Protein AF-A0A495SNU9-F1 (afdb_monomer)

Structure (mmCIF, N/CA/C/O backbone):
data_AF-A0A495SNU9-F1
#
_entry.id   AF-A0A495SNU9-F1
#
loop_
_atom_site.group_PDB
_atom_site.id
_atom_site.type_symbol
_atom_site.label_atom_id
_atom_site.label_alt_id
_atom_site.label_comp_id
_atom_site.label_asym_id
_atom_site.label_entity_id
_atom_site.label_seq_id
_atom_site.pdbx_PDB_ins_code
_atom_site.Cartn_x
_atom_site.Cartn_y
_atom_site.Cartn_z
_atom_site.occupancy
_atom_site.B_iso_or_equiv
_atom_site.auth_seq_id
_atom_site.auth_comp_id
_atom_site.auth_asym_id
_atom_site.auth_atom_id
_atom_site.pdbx_PDB_model_num
ATOM 1 N N . MET A 1 1 ? -11.312 -60.967 14.274 1.00 41.59 1 MET A N 1
ATOM 2 C CA . MET A 1 1 ? -12.630 -60.444 13.847 1.00 41.59 1 MET A CA 1
ATOM 3 C C . MET A 1 1 ? -12.983 -59.332 14.821 1.00 41.59 1 MET A C 1
ATOM 5 O O . MET A 1 1 ? -12.943 -59.588 16.006 1.00 41.59 1 MET A O 1
ATOM 9 N N . ASN A 1 2 ? -13.205 -58.080 14.451 1.00 31.06 2 ASN A N 1
ATOM 10 C CA . ASN A 1 2 ? -13.815 -57.595 13.226 1.00 31.06 2 ASN A CA 1
ATOM 11 C C . ASN A 1 2 ? -13.327 -56.180 12.904 1.00 31.06 2 ASN A C 1
ATOM 13 O O . ASN A 1 2 ? -13.292 -55.321 13.778 1.00 31.06 2 ASN A O 1
ATOM 17 N N . GLN A 1 3 ? -12.967 -56.001 11.635 1.00 35.41 3 GLN A N 1
ATOM 18 C CA . GLN A 1 3 ? -13.272 -54.935 10.664 1.00 35.41 3 GLN A CA 1
ATOM 19 C C . GLN A 1 3 ? -14.080 -53.659 11.029 1.00 35.41 3 GLN A C 1
ATOM 21 O O . GLN A 1 3 ? -14.412 -52.920 10.111 1.00 35.41 3 GLN A O 1
ATOM 26 N N . ASN A 1 4 ? -14.338 -53.307 12.291 1.00 42.09 4 ASN A N 1
ATOM 27 C CA . ASN A 1 4 ? -15.171 -52.147 12.650 1.00 42.09 4 ASN A CA 1
ATOM 28 C C . ASN A 1 4 ? -14.422 -50.952 13.268 1.00 42.09 4 ASN A C 1
ATOM 30 O O . ASN A 1 4 ? -15.059 -49.955 13.575 1.00 42.09 4 ASN A O 1
ATOM 34 N N . ILE A 1 5 ? -13.088 -50.986 13.394 1.00 42.66 5 ILE A N 1
ATOM 35 C CA . ILE A 1 5 ? -12.297 -49.804 13.823 1.00 42.66 5 ILE A CA 1
ATOM 36 C C . ILE A 1 5 ? -11.603 -49.105 12.636 1.00 42.66 5 ILE A C 1
ATOM 38 O O . ILE A 1 5 ? -11.305 -47.917 12.692 1.00 42.66 5 ILE A O 1
ATOM 42 N N . ILE A 1 6 ? -11.439 -49.791 11.499 1.00 40.78 6 ILE A N 1
ATOM 43 C CA . ILE A 1 6 ? -10.808 -49.226 10.289 1.00 40.78 6 ILE A CA 1
ATOM 44 C C . ILE A 1 6 ? -11.813 -48.430 9.420 1.00 40.78 6 ILE A C 1
ATOM 46 O O . ILE A 1 6 ? -11.408 -47.658 8.553 1.00 40.78 6 ILE A O 1
ATOM 50 N N . LEU A 1 7 ? -13.125 -48.537 9.680 1.00 37.16 7 LEU A N 1
ATOM 51 C CA . LEU A 1 7 ? -14.161 -47.801 8.935 1.00 37.16 7 LEU A CA 1
ATOM 52 C C . LEU A 1 7 ? -14.564 -46.440 9.544 1.00 37.16 7 LEU A C 1
ATOM 54 O O . LEU A 1 7 ? -15.094 -45.606 8.816 1.00 37.16 7 LEU A O 1
ATOM 58 N N . GLU A 1 8 ? -14.263 -46.169 10.818 1.00 40.12 8 GLU A N 1
ATOM 59 C CA . GLU A 1 8 ? -14.539 -44.866 11.468 1.00 40.12 8 GLU A CA 1
ATOM 60 C C . GLU A 1 8 ? -13.368 -43.868 11.338 1.00 40.12 8 GLU A C 1
ATOM 62 O O . GLU A 1 8 ? -13.582 -42.660 11.274 1.00 40.12 8 GLU A O 1
ATOM 67 N N . LEU A 1 9 ? -12.127 -44.340 11.170 1.00 36.47 9 LEU A N 1
ATOM 68 C CA . LEU A 1 9 ? -10.955 -43.468 10.972 1.00 36.47 9 LEU A CA 1
ATOM 69 C C . LEU A 1 9 ? -10.823 -42.900 9.545 1.00 36.47 9 LEU A C 1
ATOM 71 O O . LEU A 1 9 ? -10.154 -41.889 9.345 1.00 36.47 9 LEU A O 1
ATOM 75 N N . ASN A 1 10 ? -11.511 -43.486 8.559 1.00 33.19 10 ASN A N 1
ATOM 76 C CA . ASN A 1 10 ? -11.476 -43.027 7.164 1.00 33.19 10 ASN A CA 1
ATOM 77 C C . ASN A 1 10 ? -12.462 -41.885 6.841 1.00 33.19 10 ASN A C 1
ATOM 79 O O . ASN A 1 10 ? -12.418 -41.348 5.737 1.00 33.19 10 ASN A O 1
ATOM 83 N N . LYS A 1 11 ? -13.320 -41.462 7.784 1.00 36.25 11 LYS A N 1
ATOM 84 C CA . LYS A 1 11 ? -14.212 -40.298 7.595 1.00 36.25 11 LYS A CA 1
ATOM 85 C C . LYS A 1 11 ? -13.632 -38.966 8.082 1.00 36.25 11 LYS A C 1
ATOM 87 O O . LYS A 1 11 ? -14.150 -37.923 7.700 1.00 36.25 11 LYS A O 1
ATOM 92 N N . TYR A 1 12 ? -12.531 -38.976 8.837 1.00 33.91 12 TYR A N 1
ATOM 93 C CA . TYR A 1 12 ? -11.892 -37.753 9.348 1.00 33.91 12 TYR A CA 1
ATOM 94 C C . TYR A 1 12 ? -10.644 -37.305 8.569 1.00 33.91 12 TYR A C 1
ATOM 96 O O . TYR A 1 12 ? -10.055 -36.279 8.898 1.00 33.91 12 TYR A O 1
ATOM 104 N N . LEU A 1 13 ? -10.260 -38.013 7.499 1.00 29.59 13 LEU A N 1
ATOM 105 C CA . LEU A 1 13 ? -9.023 -37.750 6.748 1.00 29.59 13 LEU A CA 1
ATOM 106 C C . LEU A 1 13 ? -9.244 -37.209 5.320 1.00 29.59 13 LEU A C 1
ATOM 108 O O . LEU A 1 13 ? -8.458 -37.501 4.420 1.00 29.59 13 LEU A O 1
ATOM 112 N N . HIS A 1 14 ? -10.312 -36.436 5.083 1.00 28.53 14 HIS A N 1
ATOM 113 C CA . HIS A 1 14 ? -10.604 -35.834 3.765 1.00 28.53 14 HIS A CA 1
ATOM 114 C C . HIS A 1 14 ? -10.949 -34.338 3.773 1.00 28.53 14 HIS A C 1
ATOM 116 O O . HIS A 1 14 ? -11.475 -33.817 2.795 1.00 28.53 14 HIS A O 1
ATOM 122 N N . ILE A 1 15 ? -10.595 -33.607 4.832 1.00 29.59 15 ILE A N 1
ATOM 123 C CA . ILE A 1 15 ? -10.630 -32.139 4.819 1.00 29.59 15 ILE A CA 1
ATOM 124 C C . ILE A 1 15 ? -9.390 -31.640 5.550 1.00 29.59 15 ILE A C 1
ATOM 126 O O . ILE A 1 15 ? -9.450 -31.393 6.742 1.00 29.59 15 ILE A O 1
ATOM 130 N N . LEU A 1 16 ? -8.254 -31.594 4.847 1.00 27.42 16 LEU A N 1
ATOM 131 C CA . LEU A 1 16 ? -7.096 -30.711 5.087 1.00 27.42 16 LEU A CA 1
ATOM 132 C C . LEU A 1 16 ? -5.999 -31.026 4.047 1.00 27.42 16 LEU A C 1
ATOM 134 O O . LEU A 1 16 ? -4.841 -31.267 4.371 1.00 27.42 16 LEU A O 1
ATOM 138 N N . SER A 1 17 ? -6.351 -31.030 2.756 1.00 28.02 17 SER A N 1
ATOM 139 C CA . SER A 1 17 ? -5.359 -30.977 1.676 1.00 28.02 17 SER A CA 1
ATOM 140 C C . SER A 1 17 ? -5.360 -29.578 1.067 1.00 28.02 17 SER A C 1
ATOM 142 O O . SER A 1 17 ? -6.271 -29.243 0.311 1.00 28.02 17 SER A O 1
ATOM 144 N N . LYS A 1 18 ? -4.358 -28.769 1.431 1.00 27.64 18 LYS A N 1
ATOM 145 C CA . LYS A 1 18 ? -3.654 -27.777 0.587 1.00 27.64 18 LYS A CA 1
ATOM 146 C C . LYS A 1 18 ? -2.731 -26.914 1.461 1.00 27.64 18 LYS A C 1
ATOM 148 O O . LYS A 1 18 ? -2.899 -25.707 1.579 1.00 27.64 18 LYS A O 1
ATOM 153 N N . LYS A 1 19 ? -1.720 -27.538 2.065 1.00 25.52 19 LYS A N 1
ATOM 154 C CA . LYS A 1 19 ? -0.440 -26.874 2.334 1.00 25.52 19 LYS A CA 1
ATOM 155 C C . LYS A 1 19 ? 0.660 -27.837 1.918 1.00 25.52 19 LYS A C 1
ATOM 157 O O . LYS A 1 19 ? 0.788 -28.929 2.460 1.00 25.52 19 LYS A O 1
ATOM 162 N N . THR A 1 20 ? 1.358 -27.448 0.865 1.00 25.69 20 THR A N 1
ATOM 163 C CA . THR A 1 20 ? 2.464 -28.154 0.231 1.00 25.69 20 THR A CA 1
ATOM 164 C C . THR A 1 20 ? 3.561 -28.414 1.264 1.00 25.69 20 THR A C 1
ATOM 166 O O . THR A 1 20 ? 4.261 -27.493 1.671 1.00 25.69 20 THR A O 1
ATOM 169 N N . ILE A 1 21 ? 3.697 -29.664 1.706 1.00 25.28 21 ILE A N 1
ATOM 170 C CA . ILE A 1 21 ? 4.867 -30.136 2.449 1.00 25.28 21 ILE A CA 1
ATOM 171 C C . ILE A 1 21 ? 5.958 -30.384 1.405 1.00 25.28 21 ILE A C 1
ATOM 173 O O . ILE A 1 21 ? 5.926 -31.382 0.688 1.00 25.28 21 ILE A O 1
ATOM 177 N N . PHE A 1 22 ? 6.907 -29.455 1.287 1.00 23.86 22 PHE A N 1
ATOM 178 C CA . PHE A 1 22 ? 8.193 -29.748 0.662 1.00 23.86 22 PHE A CA 1
ATOM 179 C C . PHE A 1 22 ? 9.009 -30.573 1.660 1.00 23.86 22 PHE A C 1
ATOM 181 O O . PHE A 1 22 ? 9.449 -30.075 2.693 1.00 23.86 22 PHE A O 1
ATOM 188 N N . ILE A 1 23 ? 9.167 -31.859 1.357 1.00 22.62 23 ILE A N 1
ATOM 189 C CA . ILE A 1 23 ? 10.094 -32.760 2.039 1.00 22.62 23 ILE A CA 1
ATOM 190 C C . ILE A 1 23 ? 11.511 -32.289 1.695 1.00 22.62 23 ILE A C 1
ATOM 192 O O . ILE A 1 23 ? 11.960 -32.463 0.564 1.00 22.62 23 ILE A O 1
ATOM 196 N N . PHE A 1 24 ? 12.214 -31.691 2.658 1.00 23.11 24 PHE A N 1
ATOM 197 C CA . PHE A 1 24 ? 13.664 -31.530 2.593 1.00 23.11 24 PHE A CA 1
ATOM 198 C C . PHE A 1 24 ? 14.298 -32.673 3.384 1.00 23.11 24 PHE A C 1
ATOM 200 O O . PHE A 1 24 ? 14.163 -32.768 4.603 1.00 23.11 24 PHE A O 1
ATOM 207 N N . VAL A 1 25 ? 14.971 -33.568 2.667 1.00 24.23 25 VAL A N 1
ATOM 208 C CA . VAL A 1 25 ? 15.879 -34.552 3.252 1.00 24.23 25 VAL A CA 1
ATOM 209 C C . VAL A 1 25 ? 17.124 -33.785 3.705 1.00 24.23 25 VAL A C 1
ATOM 211 O O . VAL A 1 25 ? 18.008 -33.513 2.898 1.00 24.23 25 VAL A O 1
ATOM 214 N N . CYS A 1 26 ? 17.185 -33.393 4.979 1.00 23.97 26 CYS A N 1
ATOM 215 C CA . CYS A 1 26 ? 18.416 -32.907 5.603 1.00 23.97 26 CYS A CA 1
ATOM 216 C C . CYS A 1 26 ? 19.082 -34.053 6.368 1.00 23.97 26 CYS A C 1
ATOM 218 O O . CYS A 1 26 ? 18.519 -34.629 7.297 1.00 23.97 26 CYS A O 1
ATOM 220 N N . ILE A 1 27 ? 20.290 -34.381 5.919 1.00 25.25 27 ILE A N 1
ATOM 221 C CA . ILE A 1 27 ? 21.231 -35.321 6.524 1.00 25.25 27 ILE A CA 1
ATOM 222 C C . ILE A 1 27 ? 21.571 -34.857 7.950 1.00 25.25 27 ILE A C 1
ATOM 224 O O . ILE A 1 27 ? 21.710 -33.660 8.193 1.00 25.25 27 ILE A O 1
ATOM 228 N N . LEU A 1 28 ? 21.705 -35.822 8.869 1.00 26.59 28 LEU A N 1
ATOM 229 C CA . LEU A 1 28 ? 22.160 -35.655 10.253 1.00 26.59 28 LEU A CA 1
ATOM 230 C C . LEU A 1 28 ? 23.287 -34.612 10.376 1.00 26.59 28 LEU A C 1
ATOM 232 O O . LEU A 1 28 ? 24.422 -34.875 9.986 1.00 26.59 28 LEU A O 1
ATOM 236 N N . SER A 1 29 ? 23.011 -33.487 11.029 1.00 25.95 29 SER A N 1
ATOM 237 C CA . SER A 1 29 ? 24.034 -32.650 11.657 1.00 25.95 29 SER A CA 1
ATOM 238 C C . SER A 1 29 ? 23.808 -32.695 13.163 1.00 25.95 29 SER A C 1
ATOM 240 O O . SER A 1 29 ? 23.033 -31.915 13.716 1.00 25.95 29 SER A O 1
ATOM 242 N N . GLY A 1 30 ? 24.439 -33.679 13.807 1.00 24.39 30 GLY A N 1
ATOM 243 C CA . GLY A 1 30 ? 24.534 -33.739 15.259 1.00 24.39 30 GLY A CA 1
ATOM 244 C C . GLY A 1 30 ? 25.236 -32.495 15.795 1.00 24.39 30 GLY A C 1
ATOM 245 O O . GLY A 1 30 ? 26.164 -31.974 15.177 1.00 24.39 30 GLY A O 1
ATOM 246 N N . SER A 1 31 ? 24.760 -32.018 16.938 1.00 27.69 31 SER A N 1
ATOM 247 C CA . SER A 1 31 ? 25.301 -30.902 17.701 1.00 27.69 31 SER A CA 1
ATOM 248 C C . SER A 1 31 ? 26.808 -31.072 17.903 1.00 27.69 31 SER A C 1
ATOM 250 O O . SER A 1 31 ? 27.245 -31.924 18.674 1.00 27.69 31 SER A O 1
ATOM 252 N N . ILE A 1 32 ? 27.619 -30.272 17.208 1.00 31.53 32 ILE A N 1
ATOM 253 C CA . ILE A 1 32 ? 29.055 -30.211 17.470 1.00 31.53 32 ILE A CA 1
ATOM 254 C C . ILE A 1 32 ? 29.258 -29.233 18.629 1.00 31.53 32 ILE A C 1
ATOM 256 O O . ILE A 1 32 ? 29.429 -28.034 18.429 1.00 31.53 32 ILE A O 1
ATOM 260 N N . THR A 1 33 ? 29.255 -29.739 19.858 1.00 30.06 33 THR A N 1
ATOM 261 C CA . THR A 1 33 ? 29.975 -29.083 20.954 1.00 30.06 33 THR A CA 1
ATOM 262 C C . THR A 1 33 ? 31.469 -29.220 20.668 1.00 30.06 33 THR A C 1
ATOM 264 O O . THR A 1 33 ? 32.056 -30.263 20.953 1.00 30.06 33 THR A O 1
ATOM 267 N N . ILE A 1 34 ? 32.090 -28.195 20.071 1.00 34.31 34 ILE A N 1
ATOM 268 C CA . ILE A 1 34 ? 33.554 -28.113 19.969 1.00 34.31 34 ILE A CA 1
ATOM 269 C C . ILE A 1 34 ? 34.071 -27.750 21.364 1.00 34.31 34 ILE A C 1
ATOM 271 O O . ILE A 1 34 ? 34.145 -26.585 21.747 1.00 34.31 34 ILE A O 1
ATOM 275 N N . SER A 1 35 ? 34.382 -28.766 22.164 1.00 31.72 35 SER A N 1
ATOM 276 C CA . SER A 1 35 ? 35.233 -28.606 23.340 1.00 31.72 35 SER A CA 1
ATOM 277 C C . SER A 1 35 ? 36.608 -28.120 22.877 1.00 31.72 35 SER A C 1
ATOM 279 O O . SER A 1 35 ? 37.193 -28.768 22.015 1.00 31.72 35 SER A O 1
ATOM 281 N N . GLY A 1 36 ? 37.077 -26.997 23.438 1.00 39.91 36 GLY A N 1
ATOM 282 C CA . GLY A 1 36 ? 38.336 -26.295 23.143 1.00 39.91 36 GLY A CA 1
ATOM 283 C C . GLY A 1 36 ? 39.374 -27.093 22.353 1.00 39.91 36 GLY A C 1
ATOM 284 O O . GLY A 1 36 ? 40.195 -27.803 22.920 1.00 39.91 36 GLY A O 1
ATOM 285 N N . GLN A 1 37 ? 39.365 -26.968 21.031 1.00 48.44 37 GLN A N 1
ATOM 286 C CA . GLN A 1 37 ? 40.482 -27.402 20.204 1.00 48.44 37 GLN A CA 1
ATOM 287 C C . GLN A 1 37 ? 41.159 -26.143 19.683 1.00 48.44 37 GLN A C 1
ATOM 289 O O . GLN A 1 37 ? 40.511 -25.324 19.048 1.00 48.44 37 GLN A O 1
ATOM 294 N N . LEU A 1 38 ? 42.456 -25.998 19.963 1.00 48.88 38 LEU A N 1
ATOM 295 C CA . LEU A 1 38 ? 43.290 -24.924 19.407 1.00 48.88 38 LEU A CA 1
ATOM 296 C C . LEU A 1 38 ? 43.565 -25.120 17.908 1.00 48.88 38 LEU A C 1
ATOM 298 O O . LEU A 1 38 ? 44.109 -24.224 17.279 1.00 48.88 38 LEU A O 1
ATOM 302 N N . SER A 1 39 ? 43.218 -26.291 17.360 1.00 53.06 39 SER A N 1
ATOM 303 C CA . SER A 1 39 ? 43.440 -26.706 15.972 1.00 53.06 39 SER A CA 1
ATOM 304 C C . SER A 1 39 ? 42.131 -26.721 15.189 1.00 53.06 39 SER A C 1
ATOM 306 O O . SER A 1 39 ? 41.077 -27.039 15.741 1.00 53.06 39 SER A O 1
ATOM 308 N N . ALA A 1 40 ? 42.197 -26.408 13.895 1.00 53.00 40 ALA A N 1
ATOM 309 C CA . ALA A 1 40 ? 41.003 -26.304 13.069 1.00 53.00 40 ALA A CA 1
ATOM 310 C C . ALA A 1 40 ? 40.248 -27.621 12.821 1.00 53.00 40 ALA A C 1
ATOM 312 O O . ALA A 1 40 ? 40.832 -28.690 12.647 1.00 53.00 40 ALA A O 1
ATOM 313 N N . SER A 1 41 ? 38.916 -27.501 12.803 1.00 59.03 41 SER A N 1
ATOM 314 C CA . SER A 1 41 ? 37.948 -28.573 12.554 1.00 59.03 41 SER A CA 1
ATOM 315 C C . SER A 1 41 ? 37.826 -28.891 11.059 1.00 59.03 41 SER A C 1
ATOM 317 O O . SER A 1 41 ? 38.078 -28.044 10.204 1.00 59.03 41 SER A O 1
ATOM 319 N N . THR A 1 42 ? 37.377 -30.103 10.719 1.00 64.19 42 THR A N 1
ATOM 320 C CA . THR A 1 42 ? 37.031 -30.488 9.337 1.00 64.19 42 THR A CA 1
ATOM 321 C C . THR A 1 42 ? 35.646 -30.000 8.896 1.00 64.19 42 THR A C 1
ATOM 323 O O . THR A 1 42 ? 35.220 -30.300 7.782 1.00 64.19 42 THR A O 1
ATOM 326 N N . ALA A 1 43 ? 34.909 -29.291 9.757 1.00 74.62 43 ALA A N 1
ATOM 327 C CA . ALA A 1 43 ? 33.578 -28.779 9.447 1.00 74.62 43 ALA A CA 1
ATOM 328 C C . ALA A 1 43 ? 33.624 -27.643 8.410 1.00 74.62 43 ALA A C 1
ATOM 330 O O . ALA A 1 43 ? 34.468 -26.750 8.479 1.00 74.62 43 ALA A O 1
ATOM 331 N N . THR A 1 44 ? 32.668 -27.642 7.478 1.00 83.31 44 THR A N 1
ATOM 332 C CA . THR A 1 44 ? 32.522 -26.600 6.449 1.00 83.31 44 THR A CA 1
ATOM 333 C C . THR A 1 44 ? 31.138 -25.956 6.486 1.00 83.31 44 THR A C 1
ATOM 335 O O . THR A 1 44 ? 30.151 -26.644 6.746 1.00 83.31 44 THR A O 1
ATOM 338 N N . ARG A 1 45 ? 31.046 -24.662 6.152 1.00 84.62 45 ARG A N 1
ATOM 339 C CA . ARG A 1 45 ? 29.789 -23.925 5.924 1.00 84.62 45 ARG A CA 1
ATOM 340 C C . ARG A 1 45 ? 29.677 -23.511 4.477 1.00 84.62 45 ARG A C 1
ATOM 342 O O . ARG A 1 45 ? 30.621 -22.934 3.949 1.00 84.62 45 ARG A O 1
ATOM 349 N N . GLN A 1 46 ? 28.510 -23.699 3.878 1.00 87.62 46 GLN A N 1
ATOM 350 C CA . GLN A 1 46 ? 28.206 -22.999 2.640 1.00 87.62 46 GLN A CA 1
ATOM 351 C C . GLN A 1 46 ? 27.820 -21.556 2.966 1.00 87.62 46 GLN A C 1
ATOM 353 O O . GLN A 1 46 ? 26.854 -21.335 3.692 1.00 87.62 46 GLN A O 1
ATOM 358 N N . ILE A 1 47 ? 28.548 -20.588 2.419 1.00 89.44 47 ILE A N 1
ATOM 359 C CA . ILE A 1 47 ? 28.178 -19.173 2.480 1.00 89.44 47 ILE A CA 1
ATOM 360 C C . ILE A 1 47 ? 27.594 -18.739 1.126 1.00 89.44 47 ILE A C 1
ATOM 362 O O . ILE A 1 47 ? 28.100 -19.156 0.077 1.00 89.44 47 ILE A O 1
ATOM 366 N N . PRO A 1 48 ? 26.521 -17.932 1.108 1.00 88.06 48 PRO A N 1
ATOM 367 C CA . PRO A 1 48 ? 25.896 -17.485 -0.131 1.00 88.06 48 PRO A CA 1
ATOM 368 C C . PRO A 1 48 ? 26.669 -16.344 -0.812 1.00 88.06 48 PRO A C 1
ATOM 370 O O . PRO A 1 48 ? 27.315 -15.528 -0.147 1.00 88.06 48 PRO A O 1
ATOM 373 N N . ALA A 1 49 ? 26.515 -16.221 -2.132 1.00 89.12 49 ALA A N 1
ATOM 374 C CA . ALA A 1 49 ? 26.948 -15.061 -2.907 1.00 89.12 49 ALA A CA 1
ATOM 375 C C . ALA A 1 49 ? 26.348 -13.761 -2.340 1.00 89.12 49 ALA A C 1
ATOM 377 O O . ALA A 1 49 ? 25.144 -13.673 -2.075 1.00 89.12 49 ALA A O 1
ATOM 378 N N . GLY A 1 50 ? 27.186 -12.742 -2.174 1.00 91.56 50 GLY A N 1
ATOM 379 C CA . GLY A 1 50 ? 26.902 -11.488 -1.479 1.00 91.56 50 GLY A CA 1
ATOM 380 C C . GLY A 1 50 ? 27.418 -11.447 -0.036 1.00 91.56 50 GLY A C 1
ATOM 381 O O . GLY A 1 50 ? 27.279 -10.418 0.617 1.00 91.56 50 GLY A O 1
ATOM 382 N N . SER A 1 51 ? 28.007 -12.537 0.469 1.00 94.12 51 SER A N 1
ATOM 383 C CA . SER A 1 51 ? 28.723 -12.537 1.753 1.00 94.12 51 SER A CA 1
ATOM 384 C C . SER A 1 51 ? 30.029 -11.748 1.641 1.00 94.12 51 SER A C 1
ATOM 386 O O . SER A 1 51 ? 30.690 -11.791 0.603 1.00 94.12 51 SER A O 1
ATOM 388 N N . VAL A 1 52 ? 30.412 -11.047 2.707 1.00 97.06 52 VAL A N 1
ATOM 389 C CA . VAL A 1 52 ? 31.646 -10.255 2.772 1.00 97.06 52 VAL A CA 1
ATOM 390 C C . VAL A 1 52 ? 32.716 -11.046 3.510 1.00 97.06 52 VAL A C 1
ATOM 392 O O . VAL A 1 52 ? 32.519 -11.476 4.643 1.00 97.06 52 VAL A O 1
ATOM 395 N N . ILE A 1 53 ? 33.861 -11.221 2.864 1.00 97.31 53 ILE A N 1
ATOM 396 C CA . ILE A 1 53 ? 35.048 -11.889 3.384 1.00 97.31 53 ILE A CA 1
ATOM 397 C C . ILE A 1 53 ? 36.093 -10.821 3.689 1.00 97.31 53 ILE A C 1
ATOM 399 O O . ILE A 1 53 ? 36.466 -10.034 2.819 1.00 97.31 53 ILE A O 1
ATOM 403 N N . ILE A 1 54 ? 36.582 -10.801 4.922 1.00 96.56 54 ILE A N 1
ATOM 404 C CA . ILE A 1 54 ? 37.680 -9.941 5.349 1.00 96.56 54 ILE A CA 1
ATOM 405 C C . ILE A 1 54 ? 38.994 -10.654 5.024 1.00 96.56 54 ILE A C 1
ATOM 407 O O . ILE A 1 54 ? 39.282 -11.740 5.539 1.00 96.56 54 ILE A O 1
ATOM 411 N N . ASN A 1 55 ? 39.790 -10.054 4.142 1.00 92.81 55 ASN A N 1
ATOM 412 C CA . ASN A 1 55 ? 41.041 -10.632 3.677 1.00 92.81 55 ASN A CA 1
ATOM 413 C C . ASN A 1 55 ? 42.173 -10.389 4.684 1.00 92.81 55 ASN A C 1
ATOM 415 O O . ASN A 1 55 ? 42.872 -9.381 4.627 1.00 92.81 55 ASN A O 1
ATOM 419 N N . MET A 1 56 ? 42.398 -11.377 5.547 1.00 95.56 56 MET A N 1
ATOM 420 C CA . MET A 1 56 ? 43.468 -11.371 6.551 1.00 95.56 56 MET A CA 1
ATOM 421 C C . MET A 1 56 ? 44.858 -11.731 5.986 1.00 95.56 56 MET A C 1
ATOM 423 O O . MET A 1 56 ? 45.843 -11.757 6.729 1.00 95.56 56 MET A O 1
ATOM 427 N N . GLY A 1 57 ? 44.944 -12.046 4.689 1.00 93.25 57 GLY A N 1
ATOM 428 C CA . GLY A 1 57 ? 46.125 -12.605 4.029 1.00 93.25 57 GLY A CA 1
ATOM 429 C C . GLY A 1 57 ? 46.911 -11.632 3.152 1.00 93.25 57 GLY A C 1
ATOM 430 O O . GLY A 1 57 ? 47.863 -12.053 2.496 1.00 93.25 57 GLY A O 1
ATOM 431 N N . ALA A 1 58 ? 46.502 -10.363 3.080 1.00 91.06 58 ALA A N 1
ATOM 432 C CA . ALA A 1 58 ? 47.110 -9.378 2.190 1.00 91.06 58 ALA A CA 1
ATOM 433 C C . ALA A 1 58 ? 48.573 -9.080 2.561 1.00 91.06 58 ALA A C 1
ATOM 435 O O . ALA A 1 58 ? 48.910 -8.917 3.729 1.00 91.06 58 ALA A O 1
ATOM 436 N N . THR A 1 59 ? 49.459 -8.992 1.571 1.00 88.56 59 THR A N 1
ATOM 437 C CA . THR A 1 59 ? 50.886 -8.703 1.785 1.00 88.56 59 THR A CA 1
ATOM 438 C C . THR A 1 59 ? 51.309 -7.452 1.009 1.00 88.56 59 THR A C 1
ATOM 440 O O . THR A 1 59 ? 50.925 -7.344 -0.158 1.00 88.56 59 THR A O 1
ATOM 443 N N . PRO A 1 60 ? 52.133 -6.554 1.585 1.00 90.94 60 PRO A N 1
ATOM 444 C CA . PRO A 1 60 ? 52.688 -6.607 2.944 1.00 90.94 60 PRO A CA 1
ATOM 445 C C . PRO A 1 60 ? 51.618 -6.404 4.032 1.00 90.94 60 PRO A C 1
ATOM 447 O O . PRO A 1 60 ? 50.591 -5.770 3.794 1.00 90.94 60 PRO A O 1
ATOM 450 N N . GLN A 1 61 ? 51.855 -6.969 5.219 1.00 92.06 61 GLN A N 1
ATOM 451 C CA . GLN A 1 61 ? 50.978 -6.763 6.376 1.00 92.06 61 GLN A CA 1
ATOM 452 C C . GLN A 1 61 ? 51.230 -5.380 6.972 1.00 92.06 61 GLN A C 1
ATOM 454 O O . GLN A 1 61 ? 52.386 -5.038 7.245 1.00 92.06 61 GLN A O 1
ATOM 459 N N . THR A 1 62 ? 50.155 -4.632 7.194 1.00 94.19 62 THR A N 1
ATOM 460 C CA . THR A 1 62 ? 50.143 -3.321 7.852 1.00 94.19 62 THR A CA 1
ATOM 461 C C . THR A 1 62 ? 49.168 -3.335 9.029 1.00 94.19 62 THR A C 1
ATOM 463 O O . THR A 1 62 ? 48.429 -4.303 9.224 1.00 94.19 62 THR A O 1
ATOM 466 N N . VAL A 1 63 ? 49.155 -2.267 9.828 1.00 92.44 63 VAL A N 1
ATOM 467 C CA . VAL A 1 63 ? 48.174 -2.105 10.914 1.00 92.44 63 VAL A CA 1
ATOM 468 C C . VAL A 1 63 ? 46.749 -2.126 10.347 1.00 92.44 63 VAL A C 1
ATOM 470 O O . VAL A 1 63 ? 45.878 -2.821 10.865 1.00 92.44 63 VAL A O 1
ATOM 473 N N . GLU A 1 64 ? 46.536 -1.454 9.218 1.00 93.69 64 GLU A N 1
ATOM 474 C CA . GLU A 1 64 ? 45.241 -1.315 8.556 1.00 93.69 64 GLU A CA 1
ATOM 475 C C . GLU A 1 64 ? 44.686 -2.654 8.073 1.00 93.69 64 GLU A C 1
ATOM 477 O O . GLU A 1 64 ? 43.564 -3.017 8.414 1.00 93.69 64 GLU A O 1
ATOM 482 N N . ASN A 1 65 ? 45.477 -3.429 7.326 1.00 92.19 65 ASN A N 1
ATOM 483 C CA . ASN A 1 65 ? 44.991 -4.685 6.751 1.00 92.19 65 ASN A CA 1
ATOM 484 C C . ASN A 1 65 ? 45.140 -5.900 7.685 1.00 92.19 65 ASN A C 1
ATOM 486 O O . ASN A 1 65 ? 44.503 -6.927 7.449 1.00 92.19 65 ASN A O 1
ATOM 490 N N . GLY A 1 66 ? 45.974 -5.793 8.725 1.00 92.38 66 GLY A N 1
ATOM 491 C CA . GLY A 1 66 ? 46.321 -6.894 9.621 1.00 92.38 66 GLY A CA 1
ATOM 492 C C . GLY A 1 66 ? 45.705 -6.801 11.017 1.00 92.38 66 GLY A C 1
ATOM 493 O O . GLY A 1 66 ? 45.431 -7.851 11.594 1.00 92.38 66 GLY A O 1
ATOM 494 N N . LEU A 1 67 ? 45.466 -5.595 11.558 1.00 95.00 67 LEU A N 1
ATOM 495 C CA . LEU A 1 67 ? 44.968 -5.378 12.931 1.00 95.00 67 LEU A CA 1
ATOM 496 C C . LEU A 1 67 ? 43.565 -4.754 12.988 1.00 95.00 67 LEU A C 1
ATOM 498 O O . LEU A 1 67 ? 42.713 -5.258 13.718 1.00 95.00 67 LEU A O 1
ATOM 502 N N . ASN A 1 68 ? 43.268 -3.730 12.181 1.00 95.56 68 ASN A N 1
ATOM 503 C CA . ASN A 1 68 ? 41.931 -3.107 12.158 1.00 95.56 68 ASN A CA 1
ATOM 504 C C . ASN A 1 68 ? 40.764 -4.068 11.843 1.00 95.56 68 ASN A C 1
ATOM 506 O O . ASN A 1 68 ? 39.661 -3.822 12.343 1.00 95.56 68 ASN A O 1
ATOM 510 N N . PRO A 1 69 ? 40.951 -5.187 11.105 1.00 96.50 69 PRO A N 1
ATOM 511 C CA . PRO A 1 69 ? 39.939 -6.231 11.000 1.00 96.50 69 PRO A CA 1
ATOM 512 C C . PRO A 1 69 ? 39.371 -6.719 12.337 1.00 96.50 69 PRO A C 1
ATOM 514 O O . PRO A 1 69 ? 38.174 -6.990 12.416 1.00 96.50 69 PRO A O 1
ATOM 517 N N . TYR A 1 70 ? 40.189 -6.816 13.390 1.00 96.81 70 TYR A N 1
ATOM 518 C CA . TYR A 1 70 ? 39.732 -7.295 14.696 1.00 96.81 70 TYR A CA 1
ATOM 519 C C . TYR A 1 70 ? 38.763 -6.298 15.346 1.00 96.81 70 TYR A C 1
ATOM 521 O O . TYR A 1 70 ? 37.765 -6.725 15.921 1.00 96.81 70 TYR A O 1
ATOM 529 N N . GLY A 1 71 ? 38.978 -4.987 15.196 1.00 95.88 71 GLY A N 1
ATOM 530 C CA . GLY A 1 71 ? 38.046 -3.951 15.658 1.00 95.88 71 GLY A CA 1
ATOM 531 C C . GLY A 1 71 ? 36.710 -3.981 14.929 1.00 95.88 71 GLY A C 1
ATOM 532 O O . GLY A 1 71 ? 35.664 -3.908 15.572 1.00 95.88 71 GLY A O 1
ATOM 533 N N . LEU A 1 72 ? 36.724 -4.180 13.605 1.00 96.00 72 LEU A N 1
ATOM 534 C CA . LEU A 1 72 ? 35.495 -4.361 12.827 1.00 96.00 72 LEU A CA 1
ATOM 535 C C . LEU A 1 72 ? 34.720 -5.601 13.300 1.00 96.00 72 LEU A C 1
ATOM 537 O O . LEU A 1 72 ? 33.511 -5.534 13.510 1.00 96.00 72 LEU A O 1
ATOM 541 N N . VAL A 1 73 ? 35.405 -6.729 13.502 1.00 96.50 73 VAL A N 1
ATOM 542 C CA . VAL A 1 73 ? 34.774 -7.957 14.009 1.00 96.50 73 VAL A CA 1
ATOM 543 C C . VAL A 1 73 ? 34.246 -7.763 15.430 1.00 96.50 73 VAL A C 1
ATOM 545 O O . VAL A 1 73 ? 33.136 -8.202 15.725 1.00 96.50 73 VAL A O 1
ATOM 548 N N . TYR A 1 74 ? 34.993 -7.076 16.295 1.00 95.75 74 TYR A N 1
ATOM 549 C CA . TYR A 1 74 ? 34.550 -6.752 17.648 1.00 95.75 74 TYR A CA 1
ATOM 550 C C . TYR A 1 74 ? 33.271 -5.906 17.633 1.00 95.75 74 TYR A C 1
ATOM 552 O O . TYR A 1 74 ? 32.306 -6.251 18.312 1.00 95.75 74 TYR A O 1
ATOM 560 N N . ASP A 1 75 ? 33.223 -4.847 16.821 1.00 94.19 75 ASP A N 1
ATOM 561 C CA . ASP A 1 75 ? 32.044 -3.986 16.679 1.00 94.19 75 ASP A CA 1
ATOM 562 C C . ASP A 1 75 ? 30.824 -4.762 16.156 1.00 94.19 75 ASP A C 1
ATOM 564 O O . ASP A 1 75 ? 29.736 -4.695 16.735 1.00 94.19 75 ASP A O 1
ATOM 568 N N . LEU A 1 76 ? 31.012 -5.578 15.114 1.00 94.38 76 LEU A N 1
ATOM 569 C CA . LEU A 1 76 ? 29.948 -6.411 14.552 1.00 94.38 76 LEU A CA 1
ATOM 570 C C . LEU A 1 76 ? 29.383 -7.397 15.583 1.00 94.38 76 LEU A C 1
ATOM 572 O O . LEU A 1 76 ? 28.166 -7.510 15.725 1.00 94.38 76 LEU A O 1
ATOM 576 N N . VAL A 1 77 ? 30.246 -8.085 16.327 1.00 93.62 77 VAL A N 1
ATOM 577 C CA . VAL A 1 77 ? 29.826 -9.110 17.291 1.00 93.62 77 VAL A CA 1
ATOM 578 C C . VAL A 1 77 ? 29.220 -8.485 18.550 1.00 93.62 77 VAL A C 1
ATOM 580 O O . VAL A 1 77 ? 28.147 -8.900 18.981 1.00 93.62 77 VAL A O 1
ATOM 583 N N . VAL A 1 78 ? 29.872 -7.482 19.142 1.00 91.75 78 VAL A N 1
ATOM 584 C CA . VAL A 1 78 ? 29.498 -6.945 20.463 1.00 91.75 78 VAL A CA 1
ATOM 585 C C . VAL A 1 78 ? 28.428 -5.863 20.366 1.00 91.75 78 VAL A C 1
ATOM 587 O O . VAL A 1 78 ? 27.462 -5.881 21.133 1.00 91.75 78 VAL A O 1
ATOM 590 N N . ASN A 1 79 ? 28.572 -4.929 19.424 1.00 90.38 79 ASN A N 1
ATOM 591 C CA . ASN A 1 79 ? 27.676 -3.778 19.321 1.00 90.38 79 ASN A CA 1
ATOM 592 C C . ASN A 1 79 ? 26.510 -4.057 18.366 1.00 90.38 79 ASN A C 1
ATOM 594 O O . ASN A 1 79 ? 25.373 -3.683 18.659 1.00 90.38 79 ASN A O 1
ATOM 598 N N . GLN A 1 80 ? 26.763 -4.757 17.254 1.00 91.50 80 GLN A N 1
ATOM 599 C CA . GLN A 1 80 ? 25.734 -5.052 16.248 1.00 91.50 80 GLN A CA 1
ATOM 600 C C . GLN A 1 80 ? 25.047 -6.417 16.444 1.00 91.50 80 GLN A C 1
ATOM 602 O O . GLN A 1 80 ? 23.978 -6.636 15.875 1.00 91.50 80 GLN A O 1
ATOM 607 N N . ASN A 1 81 ? 25.591 -7.299 17.295 1.00 91.56 81 ASN A N 1
ATOM 608 C CA . ASN A 1 81 ? 25.097 -8.664 17.556 1.00 91.56 81 ASN A CA 1
ATOM 609 C C . ASN A 1 81 ? 25.037 -9.540 16.290 1.00 91.56 81 ASN A C 1
ATOM 611 O O . ASN A 1 81 ? 24.105 -10.328 16.092 1.00 91.56 81 ASN A O 1
ATOM 615 N N . ILE A 1 82 ? 26.025 -9.366 15.411 1.00 92.00 82 ILE A N 1
ATOM 616 C CA . ILE A 1 82 ? 26.161 -10.083 14.146 1.00 92.00 82 ILE A CA 1
ATOM 617 C C . ILE A 1 82 ? 27.138 -11.246 14.326 1.00 92.00 82 ILE A C 1
ATOM 619 O O . ILE A 1 82 ? 28.286 -11.012 14.708 1.00 92.00 82 ILE A O 1
ATOM 623 N N . PRO A 1 83 ? 26.728 -12.490 14.026 1.00 90.25 83 PRO A N 1
ATOM 624 C CA . PRO A 1 83 ? 27.642 -13.619 14.059 1.00 90.25 83 PRO A CA 1
ATOM 625 C C . PRO A 1 83 ? 28.674 -13.501 12.931 1.00 90.25 83 PRO A C 1
ATOM 627 O O . PRO A 1 83 ? 28.326 -13.265 11.772 1.00 90.25 83 PRO A O 1
ATOM 630 N N . VAL A 1 84 ? 29.947 -13.712 13.263 1.00 93.56 84 VAL A N 1
ATOM 631 C CA . VAL A 1 84 ? 31.058 -13.696 12.300 1.00 93.56 84 VAL A CA 1
ATOM 632 C C . VAL A 1 84 ? 31.706 -15.073 12.246 1.00 93.56 84 VAL A C 1
ATOM 634 O O . VAL A 1 84 ? 32.072 -15.646 13.272 1.00 93.56 84 VAL A O 1
ATOM 637 N N . ILE A 1 85 ? 31.867 -15.627 11.047 1.00 92.75 85 ILE A N 1
ATOM 638 C CA . ILE A 1 85 ? 32.576 -16.897 10.858 1.00 92.75 85 ILE A CA 1
ATOM 639 C C . ILE A 1 85 ? 34.074 -16.610 10.862 1.00 92.75 85 ILE A C 1
ATOM 641 O O . ILE A 1 85 ? 34.546 -15.799 10.070 1.00 92.75 85 ILE A O 1
ATOM 645 N N . TRP A 1 86 ? 34.824 -17.311 11.704 1.00 94.56 86 TRP A N 1
ATOM 646 C CA . TRP A 1 86 ? 36.276 -17.382 11.633 1.00 94.56 86 TRP A CA 1
ATOM 647 C C . TRP A 1 86 ? 36.672 -18.681 10.927 1.00 94.56 86 TRP A C 1
ATOM 649 O O . TRP A 1 86 ? 36.339 -19.777 11.384 1.00 94.56 86 TRP A O 1
ATOM 659 N N . SER A 1 87 ? 37.334 -18.559 9.779 1.00 94.00 87 SER A N 1
ATOM 660 C CA . SER A 1 87 ? 37.673 -19.675 8.894 1.00 94.00 87 SER A CA 1
ATOM 661 C C . SER A 1 87 ? 39.170 -19.955 8.911 1.00 94.00 87 SER A C 1
ATOM 663 O O . SER A 1 87 ? 39.960 -19.099 8.515 1.00 94.00 87 SER A O 1
ATOM 665 N N . ILE A 1 88 ? 39.544 -21.178 9.290 1.00 94.25 88 ILE A N 1
ATOM 666 C CA . ILE A 1 88 ? 40.917 -21.689 9.234 1.00 94.25 88 ILE A CA 1
ATOM 667 C C . ILE A 1 88 ? 40.878 -23.074 8.588 1.00 94.25 88 ILE A C 1
ATOM 669 O O . ILE A 1 88 ? 40.112 -23.934 9.021 1.00 94.25 88 ILE A O 1
ATOM 673 N N . SER A 1 89 ? 41.697 -23.308 7.565 1.00 93.19 89 SER A N 1
ATOM 674 C CA . SER A 1 89 ? 41.818 -24.639 6.965 1.00 93.19 89 SER A CA 1
ATOM 675 C C . SER A 1 89 ? 42.551 -25.605 7.905 1.00 93.19 89 SER A C 1
ATOM 677 O O . SER A 1 89 ? 43.646 -25.281 8.376 1.00 93.19 89 SER A O 1
ATOM 679 N N . PRO A 1 90 ? 42.017 -26.818 8.141 1.00 88.75 90 PRO A N 1
ATOM 680 C CA . PRO A 1 90 ? 42.628 -27.798 9.038 1.00 88.75 90 PRO A CA 1
ATOM 681 C C . PRO A 1 90 ? 43.933 -28.395 8.508 1.00 88.75 90 PRO A C 1
ATOM 683 O O . PRO A 1 90 ? 44.688 -28.967 9.288 1.00 88.75 90 PRO A O 1
ATOM 686 N N . THR A 1 91 ? 44.222 -28.269 7.211 1.00 87.56 91 THR A N 1
ATOM 687 C CA . THR A 1 91 ? 45.355 -28.948 6.559 1.00 87.56 91 THR A CA 1
ATOM 688 C C . THR A 1 91 ? 46.326 -27.993 5.867 1.00 87.56 91 THR A C 1
ATOM 690 O O . THR A 1 91 ? 47.160 -28.438 5.077 1.00 87.56 91 THR A O 1
ATOM 693 N N . LYS A 1 92 ? 46.217 -26.679 6.091 1.00 90.62 92 LYS A N 1
ATOM 694 C CA . LYS A 1 92 ? 47.077 -25.713 5.396 1.00 90.62 92 LYS A CA 1
ATOM 695 C C . LYS A 1 92 ? 48.514 -25.709 5.942 1.00 90.62 92 LYS A C 1
ATOM 697 O O . LYS A 1 92 ? 48.698 -25.864 7.146 1.00 90.62 92 LYS A O 1
ATOM 702 N N . PRO A 1 93 ? 49.534 -25.468 5.097 1.00 93.25 93 PRO A N 1
ATOM 703 C CA . PRO A 1 93 ? 50.872 -25.102 5.564 1.00 93.25 93 PRO A CA 1
ATOM 704 C C . PRO A 1 93 ? 50.895 -23.659 6.107 1.00 93.25 93 PRO A C 1
ATOM 706 O O . PRO A 1 93 ? 49.920 -22.918 5.947 1.00 93.25 93 PRO A O 1
ATOM 709 N N . LYS A 1 94 ? 52.010 -23.227 6.721 1.00 92.62 94 LYS A N 1
ATOM 710 C CA . LYS A 1 94 ? 52.191 -21.823 7.146 1.00 92.62 94 LYS A CA 1
ATOM 711 C C . LYS A 1 94 ? 52.015 -20.889 5.951 1.00 92.62 94 LYS A C 1
ATOM 713 O O . LYS A 1 94 ? 52.506 -21.175 4.863 1.00 92.62 94 LYS A O 1
ATOM 718 N N . ASP A 1 95 ? 51.253 -19.816 6.158 1.00 93.38 95 ASP A N 1
ATOM 719 C CA . ASP A 1 95 ? 50.814 -18.867 5.125 1.00 93.38 95 ASP A CA 1
ATOM 720 C C . ASP A 1 95 ? 50.016 -19.498 3.975 1.00 93.38 95 ASP A C 1
ATOM 722 O O . ASP A 1 95 ? 49.766 -18.849 2.963 1.00 93.38 95 ASP A O 1
ATOM 726 N N . GLY A 1 96 ? 49.579 -20.753 4.116 1.00 94.31 96 GLY A N 1
ATOM 727 C CA . GLY A 1 96 ? 48.760 -21.483 3.157 1.00 94.31 96 GLY A CA 1
ATOM 728 C C . GLY A 1 96 ? 47.343 -20.925 3.002 1.00 94.31 96 GLY A C 1
ATOM 729 O O . GLY A 1 96 ? 46.901 -20.053 3.749 1.00 94.31 96 GLY A O 1
ATOM 730 N N . ILE A 1 97 ? 46.637 -21.438 1.995 1.00 95.81 97 ILE A N 1
ATOM 731 C CA . ILE A 1 97 ? 45.268 -21.036 1.654 1.00 95.81 97 ILE A CA 1
ATOM 732 C C . ILE A 1 97 ? 44.287 -21.650 2.657 1.00 95.81 97 ILE A C 1
ATOM 734 O O . ILE A 1 97 ? 44.332 -22.853 2.912 1.00 95.81 97 ILE A O 1
ATOM 738 N N . ASP A 1 98 ? 43.393 -20.822 3.193 1.00 94.56 98 ASP A N 1
ATOM 739 C CA . ASP A 1 98 ? 42.249 -21.251 3.997 1.00 94.56 98 ASP A CA 1
ATOM 740 C C . ASP A 1 98 ? 41.111 -21.754 3.105 1.00 94.56 98 ASP A C 1
ATOM 742 O O . ASP A 1 98 ? 40.592 -22.849 3.303 1.00 94.56 98 ASP A O 1
ATOM 746 N N . PHE A 1 99 ? 40.762 -20.976 2.083 1.00 95.38 99 PHE A N 1
ATOM 747 C CA . PHE A 1 99 ? 39.854 -21.369 1.009 1.00 95.38 99 PHE A CA 1
ATOM 748 C C . PHE A 1 99 ? 40.021 -20.436 -0.197 1.00 95.38 99 PHE A C 1
ATOM 750 O O . PHE A 1 99 ? 40.670 -19.387 -0.123 1.00 95.38 99 PHE A O 1
ATOM 757 N N . THR A 1 100 ? 39.399 -20.818 -1.309 1.00 95.00 100 THR A N 1
ATOM 758 C CA . THR A 1 100 ? 39.376 -20.044 -2.551 1.00 95.00 100 THR A CA 1
ATOM 759 C C . THR A 1 100 ? 37.932 -19.771 -2.947 1.00 95.00 100 THR A C 1
ATOM 761 O O . THR A 1 100 ? 37.113 -20.688 -2.941 1.00 95.00 100 THR A O 1
ATOM 764 N N . VAL A 1 101 ? 37.620 -18.533 -3.330 1.00 95.12 101 VAL A N 1
ATOM 765 C CA . VAL A 1 101 ? 36.325 -18.174 -3.930 1.00 95.12 101 VAL A CA 1
ATOM 766 C C . VAL A 1 101 ? 36.538 -17.170 -5.056 1.00 95.12 101 VAL A C 1
ATOM 768 O O . VAL A 1 101 ? 37.368 -16.272 -4.941 1.00 95.12 101 VAL A O 1
ATOM 771 N N . ASP A 1 102 ? 35.839 -17.365 -6.177 1.00 94.75 102 ASP A N 1
ATOM 772 C CA . ASP A 1 102 ? 35.902 -16.492 -7.361 1.00 94.75 102 ASP A CA 1
ATOM 773 C C . ASP A 1 102 ? 37.331 -16.235 -7.886 1.00 94.75 102 ASP A C 1
ATOM 775 O O . ASP A 1 102 ? 37.658 -15.154 -8.372 1.00 94.75 102 ASP A O 1
ATOM 779 N N . GLY A 1 103 ? 38.214 -17.230 -7.752 1.00 92.50 103 GLY A N 1
ATOM 780 C CA . GLY A 1 103 ? 39.627 -17.128 -8.134 1.00 92.50 103 GLY A CA 1
ATOM 781 C C . GLY A 1 103 ? 40.524 -16.389 -7.129 1.00 92.50 103 GLY A C 1
ATOM 782 O O . GLY A 1 103 ? 41.729 -16.304 -7.355 1.00 92.50 103 GLY A O 1
ATOM 783 N N . ASN A 1 104 ? 39.979 -15.901 -6.011 1.00 94.62 104 ASN A N 1
ATOM 784 C CA . ASN A 1 104 ? 40.725 -15.241 -4.940 1.00 94.62 104 ASN A CA 1
ATOM 785 C C . ASN A 1 104 ? 41.082 -16.235 -3.829 1.00 94.62 104 ASN A C 1
ATOM 787 O O . ASN A 1 104 ? 40.229 -16.983 -3.352 1.00 94.62 104 ASN A O 1
ATOM 791 N N . ASN A 1 105 ? 42.346 -16.219 -3.402 1.00 95.69 105 ASN A N 1
ATOM 792 C CA . ASN A 1 105 ? 42.860 -17.073 -2.333 1.00 95.69 105 ASN A CA 1
ATOM 793 C C . ASN A 1 105 ? 42.883 -16.315 -1.007 1.00 95.69 105 ASN A C 1
ATOM 795 O O . ASN A 1 105 ? 43.589 -15.314 -0.881 1.00 95.69 105 ASN A O 1
ATOM 799 N N . PHE A 1 106 ? 42.172 -16.834 -0.013 1.00 96.38 106 PHE A N 1
ATOM 800 C CA . PHE A 1 106 ? 42.080 -16.252 1.321 1.00 96.38 106 PHE A CA 1
ATOM 801 C C . PHE A 1 106 ? 43.010 -16.995 2.281 1.00 96.38 106 PHE A C 1
ATOM 803 O O . PHE A 1 106 ? 43.135 -18.218 2.208 1.00 96.38 106 PHE A O 1
ATOM 810 N N . ARG A 1 107 ? 43.730 -16.251 3.126 1.00 95.88 107 ARG A N 1
ATOM 811 C CA . ARG A 1 107 ? 44.794 -16.759 4.010 1.00 95.88 107 ARG A CA 1
ATOM 812 C C . ARG A 1 107 ? 44.732 -16.055 5.364 1.00 95.88 107 ARG A C 1
ATOM 814 O O . ARG A 1 107 ? 44.093 -15.013 5.497 1.00 95.88 107 ARG A O 1
ATOM 821 N N . GLY A 1 108 ? 45.475 -16.582 6.332 1.00 92.56 108 GLY A N 1
ATOM 822 C CA . GLY A 1 108 ? 45.685 -15.935 7.625 1.00 92.56 108 GLY A CA 1
ATOM 823 C C . GLY A 1 108 ? 44.464 -15.944 8.544 1.00 92.56 108 GLY A C 1
ATOM 824 O O . GLY A 1 108 ? 44.356 -15.038 9.360 1.00 92.56 108 GLY A O 1
ATOM 825 N N . GLY A 1 109 ? 43.552 -16.914 8.419 1.00 92.50 109 GLY A N 1
ATOM 826 C CA . GLY A 1 109 ? 42.429 -17.073 9.347 1.00 92.50 109 GLY A CA 1
ATOM 827 C C . GLY A 1 109 ? 41.350 -16.015 9.140 1.00 92.50 109 GLY A C 1
ATOM 828 O O . GLY A 1 109 ? 41.157 -15.140 9.978 1.00 92.50 109 GLY A O 1
ATOM 829 N N . THR A 1 110 ? 40.673 -16.058 7.996 1.00 94.00 110 THR A N 1
ATOM 830 C CA . THR A 1 110 ? 39.769 -14.990 7.548 1.00 94.00 110 THR A CA 1
ATOM 831 C C . THR A 1 110 ? 38.442 -14.938 8.294 1.00 94.00 110 THR A C 1
ATOM 833 O O . THR A 1 110 ? 37.885 -15.978 8.655 1.00 94.00 110 THR A O 1
ATOM 836 N N . PHE A 1 111 ? 37.891 -13.730 8.415 1.00 97.56 111 PHE A N 1
ATOM 837 C CA . PHE A 1 111 ? 36.556 -13.490 8.957 1.00 97.56 111 PHE A CA 1
ATOM 838 C C . PHE A 1 111 ? 35.523 -13.319 7.844 1.00 97.56 111 PHE A C 1
ATOM 840 O O . PHE A 1 111 ? 35.819 -12.729 6.806 1.00 97.56 111 PHE A O 1
ATOM 847 N N . ILE A 1 112 ? 34.311 -13.830 8.047 1.00 96.44 112 ILE A N 1
ATOM 848 C CA . ILE A 1 112 ? 33.259 -13.824 7.028 1.00 96.44 112 ILE A CA 1
ATOM 849 C C . ILE A 1 112 ? 31.939 -13.380 7.655 1.00 96.44 112 ILE A C 1
ATOM 851 O O . ILE A 1 112 ? 31.488 -13.948 8.653 1.00 96.44 112 ILE A O 1
ATOM 855 N N . ILE A 1 113 ? 31.314 -12.383 7.029 1.00 95.12 113 ILE A N 1
ATOM 856 C CA . ILE A 1 113 ? 29.970 -11.901 7.324 1.00 95.12 113 ILE A CA 1
ATOM 857 C C . ILE A 1 113 ? 29.044 -12.428 6.232 1.00 95.12 113 ILE A C 1
ATOM 859 O O . ILE A 1 113 ? 29.198 -12.102 5.053 1.00 95.12 113 ILE A O 1
ATOM 863 N N . GLU A 1 114 ? 28.076 -13.254 6.609 1.00 91.50 114 GLU A N 1
ATOM 864 C CA . GLU A 1 114 ? 27.160 -13.840 5.634 1.00 91.50 114 GLU A CA 1
ATOM 865 C C . GLU A 1 114 ? 26.183 -12.801 5.058 1.00 91.50 114 GLU A C 1
ATOM 867 O O . GLU A 1 114 ? 25.772 -11.854 5.736 1.00 91.50 114 GLU A O 1
ATOM 872 N N . LYS A 1 115 ? 25.782 -12.997 3.796 1.00 89.38 115 LYS A N 1
ATOM 873 C CA . LYS A 1 115 ? 24.934 -12.080 3.011 1.00 89.38 115 LYS A CA 1
ATOM 874 C C . LYS A 1 115 ? 23.716 -11.546 3.768 1.00 89.38 115 LYS A C 1
ATOM 876 O O . LYS A 1 115 ? 23.396 -10.362 3.656 1.00 89.38 115 LYS A O 1
ATOM 881 N N . GLN A 1 116 ? 23.006 -12.410 4.494 1.00 85.50 116 GLN A N 1
ATOM 882 C CA . GLN A 1 116 ? 21.777 -12.032 5.189 1.00 85.50 116 GLN A CA 1
ATOM 883 C C . GLN A 1 116 ? 22.026 -10.923 6.222 1.00 85.50 116 GLN A C 1
ATOM 885 O O . GLN A 1 116 ? 21.203 -10.019 6.345 1.00 85.50 116 GLN A O 1
ATOM 890 N N . TYR A 1 117 ? 23.209 -10.900 6.843 1.00 91.06 117 TYR A N 1
ATOM 891 C CA . TYR A 1 117 ? 23.636 -9.827 7.740 1.00 91.06 117 TYR A CA 1
ATOM 892 C C . TYR A 1 117 ? 24.237 -8.635 6.989 1.00 91.06 117 TYR A C 1
ATOM 894 O O . TYR A 1 117 ? 23.937 -7.497 7.332 1.00 91.06 117 TYR A O 1
ATOM 902 N N . VAL A 1 118 ? 25.013 -8.867 5.921 1.00 91.12 118 VAL A N 1
ATOM 903 C CA . VAL A 1 118 ? 25.567 -7.790 5.065 1.00 91.12 118 VAL A CA 1
ATOM 904 C C . VAL A 1 118 ? 24.462 -6.899 4.487 1.00 91.12 118 VAL A C 1
ATOM 906 O O . VAL A 1 118 ? 24.657 -5.704 4.283 1.00 91.12 118 VAL A O 1
ATOM 909 N N . SER A 1 119 ? 23.276 -7.457 4.230 1.00 85.31 119 SER A N 1
ATOM 910 C CA . SER A 1 119 ? 22.140 -6.695 3.702 1.00 85.31 119 SER A CA 1
ATOM 911 C C . SER A 1 119 ? 21.494 -5.721 4.702 1.00 85.31 119 SER A C 1
ATOM 913 O O . SER A 1 119 ? 20.637 -4.937 4.299 1.00 85.31 119 SER A O 1
ATOM 915 N N . LEU A 1 120 ? 21.896 -5.739 5.979 1.00 88.25 120 LEU A N 1
ATOM 916 C CA . LEU A 1 120 ? 21.351 -4.861 7.014 1.00 88.25 120 LEU A CA 1
ATOM 917 C C . LEU A 1 120 ? 22.001 -3.462 6.980 1.00 88.25 120 LEU A C 1
ATOM 919 O O . LEU A 1 120 ? 23.231 -3.370 6.912 1.00 88.25 120 LEU A O 1
ATOM 923 N N . PRO A 1 121 ? 21.227 -2.363 7.098 1.00 85.06 121 PRO A N 1
ATOM 924 C CA . PRO A 1 121 ? 21.768 -1.002 7.016 1.00 85.06 121 PRO A CA 1
ATOM 925 C C . PRO A 1 121 ? 22.863 -0.686 8.042 1.00 85.06 121 PRO A C 1
ATOM 927 O O . PRO A 1 121 ? 23.859 -0.055 7.705 1.00 85.06 121 PRO A O 1
ATOM 930 N N . ASN A 1 122 ? 22.715 -1.147 9.287 1.00 85.81 122 ASN A N 1
ATOM 931 C CA . ASN A 1 122 ? 23.710 -0.943 10.342 1.00 85.81 122 ASN A CA 1
ATOM 932 C C . ASN A 1 122 ? 25.018 -1.706 10.067 1.00 85.81 122 ASN A C 1
ATOM 934 O O . ASN A 1 122 ? 26.094 -1.209 10.386 1.00 85.81 122 ASN A O 1
ATOM 938 N N . VAL A 1 123 ? 24.941 -2.875 9.425 1.00 91.00 123 VAL A N 1
ATOM 939 C CA . VAL A 1 123 ? 26.126 -3.646 9.018 1.00 91.00 123 VAL A CA 1
ATOM 940 C C . VAL A 1 123 ? 26.823 -2.974 7.844 1.00 91.00 123 VAL A C 1
ATOM 942 O O . VAL A 1 123 ? 28.040 -2.837 7.864 1.00 91.00 123 VAL A O 1
ATOM 945 N N . GLN A 1 124 ? 26.074 -2.482 6.855 1.00 90.19 124 GLN A N 1
ATOM 946 C CA . GLN A 1 124 ? 26.649 -1.684 5.767 1.00 90.19 124 GLN A CA 1
ATOM 947 C C . GLN A 1 124 ? 27.316 -0.417 6.300 1.00 90.19 124 GLN A C 1
ATOM 949 O O . GLN A 1 124 ? 28.420 -0.091 5.878 1.00 90.19 124 GLN A O 1
ATOM 954 N N . ALA A 1 125 ? 26.692 0.264 7.264 1.00 89.12 125 ALA A N 1
ATOM 955 C CA . ALA A 1 125 ? 27.279 1.428 7.915 1.00 89.12 125 ALA A CA 1
ATOM 956 C C . ALA A 1 125 ? 28.584 1.083 8.651 1.00 89.12 125 ALA A C 1
ATOM 958 O O . ALA A 1 125 ? 29.549 1.827 8.520 1.00 89.12 125 ALA A O 1
ATOM 959 N N . ALA A 1 126 ? 28.647 -0.049 9.362 1.00 89.75 126 ALA A N 1
ATOM 960 C CA . ALA A 1 126 ? 29.876 -0.511 10.013 1.00 89.75 126 ALA A CA 1
ATOM 961 C C . ALA A 1 126 ? 30.971 -0.870 8.991 1.00 89.75 126 ALA A C 1
ATOM 963 O O . ALA A 1 126 ? 32.113 -0.438 9.127 1.00 89.75 126 ALA A O 1
ATOM 964 N N . LEU A 1 127 ? 30.620 -1.596 7.922 1.00 90.81 127 LEU A N 1
ATOM 965 C CA . LEU A 1 127 ? 31.549 -1.962 6.847 1.00 90.81 127 LEU A CA 1
ATOM 966 C C . LEU A 1 127 ? 32.086 -0.740 6.085 1.00 90.81 127 LEU A C 1
ATOM 968 O O . LEU A 1 127 ? 33.232 -0.771 5.635 1.00 90.81 127 LEU A O 1
ATOM 972 N N . ASN A 1 128 ? 31.273 0.308 5.942 1.00 88.81 128 ASN A N 1
ATOM 973 C CA . ASN A 1 128 ? 31.591 1.537 5.208 1.00 88.81 128 ASN A CA 1
ATOM 974 C C . ASN A 1 128 ? 32.013 2.691 6.128 1.00 88.81 128 ASN A C 1
ATOM 976 O O . ASN A 1 128 ? 32.167 3.823 5.668 1.00 88.81 128 ASN A O 1
ATOM 980 N N . ALA A 1 129 ? 32.163 2.449 7.433 1.00 87.56 129 ALA A N 1
ATOM 981 C CA . ALA A 1 129 ? 32.629 3.474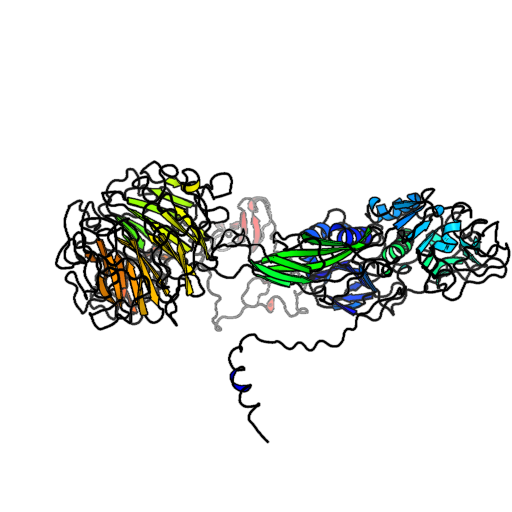 8.351 1.00 87.56 129 ALA A CA 1
ATOM 982 C C . ALA A 1 129 ? 34.002 3.967 7.877 1.00 87.56 129 ALA A C 1
ATOM 984 O O . ALA A 1 129 ? 34.847 3.158 7.493 1.00 87.56 129 ALA A O 1
ATOM 985 N N . ALA A 1 130 ? 34.244 5.281 7.933 1.00 75.38 130 ALA A N 1
ATOM 986 C CA . ALA A 1 130 ? 35.479 5.890 7.423 1.00 75.38 130 ALA A CA 1
ATOM 987 C C . ALA A 1 130 ? 36.754 5.226 7.983 1.00 75.38 130 ALA A C 1
ATOM 989 O O . ALA A 1 130 ? 37.767 5.147 7.300 1.00 75.38 130 ALA A O 1
ATOM 990 N N . ASN A 1 131 ? 36.668 4.686 9.201 1.00 76.50 131 ASN A N 1
ATOM 991 C CA . ASN A 1 131 ? 37.747 3.987 9.891 1.00 76.50 131 ASN A CA 1
ATOM 992 C C . ASN A 1 131 ? 38.012 2.552 9.391 1.00 76.50 131 ASN A C 1
ATOM 994 O O . ASN A 1 131 ? 38.985 1.951 9.832 1.00 76.50 131 ASN A O 1
ATOM 998 N N . TYR A 1 132 ? 37.164 1.976 8.540 1.00 85.81 132 TYR A N 1
ATOM 999 C CA . TYR A 1 132 ? 37.311 0.609 8.027 1.00 85.81 132 TYR A CA 1
ATOM 1000 C C . TYR A 1 132 ? 37.242 0.533 6.506 1.00 85.81 132 TYR A C 1
ATOM 1002 O O . TYR A 1 132 ? 37.794 -0.402 5.930 1.00 85.81 132 TYR A O 1
ATOM 1010 N N . ASP A 1 133 ? 36.592 1.493 5.846 1.00 79.81 133 ASP A N 1
ATOM 1011 C CA . ASP A 1 133 ? 36.293 1.384 4.421 1.00 79.81 133 ASP A CA 1
ATOM 1012 C C . ASP A 1 133 ? 37.541 1.311 3.531 1.00 79.81 133 ASP A C 1
ATOM 1014 O O . ASP A 1 133 ? 37.613 0.481 2.627 1.00 79.81 133 ASP A O 1
ATOM 1018 N N . THR A 1 134 ? 38.550 2.126 3.839 1.00 77.12 134 THR A N 1
ATOM 1019 C CA . THR A 1 134 ? 39.828 2.185 3.112 1.00 77.12 134 THR A CA 1
ATOM 1020 C C . THR A 1 134 ? 40.933 1.345 3.749 1.00 77.12 134 THR A C 1
ATOM 1022 O O . THR A 1 134 ? 41.964 1.113 3.121 1.00 77.12 134 THR A O 1
ATOM 1025 N N . GLU A 1 135 ? 40.734 0.900 4.988 1.00 85.25 135 GLU A N 1
ATOM 1026 C CA . GLU A 1 135 ? 41.772 0.275 5.807 1.00 85.25 135 GLU A CA 1
ATOM 1027 C C . GLU A 1 135 ? 41.635 -1.253 5.860 1.00 85.25 135 GLU A C 1
ATOM 1029 O O . GLU A 1 135 ? 42.631 -1.971 5.805 1.00 85.25 135 GLU A O 1
ATOM 1034 N N . VAL A 1 136 ? 40.401 -1.767 5.898 1.00 91.56 136 VAL A N 1
ATOM 1035 C CA . VAL A 1 136 ? 40.120 -3.205 5.930 1.00 91.56 136 VAL A CA 1
ATOM 1036 C C . VAL A 1 136 ? 39.849 -3.714 4.519 1.00 91.56 136 VAL A C 1
ATOM 1038 O O . VAL A 1 136 ? 38.904 -3.296 3.848 1.00 91.56 136 VAL A O 1
ATOM 1041 N N . ILE A 1 137 ? 40.649 -4.684 4.074 1.00 93.44 137 ILE A N 1
ATOM 1042 C CA . ILE A 1 137 ? 40.490 -5.289 2.750 1.00 93.44 137 ILE A CA 1
ATOM 1043 C C . ILE A 1 137 ? 39.326 -6.281 2.788 1.00 93.44 137 ILE A C 1
ATOM 1045 O O . ILE A 1 137 ? 39.393 -7.332 3.426 1.00 93.44 137 ILE A O 1
ATOM 1049 N N . LYS A 1 138 ? 38.257 -5.942 2.070 1.00 94.69 138 LYS A N 1
ATOM 1050 C CA . LYS A 1 138 ? 37.004 -6.698 2.000 1.00 94.69 138 LYS A CA 1
ATOM 1051 C C . LYS A 1 138 ? 36.821 -7.279 0.599 1.00 94.69 138 LYS A C 1
ATOM 1053 O O . LYS A 1 138 ? 37.162 -6.640 -0.393 1.00 94.69 138 LYS A O 1
ATOM 1058 N N . TYR A 1 139 ? 36.232 -8.464 0.513 1.00 95.62 139 TYR A N 1
ATOM 1059 C CA . TYR A 1 139 ? 35.811 -9.075 -0.742 1.00 95.62 139 TYR A CA 1
ATOM 1060 C C . TYR A 1 139 ? 34.373 -9.570 -0.637 1.00 95.62 139 TYR A C 1
ATOM 1062 O O . TYR A 1 139 ? 34.053 -10.351 0.254 1.00 95.62 139 TYR A O 1
ATOM 1070 N N . THR A 1 140 ? 33.510 -9.152 -1.557 1.00 96.38 140 THR A N 1
ATOM 1071 C CA . THR A 1 140 ? 32.142 -9.671 -1.637 1.00 96.38 140 THR A CA 1
ATOM 1072 C C . THR A 1 140 ? 32.124 -10.879 -2.562 1.00 96.38 140 THR A C 1
ATOM 1074 O O . THR A 1 140 ? 32.365 -10.736 -3.759 1.00 96.38 140 THR A O 1
ATOM 1077 N N . ALA A 1 141 ? 31.818 -12.055 -2.015 1.00 93.81 141 ALA A N 1
ATOM 1078 C CA . ALA A 1 141 ? 31.714 -13.288 -2.785 1.00 93.81 141 ALA A CA 1
ATOM 1079 C C . ALA A 1 141 ? 30.639 -13.161 -3.874 1.00 93.81 141 ALA A C 1
ATOM 1081 O O . ALA A 1 141 ? 29.508 -12.762 -3.600 1.00 93.81 141 ALA A O 1
ATOM 1082 N N . LEU A 1 142 ? 30.971 -13.520 -5.106 1.00 93.50 142 LEU A N 1
ATOM 1083 C CA . LEU A 1 142 ? 30.072 -13.534 -6.259 1.00 93.50 142 LEU A CA 1
ATOM 1084 C C . LEU A 1 142 ? 29.392 -14.896 -6.434 1.00 93.50 142 LEU A C 1
ATOM 1086 O O . LEU A 1 142 ? 28.326 -14.976 -7.045 1.00 93.50 142 LEU A O 1
ATOM 1090 N N . THR A 1 143 ? 29.977 -15.957 -5.876 1.00 91.25 143 THR A N 1
ATOM 1091 C CA . THR A 1 143 ? 29.434 -17.319 -5.907 1.00 91.25 143 THR A CA 1
ATOM 1092 C C . THR A 1 143 ? 29.237 -17.894 -4.505 1.00 91.25 143 THR A C 1
ATOM 1094 O O . THR A 1 143 ? 29.839 -17.446 -3.529 1.00 91.25 143 THR A O 1
ATOM 1097 N N . ASN A 1 144 ? 28.350 -18.888 -4.389 1.00 90.00 144 ASN A N 1
ATOM 1098 C CA . ASN A 1 144 ? 28.222 -19.664 -3.157 1.00 90.00 144 ASN A CA 1
ATOM 1099 C C . ASN A 1 144 ? 29.475 -20.536 -2.989 1.00 90.00 144 ASN A C 1
ATOM 1101 O O . ASN A 1 144 ? 29.875 -21.211 -3.938 1.00 90.00 144 ASN A O 1
ATOM 1105 N N . VAL A 1 145 ? 30.050 -20.595 -1.789 1.00 92.50 145 VAL A N 1
ATOM 1106 C CA . VAL A 1 145 ? 31.284 -21.356 -1.530 1.00 92.50 145 VAL A CA 1
ATOM 1107 C C . VAL A 1 145 ? 31.217 -22.084 -0.192 1.00 92.50 145 VAL A C 1
ATOM 1109 O O . VAL A 1 145 ? 30.632 -21.582 0.763 1.00 92.50 145 VAL A O 1
ATOM 1112 N N . ASN A 1 146 ? 31.813 -23.276 -0.121 1.00 90.88 146 ASN A N 1
ATOM 1113 C CA . ASN A 1 146 ? 32.025 -23.983 1.139 1.00 90.88 146 ASN A CA 1
ATOM 1114 C C . ASN A 1 146 ? 33.343 -23.524 1.767 1.00 90.88 146 ASN A C 1
ATOM 1116 O O . ASN A 1 146 ? 34.402 -23.700 1.167 1.00 90.88 146 ASN A O 1
ATOM 1120 N N . VAL A 1 147 ? 33.276 -22.966 2.972 1.00 91.62 147 VAL A N 1
ATOM 1121 C CA . VAL A 1 147 ? 34.439 -22.493 3.735 1.00 91.62 147 VAL A CA 1
ATOM 1122 C C . VAL A 1 147 ? 34.643 -23.355 4.981 1.00 91.62 147 VAL A C 1
ATOM 1124 O O . VAL A 1 147 ? 33.651 -23.744 5.604 1.00 91.62 147 VAL A O 1
ATOM 1127 N N . PRO A 1 148 ? 35.888 -23.671 5.375 1.00 91.75 148 PRO A N 1
ATOM 1128 C CA . PRO A 1 148 ? 36.167 -24.264 6.680 1.00 91.75 148 PRO A CA 1
ATOM 1129 C C . PRO A 1 148 ? 35.654 -23.363 7.809 1.00 91.75 148 PRO A C 1
ATOM 1131 O O . PRO A 1 148 ? 35.806 -22.146 7.752 1.00 91.75 148 PRO A O 1
ATOM 1134 N N . ILE A 1 149 ? 35.062 -23.936 8.853 1.00 87.50 149 ILE A N 1
ATOM 1135 C CA . ILE A 1 149 ? 34.698 -23.177 10.054 1.00 87.50 149 ILE A CA 1
ATOM 1136 C C . ILE A 1 149 ? 35.634 -23.590 11.177 1.00 87.50 149 ILE A C 1
ATOM 1138 O O . ILE A 1 149 ? 35.549 -24.711 11.678 1.00 87.50 149 ILE A O 1
ATOM 1142 N N . TYR A 1 150 ? 36.478 -22.659 11.615 1.00 88.62 150 TYR A N 1
ATOM 1143 C CA . TYR A 1 150 ? 37.166 -22.806 12.892 1.00 88.62 150 TYR A CA 1
ATOM 1144 C C . TYR A 1 150 ? 36.192 -22.539 14.035 1.00 88.62 150 TYR A C 1
ATOM 1146 O O . TYR A 1 150 ? 36.006 -23.366 14.925 1.00 88.62 150 TYR A O 1
ATOM 1154 N N . LYS A 1 151 ? 35.538 -21.375 13.979 1.00 86.81 151 LYS A N 1
ATOM 1155 C CA . LYS A 1 151 ? 34.684 -20.881 15.053 1.00 86.81 151 LYS A CA 1
ATOM 1156 C C . LYS A 1 151 ? 33.643 -19.909 14.525 1.00 86.81 151 LYS A C 1
ATOM 1158 O O . LYS A 1 151 ? 33.868 -19.213 13.539 1.00 86.81 151 LYS A O 1
ATOM 1163 N N . MET A 1 152 ? 32.515 -19.835 15.214 1.00 87.00 152 MET A N 1
ATOM 1164 C CA . MET A 1 152 ? 31.546 -18.764 15.036 1.00 87.00 152 MET A CA 1
ATOM 1165 C C . MET A 1 152 ? 31.654 -17.802 16.213 1.00 87.00 152 MET A C 1
ATOM 1167 O O . MET A 1 152 ? 31.485 -18.197 17.365 1.00 87.00 152 MET A O 1
ATOM 1171 N N . LEU A 1 153 ? 31.961 -16.547 15.918 1.00 91.00 153 LEU A N 1
ATOM 1172 C CA . LEU A 1 153 ? 32.089 -15.489 16.905 1.00 91.00 153 LEU A CA 1
ATOM 1173 C C . LEU A 1 153 ? 30.717 -14.844 17.104 1.00 91.00 153 LEU A C 1
ATOM 1175 O O . LEU A 1 153 ? 30.209 -14.173 16.209 1.00 91.00 153 LEU A O 1
ATOM 1179 N N . THR A 1 154 ? 30.115 -15.084 18.267 1.00 89.50 154 THR A N 1
ATOM 1180 C CA . THR A 1 154 ? 28.822 -14.506 18.690 1.00 89.50 154 THR A CA 1
ATOM 1181 C C . THR A 1 154 ? 28.933 -13.688 19.977 1.00 89.50 154 THR A C 1
ATOM 1183 O O . THR A 1 154 ? 27.986 -13.002 20.364 1.00 89.50 154 THR A O 1
ATOM 1186 N N . SER A 1 155 ? 30.087 -13.778 20.646 1.00 91.81 155 SER A N 1
ATOM 1187 C CA . SER A 1 155 ? 30.495 -12.979 21.799 1.00 91.81 155 SER A CA 1
ATOM 1188 C C . SER A 1 155 ? 31.980 -13.219 22.110 1.00 91.81 155 SER A C 1
ATOM 1190 O O . SER A 1 155 ? 32.592 -14.142 21.563 1.00 91.81 155 SER A O 1
ATOM 1192 N N . PHE A 1 156 ? 32.538 -12.418 23.017 1.00 91.62 156 PHE A N 1
ATOM 1193 C CA . PHE A 1 156 ? 33.885 -12.568 23.564 1.00 91.62 156 PHE A CA 1
ATOM 1194 C C . PHE A 1 156 ? 33.833 -12.752 25.079 1.00 91.62 156 PHE A C 1
ATOM 1196 O O . PHE A 1 156 ? 32.962 -12.221 25.769 1.00 91.62 156 PHE A O 1
ATOM 1203 N N . THR A 1 157 ? 34.777 -13.525 25.606 1.00 89.94 157 THR A N 1
ATOM 1204 C CA . THR A 1 157 ? 34.956 -13.679 27.052 1.00 89.94 157 THR A CA 1
ATOM 1205 C C . THR A 1 157 ? 35.513 -12.415 27.686 1.00 89.94 157 THR A C 1
ATOM 1207 O O . THR A 1 157 ? 36.071 -11.564 26.999 1.00 89.94 157 THR A O 1
ATOM 1210 N N . LYS A 1 158 ? 35.438 -12.312 29.013 1.00 91.75 158 LYS A N 1
ATOM 1211 C CA . LYS A 1 158 ? 35.999 -11.156 29.713 1.00 91.75 158 LYS A CA 1
ATOM 1212 C C . LYS A 1 158 ? 37.524 -11.186 29.682 1.00 91.75 158 LYS A C 1
ATOM 1214 O O . LYS A 1 158 ? 38.137 -12.104 30.233 1.00 91.75 158 LYS A O 1
ATOM 1219 N N . TRP A 1 159 ? 38.124 -10.162 29.082 1.00 93.56 159 TRP A N 1
ATOM 1220 C CA . TRP A 1 159 ? 39.571 -10.001 29.063 1.00 93.56 159 TRP A CA 1
ATOM 1221 C C . TRP A 1 159 ? 40.034 -9.174 30.258 1.00 93.56 159 TRP A C 1
ATOM 1223 O O . TRP A 1 159 ? 39.668 -8.007 30.405 1.00 93.56 159 TRP A O 1
ATOM 1233 N N . THR A 1 160 ? 40.832 -9.790 31.122 1.00 94.62 160 THR A N 1
ATOM 1234 C CA . THR A 1 160 ? 41.374 -9.156 32.319 1.00 94.62 160 THR A CA 1
ATOM 1235 C C . THR A 1 160 ? 42.852 -8.892 32.139 1.00 94.62 160 THR A C 1
ATOM 1237 O O . THR A 1 160 ? 43.625 -9.804 31.874 1.00 94.62 160 THR A O 1
ATOM 1240 N N . PHE A 1 161 ? 43.236 -7.636 32.274 1.00 93.75 161 PHE A N 1
ATOM 1241 C CA . PHE A 1 161 ? 44.603 -7.179 32.100 1.00 93.75 161 PHE A CA 1
ATOM 1242 C C . PHE A 1 161 ? 45.184 -6.861 33.472 1.00 93.75 161 PHE A C 1
ATOM 1244 O O . PHE A 1 161 ? 44.458 -6.414 34.365 1.00 93.75 161 PHE A O 1
ATOM 1251 N N . ASP A 1 162 ? 46.475 -7.112 33.642 1.00 90.12 162 ASP A N 1
ATOM 1252 C CA . ASP A 1 162 ? 47.154 -6.818 34.897 1.00 90.12 162 ASP A CA 1
ATOM 1253 C C . ASP A 1 162 ? 47.059 -5.321 35.253 1.00 90.12 162 ASP A C 1
ATOM 1255 O O . ASP A 1 162 ? 47.183 -4.457 34.384 1.00 90.12 162 ASP A O 1
ATOM 1259 N N . THR A 1 163 ? 46.796 -4.996 36.518 1.00 86.94 163 THR A N 1
ATOM 1260 C CA . THR A 1 163 ? 46.681 -3.596 36.958 1.00 86.94 163 THR A CA 1
ATOM 1261 C C . THR A 1 163 ? 48.020 -2.854 36.952 1.00 86.94 163 THR A C 1
ATOM 1263 O O . THR A 1 163 ? 48.021 -1.644 36.745 1.00 86.94 163 THR A O 1
ATOM 1266 N N . ASP A 1 164 ? 49.137 -3.546 37.174 1.00 80.94 164 ASP A N 1
ATOM 1267 C CA . ASP A 1 164 ? 50.447 -2.919 37.354 1.00 80.94 164 ASP A CA 1
ATOM 1268 C C . ASP A 1 164 ? 51.134 -2.615 36.015 1.00 80.94 164 ASP A C 1
ATOM 1270 O O . ASP A 1 164 ? 51.916 -1.674 35.944 1.00 80.94 164 ASP A O 1
ATOM 1274 N N . ASN A 1 165 ? 50.863 -3.402 34.965 1.00 80.31 165 ASN A N 1
ATOM 1275 C CA . ASN A 1 165 ? 51.538 -3.268 33.661 1.00 80.31 165 ASN A CA 1
ATOM 1276 C C . ASN A 1 165 ? 50.666 -3.650 32.447 1.00 80.31 165 ASN A C 1
ATOM 1278 O O . ASN A 1 165 ? 51.165 -3.773 31.328 1.00 80.31 165 ASN A O 1
ATOM 1282 N N . GLY A 1 166 ? 49.373 -3.930 32.633 1.00 75.88 166 GLY A N 1
ATOM 1283 C CA . GLY A 1 166 ? 48.493 -4.370 31.544 1.00 75.88 166 GLY A CA 1
ATOM 1284 C C . GLY A 1 166 ? 48.225 -3.292 30.490 1.00 75.88 166 GLY A C 1
ATOM 1285 O O . GLY A 1 166 ? 47.894 -3.615 29.351 1.00 75.88 166 GLY A O 1
ATOM 1286 N N . ASP A 1 167 ? 48.418 -2.021 30.830 1.00 80.19 167 ASP A N 1
ATOM 1287 C CA . ASP A 1 167 ? 48.325 -0.884 29.911 1.00 80.19 167 ASP A CA 1
ATOM 1288 C C . ASP A 1 167 ? 49.347 -0.946 28.761 1.00 80.19 167 ASP A C 1
ATOM 1290 O O . ASP A 1 167 ? 49.086 -0.416 27.685 1.00 80.19 167 ASP A O 1
ATOM 1294 N N . ILE A 1 168 ? 50.445 -1.696 28.910 1.00 82.50 168 ILE A N 1
ATOM 1295 C CA . ILE A 1 168 ? 51.404 -1.972 27.822 1.00 82.50 168 ILE A CA 1
ATOM 1296 C C . ILE A 1 168 ? 50.710 -2.591 26.595 1.00 82.50 168 ILE A C 1
ATOM 1298 O O . ILE A 1 168 ? 51.082 -2.320 25.455 1.00 82.50 168 ILE A O 1
ATOM 1302 N N . THR A 1 169 ? 49.668 -3.396 26.813 1.00 84.06 169 THR A N 1
ATOM 1303 C CA . THR A 1 169 ? 48.880 -4.032 25.741 1.00 84.06 169 THR A CA 1
ATOM 1304 C C . THR A 1 169 ? 47.697 -3.186 25.247 1.00 84.06 169 THR A C 1
ATOM 1306 O O . THR A 1 169 ? 46.989 -3.607 24.330 1.00 84.06 169 THR A O 1
ATOM 1309 N N . ASP A 1 170 ? 47.486 -1.976 25.780 1.00 89.56 170 ASP A N 1
ATOM 1310 C CA . ASP A 1 170 ? 46.426 -1.062 25.314 1.00 89.56 170 ASP A CA 1
ATOM 1311 C C . ASP A 1 170 ? 46.663 -0.580 23.894 1.00 89.56 170 ASP A C 1
ATOM 1313 O O . ASP A 1 170 ? 45.719 -0.413 23.117 1.00 89.56 170 ASP A O 1
ATOM 1317 N N . ASP A 1 171 ? 47.930 -0.392 23.540 1.00 88.38 171 ASP A N 1
ATOM 1318 C CA . ASP A 1 171 ? 48.338 -0.025 22.192 1.00 88.38 171 ASP A CA 1
ATOM 1319 C C . ASP A 1 171 ? 47.921 -1.107 21.182 1.00 88.38 171 ASP A C 1
ATOM 1321 O O . ASP A 1 171 ? 47.501 -0.793 20.072 1.00 88.38 171 ASP A O 1
ATOM 1325 N N . TYR A 1 172 ? 47.904 -2.385 21.576 1.00 91.06 172 TYR A N 1
ATOM 1326 C CA . TYR A 1 172 ? 47.504 -3.481 20.687 1.00 91.06 172 TYR A CA 1
ATOM 1327 C C . TYR A 1 172 ? 46.009 -3.413 20.372 1.00 91.06 172 TYR A C 1
ATOM 1329 O O . TYR A 1 172 ? 45.610 -3.530 19.213 1.00 91.06 172 TYR A O 1
ATOM 1337 N N . LEU A 1 173 ? 45.181 -3.168 21.395 1.00 93.00 173 LEU A N 1
ATOM 1338 C CA . LEU A 1 173 ? 43.741 -2.970 21.224 1.00 93.00 173 LEU A CA 1
ATOM 1339 C C . LEU A 1 173 ? 43.452 -1.691 20.430 1.00 93.00 173 LEU A C 1
ATOM 1341 O O . LEU A 1 173 ? 42.635 -1.709 19.511 1.00 93.00 173 LEU A O 1
ATOM 1345 N N . THR A 1 174 ? 44.173 -0.609 20.723 1.00 92.88 174 THR A N 1
ATOM 1346 C CA . THR A 1 174 ? 44.022 0.688 20.051 1.00 92.88 174 THR A CA 1
ATOM 1347 C C . THR A 1 174 ? 44.365 0.591 18.565 1.00 92.88 174 THR A C 1
ATOM 1349 O O . THR A 1 174 ? 43.581 1.031 17.724 1.00 92.88 174 THR A O 1
ATOM 1352 N N . ARG A 1 175 ? 45.481 -0.061 18.221 1.00 91.31 175 ARG A N 1
ATOM 1353 C CA . ARG A 1 175 ? 45.884 -0.348 16.834 1.00 91.31 175 ARG A CA 1
ATOM 1354 C C . ARG A 1 175 ? 44.970 -1.331 16.125 1.00 91.31 175 ARG A C 1
ATOM 1356 O O . ARG A 1 175 ? 44.979 -1.361 14.907 1.00 91.31 175 ARG A O 1
ATOM 1363 N N . ALA A 1 176 ? 44.210 -2.136 16.859 1.00 93.69 176 ALA A N 1
ATOM 1364 C CA . ALA A 1 176 ? 43.157 -2.972 16.302 1.00 93.69 176 ALA A CA 1
ATOM 1365 C C . ALA A 1 176 ? 41.800 -2.254 16.231 1.00 93.69 176 ALA A C 1
ATOM 1367 O O . ALA A 1 176 ? 40.836 -2.853 15.768 1.00 93.69 176 ALA A O 1
ATOM 1368 N N . LYS A 1 177 ? 41.703 -0.997 16.694 1.00 93.88 177 LYS A N 1
ATOM 1369 C CA . LYS A 1 177 ? 40.457 -0.222 16.859 1.00 93.88 177 LYS A CA 1
ATOM 1370 C C . LYS A 1 177 ? 39.426 -0.876 17.788 1.00 93.88 177 LYS A C 1
ATOM 1372 O O . LYS A 1 177 ? 38.225 -0.644 17.663 1.00 93.88 177 LYS A O 1
ATOM 1377 N N . ILE A 1 178 ? 39.891 -1.663 18.754 1.00 94.81 178 ILE A N 1
ATOM 1378 C CA . ILE A 1 178 ? 39.066 -2.220 19.825 1.00 94.81 178 ILE A CA 1
ATOM 1379 C C . ILE A 1 178 ? 39.044 -1.215 20.988 1.00 94.81 178 ILE A C 1
ATOM 1381 O O . ILE A 1 178 ? 40.107 -0.789 21.444 1.00 94.81 178 ILE A O 1
ATOM 1385 N N . PRO A 1 179 ? 37.865 -0.816 21.498 1.00 94.06 179 PRO A N 1
ATOM 1386 C CA . PRO A 1 179 ? 37.795 0.146 22.592 1.00 94.06 179 PRO A CA 1
ATOM 1387 C C . PRO A 1 179 ? 38.383 -0.444 23.880 1.00 94.06 179 PRO A C 1
ATOM 1389 O O . PRO A 1 179 ? 38.131 -1.602 24.204 1.00 94.06 179 PRO A O 1
ATOM 1392 N N . LEU A 1 180 ? 39.094 0.363 24.676 1.00 93.38 180 LEU A N 1
ATOM 1393 C CA . LEU A 1 180 ? 39.670 -0.096 25.953 1.00 93.38 180 LEU A CA 1
ATOM 1394 C C . LEU A 1 180 ? 38.609 -0.531 26.980 1.00 93.38 180 LEU A C 1
ATOM 1396 O O . LEU A 1 180 ? 38.918 -1.270 27.907 1.00 93.38 180 LEU A O 1
ATOM 1400 N N . THR A 1 181 ? 37.341 -0.155 26.787 1.00 93.00 181 THR A N 1
ATOM 1401 C CA . THR A 1 181 ? 36.208 -0.687 27.564 1.00 93.00 181 THR A CA 1
ATOM 1402 C C . THR A 1 181 ? 35.938 -2.176 27.313 1.00 93.00 181 THR A C 1
ATOM 1404 O O . THR A 1 181 ? 35.174 -2.780 28.061 1.00 93.00 181 THR A O 1
ATOM 1407 N N . ALA A 1 182 ? 36.554 -2.781 26.289 1.00 91.56 182 ALA A N 1
ATOM 1408 C CA . ALA A 1 182 ? 36.505 -4.219 26.028 1.00 91.56 182 ALA A CA 1
ATOM 1409 C C . ALA A 1 182 ? 37.247 -5.048 27.088 1.00 91.56 182 ALA A C 1
ATOM 1411 O O . ALA A 1 182 ? 36.959 -6.233 27.262 1.00 91.56 182 ALA A O 1
ATOM 1412 N N . ARG A 1 183 ? 38.202 -4.436 27.801 1.00 91.94 183 ARG A N 1
ATOM 1413 C CA . ARG A 1 183 ? 38.961 -5.081 28.873 1.00 91.94 183 ARG A CA 1
ATOM 1414 C C . ARG A 1 183 ? 38.582 -4.538 30.247 1.00 91.94 183 ARG A C 1
ATOM 1416 O O . ARG A 1 183 ? 38.113 -3.415 30.398 1.00 91.94 183 ARG A O 1
ATOM 1423 N N . GLN A 1 184 ? 38.863 -5.341 31.263 1.00 93.06 184 GLN A N 1
ATOM 1424 C CA . GLN A 1 184 ? 38.867 -4.944 32.672 1.00 93.06 184 GLN A CA 1
ATOM 1425 C C . GLN A 1 184 ? 40.284 -5.091 33.245 1.00 93.06 184 GLN A C 1
ATOM 1427 O O . GLN A 1 184 ? 41.095 -5.826 32.682 1.00 93.06 184 GLN A O 1
ATOM 1432 N N . THR A 1 185 ? 40.594 -4.424 34.358 1.00 92.19 185 THR A N 1
ATOM 1433 C CA . THR A 1 185 ? 41.868 -4.600 35.076 1.00 92.19 185 THR A CA 1
ATOM 1434 C C . THR A 1 185 ? 41.682 -5.340 36.389 1.00 92.19 185 THR A C 1
ATOM 1436 O O . THR A 1 185 ? 40.675 -5.161 37.075 1.00 92.19 185 THR A O 1
ATOM 1439 N N . ALA A 1 186 ? 42.650 -6.180 36.741 1.00 92.12 186 ALA A N 1
ATOM 1440 C CA . ALA A 1 186 ? 42.737 -6.795 38.057 1.00 92.12 186 ALA A CA 1
ATOM 1441 C C . ALA A 1 186 ? 44.166 -7.270 38.339 1.00 92.12 186 ALA A C 1
ATOM 1443 O O . ALA A 1 186 ? 44.900 -7.622 37.421 1.00 92.12 186 ALA A O 1
ATOM 1444 N N . LEU A 1 187 ? 44.524 -7.383 39.620 1.00 91.31 187 LEU A N 1
ATOM 1445 C CA . LEU A 1 187 ? 45.669 -8.198 40.033 1.00 91.31 187 LEU A CA 1
ATOM 1446 C C . LEU A 1 187 ? 45.263 -9.678 40.101 1.00 91.31 187 LEU A C 1
ATOM 1448 O O . LEU A 1 187 ? 44.111 -9.976 40.440 1.00 91.31 187 LEU A O 1
ATOM 1452 N N . PRO A 1 188 ? 46.182 -10.635 39.881 1.00 91.25 188 PRO A N 1
ATOM 1453 C CA . PRO A 1 188 ? 45.814 -12.044 39.924 1.00 91.25 188 PRO A CA 1
ATOM 1454 C C . PRO A 1 188 ? 45.240 -12.496 41.272 1.00 91.25 188 PRO A C 1
ATOM 1456 O O . PRO A 1 188 ? 44.398 -13.391 41.318 1.00 91.25 188 PRO A O 1
ATOM 1459 N N . SER A 1 189 ? 45.654 -11.863 42.374 1.00 90.19 189 SER A N 1
ATOM 1460 C CA . SER A 1 189 ? 45.187 -12.149 43.737 1.00 90.19 189 SER A CA 1
ATOM 1461 C C . SER A 1 189 ? 43.672 -12.015 43.919 1.00 90.19 189 SER A C 1
ATOM 1463 O O . SER A 1 189 ? 43.112 -12.689 44.782 1.00 90.19 189 SER A O 1
ATOM 1465 N N . VAL A 1 190 ? 42.994 -11.207 43.094 1.00 91.94 190 VAL A N 1
ATOM 1466 C CA . VAL A 1 190 ? 41.535 -11.006 43.160 1.00 91.94 190 VAL A CA 1
ATOM 1467 C C . VAL A 1 190 ? 40.764 -11.809 42.107 1.00 91.94 190 VAL A C 1
ATOM 1469 O O . VAL A 1 190 ? 39.548 -11.657 41.980 1.00 91.94 190 VAL A O 1
ATOM 1472 N N . LEU A 1 191 ? 41.431 -12.691 41.351 1.00 93.19 191 LEU A N 1
ATOM 1473 C CA . LEU A 1 191 ? 40.775 -13.475 40.305 1.00 93.19 191 LEU A CA 1
ATOM 1474 C C . LEU A 1 191 ? 39.736 -14.444 40.881 1.00 93.19 191 LEU A C 1
ATOM 1476 O O . LEU A 1 191 ? 40.024 -15.424 41.580 1.00 93.19 191 LEU A O 1
ATOM 1480 N N . THR A 1 192 ? 38.492 -14.183 40.504 1.00 90.88 192 THR A N 1
ATOM 1481 C CA . THR A 1 192 ? 37.315 -15.012 40.778 1.00 90.88 192 THR A CA 1
ATOM 1482 C C . THR A 1 192 ? 36.973 -15.920 39.587 1.00 90.88 192 THR A C 1
ATOM 1484 O O . THR A 1 192 ? 37.501 -15.724 38.485 1.00 90.88 192 THR A O 1
ATOM 1487 N N . PRO A 1 193 ? 36.026 -16.865 39.750 1.00 87.38 193 PRO A N 1
ATOM 1488 C CA . PRO A 1 193 ? 35.480 -17.645 38.639 1.00 87.38 193 PRO A CA 1
ATOM 1489 C C . PRO A 1 193 ? 34.760 -16.840 37.543 1.00 87.38 193 PRO A C 1
ATOM 1491 O O . PRO A 1 193 ? 34.330 -17.425 36.555 1.00 87.38 193 PRO A O 1
ATOM 1494 N N . CYS A 1 194 ? 34.591 -15.523 37.701 1.00 89.50 194 CYS A N 1
ATOM 1495 C CA . CYS A 1 194 ? 33.999 -14.645 36.686 1.00 89.50 194 CYS A CA 1
ATOM 1496 C C . CYS A 1 194 ? 35.028 -13.962 35.774 1.00 89.50 194 CYS A C 1
ATOM 1498 O O . CYS A 1 194 ? 34.646 -13.211 34.880 1.00 89.50 194 CYS A O 1
ATOM 1500 N N . HIS A 1 195 ? 36.318 -14.217 35.992 1.00 92.69 195 HIS A N 1
ATOM 1501 C CA . HIS A 1 195 ? 37.389 -13.810 35.085 1.00 92.69 195 HIS A CA 1
ATOM 1502 C C . HIS A 1 195 ? 37.698 -14.973 34.143 1.00 92.69 195 HIS A C 1
ATOM 1504 O O . HIS A 1 195 ? 37.742 -16.116 34.597 1.00 92.69 195 HIS A O 1
ATOM 1510 N N . ASP A 1 196 ? 37.917 -14.715 32.855 1.00 93.38 196 ASP A N 1
ATOM 1511 C CA . ASP A 1 196 ? 38.041 -15.781 31.849 1.00 93.38 196 ASP A CA 1
ATOM 1512 C C . ASP A 1 196 ? 39.458 -15.912 31.296 1.00 93.38 196 ASP A C 1
ATOM 1514 O O . ASP A 1 196 ? 40.000 -17.020 31.249 1.00 93.38 196 ASP A O 1
ATOM 1518 N N . LEU A 1 197 ? 40.043 -14.774 30.929 1.00 95.12 197 LEU A N 1
ATOM 1519 C CA . LEU A 1 197 ? 41.384 -14.624 30.384 1.00 95.12 197 LEU A CA 1
ATOM 1520 C C . LEU A 1 197 ? 42.151 -13.595 31.215 1.00 95.12 197 LEU A C 1
ATOM 1522 O O . LEU A 1 197 ? 41.609 -12.530 31.508 1.00 95.12 197 LEU A O 1
ATOM 1526 N N . PHE A 1 198 ? 43.408 -13.894 31.531 1.00 95.56 198 PHE A N 1
ATOM 1527 C CA . PHE A 1 198 ? 44.341 -12.965 32.154 1.00 95.56 198 PHE A CA 1
ATOM 1528 C C . PHE A 1 198 ? 45.499 -12.631 31.203 1.00 95.56 198 PHE A C 1
ATOM 1530 O O . PHE A 1 198 ? 46.051 -13.528 30.565 1.00 95.56 198 PHE A O 1
ATOM 1537 N N . VAL A 1 199 ? 45.857 -11.352 31.102 1.00 94.44 199 VAL A N 1
ATOM 1538 C CA . VAL A 1 199 ? 46.897 -10.822 30.209 1.00 94.44 199 VAL A CA 1
ATOM 1539 C C . VAL A 1 199 ? 47.987 -10.169 31.057 1.00 94.44 199 VAL A C 1
ATOM 1541 O O . VAL A 1 199 ? 47.731 -9.167 31.727 1.00 94.44 199 VAL A O 1
ATOM 1544 N N . LEU A 1 200 ? 49.194 -10.744 31.022 1.00 91.88 200 LEU A N 1
ATOM 1545 C CA . LEU A 1 200 ? 50.366 -10.288 31.775 1.00 91.88 200 LEU A CA 1
ATOM 1546 C C . LEU A 1 200 ? 51.538 -9.961 30.828 1.00 91.88 200 LEU A C 1
ATOM 1548 O O . LEU A 1 200 ? 52.423 -10.803 30.635 1.00 91.88 200 LEU A O 1
ATOM 1552 N N . PRO A 1 201 ? 51.560 -8.764 30.215 1.00 86.38 201 PRO A N 1
ATOM 1553 C CA . PRO A 1 201 ? 52.548 -8.415 29.188 1.00 86.38 201 PRO A CA 1
ATOM 1554 C C . PRO A 1 201 ? 53.962 -8.243 29.719 1.00 86.38 201 PRO A C 1
ATOM 1556 O O . PRO A 1 201 ? 54.923 -8.575 29.030 1.00 86.38 201 PRO A O 1
ATOM 1559 N N . HIS A 1 202 ? 54.093 -7.718 30.933 1.00 84.62 202 HIS A N 1
ATOM 1560 C CA . HIS A 1 202 ? 55.379 -7.431 31.542 1.00 84.62 202 HIS A CA 1
ATOM 1561 C C . HIS A 1 202 ? 55.222 -7.414 33.061 1.00 84.62 202 HIS A C 1
ATOM 1563 O O . HIS A 1 202 ? 54.421 -6.647 33.576 1.00 84.62 202 HIS A O 1
ATOM 1569 N N . ALA A 1 203 ? 55.948 -8.257 33.792 1.00 79.88 203 ALA A N 1
ATOM 1570 C CA . ALA A 1 203 ? 55.896 -8.290 35.253 1.00 79.88 203 ALA A CA 1
ATOM 1571 C C . ALA A 1 203 ? 57.073 -9.071 35.846 1.00 79.88 203 ALA A C 1
ATOM 1573 O O . ALA A 1 203 ? 57.629 -9.948 35.182 1.00 79.88 203 ALA A O 1
ATOM 1574 N N . ASP A 1 204 ? 57.363 -8.795 37.119 1.00 84.12 204 ASP A N 1
ATOM 1575 C CA . ASP A 1 204 ? 58.148 -9.645 38.020 1.00 84.12 204 ASP A CA 1
ATOM 1576 C C . ASP A 1 204 ? 57.192 -10.275 39.048 1.00 84.12 204 ASP A C 1
ATOM 1578 O O . ASP A 1 204 ? 57.007 -9.733 40.148 1.00 84.12 204 ASP A O 1
ATOM 1582 N N . PRO A 1 205 ? 56.483 -11.356 38.671 1.00 86.06 205 PRO A N 1
ATOM 1583 C CA . PRO A 1 205 ? 55.415 -11.906 39.491 1.00 86.06 205 PRO A CA 1
ATOM 1584 C C . PRO A 1 205 ? 55.965 -12.424 40.819 1.00 86.06 205 PRO A C 1
ATOM 1586 O O . PRO A 1 205 ? 57.092 -12.879 40.917 1.00 86.06 205 PRO A O 1
ATOM 1589 N N . LYS A 1 206 ? 55.167 -12.343 41.883 1.00 88.44 206 LYS A N 1
ATOM 1590 C CA . LYS A 1 206 ? 55.520 -12.874 43.209 1.00 88.44 206 LYS A CA 1
ATOM 1591 C C . LYS A 1 206 ? 54.374 -13.706 43.729 1.00 88.44 206 LYS A C 1
ATOM 1593 O O . LYS A 1 206 ? 53.216 -13.358 43.501 1.00 88.44 206 LYS A O 1
ATOM 1598 N N . TRP A 1 207 ? 54.665 -14.748 44.508 1.00 90.38 207 TRP A N 1
ATOM 1599 C CA . TRP A 1 207 ? 53.610 -15.634 45.013 1.00 90.38 207 TRP A CA 1
ATOM 1600 C C . TRP A 1 207 ? 52.518 -14.884 45.794 1.00 90.38 207 TRP A C 1
ATOM 1602 O O . TRP A 1 207 ? 51.340 -15.205 45.663 1.00 90.38 207 TRP A O 1
ATOM 1612 N N . SER A 1 208 ? 52.879 -13.833 46.539 1.00 88.69 208 SER A N 1
ATOM 1613 C CA . SER A 1 208 ? 51.935 -13.015 47.316 1.00 88.69 208 SER A CA 1
ATOM 1614 C C . SER A 1 208 ? 50.868 -12.300 46.477 1.00 88.69 208 SER A C 1
ATOM 1616 O O . SER A 1 208 ? 49.776 -12.054 46.983 1.00 88.69 208 SER A O 1
ATOM 1618 N N . THR A 1 209 ? 51.151 -11.975 45.214 1.00 87.75 209 THR A N 1
ATOM 1619 C CA . THR A 1 209 ? 50.225 -11.257 44.318 1.00 87.75 209 THR A CA 1
ATOM 1620 C C . THR A 1 209 ? 49.742 -12.116 43.148 1.00 87.75 209 THR A C 1
ATOM 1622 O O . THR A 1 209 ? 48.623 -11.925 42.678 1.00 87.75 209 THR A O 1
ATOM 1625 N N . HIS A 1 210 ? 50.540 -13.098 42.719 1.00 91.88 210 HIS A N 1
ATOM 1626 C CA . HIS A 1 210 ? 50.312 -13.919 41.526 1.00 91.88 210 HIS A CA 1
ATOM 1627 C C . HIS A 1 210 ? 50.030 -15.397 41.831 1.00 91.88 210 HIS A C 1
ATOM 1629 O O . HIS A 1 210 ? 49.550 -16.119 40.958 1.00 91.88 210 HIS A O 1
ATOM 1635 N N . GLY A 1 211 ? 50.248 -15.861 43.068 1.00 91.81 211 GLY A N 1
ATOM 1636 C CA . GLY A 1 211 ? 50.073 -17.268 43.459 1.00 91.81 211 GLY A CA 1
ATOM 1637 C C . GLY A 1 211 ? 48.661 -17.808 43.213 1.00 91.81 211 GLY A C 1
ATOM 1638 O O . GLY A 1 211 ? 48.486 -18.998 42.962 1.00 91.81 211 GLY A O 1
ATOM 1639 N N . ARG A 1 212 ? 47.647 -16.931 43.163 1.00 93.94 212 ARG A N 1
ATOM 1640 C CA . ARG A 1 212 ? 46.266 -17.287 42.801 1.00 93.94 212 ARG A CA 1
ATOM 1641 C C . ARG A 1 212 ? 46.152 -17.943 41.416 1.00 93.94 212 ARG A C 1
ATOM 1643 O O . ARG A 1 212 ? 45.249 -18.761 41.221 1.00 93.94 212 ARG A O 1
ATOM 1650 N N . LEU A 1 213 ? 47.072 -17.656 40.489 1.00 94.94 213 LEU A N 1
ATOM 1651 C CA . LEU A 1 213 ? 47.116 -18.288 39.166 1.00 94.94 213 LEU A CA 1
ATOM 1652 C C . LEU A 1 213 ? 47.247 -19.815 39.259 1.00 94.94 213 LEU A C 1
ATOM 1654 O O . LEU A 1 213 ? 46.609 -20.501 38.467 1.00 94.94 213 LEU A O 1
ATOM 1658 N N . TYR A 1 214 ? 47.971 -20.344 40.257 1.00 94.12 214 TYR A N 1
ATOM 1659 C CA . TYR A 1 214 ? 48.126 -21.788 40.501 1.00 94.12 214 TYR A CA 1
ATOM 1660 C C . TYR A 1 214 ? 46.780 -22.518 40.548 1.00 94.12 214 TYR A C 1
ATOM 1662 O O . TYR A 1 214 ? 46.574 -23.536 39.888 1.00 94.12 214 TYR A O 1
ATOM 1670 N N . GLU A 1 215 ? 45.834 -21.982 41.316 1.00 93.88 215 GLU A N 1
ATOM 1671 C CA . GLU A 1 215 ? 44.502 -22.563 41.454 1.00 93.88 215 GLU A CA 1
ATOM 1672 C C . GLU A 1 215 ? 43.580 -22.168 40.301 1.00 93.88 215 GLU A C 1
ATOM 1674 O O . GLU A 1 215 ? 42.809 -23.003 39.830 1.00 93.88 215 GLU A O 1
ATOM 1679 N N . TRP A 1 216 ? 43.652 -20.913 39.850 1.00 95.19 216 TRP A N 1
ATOM 1680 C CA . TRP A 1 216 ? 42.701 -20.322 38.908 1.00 95.19 216 TRP A CA 1
ATOM 1681 C C . TRP A 1 216 ? 42.784 -20.916 37.496 1.00 95.19 216 TRP A C 1
ATOM 1683 O O . TRP A 1 216 ? 41.744 -21.177 36.883 1.00 95.19 216 TRP A O 1
ATOM 1693 N N . VAL A 1 217 ? 43.989 -21.194 36.984 1.00 95.00 217 VAL A N 1
ATOM 1694 C CA . VAL A 1 217 ? 44.138 -21.805 35.649 1.00 95.00 217 VAL A CA 1
ATOM 1695 C C . VAL A 1 217 ? 43.677 -23.260 35.623 1.00 95.00 217 VAL A C 1
ATOM 1697 O O . VAL A 1 217 ? 43.385 -23.794 34.558 1.00 95.00 217 VAL A O 1
ATOM 1700 N N . ARG A 1 218 ? 43.585 -23.921 36.781 1.00 94.25 218 ARG A N 1
ATOM 1701 C CA . ARG A 1 218 ? 43.173 -25.323 36.867 1.00 94.25 218 ARG A CA 1
ATOM 1702 C C . ARG A 1 218 ? 41.658 -25.477 36.860 1.00 94.25 218 ARG A C 1
ATOM 1704 O O . ARG A 1 218 ? 40.933 -24.576 37.292 1.00 94.25 218 ARG A O 1
ATOM 1711 N N . ALA A 1 219 ? 41.182 -26.632 36.408 1.00 90.81 219 ALA A N 1
ATOM 1712 C CA . ALA A 1 219 ? 39.771 -26.987 36.441 1.00 90.81 219 ALA A CA 1
ATOM 1713 C C . ALA A 1 219 ? 39.199 -26.926 37.860 1.00 90.81 219 ALA A C 1
ATOM 1715 O O . ALA A 1 219 ? 39.889 -27.188 38.853 1.00 90.81 219 ALA A O 1
ATOM 1716 N N . LYS A 1 220 ? 37.911 -26.586 37.951 1.00 88.12 220 LYS A N 1
ATOM 1717 C CA . LYS A 1 220 ? 37.169 -26.681 39.207 1.00 88.12 220 LYS A CA 1
ATOM 1718 C C . LYS A 1 220 ? 36.938 -28.153 39.539 1.00 88.12 220 LYS A C 1
ATOM 1720 O O . LYS A 1 220 ? 36.335 -28.877 38.752 1.00 88.12 220 LYS A O 1
ATOM 1725 N N . SER A 1 221 ? 37.378 -28.582 40.714 1.00 88.19 221 SER A N 1
ATOM 1726 C CA . SER A 1 221 ? 37.197 -29.948 41.214 1.00 88.19 221 SER A CA 1
ATOM 1727 C C . SER A 1 221 ? 36.955 -29.936 42.725 1.00 88.19 221 SER A C 1
ATOM 1729 O O . SER A 1 221 ? 37.034 -28.887 43.366 1.00 88.19 221 SER A O 1
ATOM 1731 N N . THR A 1 222 ? 36.685 -31.099 43.320 1.00 86.62 222 THR A N 1
ATOM 1732 C CA . THR A 1 222 ? 36.597 -31.239 44.784 1.00 86.62 222 THR A CA 1
ATOM 1733 C C . THR A 1 222 ? 37.908 -30.873 45.487 1.00 86.62 222 THR A C 1
ATOM 1735 O O . THR A 1 222 ? 37.871 -30.327 46.584 1.00 86.62 222 THR A O 1
ATOM 1738 N N . SER A 1 223 ? 39.057 -31.126 44.851 1.00 85.69 223 SER A N 1
ATOM 1739 C CA . SER A 1 223 ? 40.393 -30.785 45.361 1.00 85.69 223 SER A CA 1
ATOM 1740 C C . SER A 1 223 ? 40.867 -29.376 44.983 1.00 85.69 223 SER A C 1
ATOM 1742 O O . SER A 1 223 ? 41.848 -28.897 45.542 1.00 85.69 223 SER A O 1
ATOM 1744 N N . ASN A 1 224 ? 40.177 -28.699 44.060 1.00 89.19 224 ASN A N 1
ATOM 1745 C CA . ASN A 1 224 ? 40.444 -27.320 43.652 1.00 89.19 224 ASN A CA 1
ATOM 1746 C C . ASN A 1 224 ? 39.117 -26.545 43.508 1.00 89.19 224 ASN A C 1
ATOM 1748 O O . ASN A 1 224 ? 38.687 -26.242 42.388 1.00 89.19 224 ASN A O 1
ATOM 1752 N N . PRO A 1 225 ? 38.429 -26.230 44.622 1.00 84.62 225 PRO A N 1
ATOM 1753 C CA . PRO A 1 225 ? 37.106 -25.599 44.588 1.00 84.62 225 PRO A CA 1
ATOM 1754 C C . PRO A 1 225 ? 37.132 -24.182 43.994 1.00 84.62 225 PRO A C 1
ATOM 1756 O O . PRO A 1 225 ? 36.118 -23.716 43.469 1.00 84.62 225 PRO A O 1
ATOM 1759 N N . ASN A 1 226 ? 38.299 -23.530 44.028 1.00 85.75 226 ASN A N 1
ATOM 1760 C CA . ASN A 1 226 ? 38.557 -22.205 43.461 1.00 85.75 226 ASN A CA 1
ATOM 1761 C C . ASN A 1 226 ? 39.072 -22.251 42.012 1.00 85.75 226 ASN A C 1
ATOM 1763 O O . ASN A 1 226 ? 39.475 -21.212 41.470 1.00 85.75 226 ASN A O 1
ATOM 1767 N N . GLY A 1 227 ? 39.103 -23.438 41.401 1.00 90.06 227 GLY A N 1
ATOM 1768 C CA . GLY A 1 227 ? 39.473 -23.628 40.006 1.00 90.06 227 GLY A CA 1
ATOM 1769 C C . GLY A 1 227 ? 38.511 -22.946 39.050 1.00 90.06 227 GLY A C 1
ATOM 1770 O O . GLY A 1 227 ? 37.325 -22.776 39.344 1.00 90.06 227 GLY A O 1
ATOM 1771 N N . ASN A 1 228 ? 39.032 -22.542 37.899 1.00 89.81 228 ASN A N 1
ATOM 1772 C CA . ASN A 1 228 ? 38.262 -21.821 36.900 1.00 89.81 228 ASN A CA 1
ATOM 1773 C C . ASN A 1 228 ? 38.593 -22.216 35.455 1.00 89.81 228 ASN A C 1
ATOM 1775 O O . ASN A 1 228 ? 37.870 -21.800 34.558 1.00 89.81 228 ASN A O 1
ATOM 1779 N N . SER A 1 229 ? 39.647 -22.991 35.189 1.00 92.25 229 SER A N 1
ATOM 1780 C CA . SER A 1 229 ? 40.157 -23.206 33.821 1.00 92.25 229 SER A CA 1
ATOM 1781 C C . SER A 1 229 ? 40.443 -21.872 33.110 1.00 92.25 229 SER A C 1
ATOM 1783 O O . SER A 1 229 ? 40.037 -21.655 31.969 1.00 92.25 229 SER A O 1
ATOM 1785 N N . GLY A 1 230 ? 40.999 -20.894 33.833 1.00 93.44 230 GLY A N 1
ATOM 1786 C CA . GLY A 1 230 ? 41.321 -19.564 33.305 1.00 93.44 230 GLY A CA 1
ATOM 1787 C C . GLY A 1 230 ? 42.458 -19.595 32.285 1.00 93.44 230 GLY A C 1
ATOM 1788 O O . GLY A 1 230 ? 43.435 -20.312 32.488 1.00 93.44 230 GLY A O 1
ATOM 1789 N N . TRP A 1 231 ? 42.326 -18.844 31.192 1.00 95.75 231 TRP A N 1
ATOM 1790 C CA . TRP A 1 231 ? 43.381 -18.728 30.178 1.00 95.75 231 TRP A CA 1
ATOM 1791 C C . TRP A 1 231 ? 44.379 -17.640 30.574 1.00 95.75 231 TRP A C 1
ATOM 1793 O O . TRP A 1 231 ? 43.996 -16.651 31.197 1.00 95.75 231 TRP A O 1
ATOM 1803 N N . LEU A 1 232 ? 45.645 -17.802 30.198 1.00 95.94 232 LEU A N 1
ATOM 1804 C CA . LEU A 1 232 ? 46.712 -16.851 30.506 1.00 95.94 232 LEU A CA 1
ATOM 1805 C C . LEU A 1 232 ? 47.536 -16.574 29.254 1.00 95.94 232 LEU A C 1
ATOM 1807 O O . LEU A 1 232 ? 48.065 -17.502 28.650 1.00 95.94 232 LEU A O 1
ATOM 1811 N N . TRP A 1 233 ? 47.689 -15.302 28.908 1.00 95.81 233 TRP A N 1
ATOM 1812 C CA . TRP A 1 233 ? 48.742 -14.856 28.003 1.00 95.81 233 TRP A CA 1
ATOM 1813 C C . TRP A 1 233 ? 49.796 -14.108 28.814 1.00 95.81 233 TRP A C 1
ATOM 1815 O O . TRP A 1 233 ? 49.448 -13.281 29.664 1.00 95.81 233 TRP A O 1
ATOM 1825 N N . SER A 1 234 ? 51.074 -14.391 28.572 1.00 92.56 234 SER A N 1
ATOM 1826 C CA . SER A 1 234 ? 52.158 -13.633 29.186 1.00 92.56 234 SER A CA 1
ATOM 1827 C C . SER A 1 234 ? 53.331 -13.407 28.245 1.00 92.56 234 SER A C 1
ATOM 1829 O O . SER A 1 234 ? 53.715 -14.301 27.495 1.00 92.56 234 SER A O 1
ATOM 1831 N N . GLY A 1 235 ? 53.888 -12.199 28.302 1.00 89.12 235 GLY A N 1
ATOM 1832 C CA . GLY A 1 235 ? 54.905 -11.742 27.367 1.00 89.12 235 GLY A CA 1
ATOM 1833 C C . GLY A 1 235 ? 56.263 -11.423 27.992 1.00 89.12 235 GLY A C 1
ATOM 1834 O O . GLY A 1 235 ? 56.428 -11.343 29.215 1.00 89.12 235 GLY A O 1
ATOM 1835 N N . CYS A 1 236 ? 57.247 -11.188 27.123 1.00 85.81 236 CYS A N 1
ATOM 1836 C CA . CYS A 1 236 ? 58.566 -10.665 27.485 1.00 85.81 236 CYS A CA 1
ATOM 1837 C C . CYS A 1 236 ? 59.269 -11.537 28.547 1.00 85.81 236 CYS A C 1
ATOM 1839 O O . CYS A 1 236 ? 59.384 -12.752 28.383 1.00 85.81 236 CYS A O 1
ATOM 1841 N N . HIS A 1 237 ? 59.756 -10.950 29.644 1.00 86.19 237 HIS A N 1
ATOM 1842 C CA . HIS A 1 237 ? 60.484 -11.681 30.682 1.00 86.19 237 HIS A CA 1
ATOM 1843 C C . HIS A 1 237 ? 59.568 -12.335 31.726 1.00 86.19 237 HIS A C 1
ATOM 1845 O O . HIS A 1 237 ? 60.035 -13.159 32.510 1.00 86.19 237 HIS A O 1
ATOM 1851 N N . ALA A 1 238 ? 58.278 -11.980 31.755 1.00 88.38 238 ALA A N 1
ATOM 1852 C CA . ALA A 1 238 ? 57.357 -12.370 32.824 1.00 88.38 238 ALA A CA 1
ATOM 1853 C C . ALA A 1 238 ? 57.178 -13.895 32.977 1.00 88.38 238 ALA A C 1
ATOM 1855 O O . ALA A 1 238 ? 57.035 -14.359 34.112 1.00 88.38 238 ALA A O 1
ATOM 1856 N N . PRO A 1 239 ? 57.258 -14.710 31.906 1.00 91.69 239 PRO A N 1
ATOM 1857 C CA . PRO A 1 239 ? 57.224 -16.163 32.048 1.00 91.69 239 PRO A CA 1
ATOM 1858 C C . PRO A 1 239 ? 58.451 -16.766 32.742 1.00 91.69 239 PRO A C 1
ATOM 1860 O O . PRO A 1 239 ? 58.304 -17.767 33.439 1.00 91.69 239 PRO A O 1
ATOM 1863 N N . ALA A 1 240 ? 59.647 -16.189 32.562 1.00 88.44 240 ALA A N 1
ATOM 1864 C CA . ALA A 1 240 ? 60.917 -16.871 32.853 1.00 88.44 240 ALA A CA 1
ATOM 1865 C C . ALA A 1 240 ? 61.928 -16.076 33.702 1.00 88.44 240 ALA A C 1
ATOM 1867 O O . ALA A 1 240 ? 63.052 -16.547 33.889 1.00 88.44 240 ALA A O 1
ATOM 1868 N N . SER A 1 241 ? 61.573 -14.897 34.230 1.00 83.75 241 SER A N 1
ATOM 1869 C CA . SER A 1 241 ? 62.390 -14.206 35.241 1.00 83.75 241 SER A CA 1
ATOM 1870 C C . SER A 1 241 ? 62.562 -15.077 36.498 1.00 83.75 241 SER A C 1
ATOM 1872 O O . SER A 1 241 ? 61.891 -16.099 36.652 1.00 83.75 241 SER A O 1
ATOM 1874 N N . ASN A 1 242 ? 63.474 -14.723 37.411 1.00 78.94 242 ASN A N 1
ATOM 1875 C CA . ASN A 1 242 ? 63.749 -15.553 38.599 1.00 78.94 242 ASN A CA 1
ATOM 1876 C C . ASN A 1 242 ? 62.494 -15.817 39.449 1.00 78.94 242 ASN A C 1
ATOM 1878 O O . ASN A 1 242 ? 62.342 -16.917 39.976 1.00 78.94 242 ASN A O 1
ATOM 1882 N N . ASP A 1 243 ? 61.582 -14.844 39.504 1.00 79.56 243 ASP A N 1
ATOM 1883 C CA . ASP A 1 243 ? 60.266 -14.980 40.132 1.00 79.56 243 ASP A CA 1
ATOM 1884 C C . ASP A 1 243 ? 59.127 -15.166 39.102 1.00 79.56 243 ASP A C 1
ATOM 1886 O O . ASP A 1 243 ? 57.958 -15.183 39.466 1.00 79.56 243 ASP A O 1
ATOM 1890 N N . GLY A 1 244 ? 59.467 -15.344 37.820 1.00 86.88 244 GLY A N 1
ATOM 1891 C CA . GLY A 1 244 ? 58.566 -15.458 36.670 1.00 86.88 244 GLY A CA 1
ATOM 1892 C C . GLY A 1 244 ? 57.493 -16.537 36.815 1.00 86.88 244 GLY A C 1
ATOM 1893 O O . GLY A 1 244 ? 57.625 -17.461 37.620 1.00 86.88 244 GLY A O 1
ATOM 1894 N N . ILE A 1 245 ? 56.429 -16.449 36.008 1.00 91.12 245 ILE A N 1
ATOM 1895 C CA . ILE A 1 245 ? 55.248 -17.323 36.129 1.00 91.12 245 ILE A CA 1
ATOM 1896 C C . ILE A 1 245 ? 55.633 -18.802 36.166 1.00 91.12 245 ILE A C 1
ATOM 1898 O O . ILE A 1 245 ? 55.122 -19.529 37.008 1.00 91.12 245 ILE A O 1
ATOM 1902 N N . GLU A 1 246 ? 56.543 -19.276 35.318 1.00 92.31 246 GLU A N 1
ATOM 1903 C CA . GLU A 1 246 ? 56.923 -20.693 35.336 1.00 92.31 246 GLU A CA 1
ATOM 1904 C C . GLU A 1 246 ? 57.765 -21.067 36.568 1.00 92.31 246 GLU A C 1
ATOM 1906 O O . GLU A 1 246 ? 57.739 -22.216 37.017 1.00 92.31 246 GLU A O 1
ATOM 1911 N N . ASN A 1 247 ? 58.488 -20.110 37.151 1.00 91.12 247 ASN A N 1
ATOM 1912 C CA . ASN A 1 247 ? 59.444 -20.334 38.235 1.00 91.12 247 ASN A CA 1
ATOM 1913 C C . ASN A 1 247 ? 58.826 -20.201 39.635 1.00 91.12 247 ASN A C 1
ATOM 1915 O O . ASN A 1 247 ? 59.337 -20.804 40.584 1.00 91.12 247 ASN A O 1
ATOM 1919 N N . MET A 1 248 ? 57.707 -19.487 39.752 1.00 91.56 248 MET A N 1
ATOM 1920 C CA . MET A 1 248 ? 57.054 -19.134 41.011 1.00 91.56 248 MET A CA 1
ATOM 1921 C C . MET A 1 248 ? 56.515 -20.359 41.788 1.00 91.56 248 MET A C 1
ATOM 1923 O O . MET A 1 248 ? 55.980 -21.323 41.226 1.00 91.56 248 MET A O 1
ATOM 1927 N N . TYR A 1 249 ? 56.650 -20.320 43.117 1.00 90.69 249 TYR A N 1
ATOM 1928 C CA . TYR A 1 249 ? 56.200 -21.364 44.045 1.00 90.69 249 TYR A CA 1
ATOM 1929 C C . TYR A 1 249 ? 55.696 -20.770 45.362 1.00 90.69 249 TYR A C 1
ATOM 1931 O O . TYR A 1 249 ? 56.077 -19.655 45.719 1.00 90.69 249 TYR A O 1
ATOM 1939 N N . ASN A 1 250 ? 54.864 -21.513 46.097 1.00 91.75 250 ASN A N 1
ATOM 1940 C CA . ASN A 1 250 ? 54.411 -21.103 47.423 1.00 91.75 250 ASN A CA 1
ATOM 1941 C C . ASN A 1 250 ? 55.558 -21.217 48.435 1.00 91.75 250 ASN A C 1
ATOM 1943 O O . ASN A 1 250 ? 56.010 -22.334 48.696 1.00 91.75 250 ASN A O 1
ATOM 1947 N N . PRO A 1 251 ? 56.004 -20.120 49.076 1.00 89.75 251 PRO A N 1
ATOM 1948 C CA . PRO A 1 251 ? 57.046 -20.198 50.098 1.00 89.75 251 PRO A CA 1
ATOM 1949 C C . PRO A 1 251 ? 56.657 -21.071 51.301 1.00 89.75 251 PRO A C 1
ATOM 1951 O O . PRO A 1 251 ? 57.535 -21.587 51.984 1.00 89.75 251 PRO A O 1
ATOM 1954 N N . ALA A 1 252 ? 55.354 -21.247 51.558 1.00 90.81 252 ALA A N 1
ATOM 1955 C CA . ALA A 1 252 ? 54.841 -22.108 52.623 1.00 90.81 252 ALA A CA 1
ATOM 1956 C C . ALA A 1 252 ? 54.681 -23.585 52.205 1.00 90.81 252 ALA A C 1
ATOM 1958 O O . ALA A 1 252 ? 54.592 -24.449 53.073 1.00 90.81 252 ALA A O 1
ATOM 1959 N N . ASP A 1 253 ? 54.642 -23.882 50.901 1.00 89.31 253 ASP A N 1
ATOM 1960 C CA . ASP A 1 253 ? 54.502 -25.236 50.349 1.00 89.31 253 ASP A CA 1
ATOM 1961 C C . ASP A 1 253 ? 55.092 -25.302 48.931 1.00 89.31 253 ASP A C 1
ATOM 1963 O O . ASP A 1 253 ? 54.416 -25.071 47.928 1.00 89.31 253 ASP A O 1
ATOM 1967 N N . VAL A 1 254 ? 56.371 -25.665 48.830 1.00 86.00 254 VAL A N 1
ATOM 1968 C CA . VAL A 1 254 ? 57.113 -25.682 47.557 1.00 86.00 254 VAL A CA 1
ATOM 1969 C C . VAL A 1 254 ? 56.568 -26.674 46.519 1.00 86.00 254 VAL A C 1
ATOM 1971 O O . VAL A 1 254 ? 57.035 -26.678 45.381 1.00 86.00 254 VAL A O 1
ATOM 1974 N N . THR A 1 255 ? 55.594 -27.520 46.874 1.00 85.12 255 THR A N 1
ATOM 1975 C CA . THR A 1 255 ? 54.897 -28.391 45.915 1.00 85.12 255 THR A CA 1
ATOM 1976 C C . THR A 1 255 ? 53.844 -27.638 45.094 1.00 85.12 255 THR A C 1
ATOM 1978 O O . THR A 1 255 ? 53.485 -28.069 43.996 1.00 85.12 255 THR A O 1
ATOM 1981 N N . GLN A 1 256 ? 53.386 -26.479 45.574 1.00 90.94 256 GLN A N 1
ATOM 1982 C CA . GLN A 1 256 ? 52.482 -25.589 44.853 1.00 90.94 256 GLN A CA 1
ATOM 1983 C C . GLN A 1 256 ? 53.296 -24.642 43.973 1.00 90.94 256 GLN A C 1
ATOM 1985 O O . GLN A 1 256 ? 53.926 -23.704 44.462 1.00 90.94 256 GLN A O 1
ATOM 1990 N N . ARG A 1 257 ? 53.299 -24.901 42.663 1.00 91.06 257 ARG A N 1
ATOM 1991 C CA . ARG A 1 257 ? 54.114 -24.177 41.677 1.00 91.06 257 ARG A CA 1
ATOM 1992 C C . ARG A 1 257 ? 53.342 -23.925 40.394 1.00 91.06 257 ARG A C 1
ATOM 1994 O O . ARG A 1 257 ? 52.540 -24.763 39.987 1.00 91.06 257 ARG A O 1
ATOM 2001 N N . THR A 1 258 ? 53.607 -22.804 39.737 1.00 93.62 258 THR A N 1
ATOM 2002 C CA . THR A 1 258 ? 52.934 -22.358 38.501 1.00 93.62 258 THR A CA 1
ATOM 2003 C C . THR A 1 258 ? 53.682 -22.733 37.220 1.00 93.62 258 THR A C 1
ATOM 2005 O O . THR A 1 258 ? 53.436 -22.140 36.181 1.00 93.62 258 THR A O 1
ATOM 2008 N N . ASN A 1 259 ? 54.569 -23.732 37.260 1.00 92.38 259 ASN A N 1
ATOM 2009 C CA . ASN A 1 259 ? 55.267 -24.270 36.087 1.00 92.38 259 ASN A CA 1
ATOM 2010 C C . ASN A 1 259 ? 54.292 -24.972 35.121 1.00 92.38 259 ASN A C 1
ATOM 2012 O O . ASN A 1 259 ? 54.153 -26.204 35.094 1.00 92.38 259 ASN A O 1
ATOM 2016 N N . PHE A 1 260 ? 53.530 -24.161 34.397 1.00 95.50 260 PHE A N 1
ATOM 2017 C CA . PHE A 1 260 ? 52.372 -24.575 33.637 1.00 95.50 260 PHE A CA 1
ATOM 2018 C C . PHE A 1 260 ? 52.766 -25.357 32.393 1.00 95.50 260 PHE A C 1
ATOM 2020 O O . PHE A 1 260 ? 52.123 -26.362 32.102 1.00 95.50 260 PHE A O 1
ATOM 2027 N N . LEU A 1 261 ? 53.808 -24.937 31.678 1.00 95.56 261 LEU A N 1
ATOM 2028 C CA . LEU A 1 261 ? 54.226 -25.537 30.410 1.00 95.56 261 LEU A CA 1
ATOM 2029 C C . LEU A 1 261 ? 55.534 -26.329 30.520 1.00 95.56 261 LEU A C 1
ATOM 2031 O O . LEU A 1 261 ? 55.843 -27.109 29.615 1.00 95.56 261 LEU A O 1
ATOM 2035 N N . THR A 1 262 ? 56.264 -26.199 31.631 1.00 93.75 262 THR A N 1
ATOM 2036 C CA . THR A 1 262 ? 57.525 -26.912 31.903 1.00 93.75 262 THR A CA 1
ATOM 2037 C C . THR A 1 262 ? 57.432 -27.894 33.078 1.00 93.75 262 THR A C 1
ATOM 2039 O O . THR A 1 262 ? 56.601 -27.768 33.985 1.00 93.75 262 THR A O 1
ATOM 2042 N N . THR A 1 263 ? 58.291 -28.915 33.086 1.00 90.38 263 THR A N 1
ATOM 2043 C CA . THR A 1 263 ? 58.532 -29.744 34.275 1.00 90.38 263 THR A CA 1
ATOM 2044 C C . THR A 1 263 ? 59.354 -28.966 35.303 1.00 90.38 263 THR A C 1
ATOM 2046 O O . THR A 1 263 ? 60.104 -28.062 34.948 1.00 90.38 263 THR A O 1
ATOM 2049 N N . ALA A 1 264 ? 59.216 -29.295 36.588 1.00 84.62 264 ALA A N 1
ATOM 2050 C CA . ALA A 1 264 ? 60.026 -28.680 37.638 1.00 84.62 264 ALA A CA 1
ATOM 2051 C C . ALA A 1 264 ? 60.202 -29.623 38.834 1.00 84.62 264 ALA A C 1
ATOM 2053 O O . ALA A 1 264 ? 59.326 -30.447 39.107 1.00 84.62 264 ALA A O 1
ATOM 2054 N N . SER A 1 265 ? 61.299 -29.459 39.581 1.00 69.31 265 SER A N 1
ATOM 2055 C CA . SER A 1 265 ? 61.571 -30.176 40.838 1.00 69.31 265 SER A CA 1
ATOM 2056 C C . SER A 1 265 ? 62.164 -29.252 41.912 1.00 69.31 265 SER A C 1
ATOM 2058 O O . SER A 1 265 ? 63.105 -28.504 41.642 1.00 69.31 265 SER A O 1
ATOM 2060 N N . GLY A 1 266 ? 61.661 -29.315 43.149 1.00 72.81 266 GLY A N 1
ATOM 2061 C CA . GLY A 1 266 ? 62.183 -28.525 44.279 1.00 72.81 266 GLY A CA 1
ATOM 2062 C C . GLY A 1 266 ? 62.008 -27.014 44.088 1.00 72.81 266 GLY A C 1
ATOM 2063 O O . GLY A 1 266 ? 60.959 -26.584 43.623 1.00 72.81 266 GLY A O 1
ATOM 2064 N N . THR A 1 267 ? 63.029 -26.215 44.412 1.00 76.50 267 THR A N 1
ATOM 2065 C CA . THR A 1 267 ? 63.069 -24.749 44.203 1.00 76.50 267 THR A CA 1
ATOM 2066 C C . THR A 1 267 ? 63.807 -24.341 42.924 1.00 76.50 267 THR A C 1
ATOM 2068 O O . THR A 1 267 ? 64.037 -23.157 42.692 1.00 76.50 267 THR A O 1
ATOM 2071 N N . THR A 1 268 ? 64.203 -25.308 42.086 1.00 79.56 268 THR A N 1
ATOM 2072 C CA . THR A 1 268 ? 64.920 -25.003 40.841 1.00 79.56 268 THR A CA 1
ATOM 2073 C C . THR A 1 268 ? 64.014 -24.232 39.873 1.00 79.56 268 THR A C 1
ATOM 2075 O O . THR A 1 268 ? 62.827 -24.584 39.758 1.00 79.56 268 THR A O 1
ATOM 2078 N N . PRO A 1 269 ? 64.537 -23.194 39.188 1.00 84.44 269 PRO A N 1
ATOM 2079 C CA . PRO A 1 269 ? 63.856 -22.587 38.052 1.00 84.44 269 PRO A CA 1
ATOM 2080 C C . PRO A 1 269 ? 63.490 -23.664 37.029 1.00 84.44 269 PRO A C 1
ATOM 2082 O O . PRO A 1 269 ? 64.241 -24.619 36.830 1.00 84.44 269 PRO A O 1
ATOM 2085 N N . SER A 1 270 ? 62.319 -23.531 36.426 1.00 88.56 270 SER A N 1
ATOM 2086 C CA . SER A 1 270 ? 61.748 -24.436 35.431 1.00 88.56 270 SER A CA 1
ATOM 2087 C C . SER A 1 270 ? 61.903 -23.888 34.007 1.00 88.56 270 SER A C 1
ATOM 2089 O O . SER A 1 270 ? 62.133 -24.654 33.068 1.00 88.56 270 SER A O 1
ATOM 2091 N N . LEU A 1 271 ? 61.902 -22.559 33.863 1.00 90.62 271 LEU A N 1
ATOM 2092 C CA . LEU A 1 271 ? 62.112 -21.841 32.613 1.00 90.62 271 LEU A CA 1
ATOM 2093 C C . LEU A 1 271 ? 63.170 -20.748 32.795 1.00 90.62 271 LEU A C 1
ATOM 2095 O O . LEU A 1 271 ? 63.216 -20.074 33.821 1.00 90.62 271 LEU A O 1
ATOM 2099 N N . ALA A 1 272 ? 64.025 -20.573 31.794 1.00 87.56 272 ALA A N 1
ATOM 2100 C CA . ALA A 1 272 ? 65.072 -19.565 31.773 1.00 87.56 272 ALA A CA 1
ATOM 2101 C C . ALA A 1 272 ? 64.982 -18.693 30.516 1.00 87.56 272 ALA A C 1
ATOM 2103 O O . ALA A 1 272 ? 64.497 -19.108 29.462 1.00 87.56 272 ALA A O 1
ATOM 2104 N N . LEU A 1 273 ? 65.498 -17.478 30.658 1.00 84.31 273 LEU A N 1
ATOM 2105 C CA . LEU A 1 273 ? 65.698 -16.505 29.594 1.00 84.31 273 LEU A CA 1
ATOM 2106 C C . LEU A 1 273 ? 67.035 -16.785 28.869 1.00 84.31 273 LEU A C 1
ATOM 2108 O O . LEU A 1 273 ? 68.077 -16.901 29.514 1.00 84.31 273 LEU A O 1
ATOM 2112 N N . ARG A 1 274 ? 67.031 -16.872 27.535 1.00 79.31 274 ARG A N 1
ATOM 2113 C CA . ARG A 1 274 ? 68.223 -16.989 26.666 1.00 79.31 274 ARG A CA 1
ATOM 2114 C C . ARG A 1 274 ? 68.676 -15.641 26.082 1.00 79.31 274 ARG A C 1
ATOM 2116 O O . ARG A 1 274 ? 67.983 -15.100 25.232 1.00 79.31 274 ARG A O 1
ATOM 2123 N N . SER A 1 275 ? 69.882 -15.164 26.395 1.00 69.81 275 SER A N 1
ATOM 2124 C CA . SER A 1 275 ? 70.438 -13.918 25.826 1.00 69.81 275 SER A CA 1
ATOM 2125 C C . SER A 1 275 ? 70.288 -13.797 24.287 1.00 69.81 275 SER A C 1
ATOM 2127 O O . SER A 1 275 ? 70.565 -14.779 23.590 1.00 69.81 275 SER A O 1
ATOM 2129 N N . PRO A 1 276 ? 69.908 -12.617 23.747 1.00 63.91 276 PRO A N 1
ATOM 2130 C CA . PRO A 1 276 ? 69.779 -12.398 22.301 1.00 63.91 276 PRO A CA 1
ATOM 2131 C C . PRO A 1 276 ? 71.099 -12.685 21.568 1.00 63.91 276 PRO A C 1
ATOM 2133 O O . PRO A 1 276 ? 72.156 -12.227 22.006 1.00 63.91 276 PRO A O 1
ATOM 2136 N N . SER A 1 277 ? 71.074 -13.430 20.455 1.00 57.12 277 SER A N 1
ATOM 2137 C CA . SER A 1 277 ? 72.300 -13.778 19.703 1.00 57.12 277 SER A CA 1
ATOM 2138 C C . SER A 1 277 ? 72.673 -12.770 18.619 1.00 57.12 277 SER A C 1
ATOM 2140 O O . SER A 1 277 ? 73.736 -12.906 18.013 1.00 57.12 277 SER A O 1
ATOM 2142 N N . GLY A 1 278 ? 71.802 -11.804 18.301 1.00 57.06 278 GLY A N 1
ATOM 2143 C CA . GLY A 1 278 ? 72.012 -10.806 17.238 1.00 57.06 278 GLY A CA 1
ATOM 2144 C C . GLY A 1 278 ? 72.174 -11.383 15.819 1.00 57.06 278 GLY A C 1
ATOM 2145 O O . GLY A 1 278 ? 72.314 -10.637 14.856 1.00 57.06 278 GLY A O 1
ATOM 2146 N N . THR A 1 279 ? 72.151 -12.709 15.678 1.00 54.78 279 THR A N 1
ATOM 2147 C CA . THR A 1 279 ? 72.234 -13.468 14.430 1.00 54.78 279 THR A CA 1
ATOM 2148 C C . THR A 1 279 ? 71.280 -14.648 14.563 1.00 54.78 279 THR A C 1
ATOM 2150 O O . THR A 1 279 ? 71.571 -15.617 15.263 1.00 54.78 279 THR A O 1
ATOM 2153 N N . VAL A 1 280 ? 70.120 -14.534 13.929 1.00 56.69 280 VAL A N 1
ATOM 2154 C CA . VAL A 1 280 ? 69.091 -15.577 13.828 1.00 56.69 280 VAL A CA 1
ATOM 2155 C C . VAL A 1 280 ? 68.464 -15.461 12.450 1.00 56.69 280 VAL A C 1
ATOM 2157 O O . VAL A 1 280 ? 68.151 -14.364 11.984 1.00 56.69 280 VAL A O 1
ATOM 2160 N N . SER A 1 281 ? 68.352 -16.586 11.752 1.00 61.19 281 SER A N 1
ATOM 2161 C CA . SER A 1 281 ? 67.883 -16.604 10.359 1.00 61.19 281 SER A CA 1
ATOM 2162 C C . SER A 1 281 ? 67.107 -17.864 9.971 1.00 61.19 281 SER A C 1
ATOM 2164 O O . SER A 1 281 ? 66.588 -17.906 8.857 1.00 61.19 281 SER A O 1
ATOM 2166 N N . ASN A 1 282 ? 66.973 -18.867 10.855 1.00 74.44 282 ASN A N 1
ATOM 2167 C CA . ASN A 1 282 ? 66.377 -20.164 10.511 1.00 74.44 282 ASN A CA 1
ATOM 2168 C C . ASN A 1 282 ? 65.155 -20.514 11.377 1.00 74.44 282 ASN A C 1
ATOM 2170 O O . ASN A 1 282 ? 65.111 -21.533 12.070 1.00 74.44 282 ASN A O 1
ATOM 2174 N N . TRP A 1 283 ? 64.144 -19.651 11.311 1.00 81.62 283 TRP A N 1
ATOM 2175 C CA . TRP A 1 283 ? 62.905 -19.785 12.070 1.00 81.62 283 TRP A CA 1
ATOM 2176 C C . TRP A 1 283 ? 62.043 -20.958 11.600 1.00 81.62 283 TRP A C 1
ATOM 2178 O O . TRP A 1 283 ? 61.651 -21.039 10.436 1.00 81.62 283 TRP A O 1
ATOM 2188 N N . GLN A 1 284 ? 61.684 -21.830 12.539 1.00 88.06 284 GLN A N 1
ATOM 2189 C CA . GLN A 1 284 ? 60.707 -22.899 12.354 1.00 88.06 284 GLN A CA 1
ATOM 2190 C C . GLN A 1 284 ? 59.350 -22.446 12.894 1.00 88.06 284 GLN A C 1
ATOM 2192 O O . GLN A 1 284 ? 59.207 -22.196 14.092 1.00 88.06 284 GLN A O 1
ATOM 2197 N N . LEU A 1 285 ? 58.357 -22.355 12.003 1.00 90.88 285 LEU A N 1
ATOM 2198 C CA . LEU A 1 285 ? 56.978 -21.998 12.335 1.00 90.88 285 LEU A CA 1
ATOM 2199 C C . LEU A 1 285 ? 56.086 -23.237 12.200 1.00 90.88 285 LEU A C 1
ATOM 2201 O O . LEU A 1 285 ? 55.878 -23.748 11.099 1.00 90.88 285 LEU A O 1
ATOM 2205 N N . SER A 1 286 ? 55.564 -23.708 13.329 1.00 91.88 286 SER A N 1
ATOM 2206 C CA . SER A 1 286 ? 54.764 -24.933 13.447 1.00 91.88 286 SER A CA 1
ATOM 2207 C C . SER A 1 286 ? 53.294 -24.627 13.749 1.00 91.88 286 SER A C 1
ATOM 2209 O O . SER A 1 286 ? 52.949 -23.513 14.126 1.00 91.88 286 SER A O 1
ATOM 2211 N N . TYR A 1 287 ? 52.417 -25.626 13.593 1.00 93.75 287 TYR A N 1
ATOM 2212 C CA . TYR A 1 287 ? 50.968 -25.529 13.864 1.00 93.75 287 TYR A CA 1
ATOM 2213 C C . TYR A 1 287 ? 50.233 -24.425 13.069 1.00 93.75 287 TYR A C 1
ATOM 2215 O O . TYR A 1 287 ? 49.495 -23.623 13.638 1.00 93.75 287 TYR A O 1
ATOM 2223 N N . PRO A 1 288 ? 50.398 -24.356 11.735 1.00 93.38 288 PRO A N 1
ATOM 2224 C CA . PRO A 1 288 ? 49.841 -23.281 10.899 1.00 93.38 288 PRO A CA 1
ATOM 2225 C C . PRO A 1 288 ? 48.304 -23.214 10.845 1.00 93.38 288 PRO A C 1
ATOM 2227 O O . PRO A 1 288 ? 47.739 -22.239 10.348 1.00 93.38 288 PRO A O 1
ATOM 2230 N N . ASN A 1 289 ? 47.628 -24.254 11.318 1.00 92.38 289 ASN A N 1
ATOM 2231 C CA . ASN A 1 289 ? 46.178 -24.391 11.410 1.00 92.38 289 ASN A CA 1
ATOM 2232 C C . ASN A 1 289 ? 45.633 -24.100 12.822 1.00 92.38 289 ASN A C 1
ATOM 2234 O O . ASN A 1 289 ? 44.431 -24.261 13.039 1.00 92.38 289 ASN A O 1
ATOM 2238 N N . ASP A 1 290 ? 46.485 -23.681 13.763 1.00 93.56 290 ASP A N 1
ATOM 2239 C CA . ASP A 1 290 ? 46.070 -23.280 15.107 1.00 93.56 290 ASP A CA 1
ATOM 2240 C C . ASP A 1 290 ? 45.777 -21.776 15.187 1.00 93.56 290 ASP A C 1
ATOM 2242 O O . ASP A 1 290 ? 46.404 -20.980 14.479 1.00 93.56 290 ASP A O 1
ATOM 2246 N N . SER A 1 291 ? 44.851 -21.366 16.063 1.00 92.69 291 SER A N 1
ATOM 2247 C CA . SER A 1 291 ? 44.407 -19.966 16.152 1.00 92.69 291 SER A CA 1
ATOM 2248 C C . SER A 1 291 ? 45.544 -18.956 16.395 1.00 92.69 291 SER A C 1
ATOM 2250 O O . SER A 1 291 ? 45.610 -17.990 15.630 1.00 92.69 291 SER A O 1
ATOM 2252 N N . PRO A 1 292 ? 46.524 -19.157 17.308 1.00 94.25 292 PRO A N 1
ATOM 2253 C CA . PRO A 1 292 ? 47.582 -18.164 17.529 1.00 94.25 292 PRO A CA 1
ATOM 2254 C C . PRO A 1 292 ? 48.501 -17.984 16.312 1.00 94.25 292 PRO A C 1
ATOM 2256 O O . PRO A 1 292 ? 49.096 -16.928 16.131 1.00 94.25 292 PRO A O 1
ATOM 2259 N N . MET A 1 293 ? 48.576 -18.988 15.431 1.00 94.88 293 MET A N 1
ATOM 2260 C CA . MET A 1 293 ? 49.428 -18.978 14.237 1.00 94.88 293 MET A CA 1
ATOM 2261 C C . MET A 1 293 ? 48.763 -18.347 13.009 1.00 94.88 293 MET A C 1
ATOM 2263 O O . MET A 1 293 ? 49.356 -18.332 11.927 1.00 94.88 293 MET A O 1
ATOM 2267 N N . GLN A 1 294 ? 47.553 -17.794 13.152 1.00 94.94 294 GLN A N 1
ATOM 2268 C CA . GLN A 1 294 ? 46.840 -17.090 12.084 1.00 94.94 294 GLN A CA 1
ATOM 2269 C C . GLN A 1 294 ? 47.369 -15.663 11.877 1.00 94.94 294 GLN A C 1
ATOM 2271 O O . GLN A 1 294 ? 46.620 -14.690 11.930 1.00 94.94 294 GLN A O 1
ATOM 2276 N N . PHE A 1 295 ? 48.674 -15.538 11.646 1.00 94.31 295 PHE A N 1
ATOM 2277 C CA . PHE A 1 295 ? 49.356 -14.327 11.191 1.00 94.31 295 PHE A CA 1
ATOM 2278 C C . PHE A 1 295 ? 50.128 -14.622 9.901 1.00 94.31 295 PHE A C 1
ATOM 2280 O O . PHE A 1 295 ? 50.503 -15.769 9.643 1.00 94.31 295 PHE A O 1
ATOM 2287 N N . MET A 1 296 ? 50.394 -13.594 9.095 1.00 94.31 296 MET A N 1
ATOM 2288 C CA . MET A 1 296 ? 51.148 -13.738 7.843 1.00 94.31 296 MET A CA 1
ATOM 2289 C C . MET A 1 296 ? 52.629 -13.411 8.043 1.00 94.31 296 MET A C 1
ATOM 2291 O O . MET A 1 296 ? 52.963 -12.479 8.771 1.00 94.31 296 MET A O 1
ATOM 2295 N N . GLY A 1 297 ? 53.518 -14.147 7.372 1.00 89.94 297 GLY A N 1
ATOM 2296 C CA . GLY A 1 297 ? 54.961 -13.929 7.470 1.00 89.94 297 GLY A CA 1
ATOM 2297 C C . GLY A 1 297 ? 55.552 -14.454 8.781 1.00 89.94 297 GLY A C 1
ATOM 2298 O O . GLY A 1 297 ? 55.101 -15.475 9.308 1.00 89.94 297 GLY A O 1
ATOM 2299 N N . THR A 1 298 ? 56.578 -13.774 9.294 1.00 85.00 298 THR A N 1
ATOM 2300 C CA . THR A 1 298 ? 57.307 -14.158 10.512 1.00 85.00 298 THR A CA 1
ATOM 2301 C C . THR A 1 298 ? 57.137 -13.117 11.616 1.00 85.00 298 THR A C 1
ATOM 2303 O O . THR A 1 298 ? 57.016 -11.930 11.333 1.00 85.00 298 THR A O 1
ATOM 2306 N N . VAL A 1 299 ? 57.158 -13.564 12.869 1.00 82.88 299 VAL A N 1
ATOM 2307 C CA . VAL A 1 299 ? 57.189 -12.716 14.077 1.00 82.88 299 VAL A CA 1
ATOM 2308 C C . VAL A 1 299 ? 58.616 -12.452 14.561 1.00 82.88 299 VAL A C 1
ATOM 2310 O O . VAL A 1 299 ? 58.878 -11.567 15.369 1.00 82.88 299 VAL A O 1
ATOM 2313 N N . ALA A 1 300 ? 59.574 -13.210 14.046 1.00 66.31 300 ALA A N 1
ATOM 2314 C CA . ALA A 1 300 ? 60.743 -13.557 14.829 1.00 66.31 300 ALA A CA 1
ATOM 2315 C C . ALA A 1 300 ? 61.840 -12.477 14.892 1.00 66.31 300 ALA A C 1
ATOM 2317 O O . ALA A 1 300 ? 62.668 -12.467 15.791 1.00 66.31 300 ALA A O 1
ATOM 2318 N N . THR A 1 301 ? 61.810 -11.484 13.997 1.00 67.62 301 THR A N 1
ATOM 2319 C CA . THR A 1 301 ? 62.674 -10.293 14.126 1.00 67.62 301 THR A CA 1
ATOM 2320 C C . THR A 1 301 ? 62.243 -9.365 15.266 1.00 67.62 301 THR A C 1
ATOM 2322 O O . THR A 1 301 ? 63.028 -8.524 15.690 1.00 67.62 301 THR A O 1
ATOM 2325 N N . VAL A 1 302 ? 60.988 -9.471 15.718 1.00 77.12 302 VAL A N 1
ATOM 2326 C CA . VAL A 1 302 ? 60.427 -8.686 16.830 1.00 77.12 302 VAL A CA 1
ATOM 2327 C C . VAL A 1 302 ? 60.567 -9.441 18.147 1.00 77.12 302 VAL A C 1
ATOM 2329 O O . VAL A 1 302 ? 60.856 -8.820 19.169 1.00 77.12 302 VAL A O 1
ATOM 2332 N N . LEU A 1 303 ? 60.421 -10.769 18.115 1.00 74.75 303 LEU A N 1
ATOM 2333 C CA . LEU A 1 303 ? 60.505 -11.596 19.318 1.00 74.75 303 LEU A CA 1
ATOM 2334 C C . LEU A 1 303 ? 61.958 -11.853 19.791 1.00 74.75 303 LEU A C 1
ATOM 2336 O O . LEU A 1 303 ? 62.161 -11.916 21.001 1.00 74.75 303 LEU A O 1
ATOM 2340 N N . ASP A 1 304 ? 62.969 -11.884 18.901 1.00 68.19 304 ASP A N 1
ATOM 2341 C CA . ASP A 1 304 ? 64.409 -11.967 19.279 1.00 68.19 304 ASP A CA 1
ATOM 2342 C C . ASP A 1 304 ? 65.070 -10.577 19.476 1.00 68.19 304 ASP A C 1
ATOM 2344 O O . ASP A 1 304 ? 66.250 -10.471 19.816 1.00 68.19 304 ASP A O 1
ATOM 2348 N N . GLY A 1 305 ? 64.341 -9.481 19.221 1.00 58.47 305 GLY A N 1
ATOM 2349 C CA . GLY A 1 305 ? 64.857 -8.106 19.252 1.00 58.47 305 GLY A CA 1
ATOM 2350 C C . GLY A 1 305 ? 64.835 -7.437 20.640 1.00 58.47 305 GLY A C 1
ATOM 2351 O O . GLY A 1 305 ? 63.890 -7.591 21.417 1.00 58.47 305 GLY A O 1
ATOM 2352 N N . GLY A 1 306 ? 65.861 -6.624 20.934 1.00 56.34 306 GLY A N 1
ATOM 2353 C CA . GLY A 1 306 ? 65.984 -5.844 22.177 1.00 56.34 306 GLY A CA 1
ATOM 2354 C C . GLY A 1 306 ? 66.584 -6.634 23.349 1.00 56.34 306 GLY A C 1
ATOM 2355 O O . GLY A 1 306 ? 67.357 -7.565 23.156 1.00 56.34 306 GLY A O 1
ATOM 2356 N N . SER A 1 307 ? 66.242 -6.268 24.587 1.00 50.25 307 SER A N 1
ATOM 2357 C CA . SER A 1 307 ? 66.589 -7.000 25.822 1.00 50.25 307 SER A CA 1
ATOM 2358 C C . SER A 1 307 ? 65.732 -8.257 26.053 1.00 50.25 307 SER A C 1
ATOM 2360 O O . SER A 1 307 ? 65.759 -8.800 27.154 1.00 50.25 307 SER A O 1
ATOM 2362 N N . GLY A 1 308 ? 64.965 -8.699 25.047 1.00 55.53 308 GLY A N 1
ATOM 2363 C CA . GLY A 1 308 ? 64.011 -9.807 25.095 1.00 55.53 308 GLY A CA 1
ATOM 2364 C C . GLY A 1 308 ? 64.657 -11.141 24.705 1.00 55.53 308 GLY A C 1
ATOM 2365 O O . GLY A 1 308 ? 64.981 -11.337 23.541 1.00 55.53 308 GLY A O 1
ATOM 2366 N N . PRO A 1 309 ? 64.868 -12.061 25.649 1.00 65.62 309 PRO A N 1
ATOM 2367 C CA . PRO A 1 309 ? 65.514 -13.333 25.390 1.00 65.62 309 PRO A CA 1
ATOM 2368 C C . PRO A 1 309 ? 64.470 -14.419 25.076 1.00 65.62 309 PRO A C 1
ATOM 2370 O O . PRO A 1 309 ? 63.458 -14.518 25.771 1.00 65.62 309 PRO A O 1
ATOM 2373 N N . GLY A 1 310 ? 64.713 -15.266 24.071 1.00 77.06 310 GLY A N 1
ATOM 2374 C CA . GLY A 1 310 ? 63.887 -16.461 23.844 1.00 77.06 310 GLY A CA 1
ATOM 2375 C C . GLY A 1 310 ? 63.808 -17.345 25.099 1.00 77.06 310 GLY A C 1
ATOM 2376 O O . GLY A 1 310 ? 64.687 -17.315 25.965 1.00 77.06 310 GLY A O 1
ATOM 2377 N N . TYR A 1 311 ? 62.761 -18.150 25.223 1.00 87.31 311 TYR A N 1
ATOM 2378 C CA . TYR A 1 311 ? 62.592 -19.056 26.355 1.00 87.31 311 TYR A CA 1
ATOM 2379 C C . TYR A 1 311 ? 63.397 -20.336 26.154 1.00 87.31 311 TYR A C 1
ATOM 2381 O O . TYR A 1 311 ? 63.544 -20.806 25.029 1.00 87.31 311 TYR A O 1
ATOM 2389 N N . THR A 1 312 ? 63.882 -20.937 27.239 1.00 87.62 312 THR A N 1
ATOM 2390 C CA . THR A 1 312 ? 64.414 -22.307 27.245 1.00 87.62 312 THR A CA 1
ATOM 2391 C C . THR A 1 312 ? 64.079 -22.993 28.568 1.00 87.62 312 THR A C 1
ATOM 2393 O O . THR A 1 312 ? 64.175 -22.343 29.612 1.00 87.62 312 THR A O 1
ATOM 2396 N N . PRO A 1 313 ? 63.713 -24.290 28.588 1.00 89.50 313 PRO A N 1
ATOM 2397 C CA . PRO A 1 313 ? 63.631 -25.038 29.837 1.00 89.50 313 PRO A CA 1
ATOM 2398 C C . PRO A 1 313 ? 64.946 -24.918 30.611 1.00 89.50 313 PRO A C 1
ATOM 2400 O O . PRO A 1 313 ? 66.032 -25.027 30.032 1.00 89.50 313 PRO A O 1
ATOM 2403 N N . ALA A 1 314 ? 64.848 -24.645 31.908 1.00 85.00 314 ALA A N 1
ATOM 2404 C CA . ALA A 1 314 ? 66.009 -24.517 32.777 1.00 85.00 314 ALA A CA 1
ATOM 2405 C C . ALA A 1 314 ? 66.708 -25.878 32.971 1.00 85.00 314 ALA A C 1
ATOM 2407 O O . ALA A 1 314 ? 66.132 -26.931 32.703 1.00 85.00 314 ALA A O 1
ATOM 2408 N N . ASN A 1 315 ? 67.969 -25.862 33.414 1.00 80.31 315 ASN A N 1
ATOM 2409 C CA . ASN A 1 315 ? 68.871 -27.021 33.393 1.00 80.31 315 ASN A CA 1
ATOM 2410 C C . ASN A 1 315 ? 68.225 -28.321 33.934 1.00 80.31 315 ASN A C 1
ATOM 2412 O O . ASN A 1 315 ? 67.881 -28.407 35.113 1.00 80.31 315 ASN A O 1
ATOM 2416 N N . GLY A 1 316 ? 68.075 -29.328 33.064 1.00 78.19 316 GLY A N 1
ATOM 2417 C CA . GLY A 1 316 ? 67.489 -30.637 33.386 1.00 78.19 316 GLY A CA 1
ATOM 2418 C C . GLY A 1 316 ? 65.957 -30.727 33.315 1.00 78.19 316 GLY A C 1
ATOM 2419 O O . GLY A 1 316 ? 65.417 -31.812 33.521 1.00 78.19 316 GLY A O 1
ATOM 2420 N N . GLN A 1 317 ? 65.256 -29.630 33.011 1.00 88.94 317 GLN A N 1
ATOM 2421 C CA . GLN A 1 317 ? 63.803 -29.597 32.832 1.00 88.94 317 GLN A CA 1
ATOM 2422 C C . GLN A 1 317 ? 63.405 -29.768 31.363 1.00 88.94 317 GLN A C 1
ATOM 2424 O O . GLN A 1 317 ? 64.204 -29.592 30.445 1.00 88.94 317 GLN A O 1
ATOM 2429 N N . THR A 1 318 ? 62.144 -30.126 31.135 1.00 90.94 318 THR A N 1
ATOM 2430 C CA . THR A 1 318 ? 61.586 -30.387 29.803 1.00 90.94 318 THR A CA 1
ATOM 2431 C C . THR A 1 318 ? 60.245 -29.685 29.635 1.00 90.94 318 THR A C 1
ATOM 2433 O O . THR A 1 318 ? 59.575 -29.345 30.612 1.00 90.94 318 THR A O 1
ATOM 2436 N N . TRP A 1 319 ? 59.831 -29.471 28.390 1.00 93.31 319 TRP A N 1
ATOM 2437 C CA . TRP A 1 319 ? 58.458 -29.074 28.096 1.00 93.31 319 TRP A CA 1
ATOM 2438 C C . TRP A 1 319 ? 57.494 -30.202 28.477 1.00 93.31 319 TRP A C 1
ATOM 2440 O O . TRP A 1 319 ? 57.773 -31.378 28.240 1.00 93.31 319 TRP A O 1
ATOM 2450 N N . ARG A 1 320 ? 56.348 -29.854 29.062 1.00 93.19 320 ARG A N 1
ATOM 2451 C CA . ARG A 1 320 ? 55.296 -30.828 29.367 1.00 93.19 320 ARG A CA 1
ATOM 2452 C C . ARG A 1 320 ? 54.695 -31.398 28.084 1.00 93.19 320 ARG A C 1
ATOM 2454 O O . ARG A 1 320 ? 54.642 -30.742 27.045 1.00 93.19 320 ARG A O 1
ATOM 2461 N N . SER A 1 321 ? 54.198 -32.630 28.182 1.00 85.50 321 SER A N 1
ATOM 2462 C CA . SER A 1 321 ? 53.416 -33.239 27.105 1.00 85.50 321 SER A CA 1
ATOM 2463 C C . SER A 1 321 ? 52.198 -32.362 26.792 1.00 85.50 321 SER A C 1
ATOM 2465 O O . SER A 1 321 ? 51.488 -31.946 27.706 1.00 85.50 321 SER A O 1
ATOM 2467 N N . GLY A 1 322 ? 51.988 -32.042 25.512 1.00 85.88 322 GLY A N 1
ATOM 2468 C CA . GLY A 1 322 ? 50.924 -31.140 25.059 1.00 85.88 322 GLY A CA 1
ATOM 2469 C C . GLY A 1 322 ? 51.325 -29.666 24.907 1.00 85.88 322 GLY A C 1
ATOM 2470 O O . GLY A 1 322 ? 50.542 -28.904 24.340 1.00 85.88 322 GLY A O 1
ATOM 2471 N N . THR A 1 323 ? 52.528 -29.260 25.333 1.00 94.19 323 THR A N 1
ATOM 2472 C CA . THR A 1 323 ? 53.073 -27.929 25.015 1.00 94.19 323 THR A CA 1
ATOM 2473 C C . THR A 1 323 ? 53.432 -27.856 23.529 1.00 94.19 323 THR A C 1
ATOM 2475 O O . THR A 1 323 ? 54.283 -28.604 23.042 1.00 94.19 323 THR A O 1
ATOM 2478 N N . LYS A 1 324 ? 52.790 -26.943 22.800 1.00 94.81 324 LYS A N 1
ATOM 2479 C CA . LYS A 1 324 ? 53.039 -26.674 21.383 1.00 94.81 324 LYS A CA 1
ATOM 2480 C C . LYS A 1 324 ? 54.057 -25.548 21.243 1.00 94.81 324 LYS A C 1
ATOM 2482 O O . LYS A 1 324 ? 53.804 -24.412 21.629 1.00 94.81 324 LYS A O 1
ATOM 2487 N N . ILE A 1 325 ? 55.206 -25.878 20.665 1.00 93.19 325 ILE A N 1
ATOM 2488 C CA . ILE A 1 325 ? 56.267 -24.926 20.325 1.00 93.19 325 ILE A CA 1
ATOM 2489 C C . ILE A 1 325 ? 55.976 -24.384 18.924 1.00 93.19 325 ILE A C 1
ATOM 2491 O O . ILE A 1 325 ? 56.196 -25.074 17.930 1.00 93.19 325 ILE A O 1
ATOM 2495 N N . ALA A 1 326 ? 55.416 -23.182 18.850 1.00 92.88 326 ALA A N 1
ATOM 2496 C CA . ALA A 1 326 ? 54.890 -22.621 17.612 1.00 92.88 326 ALA A CA 1
ATOM 2497 C C . ALA A 1 326 ? 55.956 -21.875 16.803 1.00 92.88 326 ALA A C 1
ATOM 2499 O O . ALA A 1 326 ? 55.965 -21.971 15.576 1.00 92.88 326 ALA A O 1
ATOM 2500 N N . VAL A 1 327 ? 56.868 -21.174 17.484 1.00 90.62 327 VAL A N 1
ATOM 2501 C CA . VAL A 1 327 ? 58.002 -20.473 16.869 1.00 90.62 327 VAL A CA 1
ATOM 2502 C C . VAL A 1 327 ? 59.280 -20.823 17.617 1.00 90.62 327 VAL A C 1
ATOM 2504 O O . VAL A 1 327 ? 59.361 -20.663 18.838 1.00 90.62 327 VAL A O 1
ATOM 2507 N N . SER A 1 328 ? 60.274 -21.313 16.876 1.00 88.56 328 SER A N 1
ATOM 2508 C CA . SER A 1 328 ? 61.583 -21.662 17.429 1.00 88.56 328 SER A CA 1
ATOM 2509 C C . SER A 1 328 ? 62.719 -21.481 16.430 1.00 88.56 328 SER A C 1
ATOM 2511 O O . SER A 1 328 ? 62.499 -21.621 15.227 1.00 88.56 328 SER A O 1
ATOM 2513 N N . ASP A 1 329 ? 63.936 -21.277 16.927 1.00 83.12 329 ASP A N 1
ATOM 2514 C CA . ASP A 1 329 ? 65.172 -21.368 16.146 1.00 83.12 329 ASP A CA 1
ATOM 2515 C C . ASP A 1 329 ? 66.132 -22.368 16.808 1.00 83.12 329 ASP A C 1
ATOM 2517 O O . ASP A 1 329 ? 66.692 -22.124 17.879 1.00 83.12 329 ASP A O 1
ATOM 2521 N N . ALA A 1 330 ? 66.306 -23.523 16.162 1.00 82.62 330 ALA A N 1
ATOM 2522 C CA . ALA A 1 330 ? 67.207 -24.585 16.609 1.00 82.62 330 ALA A CA 1
ATOM 2523 C C . ALA A 1 330 ? 68.655 -24.404 16.121 1.00 82.62 330 ALA A C 1
ATOM 2525 O O . ALA A 1 330 ? 69.525 -25.177 16.516 1.00 82.62 330 ALA A O 1
ATOM 2526 N N . SER A 1 331 ? 68.928 -23.405 15.273 1.00 76.19 331 SER A N 1
ATOM 2527 C CA . SER A 1 331 ? 70.285 -23.078 14.809 1.00 76.19 331 SER A CA 1
ATOM 2528 C C . SER A 1 331 ? 71.125 -22.353 15.866 1.00 76.19 331 SER A C 1
ATOM 2530 O O . SER A 1 331 ? 72.344 -22.255 15.728 1.00 76.19 331 SER A O 1
ATOM 2532 N N . VAL A 1 332 ? 70.493 -21.902 16.950 1.00 73.31 332 VAL A N 1
ATOM 2533 C CA . VAL A 1 332 ? 71.137 -21.283 18.111 1.00 73.31 332 VAL A CA 1
ATOM 2534 C C . VAL A 1 332 ? 71.132 -22.237 19.310 1.00 73.31 332 VAL A C 1
ATOM 2536 O O . VAL A 1 332 ? 70.227 -23.056 19.461 1.00 73.31 332 VAL A O 1
ATOM 2539 N N . SER A 1 333 ? 72.158 -22.148 20.164 1.00 77.38 333 SER A N 1
ATOM 2540 C CA . SER A 1 333 ? 72.319 -22.994 21.357 1.00 77.38 333 SER A CA 1
ATOM 2541 C C . SER A 1 333 ? 72.385 -22.142 22.636 1.00 77.38 333 SER A C 1
ATOM 2543 O O . SER A 1 333 ? 73.278 -21.297 22.729 1.00 77.38 333 SER A O 1
ATOM 2545 N N . PRO A 1 334 ? 71.517 -22.375 23.642 1.00 78.81 334 PRO A N 1
ATOM 2546 C CA . PRO A 1 334 ? 70.354 -23.265 23.583 1.00 78.81 334 PRO A CA 1
ATOM 2547 C C . PRO A 1 334 ? 69.329 -22.774 22.544 1.00 78.81 334 PRO A C 1
ATOM 2549 O O . PRO A 1 334 ? 69.325 -21.593 22.189 1.00 78.81 334 PRO A O 1
ATOM 2552 N N . THR A 1 335 ? 68.490 -23.691 22.049 1.00 82.12 335 THR A N 1
ATOM 2553 C CA . THR A 1 335 ? 67.404 -23.396 21.097 1.00 82.12 335 THR A CA 1
ATOM 2554 C C . THR A 1 335 ? 66.546 -22.242 21.605 1.00 82.12 335 THR A C 1
ATOM 2556 O O . THR A 1 335 ? 66.160 -22.232 22.774 1.00 82.12 335 THR A O 1
ATOM 2559 N N . ALA A 1 336 ? 66.242 -21.278 20.737 1.00 80.31 336 ALA A N 1
ATOM 2560 C CA . ALA A 1 336 ? 65.344 -20.179 21.071 1.00 80.31 336 ALA A CA 1
ATOM 2561 C C . ALA A 1 336 ? 63.890 -20.621 20.864 1.00 80.31 336 ALA A C 1
ATOM 2563 O O . ALA A 1 336 ? 63.539 -21.050 19.766 1.00 80.31 336 ALA A O 1
ATOM 2564 N N . TYR A 1 337 ? 63.051 -20.514 21.897 1.00 88.25 337 TYR A N 1
ATOM 2565 C CA . TYR A 1 337 ? 61.604 -20.736 21.812 1.00 88.25 337 TYR A CA 1
ATOM 2566 C C . TYR A 1 337 ? 60.872 -19.419 22.076 1.00 88.25 337 TYR A C 1
ATOM 2568 O O . TYR A 1 337 ? 61.004 -18.852 23.156 1.00 88.25 337 TYR A O 1
ATOM 2576 N N . GLU A 1 338 ? 60.110 -18.920 21.106 1.00 86.31 338 GLU A N 1
ATOM 2577 C CA . GLU A 1 338 ? 59.614 -17.532 21.147 1.00 86.31 338 GLU A CA 1
ATOM 2578 C C . GLU A 1 338 ? 58.104 -17.412 21.253 1.00 86.31 338 GLU A C 1
ATOM 2580 O O . GLU A 1 338 ? 57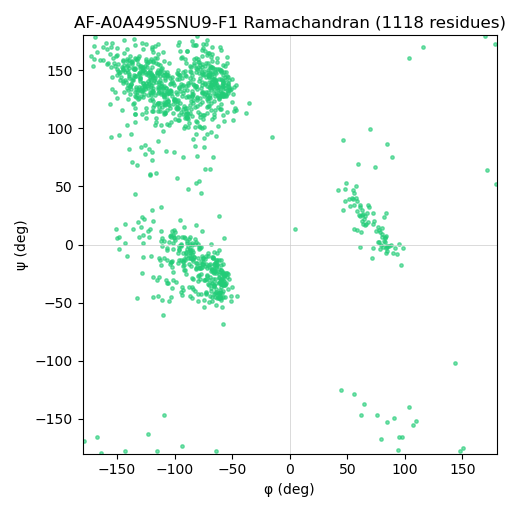.600 -16.467 21.846 1.00 86.31 338 GLU A O 1
ATOM 2585 N N . LEU A 1 339 ? 57.378 -18.378 20.703 1.00 91.44 339 LEU A N 1
ATOM 2586 C CA . LEU A 1 339 ? 55.935 -18.466 20.846 1.00 91.44 339 LEU A CA 1
ATOM 2587 C C . LEU A 1 339 ? 55.580 -19.912 21.135 1.00 91.44 339 LEU A C 1
ATOM 2589 O O . LEU A 1 339 ? 55.885 -20.814 20.348 1.00 91.44 339 LEU A O 1
ATOM 2593 N N . LEU A 1 340 ? 54.938 -20.131 22.272 1.00 93.69 340 LEU A N 1
ATOM 2594 C CA . LEU A 1 340 ? 54.540 -21.456 22.711 1.00 93.69 340 LEU A CA 1
ATOM 2595 C C . LEU A 1 340 ? 53.257 -21.389 23.524 1.00 93.69 340 LEU A C 1
ATOM 2597 O O . LEU A 1 340 ? 52.991 -20.411 24.218 1.00 93.69 340 LEU A O 1
ATOM 2601 N N . TYR A 1 341 ? 52.450 -22.433 23.419 1.00 96.31 341 TYR A N 1
ATOM 2602 C CA . TYR A 1 341 ? 51.173 -22.493 24.111 1.00 96.31 341 TYR A CA 1
ATOM 2603 C C . TYR A 1 341 ? 50.753 -23.928 24.397 1.00 96.31 341 TYR A C 1
ATOM 2605 O O . TYR A 1 341 ? 51.177 -24.874 23.735 1.00 96.31 341 TYR A O 1
ATOM 2613 N N . GLY A 1 342 ? 49.905 -24.111 25.398 1.00 95.19 342 GLY A N 1
ATOM 2614 C CA . GLY A 1 342 ? 49.415 -25.426 25.781 1.00 95.19 342 GLY A CA 1
ATOM 2615 C C . GLY A 1 342 ? 48.497 -25.364 26.986 1.00 95.19 342 GLY A C 1
ATOM 2616 O O . GLY A 1 342 ? 48.334 -24.325 27.621 1.00 95.19 342 GLY A O 1
ATOM 2617 N N . TYR A 1 343 ? 47.882 -26.493 27.304 1.00 94.69 343 TYR A N 1
ATOM 2618 C CA . TYR A 1 343 ? 47.083 -26.611 28.514 1.00 94.69 343 TYR A CA 1
ATOM 2619 C C . TYR A 1 343 ? 47.962 -26.557 29.760 1.00 94.69 343 TYR A C 1
ATOM 2621 O O . TYR A 1 343 ? 49.001 -27.221 29.812 1.00 94.69 343 TYR A O 1
ATOM 2629 N N . ALA A 1 344 ? 47.536 -25.809 30.780 1.00 94.31 344 ALA A N 1
ATOM 2630 C CA . ALA A 1 344 ? 48.278 -25.731 32.031 1.00 94.31 344 ALA A CA 1
ATOM 2631 C C . ALA A 1 344 ? 48.476 -27.134 32.625 1.00 94.31 344 ALA A C 1
ATOM 2633 O O . ALA A 1 344 ? 47.534 -27.919 32.759 1.00 94.31 344 ALA A O 1
ATOM 2634 N N . TYR A 1 345 ? 49.719 -27.448 32.977 1.00 93.88 345 TYR A N 1
ATOM 2635 C CA . TYR A 1 345 ? 50.173 -28.747 33.472 1.00 93.88 345 TYR A CA 1
ATOM 2636 C C . TYR A 1 345 ? 50.006 -29.926 32.496 1.00 93.88 345 TYR A C 1
ATOM 2638 O O . TYR A 1 345 ? 50.227 -31.067 32.899 1.00 93.88 345 TYR A O 1
ATOM 2646 N N . GLY A 1 346 ? 49.687 -29.668 31.222 1.00 90.81 346 GLY A N 1
ATOM 2647 C CA . GLY A 1 346 ? 49.426 -30.695 30.207 1.00 90.81 346 GLY A CA 1
ATOM 2648 C C . GLY A 1 346 ? 48.039 -31.346 30.305 1.00 90.81 346 GLY A C 1
ATOM 2649 O O . GLY A 1 346 ? 47.807 -32.370 29.669 1.00 90.81 346 GLY A O 1
ATOM 2650 N N . ASP A 1 347 ? 47.118 -30.781 31.094 1.00 91.25 347 ASP A N 1
ATOM 2651 C CA . ASP A 1 347 ? 45.769 -31.323 31.313 1.00 91.25 347 ASP A CA 1
ATOM 2652 C C . ASP A 1 347 ? 44.714 -30.485 30.579 1.00 91.25 347 ASP A C 1
ATOM 2654 O O . ASP A 1 347 ? 44.478 -29.326 30.919 1.00 91.25 347 ASP A O 1
ATOM 2658 N N . SER A 1 348 ? 44.038 -31.091 29.598 1.00 88.44 348 SER A N 1
ATOM 2659 C CA . SER A 1 348 ? 43.020 -30.447 28.755 1.00 88.44 348 SER A CA 1
ATOM 2660 C C . SER A 1 348 ? 41.792 -29.907 29.499 1.00 88.44 348 SER A C 1
ATOM 2662 O O . SER A 1 348 ? 40.999 -29.181 28.908 1.00 88.44 348 SER A O 1
ATOM 2664 N N . SER A 1 349 ? 41.592 -30.272 30.770 1.00 88.31 349 SER A N 1
ATOM 2665 C CA . SER A 1 349 ? 40.538 -29.688 31.609 1.00 88.31 349 SER A CA 1
ATOM 2666 C C . SER A 1 349 ? 40.913 -28.305 32.166 1.00 88.31 349 SER A C 1
ATOM 2668 O O . SER A 1 349 ? 40.031 -27.523 32.543 1.00 88.31 349 SER A O 1
ATOM 2670 N N . ASN A 1 350 ? 42.206 -27.976 32.197 1.00 92.75 350 ASN A N 1
ATOM 2671 C CA . ASN A 1 350 ? 42.720 -26.683 32.637 1.00 92.75 350 ASN A CA 1
ATOM 2672 C C . ASN A 1 350 ? 42.621 -25.626 31.522 1.00 92.75 350 ASN A C 1
ATOM 2674 O O . ASN A 1 350 ? 42.278 -25.911 30.377 1.00 92.75 350 ASN A O 1
ATOM 2678 N N . GLY A 1 351 ? 42.899 -24.370 31.863 1.00 92.56 351 GLY A N 1
ATOM 2679 C CA . GLY A 1 351 ? 42.987 -23.287 30.891 1.00 92.56 351 GLY A CA 1
ATOM 2680 C C . GLY A 1 351 ? 44.235 -23.382 30.013 1.00 92.56 351 GLY A C 1
ATOM 2681 O O . GLY A 1 351 ? 45.194 -24.094 30.329 1.00 92.56 351 GLY A O 1
ATOM 2682 N N . VAL A 1 352 ? 44.212 -22.652 28.898 1.00 95.25 352 VAL A N 1
ATOM 2683 C CA . VAL A 1 352 ? 45.338 -22.577 27.961 1.00 95.25 352 VAL A CA 1
ATOM 2684 C C . VAL A 1 352 ? 46.262 -21.433 28.362 1.00 95.25 352 VAL A C 1
ATOM 2686 O O . VAL A 1 352 ? 45.808 -20.334 28.684 1.00 95.25 352 VAL A O 1
ATOM 2689 N N . ILE A 1 353 ? 47.558 -21.710 28.327 1.00 96.44 353 ILE A N 1
ATOM 2690 C CA . ILE A 1 353 ? 48.635 -20.768 28.598 1.00 96.44 353 ILE A CA 1
ATOM 2691 C C . ILE A 1 353 ? 49.358 -20.483 27.286 1.00 96.44 353 ILE A C 1
ATOM 2693 O O . ILE A 1 353 ? 49.662 -21.423 26.553 1.00 96.44 353 ILE A O 1
ATOM 2697 N N . MET A 1 354 ? 49.639 -19.215 27.004 1.00 96.12 354 MET A N 1
ATOM 2698 C CA . MET A 1 354 ? 50.460 -18.774 25.879 1.00 96.12 354 MET A CA 1
ATOM 2699 C C . MET A 1 354 ? 51.574 -17.862 26.381 1.00 96.12 354 MET A C 1
ATOM 2701 O O . MET A 1 354 ? 51.308 -16.903 27.107 1.00 96.12 354 MET A O 1
ATOM 2705 N N . TYR A 1 355 ? 52.806 -18.163 25.973 1.00 94.19 355 TYR A N 1
ATOM 2706 C CA . TYR A 1 355 ? 53.962 -17.302 26.189 1.00 94.19 355 TYR A CA 1
ATOM 2707 C C . TYR A 1 355 ? 54.506 -16.786 24.871 1.00 94.19 355 TYR A C 1
ATOM 2709 O O . TYR A 1 355 ? 54.686 -17.560 23.927 1.00 94.19 355 TYR A O 1
ATOM 2717 N N . GLU A 1 356 ? 54.783 -15.488 24.841 1.00 90.88 356 GLU A N 1
ATOM 2718 C CA . GLU A 1 356 ? 55.235 -14.777 23.651 1.00 90.88 356 GLU A CA 1
ATOM 2719 C C . GLU A 1 356 ? 56.421 -13.855 23.994 1.00 90.88 356 GLU A C 1
ATOM 2721 O O . GLU A 1 356 ? 56.302 -12.904 24.767 1.00 90.88 356 GLU A O 1
ATOM 2726 N N . ALA A 1 357 ? 57.602 -14.185 23.472 1.00 85.75 357 ALA A N 1
ATOM 2727 C CA . ALA A 1 357 ? 58.872 -13.538 23.803 1.00 85.75 357 ALA A CA 1
ATOM 2728 C C . ALA A 1 357 ? 59.026 -12.148 23.157 1.00 85.75 357 ALA A C 1
ATOM 2730 O O . ALA A 1 357 ? 58.232 -11.746 22.320 1.00 85.75 357 ALA A O 1
ATOM 2731 N N . GLY A 1 358 ? 60.078 -11.413 23.523 1.00 77.00 358 GLY A N 1
ATOM 2732 C CA . GLY A 1 358 ? 60.440 -10.136 22.891 1.00 77.00 358 GLY A CA 1
ATOM 2733 C C . GLY A 1 358 ? 60.086 -8.887 23.696 1.00 77.00 358 GLY A C 1
ATOM 2734 O O . GLY A 1 358 ? 59.244 -8.920 24.594 1.00 77.00 358 GLY A O 1
ATOM 2735 N N . HIS A 1 359 ? 60.748 -7.770 23.369 1.00 69.56 359 HIS A N 1
ATOM 2736 C CA . HIS A 1 359 ? 60.642 -6.494 24.099 1.00 69.56 359 HIS A CA 1
ATOM 2737 C C . HIS A 1 359 ? 60.310 -5.277 23.203 1.00 69.56 359 HIS A C 1
ATOM 2739 O O . HIS A 1 359 ? 59.967 -4.220 23.721 1.00 69.56 359 HIS A O 1
ATOM 2745 N N . SER A 1 360 ? 60.353 -5.410 21.869 1.00 64.75 360 SER A N 1
ATOM 2746 C CA . SER A 1 360 ? 60.223 -4.293 20.904 1.00 64.75 360 SER A CA 1
ATOM 2747 C C . SER A 1 360 ? 58.979 -4.399 20.013 1.00 64.75 360 SER A C 1
ATOM 2749 O O . SER A 1 360 ? 59.050 -4.518 18.789 1.00 64.75 360 SER A O 1
ATOM 2751 N N . TRP A 1 361 ? 57.811 -4.386 20.648 1.00 71.12 361 TRP A N 1
ATOM 2752 C CA . TRP A 1 361 ? 56.509 -4.599 20.004 1.00 71.12 361 TRP A CA 1
ATOM 2753 C C . TRP A 1 361 ? 55.885 -3.318 19.435 1.00 71.12 361 TRP A C 1
ATOM 2755 O O . TRP A 1 361 ? 54.902 -3.374 18.702 1.00 71.12 361 TRP A O 1
ATOM 2765 N N . ASP A 1 362 ? 56.479 -2.171 19.744 1.00 68.38 362 ASP A N 1
ATOM 2766 C CA . ASP A 1 362 ? 56.015 -0.813 19.469 1.00 68.38 362 ASP A CA 1
ATOM 2767 C C . ASP A 1 362 ? 56.125 -0.384 17.991 1.00 68.38 362 ASP A C 1
ATOM 2769 O O . ASP A 1 362 ? 55.540 0.626 17.599 1.00 68.38 362 ASP A O 1
ATOM 2773 N N . GLY A 1 363 ? 56.787 -1.162 17.132 1.00 79.50 363 GLY A N 1
ATOM 2774 C CA . GLY A 1 363 ? 56.883 -0.900 15.689 1.00 79.50 363 GLY A CA 1
ATOM 2775 C C . GLY A 1 363 ? 55.599 -1.185 14.891 1.00 79.50 363 GLY A C 1
ATOM 2776 O O . GLY A 1 363 ? 54.678 -1.843 15.367 1.00 79.50 363 GLY A O 1
ATOM 2777 N N . THR A 1 364 ? 55.537 -0.719 13.639 1.00 85.69 364 THR A N 1
ATOM 2778 C CA . THR A 1 364 ? 54.401 -0.922 12.706 1.00 85.69 364 THR A CA 1
ATOM 2779 C C . THR A 1 364 ? 54.730 -1.846 11.526 1.00 85.69 364 THR A C 1
ATOM 2781 O O . THR A 1 364 ? 53.919 -2.012 10.614 1.00 85.69 364 THR A O 1
ATOM 2784 N N . GLY A 1 365 ? 55.922 -2.453 11.522 1.00 88.62 365 GLY A N 1
ATOM 2785 C CA . GLY A 1 365 ? 56.358 -3.364 10.465 1.00 88.62 365 GLY A CA 1
ATOM 2786 C C . GLY A 1 365 ? 55.557 -4.669 10.440 1.00 88.62 365 GLY A C 1
ATOM 2787 O O . GLY A 1 365 ? 54.903 -5.040 11.414 1.00 88.62 365 GLY A O 1
ATOM 2788 N N . SER A 1 366 ? 55.645 -5.416 9.336 1.00 89.75 366 SER A N 1
ATOM 2789 C CA . SER A 1 366 ? 54.873 -6.655 9.161 1.00 89.75 366 SER A CA 1
ATOM 2790 C C . SER A 1 366 ? 55.123 -7.702 10.258 1.00 89.75 366 SER A C 1
ATOM 2792 O O . SER A 1 366 ? 54.185 -8.397 10.637 1.00 89.75 366 SER A O 1
ATOM 2794 N N . SER A 1 367 ? 56.337 -7.781 10.820 1.00 87.50 367 SER A N 1
ATOM 2795 C CA . SER A 1 367 ? 56.634 -8.667 11.958 1.00 87.50 367 SER A CA 1
ATOM 2796 C C . SER A 1 367 ? 55.988 -8.197 13.269 1.00 87.50 367 SER A C 1
ATOM 2798 O O . SER A 1 367 ? 55.559 -9.030 14.062 1.00 87.50 367 SER A O 1
ATOM 2800 N N . ASN A 1 368 ? 55.867 -6.879 13.493 1.00 90.56 368 ASN A N 1
ATOM 2801 C CA . ASN A 1 368 ? 55.164 -6.326 14.659 1.00 90.56 368 ASN A CA 1
ATOM 2802 C C . ASN A 1 368 ? 53.668 -6.624 14.564 1.00 90.56 368 ASN A C 1
ATOM 2804 O O . ASN A 1 368 ? 53.060 -7.088 15.523 1.00 90.56 368 ASN A O 1
ATOM 2808 N N . VAL A 1 369 ? 53.092 -6.418 13.375 1.00 92.75 369 VAL A N 1
ATOM 2809 C CA . VAL A 1 369 ? 51.702 -6.782 13.084 1.00 92.75 369 VAL A CA 1
ATOM 2810 C C . VAL A 1 369 ? 51.490 -8.276 13.318 1.00 92.75 369 VAL A C 1
ATOM 2812 O O . VAL A 1 369 ? 50.522 -8.651 13.968 1.00 92.75 369 VAL A O 1
ATOM 2815 N N . ALA A 1 370 ? 52.399 -9.136 12.854 1.00 92.12 370 ALA A N 1
ATOM 2816 C CA . ALA A 1 370 ? 52.295 -10.577 13.056 1.00 92.12 370 ALA A CA 1
ATOM 2817 C C . ALA A 1 370 ? 52.295 -10.985 14.544 1.00 92.12 370 ALA A C 1
ATOM 2819 O O . ALA A 1 370 ? 51.496 -11.841 14.922 1.00 92.12 370 ALA A O 1
ATOM 2820 N N . ALA A 1 371 ? 53.132 -10.356 15.377 1.00 90.62 371 ALA A N 1
ATOM 2821 C CA . ALA A 1 371 ? 53.199 -10.628 16.816 1.00 90.62 371 ALA A CA 1
ATOM 2822 C C . ALA A 1 371 ? 51.912 -10.174 17.527 1.00 90.62 371 ALA A C 1
ATOM 2824 O O . ALA A 1 371 ? 51.229 -10.956 18.182 1.00 90.62 371 ALA A O 1
ATOM 2825 N N . ILE A 1 372 ? 51.464 -8.939 17.267 1.00 93.38 372 ILE A N 1
ATOM 2826 C CA . ILE A 1 372 ? 50.194 -8.438 17.815 1.00 93.38 372 ILE A CA 1
ATOM 2827 C C . ILE A 1 372 ? 49.011 -9.316 17.365 1.00 93.38 372 ILE A C 1
ATOM 2829 O O . ILE A 1 372 ? 48.096 -9.576 18.145 1.00 93.38 372 ILE A O 1
ATOM 2833 N N . ARG A 1 373 ? 49.024 -9.833 16.129 1.00 94.19 373 ARG A N 1
ATOM 2834 C CA . ARG A 1 373 ? 48.005 -10.780 15.653 1.00 94.19 373 ARG A CA 1
ATOM 2835 C C . ARG A 1 373 ? 48.019 -12.098 16.417 1.00 94.19 373 ARG A C 1
ATOM 2837 O O . ARG A 1 373 ? 46.940 -12.626 16.667 1.00 94.19 373 ARG A O 1
ATOM 2844 N N . ALA A 1 374 ? 49.180 -12.635 16.790 1.00 94.12 374 ALA A N 1
ATOM 2845 C CA . ALA A 1 374 ? 49.251 -13.862 17.582 1.00 94.12 374 ALA A CA 1
ATOM 2846 C C . ALA A 1 374 ? 48.544 -13.687 18.938 1.00 94.12 374 ALA A C 1
ATOM 2848 O O . ALA A 1 374 ? 47.692 -14.507 19.295 1.00 94.12 374 ALA A O 1
ATOM 2849 N N . PHE A 1 375 ? 48.787 -12.559 19.614 1.00 94.12 375 PHE A N 1
ATOM 2850 C CA . PHE A 1 375 ? 48.035 -12.142 20.799 1.00 94.12 375 PHE A CA 1
ATOM 2851 C C . PHE A 1 375 ? 46.529 -11.986 20.520 1.00 94.12 375 PHE A C 1
ATOM 2853 O O . PHE A 1 375 ? 45.708 -12.614 21.191 1.00 94.12 375 PHE A O 1
ATOM 2860 N N . LEU A 1 376 ? 46.138 -11.195 19.511 1.00 95.81 376 LEU A N 1
ATOM 2861 C CA . LEU A 1 376 ? 44.723 -10.937 19.204 1.00 95.81 376 LEU A CA 1
ATOM 2862 C C . LEU A 1 376 ? 43.957 -12.220 18.856 1.00 95.81 376 LEU A C 1
ATOM 2864 O O . LEU A 1 376 ? 42.823 -12.407 19.292 1.00 95.81 376 LEU A O 1
ATOM 2868 N N . ASN A 1 377 ? 44.583 -13.138 18.121 1.00 95.81 377 ASN A N 1
ATOM 2869 C CA . ASN A 1 377 ? 44.013 -14.447 17.830 1.00 95.81 377 ASN A CA 1
ATOM 2870 C C . ASN A 1 377 ? 43.756 -15.245 19.112 1.00 95.81 377 ASN A C 1
ATOM 2872 O O . ASN A 1 377 ? 42.680 -15.820 19.271 1.00 95.81 377 ASN A O 1
ATOM 2876 N N . PHE A 1 378 ? 44.715 -15.257 20.039 1.00 95.12 378 PHE A N 1
ATOM 2877 C CA . PHE A 1 378 ? 44.565 -15.952 21.312 1.00 95.12 378 PHE A CA 1
ATOM 2878 C C . PHE A 1 378 ? 43.413 -15.379 22.148 1.00 95.12 378 PHE A C 1
ATOM 2880 O O . PHE A 1 378 ? 42.583 -16.138 22.653 1.00 95.12 378 PHE A O 1
ATOM 2887 N N . VAL A 1 379 ? 43.297 -14.048 22.249 1.00 93.88 379 VAL A N 1
ATOM 2888 C CA . VAL A 1 379 ? 42.232 -13.420 23.054 1.00 93.88 379 VAL A CA 1
ATOM 2889 C C . VAL A 1 379 ? 40.847 -13.512 22.402 1.00 93.88 379 VAL A C 1
ATOM 2891 O O . VAL A 1 379 ? 39.849 -13.640 23.115 1.00 93.88 379 VAL A O 1
ATOM 2894 N N . PHE A 1 380 ? 40.765 -13.519 21.065 1.00 93.81 380 PHE A N 1
ATOM 2895 C CA . PHE A 1 380 ? 39.523 -13.787 20.321 1.00 93.81 380 PHE A CA 1
ATOM 2896 C C . PHE A 1 380 ? 39.079 -15.248 20.467 1.00 93.81 380 PHE A C 1
ATOM 2898 O O . PHE A 1 380 ? 37.885 -15.565 20.395 1.00 93.81 380 PHE A O 1
ATOM 2905 N N . ASP A 1 381 ? 40.028 -16.159 20.681 1.00 91.62 381 ASP A N 1
ATOM 2906 C CA . ASP A 1 381 ? 39.714 -17.567 20.857 1.00 91.62 381 ASP A CA 1
ATOM 2907 C C . ASP A 1 381 ? 39.345 -17.948 22.304 1.00 91.62 381 ASP A C 1
ATOM 2909 O O . ASP A 1 381 ? 38.546 -18.864 22.539 1.00 91.62 381 ASP A O 1
ATOM 2913 N N . ALA A 1 382 ? 39.887 -17.215 23.274 1.00 90.06 382 ALA A N 1
ATOM 2914 C CA . ALA A 1 382 ? 39.882 -17.586 24.680 1.00 90.06 382 ALA A CA 1
ATOM 2915 C C . ALA A 1 382 ? 38.514 -18.022 25.238 1.00 90.06 382 ALA A C 1
ATOM 2917 O O . ALA A 1 382 ? 37.485 -17.391 25.008 1.00 90.06 382 ALA A O 1
ATOM 2918 N N . SER A 1 383 ? 38.531 -19.119 26.011 1.00 78.69 383 SER A N 1
ATOM 2919 C CA . SER A 1 383 ? 37.468 -19.570 26.933 1.00 78.69 383 SER A CA 1
ATOM 2920 C C . SER A 1 383 ? 36.023 -19.547 26.395 1.00 78.69 383 SER A C 1
ATOM 2922 O O . SER A 1 383 ? 35.078 -19.391 27.166 1.00 78.69 383 SER A O 1
ATOM 2924 N N . SER A 1 384 ? 35.804 -19.727 25.089 1.00 75.75 384 SER A N 1
ATOM 2925 C CA . SER A 1 384 ? 34.450 -19.656 24.499 1.00 75.75 384 SER A CA 1
ATOM 2926 C C . SER A 1 384 ? 33.437 -20.643 25.096 1.00 75.75 384 SER A C 1
ATOM 2928 O O . SER A 1 384 ? 32.241 -20.360 25.127 1.00 75.75 384 SER A O 1
ATOM 2930 N N . ASN A 1 385 ? 33.912 -21.754 25.661 1.00 78.00 385 ASN A N 1
ATOM 2931 C CA . ASN A 1 385 ? 33.114 -22.718 26.420 1.00 78.00 385 ASN A CA 1
ATOM 2932 C C . ASN A 1 385 ? 32.555 -22.172 27.752 1.00 78.00 385 ASN A C 1
ATOM 2934 O O . ASN A 1 385 ? 31.702 -22.820 28.356 1.00 78.00 385 ASN A O 1
ATOM 2938 N N . LYS A 1 386 ? 33.018 -21.007 28.222 1.00 86.94 386 LYS A N 1
ATOM 2939 C CA . LYS A 1 386 ? 32.493 -20.317 29.412 1.00 86.94 386 LYS A CA 1
ATOM 2940 C C . LYS A 1 386 ? 31.379 -19.322 29.109 1.00 86.94 386 LYS A C 1
ATOM 2942 O O . LYS A 1 386 ? 30.712 -18.861 30.031 1.00 86.94 386 LYS A O 1
ATOM 2947 N N . LEU A 1 387 ? 31.167 -18.973 27.843 1.00 89.38 387 LEU A N 1
ATOM 2948 C CA . LEU A 1 387 ? 30.038 -18.133 27.454 1.00 89.38 387 LEU A CA 1
ATOM 2949 C C . LEU A 1 387 ? 28.721 -18.908 27.636 1.00 89.38 387 LEU A C 1
ATOM 2951 O O . LEU A 1 387 ? 28.731 -20.137 27.532 1.00 89.38 387 LEU A O 1
ATOM 2955 N N . PRO A 1 388 ? 27.582 -18.230 27.868 1.00 91.81 388 PRO A N 1
ATOM 2956 C CA . PRO A 1 388 ? 26.268 -18.861 27.787 1.00 91.81 388 PRO A CA 1
ATOM 2957 C C . PRO A 1 388 ? 26.100 -19.651 26.482 1.00 91.81 388 PRO A C 1
ATOM 2959 O O . PRO A 1 388 ? 26.362 -19.126 25.399 1.00 91.81 388 PRO A O 1
ATOM 2962 N N . GLN A 1 389 ? 25.676 -20.909 26.577 1.00 86.94 389 GLN A N 1
ATOM 2963 C CA . GLN A 1 389 ? 25.526 -21.815 25.435 1.00 86.94 389 GLN A CA 1
ATOM 2964 C C . GLN A 1 389 ? 24.045 -21.994 25.103 1.00 86.94 389 GLN A C 1
ATOM 2966 O O . GLN A 1 389 ? 23.282 -22.419 25.969 1.00 86.94 389 GLN A O 1
ATOM 2971 N N . PHE A 1 390 ? 23.643 -21.692 23.867 1.00 84.38 390 PHE A N 1
ATOM 2972 C CA . PHE A 1 390 ? 22.285 -21.938 23.367 1.00 84.38 390 PHE A CA 1
ATOM 2973 C C . PHE A 1 390 ? 22.137 -23.386 22.860 1.00 84.38 390 PHE A C 1
ATOM 2975 O O . PHE A 1 390 ? 23.067 -23.919 22.258 1.00 84.38 390 PHE A O 1
ATOM 2982 N N . THR A 1 391 ? 20.985 -24.028 23.091 1.00 71.56 391 THR A N 1
ATOM 2983 C CA . THR A 1 391 ? 20.763 -25.467 22.806 1.00 71.56 391 THR A CA 1
ATOM 2984 C C . THR A 1 391 ? 19.875 -25.755 21.581 1.00 71.56 391 THR A C 1
ATOM 2986 O O . THR A 1 391 ? 19.731 -26.919 21.220 1.00 71.56 391 THR A O 1
ATOM 2989 N N . GLU A 1 392 ? 19.309 -24.755 20.891 1.00 56.16 392 GLU A N 1
ATOM 2990 C CA . GLU A 1 392 ? 18.439 -24.993 19.720 1.00 56.16 392 GLU A CA 1
ATOM 2991 C C . GLU A 1 392 ? 19.084 -24.766 18.341 1.00 56.16 392 GLU A C 1
ATOM 2993 O O . GLU A 1 392 ? 19.886 -23.857 18.121 1.00 56.16 392 GLU A O 1
ATOM 2998 N N . VAL A 1 393 ? 18.651 -25.627 17.405 1.00 43.22 393 VAL A N 1
ATOM 2999 C CA . VAL A 1 393 ? 19.018 -25.741 15.987 1.00 43.22 393 VAL A CA 1
ATOM 3000 C C . VAL A 1 393 ? 17.928 -25.078 15.139 1.00 43.22 393 VAL A C 1
ATOM 3002 O O . VAL A 1 393 ? 17.081 -25.739 14.546 1.00 43.22 393 VAL A O 1
ATOM 3005 N N . ILE A 1 394 ? 17.957 -23.753 15.048 1.00 41.84 394 ILE A N 1
ATOM 3006 C CA . ILE A 1 394 ? 17.535 -23.077 13.818 1.00 41.84 394 ILE A CA 1
ATOM 3007 C C . ILE A 1 394 ? 18.834 -22.618 13.178 1.00 41.84 394 ILE A C 1
ATOM 3009 O O . ILE A 1 394 ? 19.629 -21.919 13.806 1.00 41.84 394 ILE A O 1
ATOM 3013 N N . SER A 1 395 ? 19.108 -23.069 11.954 1.00 48.75 395 SER A N 1
ATOM 3014 C CA . SER A 1 395 ? 20.305 -22.649 11.234 1.00 48.75 395 SER A CA 1
ATOM 3015 C C . SER A 1 395 ? 20.327 -21.119 11.179 1.00 48.75 395 SER A C 1
ATOM 3017 O O . SER A 1 395 ? 19.496 -20.531 10.488 1.00 48.75 395 SER A O 1
ATOM 3019 N N . GLN A 1 396 ? 21.294 -20.482 11.846 1.00 52.66 396 GLN A N 1
ATOM 3020 C CA . GLN A 1 396 ? 21.551 -19.027 11.813 1.00 52.66 396 GLN A CA 1
ATOM 3021 C C . GLN A 1 396 ? 21.806 -18.461 10.391 1.00 52.66 396 GLN A C 1
ATOM 3023 O O . GLN A 1 396 ? 22.205 -17.309 10.229 1.00 52.66 396 GLN A O 1
ATOM 3028 N N . ALA A 1 397 ? 21.661 -19.292 9.358 1.00 51.25 397 ALA A N 1
ATOM 3029 C CA . ALA A 1 397 ? 22.009 -19.023 7.975 1.00 51.25 397 ALA A CA 1
ATOM 3030 C C . ALA A 1 397 ? 20.846 -18.456 7.141 1.00 51.25 397 ALA A C 1
ATOM 3032 O O . ALA A 1 397 ? 21.098 -17.874 6.091 1.00 51.25 397 ALA A O 1
ATOM 3033 N N . ASN A 1 398 ? 19.586 -18.607 7.574 1.00 65.44 398 ASN A N 1
ATOM 3034 C CA . ASN A 1 398 ? 18.441 -18.292 6.716 1.00 65.44 398 ASN A CA 1
ATOM 3035 C C . ASN A 1 398 ? 17.701 -17.030 7.167 1.00 65.44 398 ASN A C 1
ATOM 3037 O O . ASN A 1 398 ? 17.296 -16.911 8.320 1.00 65.44 398 ASN A O 1
ATOM 3041 N N . ASP A 1 399 ? 17.515 -16.114 6.217 1.00 78.00 399 ASP A N 1
ATOM 3042 C CA . ASP A 1 399 ? 16.650 -14.937 6.323 1.00 78.00 399 ASP A CA 1
ATOM 3043 C C . ASP A 1 399 ? 15.195 -15.397 6.530 1.00 78.00 399 ASP A C 1
ATOM 3045 O O . ASP A 1 399 ? 14.643 -16.119 5.693 1.00 78.00 399 ASP A O 1
ATOM 3049 N N . ILE A 1 400 ? 14.588 -15.037 7.664 1.00 84.56 400 ILE A N 1
ATOM 3050 C CA . ILE A 1 400 ? 13.196 -15.371 7.973 1.00 84.56 400 ILE A CA 1
ATOM 3051 C C . ILE A 1 400 ? 12.298 -14.357 7.278 1.00 84.56 400 ILE A C 1
ATOM 3053 O O . ILE A 1 400 ? 12.332 -13.170 7.588 1.00 84.56 400 ILE A O 1
ATOM 3057 N N . VAL A 1 401 ? 11.449 -14.829 6.372 1.00 83.94 401 VAL A N 1
ATOM 3058 C CA . VAL A 1 401 ? 10.520 -13.970 5.635 1.00 83.94 401 VAL A CA 1
ATOM 3059 C C . VAL A 1 401 ? 9.120 -14.082 6.239 1.00 83.94 401 VAL A C 1
ATOM 3061 O O . VAL A 1 401 ? 8.552 -15.173 6.276 1.00 83.94 401 VAL A O 1
ATOM 3064 N N . ILE A 1 402 ? 8.566 -12.962 6.703 1.00 79.75 402 ILE A N 1
ATOM 3065 C CA . ILE A 1 402 ? 7.204 -12.852 7.255 1.00 79.75 402 ILE A CA 1
ATOM 3066 C C . ILE A 1 402 ? 6.459 -11.698 6.586 1.00 79.75 402 ILE A C 1
ATOM 3068 O O . ILE A 1 402 ? 7.084 -10.764 6.100 1.00 79.75 402 ILE A O 1
ATOM 3072 N N . THR A 1 403 ? 5.132 -11.747 6.525 1.00 81.75 403 THR A N 1
ATOM 3073 C CA . THR A 1 403 ? 4.323 -10.612 6.039 1.00 81.75 403 THR A CA 1
ATOM 3074 C C . THR A 1 403 ? 4.041 -9.641 7.187 1.00 81.75 403 THR A C 1
ATOM 3076 O O . THR A 1 403 ? 4.031 -10.044 8.350 1.00 81.75 403 THR A O 1
ATOM 3079 N N . GLU A 1 404 ? 3.835 -8.361 6.897 1.00 73.75 404 GLU A N 1
ATOM 3080 C CA . GLU A 1 404 ? 3.388 -7.393 7.904 1.00 73.75 404 GLU A CA 1
ATOM 3081 C C . GLU A 1 404 ? 2.164 -7.887 8.699 1.00 73.75 404 GLU A C 1
ATOM 3083 O O . GLU A 1 404 ? 1.295 -8.580 8.169 1.00 73.75 404 GLU A O 1
ATOM 3088 N N . GLY A 1 405 ? 2.120 -7.592 10.002 1.00 71.44 405 GLY A N 1
ATOM 3089 C CA . GLY A 1 405 ? 1.081 -8.088 10.914 1.00 71.44 405 GLY A CA 1
ATOM 3090 C C . GLY A 1 405 ? 1.158 -9.586 11.252 1.00 71.44 405 GLY A C 1
ATOM 3091 O O . GLY A 1 405 ? 0.500 -10.030 12.194 1.00 71.44 405 GLY A O 1
ATOM 3092 N N . GLN A 1 406 ? 1.972 -10.382 10.547 1.00 74.06 406 GLN A N 1
ATOM 3093 C CA . GLN A 1 406 ? 2.182 -11.793 10.869 1.00 74.06 406 GLN A CA 1
ATOM 3094 C C . GLN A 1 406 ? 2.976 -11.947 12.175 1.00 74.06 406 GLN A C 1
ATOM 3096 O O . GLN A 1 406 ? 3.880 -11.166 12.484 1.00 74.06 406 GLN A O 1
ATOM 3101 N N . THR A 1 407 ? 2.669 -13.002 12.931 1.00 79.50 407 THR A N 1
ATOM 3102 C CA . THR A 1 407 ? 3.409 -13.378 14.136 1.00 79.50 407 THR A CA 1
ATOM 3103 C C . THR A 1 407 ? 4.476 -14.443 13.859 1.00 79.50 407 THR A C 1
ATOM 3105 O O . THR A 1 407 ? 4.304 -15.334 13.024 1.00 79.50 407 THR A O 1
ATOM 3108 N N . LEU A 1 408 ? 5.589 -14.356 14.587 1.00 81.50 408 LEU A N 1
ATOM 3109 C CA . LEU A 1 408 ? 6.717 -15.280 14.585 1.00 81.50 408 LEU A CA 1
ATOM 3110 C C . LEU A 1 408 ? 6.958 -15.766 16.019 1.00 81.50 408 LEU A C 1
ATOM 3112 O O . LEU A 1 408 ? 7.328 -14.989 16.898 1.00 81.50 408 LEU A O 1
ATOM 3116 N N . SER A 1 409 ? 6.743 -17.056 16.264 1.00 83.12 409 SER A N 1
ATOM 3117 C CA . SER A 1 409 ? 7.051 -17.678 17.555 1.00 83.12 409 SER A CA 1
ATOM 3118 C C . SER A 1 409 ? 8.540 -17.991 17.644 1.00 83.12 409 SER A C 1
ATOM 3120 O O . SER A 1 409 ? 9.080 -18.696 16.795 1.00 83.12 409 SER A O 1
ATOM 3122 N N . LEU A 1 410 ? 9.189 -17.479 18.685 1.00 83.75 410 LEU A N 1
ATOM 3123 C CA . LEU A 1 410 ? 10.615 -17.632 18.937 1.00 83.75 410 LEU A CA 1
ATOM 3124 C C . LEU A 1 410 ? 10.811 -18.319 20.283 1.00 83.75 410 LEU A C 1
ATOM 3126 O O . LEU A 1 410 ? 10.228 -17.914 21.288 1.00 83.75 410 LEU A O 1
ATOM 3130 N N . ASN A 1 411 ? 11.632 -19.359 20.309 1.00 84.38 411 ASN A N 1
ATOM 3131 C CA . ASN A 1 411 ? 11.976 -20.086 21.519 1.00 84.38 411 ASN A CA 1
ATOM 3132 C C . ASN A 1 411 ? 13.455 -20.444 21.453 1.00 84.38 411 ASN A C 1
ATOM 3134 O O . ASN A 1 411 ? 13.924 -20.901 20.419 1.00 84.38 411 ASN A O 1
ATOM 3138 N N . VAL A 1 412 ? 14.183 -20.202 22.536 1.00 81.38 412 VAL A N 1
ATOM 3139 C CA . VAL A 1 412 ? 15.554 -20.674 22.695 1.00 81.38 412 VAL A CA 1
ATOM 3140 C C . VAL A 1 412 ? 15.792 -21.075 24.139 1.00 81.38 412 VAL A C 1
ATOM 3142 O O . VAL A 1 412 ? 15.278 -20.464 25.073 1.00 81.38 412 VAL A O 1
ATOM 3145 N N . THR A 1 413 ? 16.657 -22.056 24.348 1.00 85.12 413 THR A N 1
ATOM 3146 C CA . THR A 1 413 ? 17.174 -22.384 25.676 1.00 85.12 413 THR A CA 1
ATOM 3147 C C . THR A 1 413 ? 18.659 -22.086 25.726 1.00 85.12 413 THR A C 1
ATOM 3149 O O . THR A 1 413 ? 19.380 -22.398 24.780 1.00 85.12 413 THR A O 1
ATOM 3152 N N . ALA A 1 414 ? 19.123 -21.505 26.829 1.00 88.50 414 ALA A N 1
ATOM 3153 C CA . ALA A 1 414 ? 20.536 -21.307 27.100 1.00 88.50 414 ALA A CA 1
ATOM 3154 C C . ALA A 1 414 ? 20.910 -21.699 28.530 1.00 88.50 414 ALA A C 1
ATOM 3156 O O . ALA A 1 414 ? 20.104 -21.602 29.457 1.00 88.50 414 ALA A O 1
ATOM 3157 N N . THR A 1 415 ? 22.163 -22.111 28.700 1.00 90.75 415 THR A N 1
ATOM 3158 C CA . THR A 1 415 ? 22.765 -22.447 29.995 1.00 90.75 415 THR A CA 1
ATOM 3159 C C . THR A 1 415 ? 24.106 -21.746 30.147 1.00 90.75 415 THR A C 1
ATOM 3161 O O . THR A 1 415 ? 24.915 -21.737 29.218 1.00 90.75 415 THR A O 1
ATOM 3164 N N . GLY A 1 416 ? 24.354 -21.164 31.318 1.00 87.75 416 GLY A N 1
ATOM 3165 C CA . GLY A 1 416 ? 25.635 -20.562 31.665 1.00 87.75 416 GLY A CA 1
ATOM 3166 C C . GLY A 1 416 ? 26.685 -21.621 31.994 1.00 87.75 416 GLY A C 1
ATOM 3167 O O . GLY A 1 416 ? 26.377 -22.805 32.172 1.00 87.75 416 GLY A O 1
ATOM 3168 N N . TYR A 1 417 ? 27.941 -21.190 32.110 1.00 85.00 417 TYR A N 1
ATOM 3169 C CA . TYR A 1 417 ? 29.047 -22.074 32.471 1.00 85.00 417 TYR A CA 1
ATOM 3170 C C . TYR A 1 417 ? 28.763 -22.835 33.775 1.00 85.00 417 TYR A C 1
ATOM 3172 O O . TYR A 1 417 ? 28.227 -22.273 34.734 1.00 85.00 417 TYR A O 1
ATOM 3180 N N . GLY A 1 418 ? 29.108 -24.126 33.804 1.00 80.31 418 GLY A N 1
ATOM 3181 C CA . GLY A 1 418 ? 28.832 -25.000 34.948 1.00 80.31 418 GLY A CA 1
ATOM 3182 C C . GLY A 1 418 ? 27.342 -25.276 35.186 1.00 80.31 418 GLY A C 1
ATOM 3183 O O . GLY A 1 418 ? 26.961 -25.526 36.326 1.00 80.31 418 GLY A O 1
ATOM 3184 N N . ASN A 1 419 ? 26.509 -25.218 34.137 1.00 84.12 419 ASN A N 1
ATOM 3185 C CA . ASN A 1 419 ? 25.049 -25.388 34.190 1.00 84.12 419 ASN A CA 1
ATOM 3186 C C . ASN A 1 419 ? 24.336 -24.342 35.063 1.00 84.12 419 ASN A C 1
ATOM 3188 O O . ASN A 1 419 ? 23.330 -24.631 35.712 1.00 84.12 419 ASN A O 1
ATOM 3192 N N . THR A 1 420 ? 24.859 -23.116 35.094 1.00 88.56 420 THR A N 1
ATOM 3193 C CA . THR A 1 420 ? 24.225 -22.004 35.809 1.00 88.56 420 THR A CA 1
ATOM 3194 C C . THR A 1 420 ? 23.024 -21.455 35.033 1.00 88.56 420 THR A C 1
ATOM 3196 O O . THR A 1 420 ? 22.983 -21.492 33.800 1.00 88.56 420 THR A O 1
ATOM 3199 N N . ALA A 1 421 ? 22.021 -20.950 35.756 1.00 91.31 421 ALA A N 1
ATOM 3200 C CA . ALA A 1 421 ? 20.872 -20.285 35.147 1.00 91.31 421 ALA A CA 1
ATOM 3201 C C . ALA A 1 421 ? 21.291 -18.957 34.493 1.00 91.31 421 ALA A C 1
ATOM 3203 O O . ALA A 1 421 ? 22.196 -18.280 34.981 1.00 91.31 421 ALA A O 1
ATOM 3204 N N . VAL A 1 422 ? 20.605 -18.580 33.414 1.00 94.88 422 VAL A N 1
ATOM 3205 C CA . VAL A 1 422 ? 20.835 -17.329 32.677 1.00 94.88 422 VAL A CA 1
ATOM 3206 C C . VAL A 1 422 ? 19.593 -16.448 32.706 1.00 94.88 422 VAL A C 1
ATOM 3208 O O . VAL A 1 422 ? 18.474 -16.939 32.866 1.00 94.88 422 VAL A O 1
ATOM 3211 N N . THR A 1 423 ? 19.782 -15.148 32.515 1.00 96.69 423 THR A N 1
ATOM 3212 C CA . THR A 1 423 ? 18.694 -14.209 32.224 1.00 96.69 423 THR A CA 1
ATOM 3213 C C . THR A 1 423 ? 18.607 -13.951 30.724 1.00 96.69 423 THR A C 1
ATOM 3215 O O . THR A 1 423 ? 19.622 -13.979 30.027 1.00 96.69 423 THR A O 1
ATOM 3218 N N . TYR A 1 424 ? 17.392 -13.712 30.227 1.00 94.94 424 TYR A N 1
ATOM 3219 C CA . TYR A 1 424 ? 17.119 -13.492 28.808 1.00 94.94 424 TYR A CA 1
ATOM 3220 C C . TYR A 1 424 ? 16.744 -12.040 28.528 1.00 94.94 424 TYR A C 1
ATOM 3222 O O . TYR A 1 424 ? 16.099 -11.392 29.353 1.00 94.94 424 TYR A O 1
ATOM 3230 N N . GLN A 1 425 ? 17.101 -11.554 27.341 1.00 95.12 425 GLN A N 1
ATOM 3231 C CA . GLN A 1 425 ? 16.646 -10.266 26.829 1.00 95.12 425 GLN A CA 1
ATOM 3232 C C . GLN A 1 425 ? 16.463 -10.312 25.307 1.00 95.12 425 GLN A C 1
ATOM 3234 O O . GLN A 1 425 ? 17.440 -10.456 24.574 1.00 95.12 425 GLN A O 1
ATOM 3239 N N . TRP A 1 426 ? 15.229 -10.144 24.836 1.00 92.12 426 TRP A N 1
ATOM 3240 C CA . TRP A 1 426 ? 14.898 -9.951 23.425 1.00 92.12 426 TRP A CA 1
ATOM 3241 C C . TRP A 1 426 ? 15.042 -8.485 23.027 1.00 92.12 426 TRP A C 1
ATOM 3243 O O . TRP A 1 426 ? 14.631 -7.576 23.748 1.00 92.12 426 TRP A O 1
ATOM 3253 N N . THR A 1 427 ? 15.617 -8.264 21.854 1.00 92.31 427 THR A N 1
ATOM 3254 C CA . THR A 1 427 ? 15.843 -6.952 21.250 1.00 92.31 427 THR A CA 1
ATOM 3255 C C . THR A 1 427 ? 15.592 -7.031 19.749 1.00 92.31 427 THR A C 1
ATOM 3257 O O . THR A 1 427 ? 15.624 -8.113 19.161 1.00 92.31 427 THR A O 1
ATOM 3260 N N . GLN A 1 428 ? 15.341 -5.883 19.128 1.00 90.94 428 GLN A N 1
ATOM 3261 C CA . GLN A 1 428 ? 15.233 -5.765 17.678 1.00 90.94 428 GLN A CA 1
ATOM 3262 C C . GLN A 1 428 ? 16.085 -4.601 17.176 1.00 90.94 428 GLN A C 1
ATOM 3264 O O . GLN A 1 428 ? 16.219 -3.590 17.867 1.00 90.94 428 GLN A O 1
ATOM 3269 N N . ASN A 1 429 ? 16.645 -4.740 15.978 1.00 88.12 429 ASN A N 1
ATOM 3270 C CA . ASN A 1 429 ? 17.395 -3.694 15.291 1.00 88.12 429 ASN A CA 1
ATOM 3271 C C . ASN A 1 429 ? 16.911 -3.580 13.841 1.00 88.12 429 ASN A C 1
ATOM 3273 O O . ASN A 1 429 ? 16.740 -4.589 13.162 1.00 88.12 429 ASN A O 1
ATOM 3277 N N . GLY A 1 430 ? 16.653 -2.362 13.369 1.00 84.38 430 GLY A N 1
ATOM 3278 C CA . GLY A 1 430 ? 16.085 -2.116 12.040 1.00 84.38 430 GLY A CA 1
ATOM 3279 C C . GLY A 1 430 ? 14.600 -2.476 11.887 1.00 84.38 430 GLY A C 1
ATOM 3280 O O . GLY A 1 430 ? 14.037 -2.201 10.833 1.00 84.38 430 GLY A O 1
ATOM 3281 N N . LEU A 1 431 ? 13.951 -3.023 12.922 1.00 88.56 431 LEU A N 1
ATOM 3282 C CA . LEU A 1 431 ? 12.518 -3.352 12.958 1.00 88.56 431 LEU A CA 1
ATOM 3283 C C . LEU A 1 431 ? 11.786 -2.567 14.052 1.00 88.56 431 LEU A C 1
ATOM 3285 O O . LEU A 1 431 ? 12.417 -1.982 14.935 1.00 88.56 431 LEU A O 1
ATOM 3289 N N . SER A 1 432 ? 10.455 -2.558 13.991 1.00 85.56 432 SER A N 1
ATOM 3290 C CA . SER A 1 432 ? 9.594 -1.837 14.943 1.00 85.56 432 SER A CA 1
ATOM 3291 C C . SER A 1 432 ? 8.372 -2.629 15.420 1.00 85.56 432 SER A C 1
ATOM 3293 O O . SER A 1 432 ? 7.466 -2.046 16.014 1.00 85.56 432 SER A O 1
ATOM 3295 N N . GLY A 1 433 ? 8.332 -3.938 15.170 1.00 80.81 433 GLY A N 1
ATOM 3296 C CA . GLY A 1 433 ? 7.315 -4.850 15.678 1.00 80.81 433 GLY A CA 1
ATOM 3297 C C . GLY A 1 433 ? 7.319 -4.984 17.203 1.00 80.81 433 GLY A C 1
ATOM 3298 O O . GLY A 1 433 ? 8.074 -4.321 17.919 1.00 80.81 433 GLY A O 1
ATOM 3299 N N . SER A 1 434 ? 6.449 -5.845 17.724 1.00 84.44 434 SER A N 1
ATOM 3300 C CA . SER A 1 434 ? 6.243 -5.999 19.171 1.00 84.44 434 SER A CA 1
ATOM 3301 C C . SER A 1 434 ? 6.510 -7.422 19.647 1.00 84.44 434 SER A C 1
ATOM 3303 O O . SER A 1 434 ? 6.202 -8.383 18.948 1.00 84.44 434 SER A O 1
ATOM 3305 N N . PHE A 1 435 ? 7.073 -7.557 20.848 1.00 83.44 435 PHE A N 1
ATOM 3306 C CA . PHE A 1 435 ? 7.271 -8.843 21.516 1.00 83.44 435 PHE A CA 1
ATOM 3307 C C . PHE A 1 435 ? 6.196 -9.052 22.582 1.00 83.44 435 PHE A C 1
ATOM 3309 O O . PHE A 1 435 ? 5.896 -8.132 23.343 1.00 83.44 435 PHE A O 1
ATOM 3316 N N . SER A 1 436 ? 5.665 -10.270 22.696 1.00 79.19 436 SER A N 1
ATOM 3317 C CA . SER A 1 436 ? 4.756 -10.640 23.791 1.00 79.19 436 SER A CA 1
ATOM 3318 C C . SER A 1 436 ? 5.444 -10.603 25.160 1.00 79.19 436 SER A C 1
ATOM 3320 O O . SER A 1 436 ? 4.806 -10.361 26.180 1.00 79.19 436 SER A O 1
ATOM 3322 N N . SER A 1 437 ? 6.750 -10.866 25.186 1.00 83.00 437 SER A N 1
ATOM 3323 C CA . SER A 1 437 ? 7.597 -10.820 26.377 1.00 83.00 437 SER A CA 1
ATOM 3324 C C . SER A 1 437 ? 9.049 -10.544 25.986 1.00 83.00 437 SER A C 1
ATOM 3326 O O . SER A 1 437 ? 9.534 -11.020 24.960 1.00 83.00 437 SER A O 1
ATOM 3328 N N . PHE A 1 438 ? 9.763 -9.779 26.811 1.00 88.19 438 PHE A N 1
ATOM 3329 C CA . PHE A 1 438 ? 11.138 -9.358 26.510 1.00 88.19 438 PHE A CA 1
ATOM 3330 C C . PHE A 1 438 ? 12.204 -10.127 27.292 1.00 88.19 438 PHE A C 1
ATOM 3332 O O . PHE A 1 438 ? 13.366 -10.082 26.920 1.00 88.19 438 PHE A O 1
ATOM 3339 N N . ASN A 1 439 ? 11.845 -10.823 28.369 1.00 92.62 439 ASN A N 1
ATOM 3340 C CA . ASN A 1 439 ? 12.788 -11.336 29.370 1.00 92.62 439 ASN A CA 1
ATOM 3341 C C . ASN A 1 439 ? 12.655 -12.845 29.637 1.00 92.62 439 ASN A C 1
ATOM 3343 O O . ASN A 1 439 ? 13.067 -13.342 30.685 1.00 92.62 439 ASN A O 1
ATOM 3347 N N . THR A 1 440 ? 12.075 -13.579 28.690 1.00 90.44 440 THR A N 1
ATOM 3348 C CA . THR A 1 440 ? 11.826 -15.023 28.773 1.00 90.44 440 THR A CA 1
ATOM 3349 C C . THR A 1 440 ? 12.532 -15.769 27.642 1.00 90.44 440 THR A C 1
ATOM 3351 O O . THR A 1 440 ? 12.843 -15.187 26.605 1.00 90.44 440 THR A O 1
ATOM 3354 N N . SER A 1 441 ? 12.753 -17.072 27.822 1.00 85.50 441 SER A N 1
ATOM 3355 C CA . SER A 1 441 ? 13.336 -17.970 26.809 1.00 85.50 441 SER A CA 1
ATOM 3356 C C . SER A 1 441 ? 12.496 -18.080 25.530 1.00 85.50 441 SER A C 1
ATOM 3358 O O . SER A 1 441 ? 13.038 -18.279 24.447 1.00 85.50 441 SER A O 1
ATOM 3360 N N . ALA A 1 442 ? 11.178 -17.910 25.647 1.00 86.25 442 ALA A N 1
ATOM 3361 C CA . ALA A 1 442 ? 10.241 -17.898 24.530 1.00 86.25 442 ALA A CA 1
ATOM 3362 C C . ALA A 1 442 ? 9.491 -16.567 24.442 1.00 86.25 442 ALA A C 1
ATOM 3364 O O . ALA A 1 442 ? 9.173 -15.970 25.472 1.00 86.25 442 ALA A O 1
ATOM 3365 N N . THR A 1 443 ? 9.190 -16.120 23.227 1.00 86.19 443 THR A N 1
ATOM 3366 C CA . THR A 1 443 ? 8.400 -14.919 22.934 1.00 86.19 443 THR A CA 1
ATOM 3367 C C . THR A 1 443 ? 7.670 -15.072 21.599 1.00 86.19 443 THR A C 1
ATOM 3369 O O . THR A 1 443 ? 8.020 -15.912 20.769 1.00 86.19 443 THR A O 1
ATOM 3372 N N . VAL A 1 444 ? 6.646 -14.259 21.369 1.00 81.62 444 VAL A N 1
ATOM 3373 C CA . VAL A 1 444 ? 6.004 -14.100 20.063 1.00 81.62 444 VAL A CA 1
ATOM 3374 C C . VAL A 1 444 ? 6.300 -12.696 19.567 1.00 81.62 444 VAL A C 1
ATOM 3376 O O . VAL A 1 444 ? 5.958 -11.717 20.228 1.00 81.62 444 VAL A O 1
ATOM 3379 N N . TYR A 1 445 ? 6.932 -12.606 18.404 1.00 85.06 445 TYR A N 1
ATOM 3380 C CA . TYR A 1 445 ? 7.164 -11.354 17.703 1.00 85.06 445 TYR A CA 1
ATOM 3381 C C . TYR A 1 445 ? 6.030 -11.080 16.712 1.00 85.06 445 TYR A C 1
ATOM 3383 O O . TYR A 1 445 ? 5.699 -11.956 15.923 1.00 85.06 445 TYR A O 1
ATOM 3391 N N . THR A 1 446 ? 5.448 -9.885 16.721 1.00 82.44 446 THR A N 1
ATOM 3392 C CA . THR A 1 446 ? 4.440 -9.443 15.741 1.00 82.44 446 THR A CA 1
ATOM 3393 C C . THR A 1 446 ? 5.065 -8.408 14.814 1.00 82.44 446 THR A C 1
ATOM 3395 O O . THR A 1 446 ? 5.510 -7.364 15.297 1.00 82.44 446 THR A O 1
ATOM 3398 N N . ALA A 1 447 ? 5.099 -8.696 13.510 1.00 82.56 447 ALA A N 1
ATOM 3399 C CA . ALA A 1 447 ? 5.705 -7.839 12.492 1.00 82.56 447 ALA A CA 1
ATOM 3400 C C . ALA A 1 447 ? 4.999 -6.481 12.384 1.00 82.56 447 ALA A C 1
ATOM 3402 O O . ALA A 1 447 ? 3.767 -6.420 12.374 1.00 82.56 447 ALA A O 1
ATOM 3403 N N . GLU A 1 448 ? 5.764 -5.393 12.263 1.00 78.88 448 GLU A N 1
ATOM 3404 C CA . GLU A 1 448 ? 5.190 -4.077 11.976 1.00 78.88 448 GLU A CA 1
ATOM 3405 C C . GLU A 1 448 ? 4.486 -4.013 10.611 1.00 78.88 448 GLU A C 1
ATOM 3407 O O . GLU A 1 448 ? 4.780 -4.790 9.702 1.00 78.88 448 GLU A O 1
ATOM 3412 N N . HIS A 1 449 ? 3.612 -3.016 10.458 1.00 71.69 449 HIS A N 1
ATOM 3413 C CA . HIS A 1 449 ? 3.143 -2.572 9.147 1.00 71.69 449 HIS A CA 1
ATOM 3414 C C . HIS A 1 449 ? 4.226 -1.792 8.404 1.00 71.69 449 HIS A C 1
ATOM 3416 O O . HIS A 1 449 ? 4.937 -0.978 9.007 1.00 71.69 449 HIS A O 1
ATOM 3422 N N . LEU A 1 450 ? 4.349 -2.033 7.098 1.00 64.44 450 LEU A N 1
ATOM 3423 C CA . LEU A 1 450 ? 5.322 -1.334 6.265 1.00 64.44 450 LEU A CA 1
ATOM 3424 C C . LEU A 1 450 ? 4.739 -0.012 5.738 1.00 64.44 450 LEU A C 1
ATOM 3426 O O . LEU A 1 450 ? 3.574 0.028 5.352 1.00 64.44 450 LEU A O 1
ATOM 3430 N N . PRO A 1 451 ? 5.524 1.084 5.689 1.00 54.94 451 PRO A N 1
ATOM 3431 C CA . PRO A 1 451 ? 5.086 2.318 5.039 1.00 54.94 451 PRO A CA 1
ATOM 3432 C C . PRO A 1 451 ? 4.763 2.095 3.556 1.00 54.94 451 PRO A C 1
ATOM 3434 O O . PRO A 1 451 ? 5.402 1.266 2.898 1.00 54.94 451 PRO A O 1
ATOM 3437 N N . THR A 1 452 ? 3.835 2.878 3.001 1.00 47.88 452 THR A N 1
ATOM 3438 C CA . THR A 1 452 ? 3.487 2.793 1.578 1.00 47.88 452 THR A CA 1
ATOM 3439 C C . THR A 1 452 ? 4.723 2.934 0.683 1.00 47.88 452 THR A C 1
ATOM 3441 O O . THR A 1 452 ? 5.589 3.778 0.915 1.00 47.88 452 THR A O 1
ATOM 3444 N N . GLY A 1 453 ? 4.822 2.086 -0.345 1.00 48.47 453 GLY A N 1
ATOM 3445 C CA . GLY A 1 453 ? 5.955 2.053 -1.276 1.00 48.47 453 GLY A CA 1
ATOM 3446 C C . GLY A 1 453 ? 7.158 1.235 -0.791 1.00 48.47 453 GLY A C 1
ATOM 3447 O O . GLY A 1 453 ? 8.076 0.988 -1.572 1.00 48.47 453 GLY A O 1
ATOM 3448 N N . VAL A 1 454 ? 7.155 0.753 0.457 1.00 60.81 454 VAL A N 1
ATOM 3449 C CA . VAL A 1 454 ? 8.183 -0.160 0.973 1.00 60.81 454 VAL A CA 1
ATOM 3450 C C . VAL A 1 454 ? 7.727 -1.602 0.754 1.00 60.81 454 VAL A C 1
ATOM 3452 O O . VAL A 1 454 ? 6.924 -2.137 1.513 1.00 60.81 454 VAL A O 1
ATOM 3455 N N . ALA A 1 455 ? 8.253 -2.244 -0.292 1.00 68.00 455 ALA A N 1
ATOM 3456 C CA . ALA A 1 455 ? 7.926 -3.637 -0.618 1.00 68.00 455 ALA A CA 1
ATOM 3457 C C . ALA A 1 455 ? 8.421 -4.627 0.451 1.00 68.00 455 ALA A C 1
ATOM 3459 O O . ALA A 1 455 ? 7.769 -5.633 0.729 1.00 68.00 455 ALA A O 1
ATOM 3460 N N . THR A 1 456 ? 9.578 -4.344 1.054 1.00 82.69 456 THR A N 1
ATOM 3461 C CA . THR A 1 456 ? 10.165 -5.160 2.119 1.00 82.69 456 THR A CA 1
ATOM 3462 C C . THR A 1 456 ? 10.970 -4.309 3.088 1.00 82.69 456 THR A C 1
ATOM 3464 O O . THR A 1 456 ? 11.627 -3.359 2.660 1.00 82.69 456 THR A O 1
ATOM 3467 N N . LYS A 1 457 ? 11.025 -4.708 4.358 1.00 85.69 457 LYS A N 1
ATOM 3468 C CA . LYS A 1 457 ? 11.905 -4.120 5.373 1.00 85.69 457 LYS A CA 1
ATOM 3469 C C . LYS A 1 457 ? 12.709 -5.216 6.061 1.00 85.69 457 LYS A C 1
ATOM 3471 O O . LYS A 1 457 ? 12.153 -6.243 6.432 1.00 85.69 457 LYS A O 1
ATOM 3476 N N . LYS A 1 458 ? 14.016 -5.002 6.210 1.00 89.19 458 LYS A N 1
ATOM 3477 C CA . LYS A 1 458 ? 14.928 -5.963 6.839 1.00 89.19 458 LYS A CA 1
ATOM 3478 C C . LYS A 1 458 ? 15.398 -5.482 8.197 1.00 89.19 458 LYS A C 1
ATOM 3480 O O . LYS A 1 458 ? 15.661 -4.294 8.375 1.00 89.19 458 LYS A O 1
ATOM 3485 N N . GLY A 1 459 ? 15.595 -6.423 9.105 1.00 90.88 459 GLY A N 1
ATOM 3486 C CA . GLY A 1 459 ? 16.213 -6.164 10.391 1.00 90.88 459 GLY A CA 1
ATOM 3487 C C . GLY A 1 459 ? 16.602 -7.444 11.118 1.00 90.88 459 GLY A C 1
ATOM 3488 O O . GLY A 1 459 ? 16.676 -8.522 10.527 1.00 90.88 459 GLY A O 1
ATOM 3489 N N . LEU A 1 460 ? 16.900 -7.301 12.402 1.00 90.75 460 LEU A N 1
ATOM 3490 C CA . LEU A 1 460 ? 17.445 -8.353 13.245 1.00 90.75 460 LEU A CA 1
ATOM 3491 C C . LEU A 1 460 ? 16.607 -8.477 14.510 1.00 90.75 460 LEU A C 1
ATOM 3493 O O . LEU A 1 460 ? 16.348 -7.474 15.174 1.00 90.75 460 LEU A O 1
ATOM 3497 N N . ILE A 1 461 ? 16.231 -9.700 14.864 1.00 91.69 461 ILE A N 1
ATOM 3498 C CA . ILE A 1 461 ? 15.704 -10.026 16.188 1.00 91.69 461 ILE A CA 1
ATOM 3499 C C . ILE A 1 461 ? 16.792 -10.771 16.945 1.00 91.69 461 ILE A C 1
ATOM 3501 O O . ILE A 1 461 ? 17.262 -11.805 16.482 1.00 91.69 461 ILE A O 1
ATOM 3505 N N . THR A 1 462 ? 17.179 -10.278 18.114 1.00 91.44 462 THR A N 1
ATOM 3506 C CA . THR A 1 462 ? 18.286 -10.844 18.888 1.00 91.44 462 THR A CA 1
ATOM 3507 C C . THR A 1 462 ? 17.834 -11.172 20.296 1.00 91.44 462 THR A C 1
ATOM 3509 O O . THR A 1 462 ? 17.251 -10.326 20.974 1.00 91.44 462 THR A O 1
ATOM 3512 N N . ILE A 1 463 ? 18.182 -12.366 20.768 1.00 91.38 463 ILE A N 1
ATOM 3513 C CA . ILE A 1 463 ? 18.133 -12.719 22.184 1.00 91.38 463 ILE A CA 1
ATOM 3514 C C . ILE A 1 463 ? 19.534 -12.735 22.782 1.00 91.38 463 ILE A C 1
ATOM 3516 O O . ILE A 1 463 ? 20.455 -13.338 22.235 1.00 91.38 463 ILE A O 1
ATOM 3520 N N . LYS A 1 464 ? 19.685 -12.085 23.935 1.00 93.62 464 LYS A N 1
ATOM 3521 C CA . LYS A 1 464 ? 20.881 -12.148 24.776 1.00 93.62 464 LYS A CA 1
ATOM 3522 C C . LYS A 1 464 ? 20.617 -13.049 25.972 1.00 93.62 464 LYS A C 1
ATOM 3524 O O . LYS A 1 464 ? 19.595 -12.897 26.638 1.00 93.62 464 LYS A O 1
ATOM 3529 N N . ALA A 1 465 ? 21.545 -13.959 26.241 1.00 93.88 465 ALA A N 1
ATOM 3530 C CA . ALA A 1 465 ? 21.607 -14.724 27.476 1.00 93.88 465 ALA A CA 1
ATOM 3531 C C . ALA A 1 465 ? 22.766 -14.189 28.321 1.00 93.88 465 ALA A C 1
ATOM 3533 O O . ALA A 1 465 ? 23.881 -14.068 27.811 1.00 93.88 465 ALA A O 1
ATOM 3534 N N . THR A 1 466 ? 22.507 -13.887 29.592 1.00 95.38 466 THR A N 1
ATOM 3535 C CA . THR A 1 466 ? 23.519 -13.384 30.533 1.00 95.38 466 THR A CA 1
ATOM 3536 C C . THR A 1 466 ? 23.654 -14.338 31.713 1.00 95.38 466 THR A C 1
ATOM 3538 O O . THR A 1 466 ? 22.658 -14.656 32.363 1.00 95.38 466 THR A O 1
ATOM 3541 N N . ASP A 1 467 ? 24.871 -14.807 31.994 1.00 94.25 467 ASP A N 1
ATOM 3542 C CA . ASP A 1 467 ? 25.147 -15.642 33.171 1.00 94.25 467 ASP A CA 1
ATOM 3543 C C . ASP A 1 467 ? 25.344 -14.798 34.456 1.00 94.25 467 ASP A C 1
ATOM 3545 O O . ASP A 1 467 ? 25.460 -13.570 34.386 1.00 94.25 467 ASP A O 1
ATOM 3549 N N . PRO A 1 468 ? 25.429 -15.416 35.652 1.00 93.69 468 PRO A N 1
ATOM 3550 C CA . PRO A 1 468 ? 25.643 -14.690 36.909 1.00 93.69 468 PRO A CA 1
ATOM 3551 C C . PRO A 1 468 ? 26.978 -13.936 36.992 1.00 93.69 468 PRO A C 1
ATOM 3553 O O . PRO A 1 468 ? 27.132 -13.047 37.824 1.00 93.69 468 PRO A O 1
ATOM 3556 N N . CYS A 1 469 ? 27.947 -14.281 36.142 1.00 91.19 469 CYS A N 1
ATOM 3557 C CA . CYS A 1 469 ? 29.217 -13.575 36.024 1.00 91.19 469 CYS A CA 1
ATOM 3558 C C . CYS A 1 469 ? 29.135 -12.368 35.080 1.00 91.19 469 CYS A C 1
ATOM 3560 O O . CYS A 1 469 ? 30.135 -11.669 34.905 1.00 91.19 469 CYS A O 1
ATOM 3562 N N . GLY A 1 470 ? 27.974 -12.101 34.474 1.00 91.69 470 GLY A N 1
ATOM 3563 C CA . GLY A 1 470 ? 27.773 -11.042 33.493 1.00 91.69 470 GLY A CA 1
ATOM 3564 C C . GLY A 1 470 ? 28.399 -11.353 32.134 1.00 91.69 470 GLY A C 1
ATOM 3565 O O . GLY A 1 470 ? 28.688 -10.426 31.382 1.00 91.69 470 GLY A O 1
ATOM 3566 N N . ARG A 1 471 ? 28.673 -12.627 31.827 1.00 91.88 471 ARG A N 1
ATOM 3567 C CA . ARG A 1 471 ? 29.050 -13.051 30.476 1.00 91.88 471 ARG A CA 1
ATOM 3568 C C . ARG A 1 471 ? 27.801 -13.066 29.622 1.00 91.88 471 ARG A C 1
ATOM 3570 O O . ARG A 1 471 ? 26.792 -13.648 30.016 1.00 91.88 471 ARG A O 1
ATOM 3577 N N . ILE A 1 472 ? 27.888 -12.453 28.454 1.00 92.56 472 ILE A N 1
ATOM 3578 C CA . ILE A 1 472 ? 26.768 -12.334 27.528 1.00 92.56 472 ILE A CA 1
ATOM 3579 C C . ILE A 1 472 ? 27.070 -13.205 26.319 1.00 92.56 472 ILE A C 1
ATOM 3581 O O . ILE A 1 472 ? 28.187 -13.176 25.814 1.00 92.56 472 ILE A O 1
ATOM 3585 N N . ASN A 1 473 ? 26.091 -13.957 25.834 1.00 91.56 473 ASN A N 1
ATOM 3586 C CA . ASN A 1 473 ? 26.116 -14.493 24.477 1.00 91.56 473 ASN A CA 1
ATOM 3587 C C . ASN A 1 473 ? 24.815 -14.125 23.767 1.00 91.56 473 ASN A C 1
ATOM 3589 O O . ASN A 1 473 ? 23.779 -13.962 24.415 1.00 91.56 473 ASN A O 1
ATOM 3593 N N . SER A 1 474 ? 24.869 -13.975 22.448 1.00 89.62 474 SER A N 1
ATOM 3594 C CA . SER A 1 474 ? 23.720 -13.563 21.648 1.00 89.62 474 SER A CA 1
ATOM 3595 C C . SER A 1 474 ? 23.370 -14.593 20.581 1.00 89.62 474 SER A C 1
ATOM 3597 O O . SER A 1 474 ? 24.238 -15.288 20.053 1.00 89.62 474 SER A O 1
ATOM 3599 N N . PHE A 1 475 ? 22.079 -14.690 20.280 1.00 86.75 475 PHE A N 1
ATOM 3600 C CA . PHE A 1 475 ? 21.553 -15.441 19.151 1.00 86.75 475 PHE A CA 1
ATOM 3601 C C . PHE A 1 475 ? 20.645 -14.517 18.342 1.00 86.75 475 PHE A C 1
ATOM 3603 O O . PHE A 1 475 ? 19.739 -13.893 18.899 1.00 86.75 475 PHE A O 1
ATOM 3610 N N . SER A 1 476 ? 20.895 -14.414 17.038 1.00 87.25 476 SER A N 1
ATOM 3611 C CA . SER A 1 476 ? 20.247 -13.429 16.172 1.00 87.25 476 SER A CA 1
ATOM 3612 C C . SER A 1 476 ? 19.536 -14.088 14.990 1.00 87.25 476 SER A C 1
ATOM 3614 O O . SER A 1 476 ? 20.081 -14.974 14.335 1.00 87.25 476 SER A O 1
ATOM 3616 N N . TYR A 1 477 ? 18.326 -13.613 14.705 1.00 86.44 477 TYR A N 1
ATOM 3617 C CA . TYR A 1 477 ? 17.480 -13.999 13.585 1.00 86.44 477 TYR A CA 1
ATOM 3618 C C . TYR A 1 477 ? 17.415 -12.838 12.586 1.00 86.44 477 TYR A C 1
ATOM 3620 O O . TYR A 1 477 ? 16.849 -11.790 12.917 1.00 86.44 477 TYR A O 1
ATOM 3628 N N . PRO A 1 478 ? 17.984 -12.976 11.379 1.00 88.19 478 PRO A N 1
ATOM 3629 C CA . PRO A 1 478 ? 17.726 -12.029 10.303 1.00 88.19 478 PRO A CA 1
ATOM 3630 C C . PRO A 1 478 ? 16.272 -12.188 9.845 1.00 88.19 478 PRO A C 1
ATOM 3632 O O . PRO A 1 478 ? 15.825 -13.305 9.585 1.00 88.19 478 PRO A O 1
ATOM 3635 N N . VAL A 1 479 ? 15.533 -11.080 9.786 1.00 89.31 479 VAL A N 1
ATOM 3636 C CA . VAL A 1 479 ? 14.112 -11.064 9.424 1.00 89.31 479 VAL A CA 1
ATOM 3637 C C . VAL A 1 479 ? 13.868 -10.067 8.298 1.00 89.31 479 VAL A C 1
ATOM 3639 O O . VAL A 1 479 ? 14.282 -8.908 8.372 1.00 89.31 479 VAL A O 1
ATOM 3642 N N . THR A 1 480 ? 13.131 -10.509 7.285 1.00 88.75 480 THR A N 1
ATOM 3643 C CA . THR A 1 480 ? 12.576 -9.686 6.214 1.00 88.75 480 THR A CA 1
ATOM 3644 C C . THR A 1 480 ? 11.056 -9.659 6.337 1.00 88.75 480 THR A C 1
ATOM 3646 O O . THR A 1 480 ? 10.387 -10.673 6.146 1.00 88.75 480 THR A O 1
ATOM 3649 N N . ILE A 1 481 ? 10.501 -8.483 6.616 1.00 86.06 481 ILE A N 1
ATOM 3650 C CA . ILE A 1 481 ? 9.062 -8.233 6.563 1.00 86.06 481 ILE A CA 1
ATOM 3651 C C . ILE A 1 481 ? 8.701 -7.881 5.123 1.00 86.06 481 ILE A C 1
ATOM 3653 O O . ILE A 1 481 ? 9.343 -7.023 4.516 1.00 86.06 481 ILE A O 1
ATOM 3657 N N . GLN A 1 482 ? 7.691 -8.541 4.571 1.00 83.94 482 GLN A N 1
ATOM 3658 C CA . GLN A 1 482 ? 7.124 -8.256 3.260 1.00 83.94 482 GLN A CA 1
ATOM 3659 C C . GLN A 1 482 ? 5.818 -7.490 3.415 1.00 83.94 482 GLN A C 1
ATOM 3661 O O . GLN A 1 482 ? 5.013 -7.782 4.300 1.00 83.94 482 GLN A O 1
ATOM 3666 N N . ASN A 1 483 ? 5.613 -6.528 2.524 1.00 69.56 483 ASN A N 1
ATOM 3667 C CA . ASN A 1 483 ? 4.322 -5.889 2.362 1.00 69.56 483 ASN A CA 1
ATOM 3668 C C . ASN A 1 483 ? 3.307 -6.961 1.933 1.00 69.56 483 ASN A C 1
ATOM 3670 O O . ASN A 1 483 ? 3.623 -7.822 1.100 1.00 69.56 483 ASN A O 1
ATOM 3674 N N . SER A 1 484 ? 2.117 -6.954 2.527 1.00 60.16 484 SER A N 1
ATOM 3675 C CA . SER A 1 484 ? 1.043 -7.812 2.047 1.00 60.16 484 SER A CA 1
ATOM 3676 C C . SER A 1 484 ? 0.684 -7.313 0.643 1.00 60.16 484 SER A C 1
ATOM 3678 O O . SER A 1 484 ? 0.236 -6.192 0.481 1.00 60.16 484 SER A O 1
ATOM 3680 N N . ASN A 1 485 ? 0.956 -8.084 -0.417 1.00 51.78 485 ASN A N 1
ATOM 3681 C CA . ASN A 1 485 ? 0.810 -7.669 -1.832 1.00 51.78 485 ASN A CA 1
ATOM 3682 C C . ASN A 1 485 ? -0.634 -7.296 -2.280 1.00 51.78 485 ASN A C 1
ATOM 3684 O O . ASN A 1 485 ? -0.972 -7.388 -3.461 1.00 51.78 485 ASN A O 1
ATOM 3688 N N . ALA A 1 486 ? -1.511 -6.896 -1.368 1.00 58.88 486 ALA A N 1
ATOM 3689 C CA . ALA A 1 486 ? -2.751 -6.209 -1.638 1.00 58.88 486 ALA A CA 1
ATOM 3690 C C . ALA A 1 486 ? -2.458 -4.832 -2.260 1.00 58.88 486 ALA A C 1
ATOM 3692 O O . ALA A 1 486 ? -2.251 -3.842 -1.572 1.00 58.88 486 ALA A O 1
ATOM 3693 N N . ASN A 1 487 ? -2.436 -4.759 -3.590 1.00 77.62 487 ASN A N 1
ATOM 3694 C CA . ASN A 1 487 ? -2.686 -3.505 -4.289 1.00 77.62 487 ASN A CA 1
ATOM 3695 C C . ASN A 1 487 ? -4.036 -3.616 -4.994 1.00 77.62 487 ASN A C 1
ATOM 3697 O O . ASN A 1 487 ? -4.156 -4.191 -6.074 1.00 77.62 487 ASN A O 1
ATOM 3701 N N . TYR A 1 488 ? -5.056 -3.070 -4.350 1.00 84.94 488 TYR A N 1
ATOM 3702 C CA . TYR A 1 488 ? -6.432 -3.059 -4.825 1.00 84.94 488 TYR A CA 1
ATOM 3703 C C . TYR A 1 488 ? -6.765 -1.817 -5.671 1.00 84.94 488 TYR A C 1
ATOM 3705 O O . TYR A 1 488 ? -7.933 -1.599 -6.014 1.00 84.94 488 TYR A O 1
ATOM 3713 N N . CYS A 1 489 ? -5.784 -0.963 -5.974 1.00 86.56 489 CYS A N 1
ATOM 3714 C CA . CYS A 1 489 ? -6.008 0.251 -6.745 1.00 86.56 489 CYS A CA 1
ATOM 3715 C C . CYS A 1 489 ? -6.118 -0.009 -8.246 1.00 86.56 489 CYS A C 1
ATOM 3717 O O . CYS A 1 489 ? -5.479 -0.887 -8.821 1.00 86.56 489 CYS A O 1
ATOM 3719 N N . VAL A 1 490 ? -6.934 0.827 -8.878 1.00 82.44 490 VAL A N 1
ATOM 3720 C CA . VAL A 1 490 ? -7.135 0.892 -10.322 1.00 82.44 490 VAL A CA 1
ATOM 3721 C C . VAL A 1 490 ? -6.929 2.338 -10.763 1.00 82.44 490 VAL A C 1
ATOM 3723 O O . VAL A 1 490 ? -7.346 3.274 -10.074 1.00 82.44 490 VAL A O 1
ATOM 3726 N N . ASN A 1 491 ? -6.251 2.518 -11.893 1.00 78.44 491 ASN A N 1
ATOM 3727 C CA . ASN A 1 491 ? -5.927 3.827 -12.454 1.00 78.44 491 ASN A CA 1
ATOM 3728 C C . ASN A 1 491 ? -6.817 4.132 -13.658 1.00 78.44 491 ASN A C 1
ATOM 3730 O O . ASN A 1 491 ? -7.290 3.221 -14.335 1.00 78.44 491 ASN A O 1
ATOM 3734 N N . GLY A 1 492 ? -6.993 5.420 -13.957 1.00 82.25 492 GLY A N 1
ATOM 3735 C CA . GLY A 1 492 ? -7.791 5.855 -15.102 1.00 82.25 492 GLY A CA 1
ATOM 3736 C C . GLY A 1 492 ? -9.246 5.407 -14.985 1.00 82.25 492 GLY A C 1
ATOM 3737 O O . GLY A 1 492 ? -9.792 5.355 -13.883 1.00 82.25 492 GLY A O 1
ATOM 3738 N N . CYS A 1 493 ? -9.878 5.115 -16.120 1.00 85.62 493 CYS A N 1
ATOM 3739 C CA . CYS A 1 493 ? -11.233 4.588 -16.148 1.00 85.62 493 CYS A CA 1
ATOM 3740 C C . CYS A 1 493 ? -11.235 3.056 -16.024 1.00 85.62 493 CYS A C 1
ATOM 3742 O O . CYS A 1 493 ? -10.768 2.362 -16.928 1.00 85.62 493 CYS A O 1
ATOM 3744 N N . ASN A 1 494 ? -11.757 2.524 -14.917 1.00 87.94 494 ASN A N 1
ATOM 3745 C CA . ASN A 1 494 ? -11.794 1.087 -14.676 1.00 87.94 494 ASN A CA 1
ATOM 3746 C C . ASN A 1 494 ? -13.084 0.465 -15.225 1.00 87.94 494 ASN A C 1
ATOM 3748 O O . ASN A 1 494 ? -14.190 0.869 -14.877 1.00 87.94 494 ASN A O 1
ATOM 3752 N N . GLY A 1 495 ? -12.939 -0.569 -16.054 1.00 86.44 495 GLY A N 1
ATOM 3753 C CA . GLY A 1 495 ? -14.072 -1.289 -16.634 1.00 86.44 495 GLY A CA 1
ATOM 3754 C C . GLY A 1 495 ? -14.823 -2.191 -15.649 1.00 86.44 495 GLY A C 1
ATOM 3755 O O . GLY A 1 495 ? -15.945 -2.581 -15.948 1.00 86.44 495 GLY A O 1
ATOM 3756 N N . ASN A 1 496 ? -14.247 -2.531 -14.489 1.00 92.88 496 ASN A N 1
ATOM 3757 C CA . ASN A 1 496 ? -14.905 -3.361 -13.476 1.00 92.88 496 ASN A CA 1
ATOM 3758 C C . ASN A 1 496 ? -15.879 -2.524 -12.619 1.00 92.88 496 ASN A C 1
ATOM 3760 O O . ASN A 1 496 ? -15.582 -2.142 -11.486 1.00 92.88 496 ASN A O 1
ATOM 3764 N N . THR A 1 497 ? -17.038 -2.218 -13.198 1.00 94.62 497 THR A N 1
ATOM 3765 C CA . THR A 1 497 ? -18.152 -1.465 -12.601 1.00 94.62 497 THR A CA 1
ATOM 3766 C C . THR A 1 497 ? -19.449 -1.777 -13.368 1.00 94.62 497 THR A C 1
ATOM 3768 O O . THR A 1 497 ? -19.407 -2.397 -14.435 1.00 94.62 497 THR A O 1
ATOM 3771 N N . PHE A 1 498 ? -20.605 -1.373 -12.840 1.00 95.88 498 PHE A N 1
ATOM 3772 C CA . PHE A 1 498 ? -21.924 -1.529 -13.465 1.00 95.88 498 PHE A CA 1
ATOM 3773 C C . PHE A 1 498 ? -22.177 -2.922 -14.080 1.00 95.88 498 PHE A C 1
ATOM 3775 O O . PHE A 1 498 ? -22.053 -3.939 -13.399 1.00 95.88 498 PHE A O 1
ATOM 3782 N N . ILE A 1 499 ? -22.532 -3.001 -15.371 1.00 93.44 499 ILE A N 1
ATOM 3783 C CA . ILE A 1 499 ? -22.833 -4.265 -16.061 1.00 93.44 499 ILE A CA 1
ATOM 3784 C C . ILE A 1 499 ? -21.620 -5.207 -16.184 1.00 93.44 499 ILE A C 1
ATOM 3786 O O . ILE A 1 499 ? -21.785 -6.398 -16.431 1.00 93.44 499 ILE A O 1
ATOM 3790 N N . ASN A 1 500 ? -20.407 -4.691 -15.982 1.00 91.25 500 ASN A N 1
ATOM 3791 C CA . ASN A 1 500 ? -19.155 -5.442 -16.042 1.00 91.25 500 ASN A CA 1
ATOM 3792 C C . ASN A 1 500 ? -18.615 -5.801 -14.640 1.00 91.25 500 ASN A C 1
ATOM 3794 O O . ASN A 1 500 ? -17.499 -6.303 -14.515 1.00 91.25 500 ASN A O 1
ATOM 3798 N N . ALA A 1 501 ? -19.391 -5.551 -13.580 1.00 93.50 501 ALA A N 1
ATOM 3799 C CA . ALA A 1 501 ? -19.004 -5.798 -12.195 1.00 93.50 501 ALA A CA 1
ATOM 3800 C C . ALA A 1 501 ? -18.821 -7.294 -11.880 1.00 93.50 501 ALA A C 1
ATOM 3802 O O . ALA A 1 501 ? -19.795 -8.057 -11.767 1.00 93.50 501 ALA A O 1
ATOM 3803 N N . GLY A 1 502 ? -17.568 -7.703 -11.661 1.00 89.88 502 GLY A N 1
ATOM 3804 C CA . GLY A 1 502 ? -17.199 -9.101 -11.408 1.00 89.88 502 GLY A CA 1
ATOM 3805 C C . GLY A 1 502 ? -16.265 -9.316 -10.218 1.00 89.88 502 GLY A C 1
ATOM 3806 O O . GLY A 1 502 ? -16.513 -10.205 -9.396 1.00 89.88 502 GLY A O 1
ATOM 3807 N N . ASP A 1 503 ? -15.202 -8.517 -10.108 1.00 92.06 503 ASP A N 1
ATOM 3808 C CA . ASP A 1 503 ? -14.185 -8.682 -9.065 1.00 92.06 503 ASP A CA 1
ATOM 3809 C C . ASP A 1 503 ? -14.372 -7.669 -7.916 1.00 92.06 503 ASP A C 1
ATOM 3811 O O . ASP A 1 503 ? -14.161 -6.478 -8.136 1.00 92.06 503 ASP A O 1
ATOM 3815 N N . PRO A 1 504 ? -14.718 -8.092 -6.682 1.00 91.62 504 PRO A N 1
ATOM 3816 C CA . PRO A 1 504 ? -14.849 -7.177 -5.543 1.00 91.62 504 PRO A CA 1
ATOM 3817 C C . PRO A 1 504 ? -13.568 -6.402 -5.229 1.00 91.62 504 PRO A C 1
ATOM 3819 O O . PRO A 1 504 ? -13.640 -5.278 -4.740 1.00 91.62 504 PRO A O 1
ATOM 3822 N N . ASN A 1 505 ? -12.398 -6.982 -5.511 1.00 92.25 505 ASN A N 1
ATOM 3823 C CA . ASN A 1 505 ? -11.121 -6.410 -5.093 1.00 92.25 505 ASN A CA 1
ATOM 3824 C C . ASN A 1 505 ? -10.732 -5.180 -5.904 1.00 92.25 505 ASN A C 1
ATOM 3826 O O . ASN A 1 505 ? -9.907 -4.395 -5.452 1.00 92.25 505 ASN A O 1
ATOM 3830 N N . THR A 1 506 ? -11.321 -4.985 -7.081 1.00 92.69 506 THR A N 1
ATOM 3831 C CA . THR A 1 506 ? -11.027 -3.870 -7.991 1.00 92.69 506 THR A CA 1
ATOM 3832 C C . THR A 1 506 ? -12.287 -3.108 -8.403 1.00 92.69 506 THR A C 1
ATOM 3834 O O . THR A 1 506 ? -12.208 -2.246 -9.268 1.00 92.69 506 THR A O 1
ATOM 3837 N N . LEU A 1 507 ? -13.441 -3.395 -7.790 1.00 94.31 507 LEU A N 1
ATOM 3838 C CA . LEU A 1 507 ? -14.726 -2.802 -8.163 1.00 94.31 507 LEU A CA 1
ATOM 3839 C C . LEU A 1 507 ? -14.755 -1.284 -7.905 1.00 94.31 507 LEU A C 1
ATOM 3841 O O . LEU A 1 507 ? -14.469 -0.839 -6.792 1.00 94.31 507 LEU A O 1
ATOM 3845 N N . GLU A 1 508 ? -15.129 -0.494 -8.914 1.00 93.25 508 GLU A N 1
ATOM 3846 C CA . GLU A 1 508 ? -15.329 0.961 -8.804 1.00 93.25 508 GLU A CA 1
ATOM 3847 C C . GLU A 1 508 ? -16.833 1.265 -8.735 1.00 93.25 508 GLU A C 1
ATOM 3849 O O . GLU A 1 508 ? -17.589 0.788 -9.580 1.00 93.25 508 GLU A O 1
ATOM 3854 N N . TYR A 1 509 ? -17.287 2.022 -7.732 1.00 94.44 509 TYR A N 1
ATOM 3855 C CA . TYR A 1 509 ? -18.711 2.378 -7.607 1.00 94.44 509 TYR A CA 1
ATOM 3856 C C . TYR A 1 509 ? -18.975 3.811 -8.045 1.00 94.44 509 TYR A C 1
ATOM 3858 O O . TYR A 1 509 ? -19.891 4.064 -8.818 1.00 94.44 509 TYR A O 1
ATOM 3866 N N . ASP A 1 510 ? -18.130 4.732 -7.597 1.00 92.00 510 ASP A N 1
ATOM 3867 C CA . ASP A 1 510 ? -18.404 6.165 -7.614 1.00 92.00 510 ASP A CA 1
ATOM 3868 C C . ASP A 1 510 ? -17.965 6.827 -8.939 1.00 92.00 510 ASP A C 1
ATOM 3870 O O . ASP A 1 510 ? -17.263 7.838 -8.955 1.00 92.00 510 ASP A O 1
ATOM 3874 N N . ASN A 1 511 ? -18.339 6.223 -10.074 1.00 93.94 511 ASN A N 1
ATOM 3875 C CA . ASN A 1 511 ? -18.129 6.806 -11.409 1.00 93.94 511 ASN A CA 1
ATOM 3876 C C . ASN A 1 511 ? -19.190 7.862 -11.750 1.00 93.94 511 ASN A C 1
ATOM 3878 O O . ASN A 1 511 ? -18.923 8.797 -12.506 1.00 93.94 511 ASN A O 1
ATOM 3882 N N . ILE A 1 512 ? -20.376 7.731 -11.164 1.00 96.25 512 ILE A N 1
ATOM 3883 C CA . ILE A 1 512 ? -21.438 8.731 -11.105 1.00 96.25 512 ILE A CA 1
ATOM 3884 C C . ILE A 1 512 ? -21.931 8.732 -9.665 1.00 96.25 512 ILE A C 1
ATOM 3886 O O . ILE A 1 512 ? -22.150 7.668 -9.102 1.00 96.25 512 ILE A O 1
ATOM 3890 N N . ILE A 1 513 ? -22.043 9.912 -9.072 1.00 97.25 513 ILE A N 1
ATOM 3891 C CA . ILE A 1 513 ? -22.571 10.075 -7.723 1.00 97.25 513 ILE A CA 1
ATOM 3892 C C . ILE A 1 513 ? -23.716 11.060 -7.825 1.00 97.25 513 ILE A C 1
ATOM 3894 O O . ILE A 1 513 ? -23.500 12.216 -8.214 1.00 97.25 513 ILE A O 1
ATOM 3898 N N . SER A 1 514 ? -24.920 10.603 -7.496 1.00 94.38 514 SER A N 1
ATOM 3899 C CA . SER A 1 514 ? -26.076 11.479 -7.360 1.00 94.38 514 SER A CA 1
ATOM 3900 C C . SER A 1 514 ? -26.415 11.668 -5.899 1.00 94.38 514 SER A C 1
ATOM 3902 O O . SER A 1 514 ? -26.534 10.709 -5.146 1.00 94.38 514 SER A O 1
ATOM 3904 N N . ALA A 1 515 ? -26.616 12.912 -5.500 1.00 92.75 515 ALA A N 1
ATOM 3905 C CA . ALA A 1 515 ? -27.154 13.231 -4.189 1.00 92.75 515 ALA A CA 1
ATOM 3906 C C . ALA A 1 515 ? -28.584 13.755 -4.358 1.00 92.75 515 ALA A C 1
ATOM 3908 O O . ALA A 1 515 ? -29.305 13.278 -5.234 1.00 92.75 515 ALA A O 1
ATOM 3909 N N . TYR A 1 516 ? -29.036 14.688 -3.525 1.00 91.75 516 TYR A N 1
ATOM 3910 C CA . TYR A 1 516 ? -30.392 15.235 -3.611 1.00 91.75 516 TYR A CA 1
ATOM 3911 C C . TYR A 1 516 ? -30.691 15.875 -4.989 1.00 91.75 516 TYR A C 1
ATOM 3913 O O . TYR A 1 516 ? -31.432 15.292 -5.777 1.00 91.75 516 TYR A O 1
ATOM 3921 N N . HIS A 1 517 ? -30.045 17.000 -5.334 1.00 93.81 517 HIS A N 1
ATOM 3922 C CA . HIS A 1 517 ? -30.231 17.735 -6.606 1.00 93.81 517 HIS A CA 1
ATOM 3923 C C . HIS A 1 517 ? -28.924 18.028 -7.351 1.00 93.81 517 HIS A C 1
ATOM 3925 O O . HIS A 1 517 ? -28.834 18.972 -8.144 1.00 93.81 517 HIS A O 1
ATOM 3931 N N . SER A 1 518 ? -27.887 17.243 -7.091 1.00 94.44 518 SER A N 1
ATOM 3932 C CA . SER A 1 518 ? -26.573 17.488 -7.672 1.00 94.44 518 SER A CA 1
ATOM 3933 C C . SER A 1 518 ? -25.900 16.191 -8.052 1.00 94.44 518 SER A C 1
ATOM 3935 O O . SER A 1 518 ? -26.109 15.153 -7.421 1.00 94.44 518 SER A O 1
ATOM 3937 N N . THR A 1 519 ? -25.071 16.269 -9.084 1.00 96.62 519 THR A N 1
ATOM 3938 C CA . THR A 1 519 ? -24.386 15.108 -9.632 1.00 96.62 519 THR A CA 1
ATOM 3939 C C . THR A 1 519 ? -22.948 15.464 -9.960 1.00 96.62 519 THR A C 1
ATOM 3941 O O . THR A 1 519 ? -22.660 16.527 -10.516 1.00 96.62 519 THR A O 1
ATOM 3944 N N . ILE A 1 520 ? -22.042 14.546 -9.639 1.00 97.94 520 ILE A N 1
ATOM 3945 C CA . ILE A 1 520 ? -20.650 14.575 -10.078 1.00 97.94 520 ILE A CA 1
ATOM 3946 C C . ILE A 1 520 ? -20.315 13.245 -10.755 1.00 97.94 520 ILE A C 1
ATOM 3948 O O . ILE A 1 520 ? -20.728 12.184 -10.290 1.00 97.94 520 ILE A O 1
ATOM 3952 N N . ILE A 1 521 ? -19.601 13.299 -11.878 1.00 97.06 521 ILE A N 1
ATOM 3953 C CA . ILE A 1 521 ? -19.232 12.116 -12.662 1.00 97.06 521 ILE A CA 1
ATOM 3954 C C . ILE A 1 521 ? -17.765 12.131 -13.048 1.00 97.06 521 ILE A C 1
ATOM 3956 O O . ILE A 1 521 ? -17.143 13.190 -13.170 1.00 97.06 521 ILE A O 1
ATOM 3960 N N . LYS A 1 522 ? -17.267 10.939 -13.353 1.00 94.44 522 LYS A N 1
ATOM 3961 C CA . LYS A 1 522 ? -16.013 10.686 -14.045 1.00 94.44 522 LYS A CA 1
ATOM 3962 C C . LYS A 1 522 ? -16.310 10.126 -15.435 1.00 94.44 522 LYS A C 1
ATOM 3964 O O . LYS A 1 522 ? -16.917 9.065 -15.588 1.00 94.44 522 LYS A O 1
ATOM 3969 N N . GLU A 1 523 ? -15.891 10.851 -16.460 1.00 91.94 523 GLU A N 1
ATOM 3970 C CA . GLU A 1 523 ? -15.978 10.401 -17.843 1.00 91.94 523 GLU A CA 1
ATOM 3971 C C . GLU A 1 523 ? -14.820 9.465 -18.197 1.00 91.94 523 GLU A C 1
ATOM 3973 O O . GLU A 1 523 ? -13.783 9.406 -17.532 1.00 91.94 523 GLU A O 1
ATOM 3978 N N . ALA A 1 524 ? -15.003 8.694 -19.262 1.00 87.12 524 ALA A N 1
ATOM 3979 C CA . ALA A 1 524 ? -14.050 7.672 -19.669 1.00 87.12 524 ALA A CA 1
ATOM 3980 C C . ALA A 1 524 ? -12.723 8.207 -20.226 1.00 87.12 524 ALA A C 1
ATOM 3982 O O . ALA A 1 524 ? -11.744 7.466 -20.262 1.00 87.12 524 ALA A O 1
ATOM 3983 N N . ASP A 1 525 ? -12.674 9.477 -20.633 1.00 81.88 525 ASP A N 1
ATOM 3984 C CA . ASP A 1 525 ? -11.433 10.182 -20.978 1.00 81.88 525 ASP A CA 1
ATOM 3985 C C . ASP A 1 525 ? -10.693 10.725 -19.735 1.00 81.88 525 ASP A C 1
ATOM 3987 O O . ASP A 1 525 ? -9.646 11.358 -19.861 1.00 81.88 525 ASP A O 1
ATOM 3991 N N . GLY A 1 526 ? -11.216 10.462 -18.531 1.00 85.38 526 GLY A N 1
ATOM 3992 C CA . GLY A 1 526 ? -10.639 10.872 -17.253 1.00 85.38 526 GLY A CA 1
ATOM 3993 C C . GLY A 1 526 ? -11.132 12.225 -16.741 1.00 85.38 526 GLY A C 1
ATOM 3994 O O . GLY A 1 526 ? -10.759 12.615 -15.633 1.00 85.38 526 GLY A O 1
ATOM 3995 N N . LYS A 1 527 ? -11.977 12.939 -17.495 1.00 90.81 527 LYS A N 1
ATOM 3996 C CA . LYS A 1 527 ? -12.533 14.220 -17.048 1.00 90.81 527 LYS A CA 1
ATOM 3997 C C . LYS A 1 527 ? -13.526 14.034 -15.914 1.00 90.81 527 LYS A C 1
ATOM 3999 O O . LYS A 1 527 ? -14.324 13.100 -15.909 1.00 90.81 527 LYS A O 1
ATOM 4004 N N . VAL A 1 528 ? -13.526 14.979 -14.981 1.00 96.25 528 VAL A N 1
ATOM 4005 C CA . VAL A 1 528 ? -14.543 15.073 -13.932 1.00 96.25 528 VAL A CA 1
ATOM 4006 C C . VAL A 1 528 ? -15.508 16.196 -14.291 1.00 96.25 528 VAL A C 1
ATOM 4008 O O . VAL A 1 528 ? -15.072 17.305 -14.598 1.00 96.25 528 VAL A O 1
ATOM 4011 N N . LYS A 1 529 ? -16.815 15.929 -14.249 1.00 97.06 529 LYS A N 1
ATOM 4012 C CA . LYS A 1 529 ? -17.866 16.926 -14.505 1.00 97.06 529 LYS A CA 1
ATOM 4013 C C . LYS A 1 529 ? -18.848 16.994 -13.347 1.00 97.06 529 LYS A C 1
ATOM 4015 O O . LYS A 1 529 ? -19.140 15.977 -12.731 1.00 97.06 529 LYS A O 1
ATOM 4020 N N . VAL A 1 530 ? -19.381 18.184 -13.093 1.00 97.62 530 VAL A N 1
ATOM 4021 C CA . VAL A 1 530 ? -20.358 18.444 -12.030 1.00 97.62 530 VAL A CA 1
ATOM 4022 C C . VAL A 1 530 ? -21.508 19.313 -12.543 1.00 97.62 530 VAL A C 1
ATOM 4024 O O . VAL A 1 530 ? -21.300 20.168 -13.411 1.00 97.62 530 VAL A O 1
ATOM 4027 N N . TRP A 1 531 ? -22.717 19.092 -12.031 1.00 97.12 531 TRP A N 1
ATOM 4028 C CA . TRP A 1 531 ? -23.885 19.949 -12.248 1.00 97.12 531 TRP A CA 1
ATOM 4029 C C . TRP A 1 531 ? -24.898 19.840 -11.102 1.00 97.12 531 TRP A C 1
ATOM 4031 O O . TRP A 1 531 ? -24.759 19.008 -10.203 1.00 97.12 531 TRP A O 1
ATOM 4041 N N . GLY A 1 532 ? -25.920 20.690 -11.154 1.00 94.81 532 GLY A N 1
ATOM 4042 C CA . GLY A 1 532 ? -27.000 20.748 -10.180 1.00 94.81 532 GLY A CA 1
ATOM 4043 C C . GLY A 1 532 ? -26.818 21.822 -9.118 1.00 94.81 532 GLY A C 1
ATOM 4044 O O . GLY A 1 532 ? -26.008 22.748 -9.255 1.00 94.81 532 GLY A O 1
ATOM 4045 N N . GLU A 1 533 ? -27.612 21.705 -8.064 1.00 91.62 533 GLU A N 1
ATOM 4046 C CA . GLU A 1 533 ? -27.682 22.678 -6.980 1.00 91.62 533 GLU A CA 1
ATOM 4047 C C . GLU A 1 533 ? -26.340 22.766 -6.227 1.00 91.62 533 GLU A C 1
ATOM 4049 O O . GLU A 1 533 ? -25.660 21.758 -6.032 1.00 91.62 533 GLU A O 1
ATOM 4054 N N . PHE A 1 534 ? -25.917 23.965 -5.818 1.00 90.31 534 PHE A N 1
ATOM 4055 C CA . PHE A 1 534 ? -24.657 24.208 -5.089 1.00 90.31 534 PHE A CA 1
ATOM 4056 C C . PHE A 1 534 ? -23.355 23.710 -5.741 1.00 90.31 534 PHE A C 1
ATOM 4058 O O . PHE A 1 534 ? -22.303 23.685 -5.099 1.00 90.31 534 PHE A O 1
ATOM 4065 N N . ALA A 1 535 ? -23.392 23.342 -7.020 1.00 93.06 535 ALA A N 1
ATOM 4066 C CA . ALA A 1 535 ? -22.263 22.728 -7.705 1.00 93.06 535 ALA A CA 1
ATOM 4067 C C . ALA A 1 535 ? -21.139 23.707 -8.085 1.00 93.06 535 ALA A C 1
ATOM 4069 O O . ALA A 1 535 ? -20.025 23.257 -8.353 1.00 93.06 535 ALA A O 1
ATOM 4070 N N . ALA A 1 536 ? -21.382 25.021 -8.141 1.00 91.25 536 ALA A N 1
ATOM 4071 C CA . ALA A 1 536 ? -20.394 25.979 -8.635 1.00 91.25 536 ALA A CA 1
ATOM 4072 C C . ALA A 1 536 ? -19.281 26.278 -7.610 1.00 91.25 536 ALA A C 1
ATOM 4074 O O . ALA A 1 536 ? -19.534 26.568 -6.443 1.00 91.25 536 ALA A O 1
ATOM 4075 N N . ALA A 1 537 ? -18.028 26.282 -8.076 1.00 82.81 537 ALA A N 1
ATOM 4076 C CA . ALA A 1 537 ? -16.847 26.520 -7.246 1.00 82.81 537 ALA A CA 1
ATOM 4077 C C . ALA A 1 537 ? -16.591 27.947 -6.719 1.00 82.81 537 ALA A C 1
ATOM 4079 O O . ALA A 1 537 ? -15.931 28.025 -5.684 1.00 82.81 537 ALA A O 1
ATOM 4080 N N . PRO A 1 538 ? -17.009 29.073 -7.335 1.00 68.69 538 PRO A N 1
ATOM 4081 C CA . PRO A 1 538 ? -16.699 30.368 -6.729 1.00 68.69 538 PRO A CA 1
ATOM 4082 C C . PRO A 1 538 ? -17.648 30.723 -5.573 1.00 68.69 538 PRO A C 1
ATOM 4084 O O . PRO A 1 538 ? -17.216 31.377 -4.626 1.00 68.69 538 PRO A O 1
ATOM 4087 N N . ASP A 1 539 ? -18.911 30.288 -5.619 1.00 78.00 539 ASP A N 1
ATOM 4088 C CA . ASP A 1 539 ? -19.978 30.848 -4.779 1.00 78.00 539 ASP A CA 1
ATOM 4089 C C . ASP A 1 539 ? -21.110 29.875 -4.401 1.00 78.00 539 ASP A C 1
ATOM 4091 O O . ASP A 1 539 ? -22.087 30.314 -3.803 1.00 78.00 539 ASP A O 1
ATOM 4095 N N . GLY A 1 540 ? -21.013 28.581 -4.738 1.00 81.75 540 GLY A N 1
ATOM 4096 C CA . GLY A 1 540 ? -22.064 27.611 -4.416 1.00 81.75 540 GLY A CA 1
ATOM 4097 C C . GLY A 1 540 ? -23.387 27.868 -5.145 1.00 81.75 540 GLY A C 1
ATOM 4098 O O . GLY A 1 540 ? -24.440 27.469 -4.662 1.00 81.75 540 GLY A O 1
ATOM 4099 N N . THR A 1 541 ? -23.375 28.536 -6.299 1.00 90.38 541 THR A N 1
ATOM 4100 C CA . THR A 1 541 ? -24.561 28.643 -7.164 1.00 90.38 541 THR A CA 1
ATOM 4101 C C . THR A 1 541 ? -24.833 27.349 -7.943 1.00 90.38 541 THR A C 1
ATOM 4103 O O . THR A 1 541 ? -24.002 26.434 -8.006 1.00 90.38 541 THR A O 1
ATOM 4106 N N . ALA A 1 542 ? -26.021 27.255 -8.544 1.00 93.00 542 ALA A N 1
ATOM 4107 C CA . ALA A 1 542 ? -26.400 26.129 -9.388 1.00 93.00 542 ALA A CA 1
ATOM 4108 C C . ALA A 1 542 ? -25.590 26.082 -10.695 1.00 93.00 542 ALA A C 1
ATOM 4110 O O . ALA A 1 542 ? -25.369 27.095 -11.363 1.00 93.00 542 ALA A O 1
ATOM 4111 N N . VAL A 1 543 ? -25.200 24.877 -11.109 1.00 96.00 543 VAL A N 1
ATOM 4112 C CA . VAL A 1 543 ? -24.570 24.623 -12.409 1.00 96.00 543 VAL A CA 1
ATOM 4113 C C . VAL A 1 543 ? -25.593 23.930 -13.301 1.00 96.00 543 VAL A C 1
ATOM 4115 O O . VAL A 1 543 ? -25.864 22.747 -13.138 1.00 96.00 543 VAL A O 1
ATOM 4118 N N . LEU A 1 544 ? -26.174 24.674 -14.245 1.00 97.12 544 LEU A N 1
ATOM 4119 C CA . LEU A 1 544 ? -27.333 24.203 -15.018 1.00 97.12 544 LEU A CA 1
ATOM 4120 C C . LEU A 1 544 ? -27.000 23.174 -16.109 1.00 97.12 544 LEU A C 1
ATOM 4122 O O . LEU A 1 544 ? -27.892 22.481 -16.586 1.00 97.12 544 LEU A O 1
ATOM 4126 N N . SER A 1 545 ? -25.732 23.058 -16.501 1.00 96.44 545 SER A N 1
ATOM 4127 C CA . SER A 1 545 ? -25.244 22.069 -17.470 1.00 96.44 545 SER A CA 1
ATOM 4128 C C . SER A 1 545 ? -23.888 21.519 -17.023 1.00 96.44 545 SER A C 1
ATOM 4130 O O . SER A 1 545 ? -23.126 22.284 -16.427 1.00 96.44 545 SER A O 1
ATOM 4132 N N . PRO A 1 546 ? -23.548 20.247 -17.325 1.00 96.88 546 PRO A N 1
ATOM 4133 C CA . PRO A 1 546 ? -22.303 19.614 -16.900 1.00 96.88 546 PRO A CA 1
ATOM 4134 C C . PRO A 1 546 ? -21.083 20.488 -17.166 1.00 96.88 546 PRO A C 1
ATOM 4136 O O . PRO A 1 546 ? -20.761 20.810 -18.311 1.00 96.88 546 PRO A O 1
ATOM 4139 N N . ARG A 1 547 ? -20.393 20.861 -16.090 1.00 95.75 547 ARG A N 1
ATOM 4140 C CA . ARG A 1 547 ? -19.195 21.696 -16.122 1.00 95.75 547 ARG A CA 1
ATOM 4141 C C . ARG A 1 547 ? -17.994 20.868 -15.706 1.00 95.75 547 ARG A C 1
ATOM 4143 O O . ARG A 1 547 ? -18.034 20.199 -14.680 1.00 95.75 547 ARG A O 1
ATOM 4150 N N . GLU A 1 548 ? -16.924 20.936 -16.487 1.00 96.06 548 GLU A N 1
ATOM 4151 C CA . GLU A 1 548 ? -15.674 20.254 -16.153 1.00 96.06 548 GLU A CA 1
ATOM 4152 C C . GLU A 1 548 ? -15.045 20.864 -14.889 1.00 96.06 548 GLU A C 1
ATOM 4154 O O . GLU A 1 548 ? -14.963 22.090 -14.751 1.00 96.06 548 GLU A O 1
ATOM 4159 N N . VAL A 1 549 ? -14.607 20.014 -13.965 1.00 96.44 549 VAL A N 1
ATOM 4160 C CA . VAL A 1 549 ? -13.927 20.399 -12.725 1.00 96.44 549 VAL A CA 1
ATOM 4161 C C . VAL A 1 549 ? -12.458 20.630 -13.060 1.00 96.44 549 VAL A C 1
ATOM 4163 O O . VAL A 1 549 ? -11.652 19.718 -12.958 1.00 96.44 549 VAL A O 1
ATOM 4166 N N . ILE A 1 550 ? -12.130 21.842 -13.518 1.00 95.25 550 ILE A N 1
ATOM 4167 C CA . ILE A 1 550 ? -10.776 22.285 -13.899 1.00 95.25 550 ILE A CA 1
ATOM 4168 C C . ILE A 1 550 ? -10.509 23.727 -13.433 1.00 95.25 550 ILE A C 1
ATOM 4170 O O . ILE A 1 550 ? -11.466 24.497 -13.275 1.00 95.25 550 ILE A O 1
ATOM 4174 N N . PRO A 1 551 ? -9.235 24.151 -13.298 1.00 93.38 551 PRO A N 1
ATOM 4175 C CA . PRO A 1 551 ? -8.890 25.520 -12.900 1.00 93.38 551 PRO A CA 1
ATOM 4176 C C . PRO A 1 551 ? -9.542 26.609 -13.762 1.00 93.38 551 PRO A C 1
ATOM 4178 O O . PRO A 1 551 ? -10.034 27.601 -13.233 1.00 93.38 551 PRO A O 1
ATOM 4181 N N . ALA A 1 552 ? -9.653 26.391 -15.078 1.00 92.38 552 ALA A N 1
ATOM 4182 C CA . ALA A 1 552 ? -10.305 27.334 -15.994 1.00 92.38 552 ALA A CA 1
ATOM 4183 C C . ALA A 1 552 ? -11.789 27.605 -15.660 1.00 92.38 552 ALA A C 1
ATOM 4185 O O . ALA A 1 552 ? -12.316 28.652 -16.022 1.00 92.38 552 ALA A O 1
ATOM 4186 N N . ASN A 1 553 ? -12.445 26.690 -14.938 1.00 93.25 553 ASN A N 1
ATOM 4187 C CA . ASN A 1 553 ? -13.840 26.793 -14.508 1.00 93.25 553 ASN A CA 1
ATOM 4188 C C . ASN A 1 553 ? -13.991 27.200 -13.025 1.00 93.25 553 ASN A C 1
ATOM 4190 O O . ASN A 1 553 ? -15.089 27.102 -12.474 1.00 93.25 553 ASN A O 1
ATOM 4194 N N . GLY A 1 554 ? -12.905 27.643 -12.376 1.00 90.75 554 GLY A N 1
ATOM 4195 C CA . GLY A 1 554 ? -12.882 28.089 -10.977 1.00 90.75 554 GLY A CA 1
ATOM 4196 C C . GLY A 1 554 ? -12.482 27.018 -9.955 1.00 90.75 554 GLY A C 1
ATOM 4197 O O . GLY A 1 554 ? -12.419 27.314 -8.764 1.00 90.75 554 GLY A O 1
ATOM 4198 N N . TYR A 1 555 ? -12.176 25.792 -10.392 1.00 94.75 555 TYR A N 1
ATOM 4199 C CA . TYR A 1 555 ? -11.738 24.690 -9.527 1.00 94.75 555 TYR A CA 1
ATOM 4200 C C . TYR A 1 555 ? -10.205 24.668 -9.445 1.00 94.75 555 TYR A C 1
ATOM 4202 O O . TYR A 1 555 ? -9.539 23.878 -10.110 1.00 94.75 555 TYR A O 1
ATOM 4210 N N . ASN A 1 556 ? -9.630 25.601 -8.686 1.00 92.50 556 ASN A N 1
ATOM 4211 C CA . ASN A 1 556 ? -8.182 25.834 -8.636 1.00 92.50 556 ASN A CA 1
ATOM 4212 C C . ASN A 1 556 ? -7.427 24.742 -7.848 1.00 92.50 556 ASN A C 1
ATOM 4214 O O . ASN A 1 556 ? -7.125 24.918 -6.667 1.00 92.50 556 ASN A O 1
ATOM 4218 N N . TYR A 1 557 ? -7.101 23.626 -8.505 1.00 94.38 557 TYR A N 1
ATOM 4219 C CA . TYR A 1 557 ? -6.236 22.558 -7.987 1.00 94.38 557 TYR A CA 1
ATOM 4220 C C . TYR A 1 557 ? -4.994 22.347 -8.866 1.00 94.38 557 TYR A C 1
ATOM 4222 O O . TYR A 1 557 ? -4.906 22.844 -9.989 1.00 94.38 557 TYR A O 1
ATOM 4230 N N . THR A 1 558 ? -4.035 21.573 -8.360 1.00 93.50 558 THR A N 1
ATOM 4231 C CA . THR A 1 558 ? -2.898 21.048 -9.134 1.00 93.50 558 THR A CA 1
ATOM 4232 C C . THR A 1 558 ? -2.971 19.522 -9.231 1.00 93.50 558 THR A C 1
ATOM 4234 O O . THR A 1 558 ? -3.705 18.873 -8.486 1.00 93.50 558 THR A O 1
ATOM 4237 N N . GLY A 1 559 ? -2.220 18.926 -10.157 1.00 92.38 559 GLY A N 1
ATOM 4238 C CA . GLY A 1 559 ? -2.216 17.474 -10.337 1.00 92.38 559 GLY A CA 1
ATOM 4239 C C . GLY A 1 559 ? -3.414 16.936 -11.126 1.00 92.38 559 GLY A C 1
ATOM 4240 O O . GLY A 1 559 ? -4.139 17.688 -11.771 1.00 92.38 559 GLY A O 1
ATOM 4241 N N . THR A 1 560 ? -3.591 15.614 -11.100 1.00 91.50 560 THR A N 1
ATOM 4242 C CA . THR A 1 560 ? -4.641 14.906 -11.859 1.00 91.50 560 THR A CA 1
ATOM 4243 C C . THR A 1 560 ? -5.743 14.419 -10.917 1.00 91.50 560 THR A C 1
ATOM 4245 O O . THR A 1 560 ? -5.394 13.859 -9.877 1.00 91.50 560 THR A O 1
ATOM 4248 N N . PRO A 1 561 ? -7.042 14.591 -11.235 1.00 93.94 561 PRO A N 1
ATOM 4249 C CA . PRO A 1 561 ? -8.135 14.006 -10.457 1.00 93.94 561 PRO A CA 1
ATOM 4250 C C . PRO A 1 561 ? -8.032 12.477 -10.356 1.00 93.94 561 PRO A C 1
ATOM 4252 O O . PRO A 1 561 ? -7.762 11.792 -11.340 1.00 93.94 561 PRO A O 1
ATOM 4255 N N . LEU A 1 562 ? -8.262 11.940 -9.159 1.00 93.50 562 LEU A N 1
ATOM 4256 C CA . LEU A 1 562 ? -8.143 10.517 -8.832 1.00 93.50 562 LEU A CA 1
ATOM 4257 C C . LEU A 1 562 ? -9.467 9.914 -8.362 1.00 93.50 562 LEU A C 1
ATOM 4259 O O . LEU A 1 562 ? -9.810 8.802 -8.775 1.00 93.50 562 LEU A O 1
ATOM 4263 N N . LYS A 1 563 ? -10.174 10.617 -7.466 1.00 95.81 563 LYS A N 1
ATOM 4264 C CA . LYS A 1 563 ? -11.431 10.182 -6.840 1.00 95.81 563 LYS A CA 1
ATOM 4265 C C . LYS A 1 563 ? -12.351 11.376 -6.605 1.00 95.81 563 LYS A C 1
ATOM 4267 O O . LYS A 1 563 ? -11.878 12.498 -6.424 1.00 95.81 563 LYS A O 1
ATOM 4272 N N . ILE A 1 564 ? -13.648 11.113 -6.587 1.00 97.31 564 ILE A N 1
ATOM 4273 C CA . ILE A 1 564 ? -14.705 12.092 -6.340 1.00 97.31 564 ILE A CA 1
ATOM 4274 C C . ILE A 1 564 ? -15.591 11.593 -5.204 1.00 97.31 564 ILE A C 1
ATOM 4276 O O . ILE A 1 564 ? -15.717 10.389 -5.008 1.00 97.31 564 ILE A O 1
ATOM 4280 N N . ALA A 1 565 ? -16.172 12.518 -4.452 1.00 98.00 565 ALA A N 1
ATOM 4281 C CA . ALA A 1 565 ? -17.187 12.226 -3.451 1.00 98.00 565 ALA A CA 1
ATOM 4282 C C . ALA A 1 565 ? -18.208 13.363 -3.409 1.00 98.00 565 ALA A C 1
ATOM 4284 O O . ALA A 1 565 ? -17.889 14.519 -3.700 1.00 98.00 565 ALA A O 1
ATOM 4285 N N . LEU A 1 566 ? -19.434 13.030 -3.028 1.00 97.25 566 LEU A N 1
ATOM 4286 C CA . LEU A 1 566 ? -20.534 13.970 -2.880 1.00 97.25 566 LEU A CA 1
ATOM 4287 C C . LEU A 1 566 ? -21.433 13.489 -1.740 1.00 97.25 566 LEU A C 1
ATOM 4289 O O . LEU A 1 566 ? -21.643 12.290 -1.577 1.00 97.25 566 LEU A O 1
ATOM 4293 N N . ALA A 1 567 ? -21.937 14.431 -0.950 1.00 95.75 567 ALA A N 1
ATOM 4294 C CA . ALA A 1 567 ? -23.007 14.188 0.006 1.00 95.75 567 ALA A CA 1
ATOM 4295 C C . ALA A 1 567 ? -23.991 15.363 0.044 1.00 95.75 567 ALA A C 1
ATOM 4297 O O . ALA A 1 567 ? -23.611 16.508 -0.225 1.00 95.75 567 ALA A O 1
ATOM 4298 N N . SER A 1 568 ? -25.231 15.083 0.438 1.00 93.94 568 SER A N 1
ATOM 4299 C CA . SER A 1 568 ? -26.283 16.074 0.685 1.00 93.94 568 SER A CA 1
ATOM 4300 C C . SER A 1 568 ? -27.052 15.801 1.981 1.00 93.94 568 SER A C 1
ATOM 4302 O O . SER A 1 568 ? -26.786 14.835 2.698 1.00 93.94 568 SER A O 1
ATOM 4304 N N . ASN A 1 569 ? -27.976 16.701 2.300 1.00 89.06 569 ASN A N 1
ATOM 4305 C CA . ASN A 1 569 ? -29.037 16.519 3.288 1.00 89.06 569 ASN A CA 1
ATOM 4306 C C . ASN A 1 569 ? -30.351 17.025 2.681 1.00 89.06 569 ASN A C 1
ATOM 4308 O O . ASN A 1 569 ? -30.320 17.982 1.897 1.00 89.06 569 ASN A O 1
ATOM 4312 N N . THR A 1 570 ? -31.479 16.446 3.109 1.00 76.19 570 THR A N 1
ATOM 4313 C CA . THR A 1 570 ? -32.824 17.016 2.934 1.00 76.19 570 THR A CA 1
ATOM 4314 C C . THR A 1 570 ? -32.799 18.548 3.036 1.00 76.19 570 THR A C 1
ATOM 4316 O O . THR A 1 570 ? -32.351 19.119 4.033 1.00 76.19 570 THR A O 1
ATOM 4319 N N . GLY A 1 571 ? -33.247 19.231 1.979 1.00 69.31 571 GLY A N 1
ATOM 4320 C CA . GLY A 1 571 ? -33.334 20.695 1.939 1.00 69.31 571 GLY A CA 1
ATOM 4321 C C . GLY A 1 571 ? -32.079 21.427 1.446 1.00 69.31 571 GLY A C 1
ATOM 4322 O O . GLY A 1 571 ? -31.415 22.119 2.214 1.00 69.31 571 GLY A O 1
ATOM 4323 N N . ASN A 1 572 ? -31.847 21.391 0.131 1.00 66.12 572 ASN A N 1
ATOM 4324 C CA . ASN A 1 572 ? -31.001 22.339 -0.609 1.00 66.12 572 ASN A CA 1
ATOM 4325 C C . ASN A 1 572 ? -29.562 22.480 -0.076 1.00 66.12 572 ASN A C 1
ATOM 4327 O O . ASN A 1 572 ? -29.064 23.589 0.116 1.00 66.12 572 ASN A O 1
ATOM 4331 N N . THR A 1 573 ? -28.868 21.373 0.201 1.00 83.88 573 THR A N 1
ATOM 4332 C CA . THR A 1 573 ? -27.449 21.415 0.593 1.00 83.88 573 THR A CA 1
ATOM 4333 C C . THR A 1 573 ? -26.668 20.270 -0.046 1.00 83.88 573 THR A C 1
ATOM 4335 O O . THR A 1 573 ? -27.025 19.110 0.123 1.00 83.88 573 THR A O 1
ATOM 4338 N N . ALA A 1 574 ? -25.588 20.577 -0.772 1.00 92.88 574 ALA A N 1
ATOM 4339 C CA . ALA A 1 574 ? -24.687 19.579 -1.350 1.00 92.88 574 ALA A CA 1
ATOM 4340 C C . ALA A 1 574 ? -23.228 20.017 -1.189 1.00 92.88 574 ALA A C 1
ATOM 4342 O O . ALA A 1 574 ? -22.904 21.186 -1.417 1.00 92.88 574 ALA A O 1
ATOM 4343 N N . GLN A 1 575 ? -22.350 19.093 -0.797 1.00 96.25 575 GLN A N 1
ATOM 4344 C CA . GLN A 1 575 ? -20.914 19.342 -0.683 1.00 96.25 575 GLN A CA 1
ATOM 4345 C C . GLN A 1 575 ? -20.128 18.266 -1.417 1.00 96.25 575 GLN A C 1
ATOM 4347 O O . GLN A 1 575 ? -20.360 17.068 -1.251 1.00 96.25 575 GLN A O 1
ATOM 4352 N N . PHE A 1 576 ? -19.178 18.724 -2.215 1.00 97.50 576 PHE A N 1
ATOM 4353 C CA . PHE A 1 576 ? -18.393 17.912 -3.124 1.00 97.50 576 PHE A CA 1
ATOM 4354 C C . PHE A 1 576 ? -16.957 17.844 -2.627 1.00 97.50 576 PHE A C 1
ATOM 4356 O O . PHE A 1 576 ? -16.445 18.790 -2.018 1.00 97.50 576 PHE A O 1
ATOM 4363 N N . ALA A 1 577 ? -16.289 16.748 -2.955 1.00 97.94 577 ALA A N 1
ATOM 4364 C CA . ALA A 1 577 ? -14.856 16.619 -2.816 1.00 97.94 577 ALA A CA 1
ATOM 4365 C C . ALA A 1 577 ? -14.244 15.998 -4.071 1.00 97.94 577 ALA A C 1
ATOM 4367 O O . ALA A 1 577 ? -14.822 15.114 -4.706 1.00 97.94 577 ALA A O 1
ATOM 4368 N N . VAL A 1 578 ? -13.039 16.452 -4.402 1.00 97.88 578 VAL A N 1
ATOM 4369 C CA . VAL A 1 578 ? -12.188 15.841 -5.419 1.00 97.88 578 VAL A CA 1
ATOM 4370 C C . VAL A 1 578 ? -10.810 15.612 -4.818 1.00 97.88 578 VAL A C 1
ATOM 4372 O O . VAL A 1 578 ? -10.201 16.516 -4.245 1.00 97.88 578 VAL A O 1
ATOM 4375 N N . LEU A 1 579 ? -10.325 14.382 -4.929 1.00 97.88 579 LEU A N 1
ATOM 4376 C CA . LEU A 1 579 ? -8.951 14.027 -4.616 1.00 97.88 579 LEU A CA 1
ATOM 4377 C C . LEU A 1 579 ? -8.135 14.107 -5.899 1.00 97.88 579 LEU A C 1
ATOM 4379 O O . LEU A 1 579 ? -8.496 13.472 -6.889 1.00 97.88 579 LEU A O 1
ATOM 4383 N N . THR A 1 580 ? -7.025 14.833 -5.875 1.00 96.81 580 THR A N 1
ATOM 4384 C CA . THR A 1 580 ? -6.051 14.876 -6.969 1.00 96.81 580 THR A CA 1
ATOM 4385 C C . THR A 1 580 ? -4.723 14.280 -6.516 1.00 96.81 580 THR A C 1
ATOM 4387 O O . THR A 1 580 ? -4.515 14.031 -5.331 1.00 96.81 580 THR A O 1
ATOM 4390 N N . THR A 1 581 ? -3.775 14.100 -7.436 1.00 93.94 581 THR A N 1
ATOM 4391 C CA . THR A 1 581 ? -2.403 13.689 -7.092 1.00 93.94 581 THR A CA 1
ATOM 4392 C C . THR A 1 581 ? -1.672 14.656 -6.149 1.00 93.94 581 THR A C 1
ATOM 4394 O O . THR A 1 581 ? -0.616 14.290 -5.643 1.00 93.94 581 THR A O 1
ATOM 4397 N N . SER A 1 582 ? -2.179 15.875 -5.922 1.00 92.50 582 SER A N 1
ATOM 4398 C CA . SER A 1 582 ? -1.590 16.844 -4.986 1.00 92.50 582 SER A CA 1
ATOM 4399 C C . SER A 1 582 ? -2.328 16.959 -3.650 1.00 92.50 582 SER A C 1
ATOM 4401 O O . SER A 1 582 ? -1.752 17.491 -2.703 1.00 92.50 582 SER A O 1
ATOM 4403 N N . GLY A 1 583 ? -3.562 16.455 -3.545 1.00 96.56 583 GLY A N 1
ATOM 4404 C CA . GLY A 1 583 ? -4.314 16.442 -2.292 1.00 96.56 583 GLY A CA 1
ATOM 4405 C C . GLY A 1 583 ? -5.827 16.510 -2.459 1.00 96.56 583 GLY A C 1
ATOM 4406 O O . GLY A 1 583 ? -6.365 16.442 -3.565 1.00 96.56 583 GLY A O 1
ATOM 4407 N N . LEU A 1 584 ? -6.518 16.600 -1.325 1.00 98.62 584 LEU A N 1
ATOM 4408 C CA . LEU A 1 584 ? -7.970 16.657 -1.228 1.00 98.62 584 LEU A CA 1
ATOM 4409 C C . LEU A 1 584 ? -8.476 18.105 -1.282 1.00 98.62 584 LEU A C 1
ATOM 4411 O O . LEU A 1 584 ? -8.000 18.985 -0.562 1.00 98.62 584 LEU A O 1
ATOM 4415 N N . TYR A 1 585 ? -9.498 18.329 -2.103 1.00 98.12 585 TYR A N 1
ATOM 4416 C CA . TYR A 1 585 ? -10.180 19.609 -2.263 1.00 98.12 585 TYR A CA 1
ATOM 4417 C C . TYR A 1 585 ? -11.679 19.432 -2.040 1.00 98.12 585 TYR A C 1
ATOM 4419 O O . TYR A 1 585 ? -12.233 18.384 -2.372 1.00 98.12 585 TYR A O 1
ATOM 4427 N N . ALA A 1 586 ? -12.344 20.460 -1.511 1.00 97.56 586 ALA A N 1
ATOM 4428 C CA . ALA A 1 586 ? -13.785 20.444 -1.264 1.00 97.56 586 ALA A CA 1
ATOM 4429 C C . ALA A 1 586 ? -14.449 21.793 -1.580 1.00 97.56 586 ALA A C 1
ATOM 4431 O O . ALA A 1 586 ? -13.803 22.844 -1.515 1.00 97.56 586 ALA A O 1
ATOM 4432 N N . TRP A 1 587 ? -15.743 21.767 -1.911 1.00 96.69 587 TRP A N 1
ATOM 4433 C CA . TRP A 1 587 ? -16.572 22.952 -2.188 1.00 96.69 587 TRP A CA 1
ATOM 4434 C C . TRP A 1 587 ? -18.069 22.645 -2.035 1.00 96.69 587 TRP A C 1
ATOM 4436 O O . TRP A 1 587 ? -18.449 21.490 -1.845 1.00 96.69 587 TRP A O 1
ATOM 4446 N N . GLY A 1 588 ? -18.916 23.670 -2.125 1.00 94.44 588 GLY A N 1
ATOM 4447 C CA . GLY A 1 588 ? -20.367 23.560 -1.942 1.00 94.44 588 GLY A CA 1
ATOM 4448 C C . GLY A 1 588 ? -20.807 23.890 -0.513 1.00 94.44 588 GLY A C 1
ATOM 4449 O O . GLY A 1 588 ? -20.050 24.476 0.262 1.00 94.44 588 GLY A O 1
ATOM 4450 N N . ALA A 1 589 ? -22.041 23.542 -0.152 1.00 92.69 589 ALA A N 1
ATOM 4451 C CA . ALA A 1 589 ? -22.618 23.845 1.157 1.00 92.69 589 ALA A CA 1
ATOM 4452 C C . ALA A 1 589 ? -21.722 23.350 2.311 1.00 92.69 589 ALA A C 1
ATOM 4454 O O . ALA A 1 589 ? -21.132 22.274 2.257 1.00 92.69 589 ALA A O 1
ATOM 4455 N N . THR A 1 590 ? -21.579 24.152 3.365 1.00 92.50 590 THR A N 1
ATOM 4456 C CA . THR A 1 590 ? -20.700 23.814 4.494 1.00 92.50 590 THR A CA 1
ATOM 4457 C C . THR A 1 590 ? -21.412 22.885 5.472 1.00 92.50 590 THR A C 1
ATOM 4459 O O . THR A 1 590 ? -22.638 22.888 5.558 1.00 92.50 590 THR A O 1
ATOM 4462 N N . ASN A 1 591 ? -20.647 22.111 6.249 1.00 93.50 591 ASN A N 1
ATOM 4463 C CA . ASN A 1 591 ? -21.189 21.213 7.275 1.00 93.50 591 ASN A CA 1
ATOM 4464 C C . ASN A 1 591 ? -22.099 20.087 6.732 1.00 93.50 591 ASN A C 1
ATOM 4466 O O . ASN A 1 591 ? -23.004 19.637 7.436 1.00 93.50 591 ASN A O 1
ATOM 4470 N N . VAL A 1 592 ? -21.851 19.630 5.497 1.00 94.62 592 VAL A N 1
ATOM 4471 C CA . VAL A 1 592 ? -22.612 18.549 4.844 1.00 94.62 592 VAL A CA 1
ATOM 4472 C C . VAL A 1 592 ? -21.771 17.288 4.710 1.00 94.62 592 VAL A C 1
ATOM 4474 O O . VAL A 1 592 ? -22.134 16.282 5.292 1.00 94.62 592 VAL A O 1
ATOM 4477 N N . LEU A 1 593 ? -20.645 17.324 3.993 1.00 96.00 593 LEU A N 1
ATOM 4478 C CA . LEU A 1 593 ? -19.704 16.203 3.857 1.00 96.00 593 LEU A CA 1
ATOM 4479 C C . LEU A 1 593 ? -18.579 16.304 4.897 1.00 96.00 593 LEU A C 1
ATOM 4481 O O . LEU A 1 593 ? -18.224 15.321 5.544 1.00 96.00 593 LEU A O 1
ATOM 4485 N N . LEU A 1 594 ? -18.047 17.516 5.078 1.00 96.94 594 LEU A N 1
ATOM 4486 C CA . LEU A 1 594 ? -16.979 17.872 6.009 1.00 96.94 594 LEU A CA 1
ATOM 4487 C C . LEU A 1 594 ? -17.496 18.838 7.080 1.00 96.94 594 LEU A C 1
ATOM 4489 O O . LEU A 1 594 ? -18.305 19.724 6.793 1.00 96.94 594 LEU A O 1
ATOM 4493 N N . SER A 1 595 ? -16.968 18.712 8.301 1.00 95.94 595 SER A N 1
ATOM 4494 C CA . SER A 1 595 ? -17.240 19.656 9.391 1.00 95.94 595 SER A CA 1
ATOM 4495 C C . SER A 1 595 ? -16.879 21.083 8.967 1.00 95.94 595 SER A C 1
ATOM 4497 O O . SER A 1 595 ? -15.844 21.311 8.329 1.00 95.94 595 SER A O 1
ATOM 4499 N N . SER A 1 596 ? -17.688 22.065 9.372 1.00 95.69 596 SER A N 1
ATOM 4500 C CA . SER A 1 596 ? -17.401 23.481 9.109 1.00 95.69 596 SER A CA 1
ATOM 4501 C C . SER A 1 596 ? -16.073 23.946 9.714 1.00 95.69 596 SER A C 1
ATOM 4503 O O . SER A 1 596 ? -15.480 24.891 9.209 1.00 95.69 596 SER A O 1
ATOM 4505 N N . THR A 1 597 ? -15.538 23.261 10.729 1.00 96.38 597 THR A N 1
ATOM 4506 C CA . THR A 1 597 ? -14.193 23.536 11.261 1.00 96.38 597 THR A CA 1
ATOM 4507 C C . THR A 1 597 ? -13.078 23.208 10.260 1.00 96.38 597 THR A C 1
ATOM 4509 O O . THR A 1 597 ? -12.042 23.864 10.280 1.00 96.38 597 THR A O 1
ATOM 4512 N N . ILE A 1 598 ? -13.286 22.226 9.375 1.00 97.44 598 ILE A N 1
ATOM 4513 C CA . ILE A 1 598 ? -12.345 21.883 8.296 1.00 97.44 598 ILE A CA 1
ATOM 4514 C C . ILE A 1 598 ? -12.587 22.783 7.082 1.00 97.44 598 ILE A C 1
ATOM 4516 O O . ILE A 1 598 ? -11.643 23.302 6.490 1.00 97.44 598 ILE A O 1
ATOM 4520 N N . LYS A 1 599 ? -13.859 22.960 6.696 1.00 95.19 599 LYS A N 1
ATOM 4521 C CA . LYS A 1 599 ? -14.251 23.710 5.499 1.00 95.19 599 LYS A CA 1
ATOM 4522 C C . LYS A 1 599 ? -15.465 24.602 5.777 1.00 95.19 599 LYS A C 1
ATOM 4524 O O . LYS A 1 599 ? -16.610 24.169 5.669 1.00 95.19 599 LYS A O 1
ATOM 4529 N N . ASN A 1 600 ? -15.205 25.868 6.105 1.00 93.88 600 ASN A N 1
ATOM 4530 C CA . ASN A 1 600 ? -16.220 26.867 6.479 1.00 93.88 600 ASN A CA 1
ATOM 4531 C C . ASN A 1 600 ? -16.691 27.782 5.334 1.00 93.88 600 ASN A C 1
ATOM 4533 O O . ASN A 1 600 ? -17.54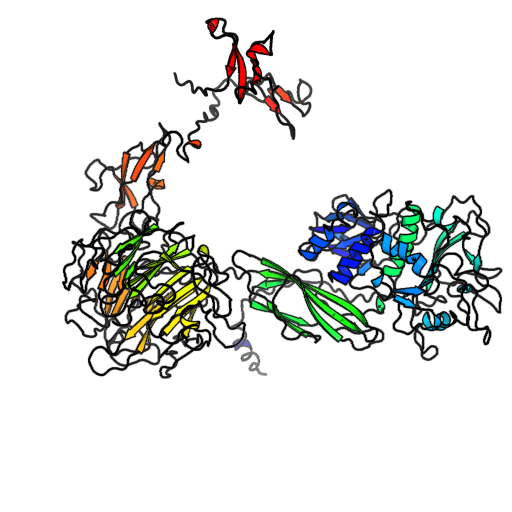5 28.635 5.563 1.00 93.88 600 ASN A O 1
ATOM 4537 N N . THR A 1 601 ? -16.157 27.636 4.121 1.00 92.62 601 THR A N 1
ATOM 4538 C CA . THR A 1 601 ? -16.580 28.415 2.943 1.00 92.62 601 THR A CA 1
ATOM 4539 C C . THR A 1 601 ? -17.193 27.518 1.874 1.00 92.62 601 THR A C 1
ATOM 4541 O O . THR A 1 601 ? -16.863 26.333 1.801 1.00 92.62 601 THR A O 1
ATOM 4544 N N . GLN A 1 602 ? -18.041 28.084 1.012 1.00 92.06 602 GLN A N 1
ATOM 4545 C CA . GLN A 1 602 ? -18.583 27.359 -0.144 1.00 92.06 602 GLN A CA 1
ATOM 4546 C C . GLN A 1 602 ? -17.596 27.263 -1.312 1.00 92.06 602 GLN A C 1
ATOM 4548 O O . GLN A 1 602 ? -17.642 26.309 -2.084 1.00 92.06 602 GLN A O 1
ATOM 4553 N N . ALA A 1 603 ? -16.674 28.226 -1.402 1.00 93.56 603 ALA A N 1
ATOM 4554 C CA . ALA A 1 603 ? -15.692 28.307 -2.473 1.00 93.56 603 ALA A CA 1
ATOM 4555 C C . ALA A 1 603 ? -14.786 27.068 -2.538 1.00 93.56 603 ALA A C 1
ATOM 4557 O O . ALA A 1 603 ? -14.469 26.472 -1.510 1.00 93.56 603 ALA A O 1
ATOM 4558 N N . PHE A 1 604 ? -14.311 26.709 -3.724 1.00 95.62 604 PHE A N 1
ATOM 4559 C CA . PHE A 1 604 ? -13.355 25.619 -3.900 1.00 95.62 604 PHE A CA 1
ATOM 4560 C C . PHE A 1 604 ? -12.025 25.887 -3.194 1.00 95.62 604 PHE A C 1
ATOM 4562 O O . PHE A 1 604 ? -11.461 26.976 -3.293 1.00 95.62 604 PHE A O 1
ATOM 4569 N N . GLY A 1 605 ? -11.499 24.880 -2.498 1.00 95.38 605 GLY A N 1
ATOM 4570 C CA . GLY A 1 605 ? -10.188 24.980 -1.866 1.00 95.38 605 GLY A CA 1
ATOM 4571 C C . GLY A 1 605 ? -9.674 23.654 -1.323 1.00 95.38 605 GLY A C 1
ATOM 4572 O O . GLY A 1 605 ? -10.447 22.724 -1.086 1.00 95.38 605 GLY A O 1
ATOM 4573 N N . ALA A 1 606 ? -8.355 23.592 -1.133 1.00 96.75 606 ALA A N 1
ATOM 4574 C CA . ALA A 1 606 ? -7.692 22.479 -0.464 1.00 96.75 606 ALA A CA 1
ATOM 4575 C C . ALA A 1 606 ? -8.120 22.407 1.008 1.00 96.75 606 ALA A C 1
ATOM 4577 O O . ALA A 1 606 ? -8.436 23.431 1.622 1.00 96.75 606 ALA A O 1
ATOM 4578 N N . VAL A 1 607 ? -8.103 21.204 1.575 1.00 97.88 607 VAL A N 1
ATOM 4579 C CA . VAL A 1 607 ? -8.372 20.976 2.998 1.00 97.88 607 VAL A CA 1
ATOM 4580 C C . VAL A 1 607 ? -7.150 20.377 3.683 1.00 97.88 607 VAL A C 1
ATOM 4582 O O . VAL A 1 607 ? -6.480 19.517 3.123 1.00 97.88 607 VAL A O 1
ATOM 4585 N N . SER A 1 608 ? -6.896 20.802 4.920 1.00 97.12 608 SER A N 1
ATOM 4586 C CA . SER A 1 608 ? -5.857 20.227 5.779 1.00 97.12 608 SER A CA 1
ATOM 4587 C C . SER A 1 608 ? -6.520 19.548 6.968 1.00 97.12 608 SER A C 1
ATOM 4589 O O . SER A 1 608 ? -7.252 20.195 7.716 1.00 97.12 608 SER A O 1
ATOM 4591 N N . ILE A 1 609 ? -6.276 18.251 7.149 1.00 98.25 609 ILE A N 1
ATOM 4592 C CA . ILE A 1 609 ? -7.005 17.413 8.115 1.00 98.25 609 ILE A CA 1
ATOM 4593 C C . ILE A 1 609 ? -6.000 16.644 8.977 1.00 98.25 609 ILE A C 1
ATOM 4595 O O . ILE A 1 609 ? -4.931 16.260 8.502 1.00 98.25 609 ILE A O 1
ATOM 4599 N N . GLY A 1 610 ? -6.297 16.482 10.267 1.00 93.94 610 GLY A N 1
ATOM 4600 C CA . GLY A 1 610 ? -5.461 15.724 11.203 1.00 93.94 610 GLY A CA 1
ATOM 4601 C C . GLY A 1 610 ? -5.747 14.225 11.176 1.00 93.94 610 GLY A C 1
ATOM 4602 O O . GLY A 1 610 ? -6.666 13.755 10.509 1.00 93.94 610 GLY A O 1
ATOM 4603 N N . THR A 1 611 ? -4.968 13.456 11.929 1.00 97.56 611 THR A N 1
ATOM 4604 C CA . THR A 1 611 ? -5.214 12.025 12.171 1.00 97.56 611 THR A CA 1
ATOM 4605 C C . THR A 1 611 ? -5.329 11.796 13.668 1.00 97.56 611 THR A C 1
ATOM 4607 O O . THR A 1 611 ? -4.564 12.373 14.439 1.00 97.56 611 THR A O 1
ATOM 4610 N N . PHE A 1 612 ? -6.287 10.978 14.094 1.00 93.44 612 PHE A N 1
ATOM 4611 C CA . PHE A 1 612 ? -6.496 10.676 15.503 1.00 93.44 612 PHE A CA 1
ATOM 4612 C C . PHE A 1 612 ? -5.208 10.126 16.139 1.00 93.44 612 PHE A C 1
ATOM 4614 O O . PHE A 1 612 ? -4.572 9.220 15.602 1.00 93.44 612 PHE A O 1
ATOM 4621 N N . GLY A 1 613 ? -4.796 10.711 17.267 1.00 88.88 613 GLY A N 1
ATOM 4622 C CA . GLY A 1 613 ? -3.545 10.362 17.953 1.00 88.88 613 GLY A CA 1
ATOM 4623 C C . GLY A 1 613 ? -2.259 10.925 17.326 1.00 88.88 613 GLY A C 1
ATOM 4624 O O . GLY A 1 613 ? -1.181 10.656 17.850 1.00 88.88 613 GLY A O 1
ATOM 4625 N N . VAL A 1 614 ? -2.342 11.719 16.251 1.00 87.81 614 VAL A N 1
ATOM 4626 C CA . VAL A 1 614 ? -1.193 12.374 15.601 1.00 87.81 614 VAL A CA 1
ATOM 4627 C C . VAL A 1 614 ? -1.309 13.892 15.743 1.00 87.81 614 VAL A C 1
ATOM 4629 O O . VAL A 1 614 ? -2.345 14.482 15.446 1.00 87.81 614 VAL A O 1
ATOM 4632 N N . THR A 1 615 ? -0.234 14.543 16.187 1.00 89.25 615 THR A N 1
ATOM 4633 C CA . THR A 1 615 ? -0.206 16.001 16.361 1.00 89.25 615 THR A CA 1
ATOM 4634 C C . THR A 1 615 ? -0.184 16.726 15.013 1.00 89.25 615 THR A C 1
ATOM 4636 O O . THR A 1 615 ? 0.701 16.488 14.194 1.00 89.25 615 THR A O 1
ATOM 4639 N N . GLY A 1 616 ? -1.099 17.682 14.828 1.00 89.62 616 GLY A N 1
ATOM 4640 C CA . GLY A 1 616 ? -1.143 18.568 13.660 1.00 89.62 616 GLY A CA 1
ATOM 4641 C C . GLY A 1 616 ? -2.059 18.082 12.533 1.00 89.62 616 GLY A C 1
ATOM 4642 O O . GLY A 1 616 ? -2.764 17.082 12.653 1.00 89.62 616 GLY A O 1
ATOM 4643 N N . THR A 1 617 ? -2.072 18.835 11.434 1.00 95.00 617 THR A N 1
ATOM 4644 C CA . THR A 1 617 ? -2.815 18.508 10.209 1.00 95.00 617 THR A CA 1
ATOM 4645 C C . THR A 1 617 ? -1.855 18.190 9.068 1.00 95.00 617 THR A C 1
ATOM 4647 O O . THR A 1 617 ? -0.715 18.657 9.049 1.00 95.00 617 THR A O 1
ATOM 4650 N N . LYS A 1 618 ? -2.316 17.394 8.102 1.00 94.62 618 LYS A N 1
ATOM 4651 C CA . LYS A 1 618 ? -1.582 17.093 6.872 1.00 94.62 618 LYS A CA 1
ATOM 4652 C C . LYS A 1 618 ? -2.099 17.977 5.740 1.00 94.62 618 LYS A C 1
ATOM 4654 O O . LYS A 1 618 ? -3.308 18.093 5.548 1.00 94.62 618 LYS A O 1
ATOM 4659 N N . ALA A 1 619 ? -1.180 18.613 5.013 1.00 93.31 619 ALA A N 1
ATOM 4660 C CA . ALA A 1 619 ? -1.499 19.646 4.023 1.00 93.31 619 ALA A CA 1
ATOM 4661 C C . ALA A 1 619 ? -2.288 19.136 2.805 1.00 93.31 619 ALA A C 1
ATOM 4663 O O . ALA A 1 619 ? -2.987 19.913 2.168 1.00 93.31 619 ALA A O 1
ATOM 4664 N N . ASP A 1 620 ? -2.180 17.846 2.484 1.00 94.31 620 ASP A N 1
ATOM 4665 C CA . ASP A 1 620 ? -2.932 17.222 1.391 1.00 94.31 620 ASP A CA 1
ATOM 4666 C C . ASP A 1 620 ? -4.303 16.672 1.832 1.00 94.31 620 ASP A C 1
ATOM 4668 O O . ASP A 1 620 ? -5.009 16.066 1.027 1.00 94.31 620 ASP A O 1
ATOM 4672 N N . GLY A 1 621 ? -4.686 16.871 3.099 1.00 97.06 621 GLY A N 1
ATOM 4673 C CA . GLY A 1 621 ? -6.000 16.511 3.635 1.00 97.06 621 GLY A CA 1
ATOM 4674 C C . GLY A 1 621 ? -6.218 15.023 3.924 1.00 97.06 621 GLY A C 1
ATOM 4675 O O . GLY A 1 621 ? -7.310 14.654 4.357 1.00 97.06 621 GLY A O 1
ATOM 4676 N N . LEU A 1 622 ? -5.214 14.167 3.716 1.00 98.12 622 LEU A N 1
ATOM 4677 C CA . LEU A 1 622 ? -5.313 12.714 3.904 1.00 98.12 622 LEU A CA 1
ATOM 4678 C C . LEU A 1 622 ? -4.813 12.253 5.288 1.00 98.12 622 LEU A C 1
ATOM 4680 O O . LEU A 1 622 ? -4.143 13.020 5.986 1.00 98.12 622 LEU A O 1
ATOM 4684 N N . PRO A 1 623 ? -5.100 11.001 5.700 1.00 97.19 623 PRO A N 1
ATOM 4685 C CA . PRO A 1 623 ? -4.524 10.432 6.914 1.00 97.19 623 PRO A CA 1
ATOM 4686 C C . PRO A 1 623 ? -2.985 10.411 6.903 1.00 97.19 623 PRO A C 1
ATOM 4688 O O . PRO A 1 623 ? -2.337 10.346 5.853 1.00 97.19 623 PRO A O 1
ATOM 4691 N N . SER A 1 624 ? -2.380 10.426 8.092 1.00 88.62 624 SER A N 1
ATOM 4692 C CA . SER A 1 624 ? -0.934 10.253 8.260 1.00 88.62 624 SER A CA 1
ATOM 4693 C C . SER A 1 624 ? -0.481 8.913 7.670 1.00 88.62 624 SER A C 1
ATOM 4695 O O . SER A 1 624 ? -1.069 7.875 7.966 1.00 88.62 624 SER A O 1
ATOM 4697 N N . GLY A 1 625 ? 0.558 8.937 6.831 1.00 83.31 625 GLY A N 1
ATOM 4698 C CA . GLY A 1 625 ? 1.069 7.752 6.130 1.00 83.31 625 GLY A CA 1
ATOM 4699 C C . GLY A 1 625 ? 0.337 7.374 4.834 1.00 83.31 625 GLY A C 1
ATOM 4700 O O . GLY A 1 625 ? 0.786 6.452 4.167 1.00 83.31 625 GLY A O 1
ATOM 4701 N N . VAL A 1 626 ? -0.730 8.086 4.447 1.00 89.19 626 VAL A N 1
ATOM 4702 C CA . VAL A 1 626 ? -1.492 7.829 3.208 1.00 89.19 626 VAL A CA 1
ATOM 4703 C C . VAL A 1 626 ? -1.221 8.929 2.185 1.00 89.19 626 VAL A C 1
ATOM 4705 O O . VAL A 1 626 ? -1.495 10.099 2.453 1.00 89.19 626 VAL A O 1
ATOM 4708 N N . SER A 1 627 ? -0.704 8.578 1.011 1.00 90.44 627 SER A N 1
ATOM 4709 C CA . SER A 1 627 ? -0.520 9.494 -0.126 1.00 90.44 627 SER A CA 1
ATOM 4710 C C . SER A 1 627 ? -1.752 9.490 -1.044 1.00 90.44 627 SER A C 1
ATOM 4712 O O . SER A 1 627 ? -2.505 8.517 -1.041 1.00 90.44 627 SER A O 1
ATOM 4714 N N . PRO A 1 628 ? -1.976 10.513 -1.892 1.00 92.56 628 PRO A N 1
ATOM 4715 C CA . PRO A 1 628 ? -3.121 10.515 -2.809 1.00 92.56 628 PRO A CA 1
ATOM 4716 C C . PRO A 1 628 ? -3.189 9.318 -3.764 1.00 92.56 628 PRO A C 1
ATOM 4718 O O . PRO A 1 628 ? -4.277 8.822 -4.051 1.00 92.56 628 PRO A O 1
ATOM 4721 N N . SER A 1 629 ? -2.035 8.819 -4.217 1.00 88.81 629 SER A N 1
ATOM 4722 C CA . SER A 1 629 ? -1.924 7.603 -5.036 1.00 88.81 629 SER A CA 1
ATOM 4723 C C . SER A 1 629 ? -2.377 6.336 -4.318 1.00 88.81 629 SER A C 1
ATOM 4725 O O . SER A 1 629 ? -2.676 5.345 -4.977 1.00 88.81 629 SER A O 1
ATOM 4727 N N . ASP A 1 630 ? -2.429 6.370 -2.988 1.00 90.44 630 ASP A N 1
ATOM 4728 C CA . ASP A 1 630 ? -2.734 5.210 -2.160 1.00 90.44 630 ASP A CA 1
ATOM 4729 C C . ASP A 1 630 ? -4.246 5.050 -1.979 1.00 90.44 630 ASP A C 1
ATOM 4731 O O . ASP A 1 630 ? -4.682 4.094 -1.352 1.00 90.44 630 ASP A O 1
ATOM 4735 N N . VAL A 1 631 ? -5.068 5.972 -2.497 1.00 94.81 631 VAL A N 1
ATOM 4736 C CA . VAL A 1 631 ? -6.521 5.967 -2.296 1.00 94.81 631 VAL A CA 1
ATOM 4737 C C . VAL A 1 631 ? -7.228 5.156 -3.380 1.00 94.81 631 VAL A C 1
ATOM 4739 O O . VAL A 1 631 ? -7.384 5.580 -4.531 1.00 94.81 631 VAL A O 1
ATOM 4742 N N . LYS A 1 632 ? -7.756 4.003 -2.970 1.00 94.06 632 LYS A N 1
ATOM 4743 C CA . LYS A 1 632 ? -8.599 3.128 -3.788 1.00 94.06 632 LYS A CA 1
ATOM 4744 C C . LYS A 1 632 ? -10.022 3.658 -3.918 1.00 94.06 632 LYS A C 1
ATOM 4746 O O . LYS A 1 632 ? -10.604 3.575 -4.995 1.00 94.06 632 LYS A O 1
ATOM 4751 N N . MET A 1 633 ? -10.597 4.154 -2.829 1.00 95.56 633 MET A N 1
ATOM 4752 C CA . MET A 1 633 ? -12.007 4.537 -2.756 1.00 95.56 633 MET A CA 1
ATOM 4753 C C . MET A 1 633 ? -12.164 5.756 -1.856 1.00 95.56 633 MET A C 1
ATOM 4755 O O . MET A 1 633 ? -11.536 5.825 -0.799 1.00 95.56 633 MET A O 1
ATOM 4759 N N . LEU A 1 634 ? -13.017 6.686 -2.280 1.00 97.44 634 LEU A N 1
ATOM 4760 C CA . LEU A 1 634 ? -13.433 7.844 -1.504 1.00 97.44 634 LEU A CA 1
ATOM 4761 C C . LEU A 1 634 ? -14.962 7.871 -1.512 1.00 97.44 634 LEU A C 1
ATOM 4763 O O . LEU A 1 634 ? -15.564 8.047 -2.563 1.00 97.44 634 LEU A O 1
ATOM 4767 N N . PHE A 1 635 ? -15.572 7.647 -0.357 1.00 97.94 635 PHE A N 1
ATOM 4768 C CA . PHE A 1 635 ? -17.016 7.511 -0.207 1.00 97.94 635 PHE A CA 1
ATOM 4769 C C . PHE A 1 635 ? -17.578 8.702 0.571 1.00 97.94 635 PHE A C 1
ATOM 4771 O O . PHE A 1 635 ? -17.075 9.022 1.648 1.00 97.94 635 PHE A O 1
ATOM 4778 N N . GLY A 1 636 ? -18.615 9.350 0.042 1.00 96.69 636 GLY A N 1
ATOM 4779 C CA . GLY A 1 636 ? -19.303 10.461 0.699 1.00 96.69 636 GLY A CA 1
ATOM 4780 C C . GLY A 1 636 ? -20.713 10.081 1.134 1.00 96.69 636 GLY A C 1
ATOM 4781 O O . GLY A 1 636 ? -21.460 9.497 0.363 1.00 96.69 636 GLY A O 1
ATOM 4782 N N . SER A 1 637 ? -21.085 10.444 2.355 1.00 94.62 637 SER A N 1
ATOM 4783 C CA . SER A 1 637 ? -22.457 10.394 2.873 1.00 94.62 637 SER A CA 1
ATOM 4784 C C . SER A 1 637 ? -22.653 11.591 3.800 1.00 94.62 637 SER A C 1
ATOM 4786 O O . SER A 1 637 ? -21.676 12.211 4.231 1.00 94.62 637 SER A O 1
ATOM 4788 N N . TYR A 1 638 ? -23.897 11.929 4.151 1.00 93.62 638 TYR A N 1
ATOM 4789 C CA . TYR A 1 638 ? -24.158 13.031 5.075 1.00 93.62 638 TYR A CA 1
ATOM 4790 C C . TYR A 1 638 ? -23.303 12.919 6.354 1.00 93.62 638 TYR A C 1
ATOM 4792 O O . TYR A 1 638 ? -23.320 11.917 7.078 1.00 93.62 638 TYR A O 1
ATOM 4800 N N . GLN A 1 639 ? -22.534 13.976 6.594 1.00 94.94 639 GLN A N 1
ATOM 4801 C CA . GLN A 1 639 ? -21.566 14.207 7.663 1.00 94.94 639 GLN A CA 1
ATOM 4802 C C . GLN A 1 639 ? -20.393 13.228 7.715 1.00 94.94 639 GLN A C 1
ATOM 4804 O O . GLN A 1 639 ? -19.843 12.979 8.795 1.00 94.94 639 GLN A O 1
ATOM 4809 N N . THR A 1 640 ? -20.034 12.596 6.594 1.00 96.06 640 THR A N 1
ATOM 4810 C CA . THR A 1 640 ? -19.006 11.550 6.569 1.00 96.06 640 THR A CA 1
ATOM 4811 C C . THR A 1 640 ? -18.273 11.445 5.248 1.00 96.06 640 THR A C 1
ATOM 4813 O O . THR A 1 640 ? -18.878 11.283 4.193 1.00 96.06 640 THR A O 1
ATOM 4816 N N . LEU A 1 641 ? -16.948 11.408 5.350 1.00 98.19 641 LEU A N 1
ATOM 4817 C CA . LEU A 1 641 ? -16.050 11.012 4.282 1.00 98.19 641 LEU A CA 1
ATOM 4818 C C . LEU A 1 641 ? -15.326 9.728 4.703 1.00 98.19 641 LEU A C 1
ATOM 4820 O O . LEU A 1 641 ? -14.652 9.680 5.732 1.00 98.19 641 LEU A O 1
ATOM 4824 N N . GLY A 1 642 ? -15.496 8.674 3.915 1.00 98.12 642 GLY A N 1
ATOM 4825 C CA . GLY A 1 642 ? -14.814 7.397 4.067 1.00 98.12 642 GLY A CA 1
ATOM 4826 C C . GLY A 1 642 ? -13.704 7.240 3.035 1.00 98.12 642 GLY A C 1
ATOM 4827 O O . GLY A 1 642 ? -13.852 7.656 1.889 1.00 98.12 642 GLY A O 1
ATOM 4828 N N . LEU A 1 643 ? -12.598 6.618 3.428 1.00 97.94 643 LEU A N 1
ATOM 4829 C CA . LEU A 1 643 ? -11.450 6.365 2.565 1.00 97.94 643 LEU A CA 1
ATOM 4830 C C . LEU A 1 643 ? -10.989 4.915 2.721 1.00 97.94 643 LEU A C 1
ATOM 4832 O O . LEU A 1 643 ? -10.853 4.422 3.840 1.00 97.94 643 LEU A O 1
ATOM 4836 N N . VAL A 1 644 ? -10.734 4.244 1.596 1.00 97.88 644 VAL A N 1
ATOM 4837 C CA . VAL A 1 644 ? -10.071 2.931 1.557 1.00 97.88 644 VAL A CA 1
ATOM 4838 C C . VAL A 1 644 ? -8.780 3.055 0.764 1.00 97.88 644 VAL A C 1
ATOM 4840 O O . VAL A 1 644 ? -8.785 3.629 -0.331 1.00 97.88 644 VAL A O 1
ATOM 4843 N N . THR A 1 645 ? -7.684 2.530 1.301 1.00 95.69 645 THR A N 1
ATOM 4844 C CA . THR A 1 645 ? -6.375 2.556 0.640 1.00 95.69 645 THR A CA 1
ATOM 4845 C C . THR A 1 645 ? -6.138 1.332 -0.254 1.00 95.69 645 THR A C 1
ATOM 4847 O O . THR A 1 645 ? -6.870 0.343 -0.190 1.00 95.69 645 THR A O 1
ATOM 4850 N N . CYS A 1 646 ? -5.117 1.383 -1.113 1.00 88.69 646 CYS A N 1
ATOM 4851 C CA . CYS A 1 646 ? -4.741 0.280 -2.000 1.00 88.69 646 CYS A CA 1
ATOM 4852 C C . CYS A 1 646 ? -4.380 -1.000 -1.231 1.00 88.69 646 CYS A C 1
ATOM 4854 O O . CYS A 1 646 ? -4.682 -2.083 -1.720 1.00 88.69 646 CYS A O 1
ATOM 4856 N N . ASP A 1 647 ? -3.780 -0.864 -0.047 1.00 80.62 647 ASP A N 1
ATOM 4857 C CA . ASP A 1 647 ? -3.410 -1.938 0.890 1.00 80.62 647 ASP A CA 1
ATOM 4858 C C . ASP A 1 647 ? -4.548 -2.320 1.857 1.00 80.62 647 ASP A C 1
ATOM 4860 O O . ASP A 1 647 ? -4.376 -3.133 2.758 1.00 80.62 647 ASP A O 1
ATOM 4864 N N . GLY A 1 648 ? -5.744 -1.757 1.667 1.00 91.31 648 GLY A N 1
ATOM 4865 C CA . GLY A 1 648 ? -6.952 -2.180 2.368 1.00 91.31 648 GLY A CA 1
ATOM 4866 C C . GLY A 1 648 ? -7.139 -1.612 3.774 1.00 91.31 648 GLY A C 1
ATOM 4867 O O . GLY A 1 648 ? -7.882 -2.186 4.571 1.00 91.31 648 GLY A O 1
ATOM 4868 N N . GLN A 1 649 ? -6.523 -0.473 4.093 1.00 94.06 649 GLN A N 1
ATOM 4869 C CA . GLN A 1 649 ? -6.849 0.285 5.301 1.00 94.06 649 GLN A CA 1
ATOM 4870 C C . GLN A 1 649 ? -8.168 1.037 5.106 1.00 94.06 649 GLN A C 1
ATOM 4872 O O . GLN A 1 649 ? -8.378 1.670 4.072 1.00 94.06 649 GLN A O 1
ATOM 4877 N N . ALA A 1 650 ? -9.028 1.031 6.125 1.00 97.31 650 ALA A N 1
ATOM 4878 C CA . ALA A 1 650 ? -10.244 1.839 6.162 1.00 97.31 650 ALA A CA 1
ATOM 4879 C C . ALA A 1 650 ? -10.093 3.021 7.125 1.00 97.31 650 ALA A C 1
ATOM 4881 O O . ALA A 1 650 ? -9.705 2.856 8.287 1.00 97.31 650 ALA A O 1
ATOM 4882 N N . TRP A 1 651 ? -10.441 4.208 6.637 1.00 98.50 651 TRP A N 1
ATOM 4883 C CA . TRP A 1 651 ? -10.345 5.473 7.353 1.00 98.50 651 TRP A CA 1
ATOM 4884 C C . TRP A 1 651 ? -11.675 6.220 7.311 1.00 98.50 651 TRP A C 1
ATOM 4886 O O . TRP A 1 651 ? -12.302 6.328 6.258 1.00 98.50 651 TRP A O 1
ATOM 4896 N N . ILE A 1 652 ? -12.092 6.763 8.452 1.00 98.12 652 ILE A N 1
ATOM 4897 C CA . ILE A 1 652 ? -13.330 7.529 8.590 1.00 98.12 652 ILE A CA 1
ATOM 4898 C C . ILE A 1 652 ? -13.029 8.929 9.102 1.00 98.12 652 ILE A C 1
ATOM 4900 O O . ILE A 1 652 ? -12.366 9.103 10.121 1.00 98.12 652 ILE A O 1
ATOM 4904 N N . LEU A 1 653 ? -13.594 9.920 8.425 1.00 97.75 653 LEU A N 1
ATOM 4905 C CA . LEU A 1 653 ? -13.775 11.269 8.928 1.00 97.75 653 LEU A CA 1
ATOM 4906 C C . LEU A 1 653 ? -15.277 11.505 9.046 1.00 97.75 653 LEU A C 1
ATOM 4908 O O . LEU A 1 653 ? -15.997 11.488 8.050 1.00 97.75 653 LEU A O 1
ATOM 4912 N N . SER A 1 654 ? -15.773 11.691 10.263 1.00 95.56 654 SER A N 1
ATOM 4913 C CA . SER A 1 654 ? -17.205 11.847 10.508 1.00 95.56 654 SER A CA 1
ATOM 4914 C C . SER A 1 654 ? -17.453 12.829 11.637 1.00 95.56 654 SER A C 1
ATOM 4916 O O . SER A 1 654 ? -16.663 12.920 12.566 1.00 95.56 654 SER A O 1
ATOM 4918 N N . PHE A 1 655 ? -18.576 13.534 11.592 1.00 93.50 655 PHE A N 1
ATOM 4919 C CA . PHE A 1 655 ? -19.037 14.383 12.693 1.00 93.50 655 PHE A CA 1
ATOM 4920 C C . PHE A 1 655 ? -20.496 14.109 13.086 1.00 93.50 655 PHE A C 1
ATOM 4922 O O . PHE A 1 655 ? -21.090 14.873 13.845 1.00 93.50 655 PHE A O 1
ATOM 4929 N N . GLY A 1 656 ? -21.041 12.977 12.621 1.00 85.06 656 GLY A N 1
ATOM 4930 C CA . GLY A 1 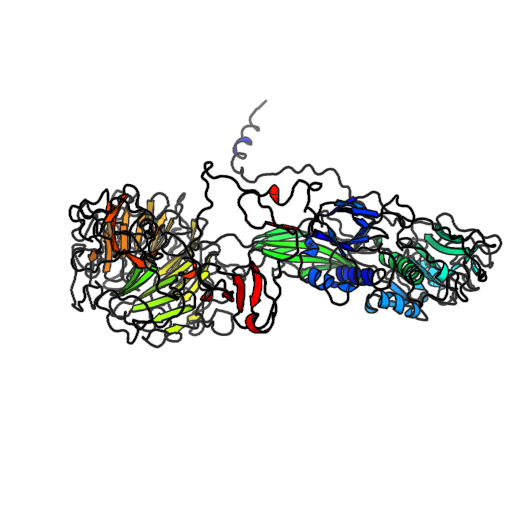656 ? -22.384 12.486 12.933 1.00 85.06 656 GLY A CA 1
ATOM 4931 C C . GLY A 1 656 ? -22.451 10.958 13.046 1.00 85.06 656 GLY A C 1
ATOM 4932 O O . GLY A 1 656 ? -21.640 10.233 12.465 1.00 85.06 656 GLY A O 1
ATOM 4933 N N . GLY A 1 657 ? -23.418 10.436 13.807 1.00 73.00 657 GLY A N 1
ATOM 4934 C CA . GLY A 1 657 ? -23.734 8.997 13.849 1.00 73.00 657 GLY A CA 1
ATOM 4935 C C . GLY A 1 657 ? -22.755 8.087 14.613 1.00 73.00 657 GLY A C 1
ATOM 4936 O O . GLY A 1 657 ? -22.871 6.869 14.497 1.00 73.00 657 GLY A O 1
ATOM 4937 N N . ALA A 1 658 ? -21.816 8.639 15.397 1.00 83.69 658 ALA A N 1
ATOM 4938 C CA . ALA A 1 658 ? -20.871 7.892 16.250 1.00 83.69 658 ALA A CA 1
ATOM 4939 C C . ALA A 1 658 ? -20.152 6.724 15.537 1.00 83.69 658 ALA A C 1
ATOM 4941 O O . ALA A 1 658 ? -20.106 5.600 16.036 1.00 83.69 658 ALA A O 1
ATOM 4942 N N . LYS A 1 659 ? -19.613 6.987 14.342 1.00 90.06 659 LYS A N 1
ATOM 4943 C CA . LYS A 1 659 ? -19.154 5.951 13.403 1.00 90.06 659 LYS A CA 1
ATOM 4944 C C . LYS A 1 659 ? -17.666 6.008 13.036 1.00 90.06 659 LYS A C 1
ATOM 4946 O O . LYS A 1 659 ? -17.299 5.575 11.951 1.00 90.06 659 LYS A O 1
ATOM 4951 N N . TYR A 1 660 ? -16.805 6.487 13.938 1.00 95.19 660 TYR A N 1
ATOM 4952 C CA . TYR A 1 660 ? -15.343 6.459 13.743 1.00 95.19 660 TYR A CA 1
ATOM 4953 C C . TYR A 1 660 ? -14.793 5.038 13.555 1.00 95.19 660 TYR A C 1
ATOM 4955 O O . TYR A 1 660 ? -13.856 4.833 12.791 1.00 95.19 660 TYR A O 1
ATOM 4963 N N . GLY A 1 661 ? -15.405 4.053 14.222 1.00 95.69 661 GLY A N 1
ATOM 4964 C CA . GLY A 1 661 ? -15.039 2.644 14.087 1.00 95.69 661 GLY A CA 1
ATOM 4965 C C . GLY A 1 661 ? -13.788 2.235 14.866 1.00 95.69 661 GLY A C 1
ATOM 4966 O O . GLY A 1 661 ? -13.299 1.133 14.654 1.00 95.69 661 GLY A O 1
ATOM 4967 N N . ASP A 1 662 ? -13.261 3.085 15.747 1.00 95.81 662 ASP A N 1
ATOM 4968 C CA . ASP A 1 662 ? -12.020 2.859 16.499 1.00 95.81 662 ASP A CA 1
ATOM 4969 C C . ASP A 1 662 ? -12.193 2.916 18.028 1.00 95.81 662 ASP A C 1
ATOM 4971 O O . ASP A 1 662 ? -11.209 2.864 18.768 1.00 95.81 662 ASP A O 1
ATOM 4975 N N . GLY A 1 663 ? -13.436 3.023 18.508 1.00 94.44 663 GLY A N 1
ATOM 4976 C CA . GLY A 1 663 ? -13.756 3.153 19.929 1.00 94.44 663 GLY A CA 1
ATOM 4977 C C . GLY A 1 663 ? -13.694 4.570 20.502 1.00 94.44 663 GLY A C 1
ATOM 4978 O O . GLY A 1 663 ? -14.070 4.745 21.663 1.00 94.44 663 GLY A O 1
ATOM 4979 N N . ALA A 1 664 ? -13.258 5.578 19.738 1.00 94.31 664 ALA A N 1
ATOM 4980 C CA . ALA A 1 664 ? -13.182 6.950 20.227 1.00 94.31 664 ALA A CA 1
ATOM 4981 C C . ALA A 1 664 ? -14.576 7.530 20.536 1.00 94.31 664 ALA A C 1
ATOM 4983 O O . ALA A 1 664 ? -15.569 7.247 19.859 1.00 94.31 664 ALA A O 1
ATOM 4984 N N . SER A 1 665 ? -14.662 8.371 21.569 1.00 92.25 665 SER A N 1
ATOM 4985 C CA . SER A 1 665 ? -15.897 9.076 21.918 1.00 92.25 665 SER A CA 1
ATOM 4986 C C . SER A 1 665 ? -16.166 10.233 20.956 1.00 92.25 665 SER A C 1
ATOM 4988 O O . SER A 1 665 ? -15.244 10.906 20.494 1.00 92.25 665 SER A O 1
ATOM 4990 N N . VAL A 1 666 ? -17.440 10.500 20.664 1.00 90.56 666 VAL A N 1
ATOM 4991 C CA . VAL A 1 666 ? -17.829 11.644 19.825 1.00 90.56 666 VAL A CA 1
ATOM 4992 C C . VAL A 1 666 ? -17.491 12.946 20.544 1.00 90.56 666 VAL A C 1
ATOM 4994 O O . VAL A 1 666 ? -17.945 13.184 21.662 1.00 90.56 666 VAL A O 1
ATOM 4997 N N . SER A 1 667 ? -16.691 13.793 19.901 1.00 93.25 667 SER A N 1
ATOM 4998 C CA . SER A 1 667 ? -16.314 15.111 20.412 1.00 93.25 667 SER A CA 1
ATOM 4999 C C . SER A 1 667 ? -15.967 16.052 19.261 1.00 93.25 667 SER A C 1
ATOM 5001 O O . SER A 1 667 ? -15.633 15.603 18.167 1.00 93.25 667 SER A O 1
ATOM 5003 N N . SER A 1 668 ? -15.990 17.365 19.502 1.00 92.56 668 SER A N 1
ATOM 5004 C CA . SER A 1 668 ? -15.590 18.358 18.495 1.00 92.56 668 SER A CA 1
ATOM 5005 C C . SER A 1 668 ? -14.152 18.165 17.996 1.00 92.56 668 SER A C 1
ATOM 5007 O O . SER A 1 668 ? -13.883 18.442 16.832 1.00 92.56 668 SER A O 1
ATOM 5009 N N . ALA A 1 669 ? -13.253 17.651 18.843 1.00 92.94 669 ALA A N 1
ATOM 5010 C CA . ALA A 1 669 ? -11.874 17.339 18.473 1.00 92.94 669 ALA A CA 1
ATOM 5011 C C . ALA A 1 669 ? -11.772 16.096 17.572 1.00 92.94 669 ALA A C 1
ATOM 5013 O O . ALA A 1 669 ? -11.032 16.105 16.593 1.00 92.94 669 ALA A O 1
ATOM 5014 N N . ASN A 1 670 ? -12.549 15.050 17.865 1.00 95.19 670 ASN A N 1
ATOM 5015 C CA . ASN A 1 670 ? -12.544 13.812 17.076 1.00 95.19 670 ASN A CA 1
ATOM 5016 C C . ASN A 1 670 ? -13.320 13.969 15.755 1.00 95.19 670 ASN A C 1
ATOM 5018 O O . ASN A 1 670 ? -12.999 13.350 14.751 1.00 95.19 670 ASN A O 1
ATOM 5022 N N . ASN A 1 671 ? -14.283 14.892 15.706 1.00 95.12 671 ASN A N 1
ATOM 5023 C CA . ASN A 1 671 ? -15.073 15.205 14.511 1.00 95.12 671 ASN A CA 1
ATOM 5024 C C . ASN A 1 671 ? -14.268 15.763 13.322 1.00 95.12 671 ASN A C 1
ATOM 5026 O O . ASN A 1 671 ? -14.814 15.897 12.226 1.00 95.12 671 ASN A O 1
ATOM 5030 N N . ILE A 1 672 ? -13.012 16.165 13.541 1.00 96.19 672 ILE A N 1
ATOM 5031 C CA . ILE A 1 672 ? -12.196 16.893 12.560 1.00 96.19 672 ILE A CA 1
ATOM 5032 C C . ILE A 1 672 ? -10.893 16.172 12.191 1.00 96.19 672 ILE A C 1
ATOM 5034 O O . ILE A 1 672 ? -10.002 16.775 11.590 1.00 96.19 672 ILE A O 1
ATOM 5038 N N . VAL A 1 673 ? -10.761 14.897 12.558 1.00 97.69 673 VAL A N 1
ATOM 5039 C CA . VAL A 1 673 ? -9.574 14.082 12.277 1.00 97.69 673 VAL A CA 1
ATOM 5040 C C . VAL A 1 673 ? -9.956 12.745 11.654 1.00 97.69 673 VAL A C 1
ATOM 5042 O O . VAL A 1 673 ? -11.053 12.232 11.855 1.00 97.69 673 VAL A O 1
ATOM 5045 N N . TRP A 1 674 ? -9.033 12.171 10.88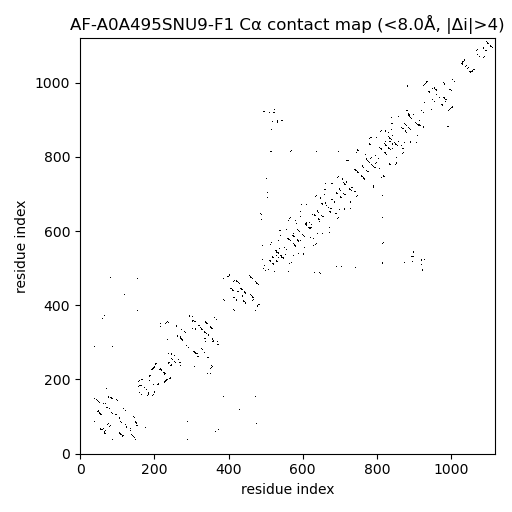9 1.00 98.44 674 TRP A N 1
ATOM 5046 C CA . TRP A 1 674 ? -9.166 10.823 10.353 1.00 98.44 674 TRP A CA 1
ATOM 5047 C C . TRP A 1 674 ? -8.991 9.768 11.449 1.00 98.44 674 TRP A C 1
ATOM 5049 O O . TRP A 1 674 ? -7.998 9.786 12.177 1.00 98.44 674 TRP A O 1
ATOM 5059 N N . HIS A 1 675 ? -9.915 8.814 11.511 1.00 98.12 675 HIS A N 1
ATOM 5060 C CA . HIS A 1 675 ? -9.884 7.654 12.398 1.00 98.12 675 HIS A CA 1
ATOM 5061 C C . HIS A 1 675 ? -9.622 6.377 11.594 1.00 98.12 675 HIS A C 1
ATOM 5063 O O . HIS A 1 675 ? -10.281 6.146 10.579 1.00 98.12 675 HIS A O 1
ATOM 5069 N N . ARG A 1 676 ? -8.669 5.545 12.034 1.00 97.31 676 ARG A N 1
ATOM 5070 C CA . ARG A 1 676 ? -8.397 4.237 11.411 1.00 97.31 676 ARG A CA 1
ATOM 5071 C C . ARG A 1 676 ? -9.333 3.197 12.008 1.00 97.31 676 ARG A C 1
ATOM 5073 O O . ARG A 1 676 ? -9.318 3.006 13.219 1.00 97.31 676 ARG A O 1
ATOM 5080 N N . VAL A 1 677 ? -10.116 2.519 11.175 1.00 98.25 677 VAL A N 1
ATOM 5081 C CA . VAL A 1 677 ? -11.148 1.577 11.634 1.00 98.25 677 VAL A CA 1
ATOM 5082 C C . VAL A 1 677 ? -10.518 0.344 12.293 1.00 98.25 677 VAL A C 1
ATOM 5084 O O . VAL A 1 677 ? -9.541 -0.224 11.794 1.00 98.25 677 VAL A O 1
ATOM 5087 N N . LYS A 1 678 ? -11.098 -0.089 13.416 1.00 96.00 678 LYS A N 1
ATOM 5088 C CA . LYS A 1 678 ? -10.632 -1.201 14.250 1.00 96.00 678 LYS A CA 1
ATOM 5089 C C . LYS A 1 678 ? -11.747 -2.204 14.531 1.00 96.00 678 LYS A C 1
ATOM 5091 O O . LYS A 1 678 ? -12.919 -1.847 14.613 1.00 96.00 678 LYS A O 1
ATOM 5096 N N . THR A 1 679 ? -11.370 -3.458 14.747 1.00 94.12 679 THR A N 1
ATOM 5097 C CA . THR A 1 679 ? -12.249 -4.541 15.209 1.00 94.12 679 THR A CA 1
ATOM 5098 C C . THR A 1 679 ? -12.254 -4.694 16.732 1.00 94.12 679 THR A C 1
ATOM 5100 O O . THR A 1 679 ? -13.050 -5.463 17.266 1.00 94.12 679 THR A O 1
ATOM 5103 N N . GLY A 1 680 ? -11.385 -3.973 17.448 1.00 91.12 680 GLY A N 1
ATOM 5104 C CA . GLY A 1 680 ? -11.252 -4.060 18.900 1.00 91.12 680 GLY A CA 1
ATOM 5105 C C . GLY A 1 680 ? -10.378 -2.963 19.515 1.00 91.12 680 GLY A C 1
ATOM 5106 O O . GLY A 1 680 ? -9.839 -2.089 18.829 1.00 91.12 680 GLY A O 1
ATOM 5107 N N . ALA A 1 681 ? -10.261 -2.993 20.844 1.00 88.44 681 ALA A N 1
ATOM 5108 C CA . ALA A 1 681 ? -9.542 -1.978 21.615 1.00 88.44 681 ALA A CA 1
ATOM 5109 C C . ALA A 1 681 ? -8.010 -2.134 21.559 1.00 88.44 681 ALA A C 1
ATOM 5111 O O . ALA A 1 681 ? -7.295 -1.162 21.812 1.00 88.44 681 ALA A O 1
ATOM 5112 N N . GLY A 1 682 ? -7.496 -3.317 21.209 1.00 76.69 682 GLY A N 1
ATOM 5113 C CA . GLY A 1 682 ? -6.065 -3.598 21.115 1.00 76.69 682 GLY A CA 1
ATOM 5114 C C . GLY A 1 682 ? -5.368 -2.694 20.101 1.00 76.69 682 GLY A C 1
ATOM 5115 O O . GLY A 1 682 ? -5.962 -2.252 19.119 1.00 76.69 682 GLY A O 1
ATOM 5116 N N . THR A 1 683 ? -4.098 -2.366 20.329 1.00 70.25 683 THR A N 1
ATOM 5117 C CA . THR A 1 683 ? -3.337 -1.428 19.480 1.00 70.25 683 THR A CA 1
ATOM 5118 C C . THR A 1 683 ? -3.136 -1.920 18.043 1.00 70.25 683 THR A C 1
ATOM 5120 O O . THR A 1 683 ? -2.871 -1.102 17.167 1.00 70.25 683 THR A O 1
ATOM 5123 N N . THR A 1 684 ? -3.307 -3.220 17.795 1.00 70.75 684 THR A N 1
ATOM 5124 C CA . THR A 1 684 ? -3.151 -3.879 16.488 1.00 70.75 684 THR A CA 1
ATOM 5125 C C . THR A 1 684 ? -4.464 -4.392 15.897 1.00 70.75 684 THR A C 1
ATOM 5127 O O . THR A 1 684 ? -4.441 -5.004 14.835 1.00 70.75 684 THR A O 1
ATOM 5130 N N . ASP A 1 685 ? -5.606 -4.152 16.546 1.00 81.88 685 ASP A N 1
ATOM 5131 C CA . ASP A 1 685 ? -6.917 -4.660 16.115 1.00 81.88 685 ASP A CA 1
ATOM 5132 C C . ASP A 1 685 ? -7.483 -3.847 14.934 1.00 81.88 685 ASP A C 1
ATOM 5134 O O . ASP A 1 685 ? -8.637 -3.431 14.961 1.00 81.88 685 ASP A O 1
ATOM 5138 N N . PHE A 1 686 ? -6.677 -3.525 13.921 1.00 89.62 686 PHE A N 1
ATOM 5139 C CA . PHE A 1 686 ? -7.154 -2.827 12.726 1.00 89.62 686 PHE A CA 1
ATOM 5140 C C . PHE A 1 686 ? -8.022 -3.751 11.878 1.00 89.62 686 PHE A C 1
ATOM 5142 O O . PHE A 1 686 ? -7.757 -4.947 11.791 1.00 89.62 686 PHE A O 1
ATOM 5149 N N . LEU A 1 687 ? -9.041 -3.188 11.226 1.00 89.12 687 LEU A N 1
ATOM 5150 C CA . LEU A 1 687 ? -9.816 -3.920 10.228 1.00 89.12 687 LEU A CA 1
ATOM 5151 C C . LEU A 1 687 ? -8.925 -4.187 8.996 1.00 89.12 687 LEU A C 1
ATOM 5153 O O . LEU A 1 687 ? -8.514 -3.212 8.360 1.00 89.12 687 LEU A O 1
ATOM 5157 N N . PRO A 1 688 ? -8.602 -5.453 8.659 1.00 80.81 688 PRO A N 1
ATOM 5158 C CA . PRO A 1 688 ? -7.656 -5.750 7.589 1.00 80.81 688 PRO A CA 1
ATOM 5159 C C . PRO A 1 688 ? -8.341 -5.906 6.222 1.00 80.81 688 PRO A C 1
ATOM 5161 O O . PRO A 1 688 ? -9.515 -6.278 6.136 1.00 80.81 688 PRO A O 1
ATOM 5164 N N . ASP A 1 689 ? -7.566 -5.691 5.155 1.00 85.81 689 ASP A N 1
ATOM 5165 C CA . ASP A 1 689 ? -7.884 -6.070 3.771 1.00 85.81 689 ASP A CA 1
ATOM 5166 C C . ASP A 1 689 ? -9.221 -5.540 3.226 1.00 85.81 689 ASP A C 1
ATOM 5168 O O . ASP A 1 689 ? -9.937 -6.250 2.513 1.00 85.81 689 ASP A O 1
ATOM 5172 N N . VAL A 1 690 ? -9.596 -4.303 3.554 1.00 96.19 690 VAL A N 1
ATOM 5173 C CA . VAL A 1 690 ? -10.848 -3.698 3.077 1.00 96.19 690 VAL A CA 1
ATOM 5174 C C . VAL A 1 690 ? -10.765 -3.395 1.579 1.00 96.19 690 VAL A C 1
ATOM 5176 O O . VAL A 1 690 ? -9.870 -2.695 1.121 1.00 96.19 690 VAL A O 1
ATOM 5179 N N . VAL A 1 691 ? -11.738 -3.877 0.803 1.00 95.44 691 VAL A N 1
ATOM 5180 C CA . VAL A 1 691 ? -11.833 -3.634 -0.650 1.00 95.44 691 VAL A CA 1
ATOM 5181 C C . VAL A 1 691 ? -13.021 -2.755 -1.036 1.00 95.44 691 VAL A C 1
ATOM 5183 O O . VAL A 1 691 ? -13.029 -2.174 -2.118 1.00 95.44 691 VAL A O 1
ATOM 5186 N N . ALA A 1 692 ? -14.012 -2.597 -0.161 1.00 97.50 692 ALA A N 1
ATOM 5187 C CA . ALA A 1 692 ? -15.075 -1.614 -0.337 1.00 97.50 692 ALA A CA 1
ATOM 5188 C C . ALA A 1 692 ? -15.598 -1.138 1.017 1.00 97.50 692 ALA A C 1
ATOM 5190 O O . ALA A 1 692 ? -15.685 -1.927 1.958 1.00 97.50 692 ALA A O 1
ATOM 5191 N N . MET A 1 693 ? -15.986 0.133 1.092 1.00 98.00 693 MET A N 1
ATOM 5192 C CA . MET A 1 693 ? -16.635 0.720 2.259 1.00 98.00 693 MET A CA 1
ATOM 5193 C C . MET A 1 693 ? -17.769 1.638 1.807 1.00 98.00 693 MET A C 1
ATOM 5195 O O . MET A 1 693 ? -17.573 2.485 0.942 1.00 98.00 693 MET A O 1
ATOM 5199 N N . ARG A 1 694 ? -18.947 1.431 2.389 1.00 98.06 694 ARG A N 1
ATOM 5200 C CA . ARG A 1 694 ? -20.208 2.123 2.086 1.00 98.06 694 ARG A CA 1
ATOM 5201 C C . ARG A 1 694 ? -20.886 2.518 3.391 1.00 98.06 694 ARG A C 1
ATOM 5203 O O . ARG A 1 694 ? -20.442 2.100 4.466 1.00 98.06 694 ARG A O 1
ATOM 5210 N N . GLY A 1 695 ? -21.952 3.304 3.343 1.00 95.56 695 GLY A N 1
ATOM 5211 C CA . GLY A 1 695 ? -22.572 3.765 4.580 1.00 95.56 695 GLY A CA 1
ATOM 5212 C C . GLY A 1 695 ? -23.796 4.641 4.409 1.00 95.56 695 GLY A C 1
ATOM 5213 O O . GLY A 1 695 ? -24.371 4.746 3.338 1.00 95.56 695 GLY A O 1
ATOM 5214 N N . THR A 1 696 ? -24.205 5.234 5.522 1.00 94.00 696 THR A N 1
ATOM 5215 C CA . THR A 1 696 ? -25.289 6.213 5.621 1.00 94.00 696 THR A CA 1
ATOM 5216 C C . THR A 1 696 ? -24.917 7.276 6.656 1.00 94.00 696 THR A C 1
ATOM 5218 O O . THR A 1 696 ? -23.871 7.201 7.312 1.00 94.00 696 THR A O 1
ATOM 5221 N N . ALA A 1 697 ? -25.821 8.224 6.914 1.00 90.75 697 ALA A N 1
ATOM 5222 C CA . ALA A 1 697 ? -25.684 9.176 8.016 1.00 90.75 697 ALA A CA 1
ATOM 5223 C C . ALA A 1 697 ? -25.458 8.508 9.396 1.00 90.75 697 ALA A C 1
ATOM 5225 O O . ALA A 1 697 ? -24.813 9.107 10.261 1.00 90.75 697 ALA A O 1
ATOM 5226 N N . ASN A 1 698 ? -25.904 7.261 9.604 1.00 91.38 698 ASN A N 1
ATOM 5227 C CA . ASN A 1 698 ? -25.863 6.597 10.915 1.00 91.38 698 ASN A CA 1
ATOM 5228 C C . ASN A 1 698 ? -24.792 5.511 11.060 1.00 91.38 698 ASN A C 1
ATOM 5230 O O . ASN A 1 698 ? -24.274 5.325 12.160 1.00 91.38 698 ASN A O 1
ATOM 5234 N N . ALA A 1 699 ? -24.468 4.780 9.997 1.00 95.38 699 ALA A N 1
ATOM 5235 C CA . ALA A 1 699 ? -23.639 3.582 10.091 1.00 95.38 699 ALA A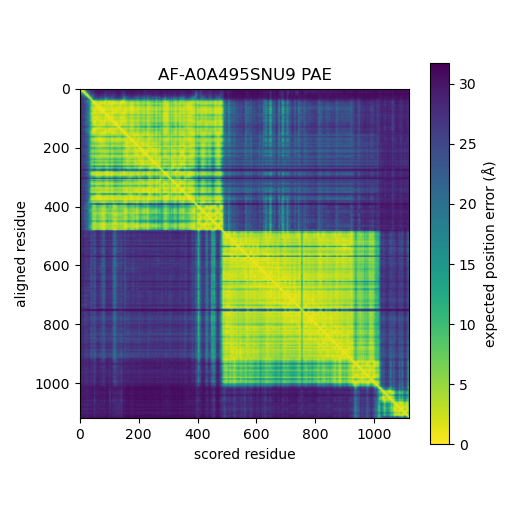 CA 1
ATOM 5236 C C . ALA A 1 699 ? -22.818 3.341 8.828 1.00 95.38 699 ALA A C 1
ATOM 5238 O O . ALA A 1 699 ? -23.129 3.877 7.768 1.00 95.38 699 ALA A O 1
ATOM 5239 N N . MET A 1 700 ? -21.795 2.502 8.961 1.00 98.19 700 MET A N 1
ATOM 5240 C CA . MET A 1 700 ? -20.919 2.084 7.872 1.00 98.19 700 MET A CA 1
ATOM 5241 C C . MET A 1 700 ? -20.944 0.563 7.709 1.00 98.19 700 MET A C 1
ATOM 5243 O O . MET A 1 700 ? -21.240 -0.188 8.651 1.00 98.19 700 MET A O 1
ATOM 5247 N N . VAL A 1 701 ? -20.575 0.115 6.514 1.00 98.56 701 VAL A N 1
ATOM 5248 C CA . VAL A 1 701 ? -20.328 -1.284 6.176 1.00 98.56 701 VAL A CA 1
ATOM 5249 C C . VAL A 1 701 ? -19.053 -1.395 5.343 1.00 98.56 701 VAL A C 1
ATOM 5251 O O . VAL A 1 701 ? -18.789 -0.556 4.484 1.00 98.56 701 VAL A O 1
ATOM 5254 N N . ALA A 1 702 ? -18.262 -2.436 5.582 1.00 98.62 702 ALA A N 1
ATOM 5255 C CA . ALA A 1 702 ? -17.051 -2.727 4.824 1.00 98.62 702 ALA A CA 1
ATOM 5256 C C . ALA A 1 702 ? -17.033 -4.182 4.350 1.00 98.62 702 ALA A C 1
ATOM 5258 O O . ALA A 1 702 ? -17.469 -5.072 5.077 1.00 98.62 702 ALA A O 1
ATOM 5259 N N . LEU A 1 703 ? -16.500 -4.411 3.150 1.00 98.44 703 LEU A N 1
ATOM 5260 C CA . LEU A 1 703 ? -16.225 -5.724 2.566 1.00 98.44 703 LEU A CA 1
ATOM 5261 C C . LEU A 1 703 ? -14.714 -5.923 2.523 1.00 98.44 703 LEU A C 1
ATOM 5263 O O . LEU A 1 703 ? -14.001 -5.060 2.009 1.00 98.44 703 LEU A O 1
ATOM 5267 N N . THR A 1 704 ? -14.236 -7.060 3.021 1.00 95.94 704 THR A N 1
ATOM 5268 C CA . THR A 1 704 ? -12.822 -7.441 2.924 1.00 95.94 704 THR A CA 1
ATOM 5269 C C . THR A 1 704 ? -12.556 -8.325 1.707 1.00 95.94 704 THR A C 1
ATOM 5271 O O . THR A 1 704 ? -13.468 -8.974 1.187 1.00 95.94 704 THR A O 1
ATOM 5274 N N . ALA A 1 705 ? -11.297 -8.413 1.273 1.00 88.38 705 ALA A N 1
ATOM 5275 C CA . ALA A 1 705 ? -10.873 -9.277 0.166 1.00 88.38 705 ALA A CA 1
ATOM 5276 C C . ALA A 1 705 ? -11.189 -10.769 0.404 1.00 88.38 705 ALA A C 1
ATOM 5278 O O . ALA A 1 705 ? -11.368 -11.539 -0.540 1.00 88.38 705 ALA A O 1
ATOM 5279 N N . ALA A 1 706 ? -11.311 -11.178 1.672 1.00 82.94 706 ALA A N 1
ATOM 5280 C CA . ALA A 1 706 ? -11.724 -12.523 2.071 1.00 82.94 706 ALA A CA 1
ATOM 5281 C C . ALA A 1 706 ? -13.241 -12.774 1.935 1.00 82.94 706 ALA A C 1
ATOM 5283 O O . ALA A 1 706 ? -13.706 -13.875 2.225 1.00 82.94 706 ALA A O 1
ATOM 5284 N N . GLY A 1 707 ? -14.025 -11.771 1.525 1.00 89.06 707 GLY A N 1
ATOM 5285 C CA . GLY A 1 707 ? -15.479 -11.873 1.401 1.00 89.06 707 GLY A CA 1
ATOM 5286 C C . GLY A 1 707 ? -16.236 -11.713 2.722 1.00 89.06 707 GLY A C 1
ATOM 5287 O O . GLY A 1 707 ? -17.419 -12.045 2.779 1.00 89.06 707 GLY A O 1
ATOM 5288 N N . LYS A 1 708 ? -15.582 -11.221 3.783 1.00 95.19 708 LYS A N 1
ATOM 5289 C CA . LYS A 1 708 ? -16.234 -10.920 5.065 1.00 95.19 708 LYS A CA 1
ATOM 5290 C C . LYS A 1 708 ? -16.821 -9.517 5.052 1.00 95.19 708 LYS A C 1
ATOM 5292 O O . LYS A 1 708 ? -16.262 -8.621 4.422 1.00 95.19 708 LYS A O 1
ATOM 5297 N N . ILE A 1 709 ? -17.911 -9.320 5.788 1.00 98.44 709 ILE A N 1
ATOM 5298 C CA . ILE A 1 709 ? -18.568 -8.018 5.913 1.00 98.44 709 ILE A CA 1
ATOM 5299 C C . ILE A 1 709 ? -18.555 -7.577 7.373 1.00 98.44 709 ILE A C 1
ATOM 5301 O O . ILE A 1 709 ? -18.871 -8.366 8.258 1.00 98.44 709 ILE A O 1
ATOM 5305 N N . TYR A 1 710 ? -18.204 -6.317 7.615 1.00 98.62 710 TYR A N 1
ATOM 5306 C CA . TYR A 1 710 ? -18.176 -5.701 8.941 1.00 98.62 710 TYR A CA 1
ATOM 5307 C C . TYR A 1 710 ? -19.071 -4.465 8.973 1.00 98.62 710 TYR A C 1
ATOM 5309 O O . TYR A 1 710 ? -19.144 -3.740 7.983 1.00 98.62 710 TYR A O 1
ATOM 5317 N N . THR A 1 711 ? -19.711 -4.183 10.109 1.00 98.56 711 THR A N 1
ATOM 5318 C CA . THR A 1 711 ? -20.513 -2.964 10.310 1.00 98.56 711 THR A CA 1
ATOM 5319 C C . THR A 1 711 ? -20.235 -2.298 11.656 1.00 98.56 711 THR A C 1
ATOM 5321 O O . THR A 1 711 ? -19.862 -2.960 12.627 1.00 98.56 711 THR A O 1
ATOM 5324 N N . TRP A 1 712 ? -20.395 -0.974 11.704 1.00 98.25 712 TRP A N 1
ATOM 5325 C CA . TRP A 1 712 ? -20.282 -0.148 12.908 1.00 98.25 712 TRP A CA 1
ATOM 5326 C C . TRP A 1 712 ? -21.082 1.154 12.763 1.00 98.25 712 TRP A C 1
ATOM 5328 O O . TRP A 1 712 ? -21.562 1.490 11.680 1.00 98.25 712 TRP A O 1
ATOM 5338 N N . GLY A 1 713 ? -21.230 1.888 13.863 1.00 95.75 713 GLY A N 1
ATOM 5339 C CA . GLY A 1 713 ? -22.038 3.100 13.971 1.00 95.75 713 GLY A CA 1
ATOM 5340 C C . GLY A 1 713 ? -23.326 2.877 14.762 1.00 95.75 713 GLY A C 1
ATOM 5341 O O . GLY A 1 713 ? -23.417 1.988 15.614 1.00 95.75 713 GLY A O 1
ATOM 5342 N N . THR A 1 714 ? -24.327 3.710 14.499 1.00 93.25 714 THR A N 1
ATOM 5343 C CA . THR A 1 714 ? -25.595 3.752 15.238 1.00 93.25 714 THR A CA 1
ATOM 5344 C C . THR A 1 714 ? -26.652 2.849 14.593 1.00 93.25 714 THR A C 1
ATOM 5346 O O . THR A 1 714 ? -26.874 2.916 13.387 1.00 93.25 714 THR A O 1
ATOM 5349 N N . GLY A 1 715 ? -27.344 2.029 15.393 1.00 92.88 715 GLY A N 1
ATOM 5350 C CA . GLY A 1 715 ? -28.482 1.218 14.933 1.00 92.88 715 GLY A CA 1
ATOM 5351 C C . GLY A 1 715 ? -28.130 0.093 13.951 1.00 92.88 715 GLY A C 1
ATOM 5352 O O . GLY A 1 715 ? -28.912 -0.212 13.058 1.00 92.88 715 GLY A O 1
ATOM 5353 N N . THR A 1 716 ? -26.957 -0.522 14.100 1.00 96.31 716 THR A N 1
ATOM 5354 C CA . THR A 1 716 ? -26.440 -1.556 13.184 1.00 96.31 716 THR A CA 1
ATOM 5355 C C . THR A 1 716 ? -27.017 -2.949 13.449 1.00 96.31 716 THR A C 1
ATOM 5357 O O . THR A 1 716 ? -27.338 -3.286 14.592 1.00 96.31 716 THR A O 1
ATOM 5360 N N . TYR A 1 717 ? -27.093 -3.791 12.415 1.00 98.00 717 TYR A N 1
ATOM 5361 C CA . TYR A 1 717 ? -27.590 -5.176 12.482 1.00 98.00 717 TYR A CA 1
ATOM 5362 C C . TYR A 1 717 ? -26.465 -6.169 12.158 1.00 98.00 717 TYR A C 1
ATOM 5364 O O . TYR A 1 717 ? -25.604 -5.854 11.345 1.00 98.00 717 TYR A O 1
ATOM 5372 N N . LEU A 1 718 ? -26.469 -7.370 12.750 1.00 98.00 718 LEU A N 1
ATOM 5373 C CA . LEU A 1 718 ? -25.462 -8.409 12.451 1.00 98.00 718 LEU A CA 1
ATOM 5374 C C . LEU A 1 718 ? -25.961 -9.515 11.518 1.00 98.00 718 LEU A C 1
ATOM 5376 O O . LEU A 1 718 ? -25.146 -10.268 10.996 1.00 98.00 718 LEU A O 1
ATOM 5380 N N . GLY A 1 719 ? -27.272 -9.620 11.291 1.00 97.31 719 GLY A N 1
ATOM 5381 C CA . GLY A 1 719 ? -27.857 -10.685 10.468 1.00 97.31 719 GLY A CA 1
ATOM 5382 C C . GLY A 1 719 ? -28.030 -12.024 11.195 1.00 97.31 719 GLY A C 1
ATOM 5383 O O . GLY A 1 719 ? -28.436 -13.004 10.576 1.00 97.31 719 GLY A O 1
ATOM 5384 N N . ASP A 1 720 ? -27.767 -12.065 12.501 1.00 96.31 720 ASP A N 1
ATOM 5385 C CA . ASP A 1 720 ? -27.839 -13.240 13.380 1.00 96.31 720 ASP A CA 1
ATOM 5386 C C . ASP A 1 720 ? -29.194 -13.394 14.099 1.00 96.31 720 ASP A C 1
ATOM 5388 O O . ASP A 1 720 ? -29.354 -14.254 14.962 1.00 96.31 720 ASP A O 1
ATOM 5392 N N . GLY A 1 721 ? -30.179 -12.560 13.754 1.00 96.50 721 GLY A N 1
ATOM 5393 C CA . GLY A 1 721 ? -31.491 -12.531 14.398 1.00 96.50 721 GLY A CA 1
ATOM 5394 C C . GLY A 1 721 ? -31.585 -11.579 15.594 1.00 96.50 721 GLY A C 1
ATOM 5395 O O . GLY A 1 721 ? -32.695 -11.344 16.076 1.00 96.50 721 GLY A O 1
ATOM 5396 N N . THR A 1 722 ? -30.477 -10.978 16.043 1.00 96.81 722 THR A N 1
ATOM 5397 C CA . THR A 1 722 ? -30.482 -9.992 17.135 1.00 96.81 722 THR A CA 1
ATOM 5398 C C . THR A 1 722 ? -31.004 -8.622 16.687 1.00 96.81 722 THR A C 1
ATOM 5400 O O . THR A 1 722 ? -30.926 -8.242 15.517 1.00 96.81 722 THR A O 1
ATOM 5403 N N . THR A 1 723 ? -31.566 -7.859 17.629 1.00 94.75 723 THR A N 1
ATOM 5404 C CA . THR A 1 723 ? -32.044 -6.489 17.384 1.00 94.75 723 THR A CA 1
ATOM 5405 C C . THR A 1 723 ? -30.889 -5.525 17.105 1.00 94.75 723 THR A C 1
ATOM 5407 O O . THR A 1 723 ? -29.756 -5.757 17.530 1.00 94.75 723 THR A O 1
ATOM 5410 N N . SER A 1 724 ? -31.178 -4.401 16.443 1.00 94.88 724 SER A N 1
ATOM 5411 C CA . SER A 1 724 ? -30.172 -3.378 16.141 1.00 94.88 724 SER A CA 1
ATOM 5412 C C . SER A 1 724 ? -29.459 -2.852 17.393 1.00 94.88 724 SER A C 1
ATOM 5414 O O . SER A 1 724 ? -30.100 -2.648 18.426 1.00 94.88 724 SER A O 1
ATOM 5416 N N . ALA A 1 725 ? -28.166 -2.547 17.283 1.00 95.31 725 ALA A N 1
ATOM 5417 C CA . ALA A 1 725 ? -27.367 -1.980 18.371 1.00 95.31 725 ALA A CA 1
ATOM 5418 C C . ALA A 1 725 ? -26.310 -0.988 17.861 1.00 95.31 725 ALA A C 1
ATOM 5420 O O . ALA A 1 725 ? -25.902 -1.021 16.697 1.00 95.31 725 ALA A O 1
ATOM 5421 N N . ASN A 1 726 ? -25.839 -0.113 18.749 1.00 94.56 726 ASN A N 1
ATOM 5422 C CA . ASN A 1 726 ? -24.725 0.787 18.456 1.00 94.56 726 ASN A CA 1
ATOM 5423 C C . ASN A 1 726 ? -23.401 0.044 18.625 1.00 94.56 726 ASN A C 1
ATOM 5425 O O . ASN A 1 726 ? -23.219 -0.689 19.598 1.00 94.56 726 ASN A O 1
ATOM 5429 N N . ARG A 1 727 ? -22.474 0.242 17.690 1.00 95.44 727 ARG A N 1
ATOM 5430 C CA . ARG A 1 727 ? -21.174 -0.434 17.670 1.00 95.44 727 ARG A CA 1
ATOM 5431 C C . ARG A 1 727 ? -20.081 0.581 17.384 1.00 95.44 727 ARG A C 1
ATOM 5433 O O . ARG A 1 727 ? -20.070 1.199 16.327 1.00 95.44 727 ARG A O 1
ATOM 5440 N N . THR A 1 728 ? -19.169 0.761 18.330 1.00 95.69 728 THR A N 1
ATOM 5441 C CA . THR A 1 728 ? -18.054 1.713 18.207 1.00 95.69 728 THR A CA 1
ATOM 5442 C C . THR A 1 728 ? -16.837 1.127 17.488 1.00 95.69 728 THR A C 1
ATOM 5444 O O . THR A 1 728 ? -15.958 1.887 17.091 1.00 95.69 728 THR A O 1
ATOM 5447 N N . TYR A 1 729 ? -16.817 -0.193 17.282 1.00 97.25 729 TYR A N 1
ATOM 5448 C CA . TYR A 1 729 ? -15.817 -0.943 16.519 1.00 97.25 729 TYR A CA 1
ATOM 5449 C C . TYR A 1 729 ? -16.484 -1.711 15.375 1.00 97.25 729 TYR A C 1
ATOM 5451 O O . TYR A 1 729 ? -17.636 -2.146 15.501 1.00 97.25 729 TYR A O 1
ATOM 5459 N N . ALA A 1 730 ? -15.749 -1.917 14.283 1.00 98.38 730 ALA A N 1
ATOM 5460 C CA . ALA A 1 730 ? -16.169 -2.765 13.174 1.00 98.38 730 ALA A CA 1
ATOM 5461 C C . ALA A 1 730 ? -16.415 -4.198 13.661 1.00 98.38 730 ALA A C 1
ATOM 5463 O O . ALA A 1 730 ? -15.503 -4.880 14.120 1.00 98.38 730 ALA A O 1
ATOM 5464 N N . THR A 1 731 ? -17.661 -4.658 13.562 1.00 98.25 731 THR A N 1
ATOM 5465 C CA . THR A 1 731 ? -18.073 -5.994 14.011 1.00 98.25 731 THR A CA 1
ATOM 5466 C C . THR A 1 731 ? -18.483 -6.840 12.814 1.00 98.25 731 THR A C 1
ATOM 5468 O O . THR A 1 731 ? -19.247 -6.374 11.969 1.00 98.25 731 THR A O 1
ATOM 5471 N N . GLU A 1 732 ? -17.965 -8.067 12.736 1.00 98.06 732 GLU A N 1
ATOM 5472 C CA . GLU A 1 732 ? -18.253 -9.002 11.642 1.00 98.06 732 GLU A CA 1
ATOM 5473 C C . GLU A 1 732 ? -19.747 -9.359 11.619 1.00 98.06 732 GLU A C 1
ATOM 5475 O O . GLU A 1 732 ? -20.322 -9.733 12.641 1.00 98.06 732 GLU A O 1
ATOM 5480 N N . MET A 1 733 ? -20.376 -9.229 10.453 1.00 98.31 733 MET A N 1
ATOM 5481 C CA . MET A 1 733 ? -21.758 -9.634 10.210 1.00 98.31 733 MET A CA 1
ATOM 5482 C C . MET A 1 733 ? -21.818 -11.124 9.864 1.00 98.31 733 MET A C 1
ATOM 5484 O O . MET A 1 733 ? -20.947 -11.657 9.176 1.00 98.31 733 MET A O 1
ATOM 5488 N N . ILE A 1 734 ? -22.892 -11.792 10.277 1.00 96.62 734 ILE A N 1
ATOM 5489 C CA . ILE A 1 734 ? -23.159 -13.186 9.928 1.00 96.62 734 ILE A CA 1
ATOM 5490 C C . ILE A 1 734 ? -23.853 -13.223 8.572 1.00 96.62 734 ILE A C 1
ATOM 5492 O O . ILE A 1 734 ? -25.002 -12.804 8.435 1.00 96.62 734 ILE A O 1
ATOM 5496 N N . LEU A 1 735 ? -23.143 -13.711 7.558 1.00 95.62 735 LEU A N 1
ATOM 5497 C CA . LEU A 1 735 ? -23.663 -13.839 6.200 1.00 95.62 735 LEU A CA 1
ATOM 5498 C C . LEU A 1 735 ? -24.411 -15.168 5.993 1.00 95.62 735 LEU A C 1
ATOM 5500 O O . LEU A 1 735 ? -24.096 -16.161 6.654 1.00 95.62 735 LEU A O 1
ATOM 5504 N N . PRO A 1 736 ? -25.372 -15.228 5.050 1.00 93.25 736 PRO A N 1
ATOM 5505 C CA . PRO A 1 736 ? -25.984 -16.484 4.624 1.00 93.25 736 PRO A CA 1
ATOM 5506 C C . PRO A 1 736 ? -24.937 -17.512 4.175 1.00 93.25 736 PRO A C 1
ATOM 5508 O O . PRO A 1 736 ? -23.919 -17.171 3.573 1.00 93.25 736 PRO A O 1
ATOM 5511 N N . THR A 1 737 ? -25.184 -18.795 4.438 1.00 90.62 737 THR A N 1
ATOM 5512 C CA . THR A 1 737 ? -24.232 -19.861 4.099 1.00 90.62 737 THR A CA 1
ATOM 5513 C C . THR A 1 737 ? -23.960 -19.919 2.594 1.00 90.62 737 THR A C 1
ATOM 5515 O O . THR A 1 737 ? -24.887 -19.942 1.790 1.00 90.62 737 THR A O 1
ATOM 5518 N N . GLY A 1 738 ? -22.680 -19.991 2.219 1.00 85.38 738 GLY A N 1
ATOM 5519 C CA . GLY A 1 738 ? -22.249 -20.208 0.835 1.00 85.38 738 GLY A CA 1
ATOM 5520 C C . GLY A 1 738 ? -22.208 -18.959 -0.047 1.00 85.38 738 GLY A C 1
ATOM 5521 O O . GLY A 1 738 ? -21.851 -19.080 -1.219 1.00 85.38 738 GLY A O 1
ATOM 5522 N N . ILE A 1 739 ? -22.518 -17.767 0.477 1.00 90.75 739 ILE A N 1
ATOM 5523 C CA . ILE A 1 739 ? -22.426 -16.548 -0.331 1.00 90.75 739 ILE A CA 1
ATOM 5524 C C . ILE A 1 739 ? -20.980 -16.069 -0.449 1.00 90.75 739 ILE A C 1
ATOM 5526 O O . ILE A 1 739 ? -20.209 -16.098 0.505 1.00 90.75 739 ILE A O 1
ATOM 5530 N N . THR A 1 740 ? -20.619 -15.588 -1.636 1.00 93.31 740 THR A N 1
ATOM 5531 C CA . THR A 1 740 ? -19.374 -14.845 -1.865 1.00 93.31 740 THR A CA 1
ATOM 5532 C C . THR A 1 740 ? -19.746 -13.434 -2.303 1.00 93.31 740 THR A C 1
ATOM 5534 O O . THR A 1 740 ? -20.164 -13.272 -3.453 1.00 93.31 740 THR A O 1
ATOM 5537 N N . PRO A 1 741 ? -19.658 -12.422 -1.425 1.00 96.88 741 PRO A N 1
ATOM 5538 C CA . PRO A 1 741 ? -20.015 -11.052 -1.778 1.00 96.88 741 PRO A CA 1
ATOM 5539 C C . PRO A 1 741 ? -19.135 -10.499 -2.904 1.00 96.88 741 PRO A C 1
ATOM 5541 O O . PRO A 1 741 ? -17.931 -10.759 -2.952 1.00 96.88 741 PRO A O 1
ATOM 5544 N N . LYS A 1 742 ? -19.735 -9.712 -3.801 1.00 95.50 742 LYS A N 1
ATOM 5545 C CA . LYS A 1 742 ? -19.009 -8.875 -4.767 1.00 95.50 742 LYS A CA 1
ATOM 5546 C C . LYS A 1 742 ? -19.282 -7.381 -4.615 1.00 95.50 742 LYS A C 1
ATOM 5548 O O . LYS A 1 742 ? -18.421 -6.583 -4.956 1.00 95.50 742 LYS A O 1
ATOM 5553 N N . GLN A 1 743 ? -20.457 -7.014 -4.107 1.00 98.12 743 GLN A N 1
ATOM 5554 C CA . GLN A 1 743 ? -20.867 -5.626 -3.926 1.00 98.12 743 GLN A CA 1
ATOM 5555 C C . GLN A 1 743 ? -21.673 -5.490 -2.628 1.00 98.12 743 GLN A C 1
ATOM 5557 O O . GLN A 1 743 ? -22.454 -6.384 -2.288 1.00 98.12 743 GLN A O 1
ATOM 5562 N N . ILE A 1 744 ? -21.472 -4.385 -1.912 1.00 98.69 744 ILE A N 1
ATOM 5563 C CA . ILE A 1 744 ? -22.197 -4.022 -0.686 1.00 98.69 744 ILE A CA 1
ATOM 5564 C C . ILE A 1 744 ? -22.828 -2.641 -0.850 1.00 98.69 744 ILE A C 1
ATOM 5566 O O . ILE A 1 744 ? -22.374 -1.859 -1.675 1.00 98.69 744 ILE A O 1
ATOM 5570 N N . GLY A 1 745 ? -23.839 -2.325 -0.051 1.00 98.12 745 GLY A N 1
ATOM 5571 C CA . GLY A 1 745 ? -24.438 -0.995 -0.016 1.00 98.12 745 GLY A CA 1
ATOM 5572 C C . GLY A 1 745 ? -25.346 -0.833 1.192 1.00 98.12 745 GLY A C 1
ATOM 5573 O O . GLY A 1 745 ? -25.706 -1.818 1.848 1.00 98.12 745 GLY A O 1
ATOM 5574 N N . MET A 1 746 ? -25.710 0.407 1.493 1.00 97.19 746 MET A N 1
ATOM 5575 C CA . MET A 1 746 ? -26.637 0.726 2.573 1.00 97.19 746 MET A CA 1
ATOM 5576 C C . MET A 1 746 ? -27.633 1.789 2.129 1.00 97.19 746 MET A C 1
ATOM 5578 O O . MET A 1 746 ? -27.371 2.543 1.207 1.00 97.19 746 MET A O 1
ATOM 5582 N N . SER A 1 747 ? -28.771 1.849 2.806 1.00 95.50 747 SER A N 1
ATOM 5583 C CA . SER A 1 747 ? -29.689 2.984 2.718 1.00 95.50 747 SER A CA 1
ATOM 5584 C C . SER A 1 747 ? -30.226 3.306 4.102 1.00 95.50 747 SER A C 1
ATOM 5586 O O . SER A 1 747 ? -30.185 2.467 5.009 1.00 95.50 747 SER A O 1
ATOM 5588 N N . ILE A 1 748 ? -30.770 4.503 4.278 1.00 91.69 748 ILE A N 1
ATOM 5589 C CA . ILE A 1 748 ? -31.372 4.922 5.541 1.00 91.69 748 ILE A CA 1
ATOM 5590 C C . ILE A 1 748 ? -32.840 5.284 5.347 1.00 91.69 748 ILE A C 1
ATOM 5592 O O . ILE A 1 748 ? -33.227 5.959 4.400 1.00 91.69 748 ILE A O 1
ATOM 5596 N N . GLN A 1 749 ? -33.674 4.811 6.268 1.00 87.75 749 GLN A N 1
ATOM 5597 C CA . GLN A 1 749 ? -35.032 5.301 6.424 1.00 87.75 749 GLN A CA 1
ATOM 5598 C C . GLN A 1 749 ? -35.041 6.324 7.559 1.00 87.75 749 GLN A C 1
ATOM 5600 O O . GLN A 1 749 ? -34.753 5.976 8.707 1.00 87.75 749 GLN A O 1
ATOM 5605 N N . THR A 1 750 ? -35.408 7.562 7.249 1.00 77.12 750 THR A N 1
ATOM 5606 C CA . THR A 1 750 ? -35.667 8.627 8.224 1.00 77.12 750 THR A CA 1
ATOM 5607 C C . THR A 1 750 ? -37.123 8.639 8.670 1.00 77.12 750 THR A C 1
ATOM 5609 O O . THR A 1 750 ? -37.994 7.982 8.094 1.00 77.12 750 THR A O 1
ATOM 5612 N N . GLN A 1 751 ? -37.390 9.384 9.742 1.00 59.72 751 GLN A N 1
ATOM 5613 C CA . GLN A 1 751 ? -38.732 9.614 10.267 1.00 59.72 751 GLN A CA 1
ATOM 5614 C C . GLN A 1 751 ? -39.438 10.730 9.477 1.00 59.72 751 GLN A C 1
ATOM 5616 O O . GLN A 1 751 ? -39.922 11.698 10.052 1.00 59.72 751 GLN A O 1
ATOM 5621 N N . GLU A 1 752 ? -39.498 10.625 8.153 1.00 52.12 752 GLU A N 1
ATOM 5622 C CA . GLU A 1 752 ? -40.297 11.547 7.348 1.00 52.12 752 GLU A CA 1
ATOM 5623 C C . GLU A 1 752 ? -41.651 10.896 7.053 1.00 52.12 752 GLU A C 1
ATOM 5625 O O . GLU A 1 752 ? -41.767 9.923 6.307 1.00 52.12 752 GLU A O 1
ATOM 5630 N N . ILE A 1 753 ? -42.663 11.433 7.749 1.00 37.41 753 ILE A N 1
ATOM 5631 C CA . ILE A 1 753 ? -44.109 11.194 7.628 1.00 37.41 753 ILE A CA 1
ATOM 5632 C C . ILE A 1 753 ? -44.590 9.802 8.096 1.00 37.41 753 ILE A C 1
ATOM 5634 O O . ILE A 1 753 ? -44.580 8.824 7.353 1.00 37.41 753 ILE A O 1
ATOM 5638 N N . GLY A 1 754 ? -45.121 9.756 9.330 1.00 42.38 754 GLY A N 1
ATOM 5639 C CA . GLY A 1 754 ? -46.128 8.774 9.763 1.00 42.38 754 GLY A CA 1
ATOM 5640 C C . GLY A 1 754 ? -45.631 7.405 10.256 1.00 42.38 754 GLY A C 1
ATOM 5641 O O . GLY A 1 754 ? -45.687 6.422 9.529 1.00 42.38 754 GLY A O 1
ATOM 5642 N N . THR A 1 755 ? -45.303 7.319 11.554 1.00 42.22 755 THR A N 1
ATOM 5643 C CA . THR A 1 755 ? -45.285 6.114 12.436 1.00 42.22 755 THR A CA 1
ATOM 5644 C C . THR A 1 755 ? -44.045 5.193 12.521 1.00 42.22 755 THR A C 1
ATOM 5646 O O . THR A 1 755 ? -44.058 4.293 13.358 1.00 42.22 755 THR A O 1
ATOM 5649 N N . GLY A 1 756 ? -42.941 5.410 11.790 1.00 54.59 756 GLY A N 1
ATOM 5650 C CA . GLY A 1 756 ? -41.743 4.537 11.867 1.00 54.59 756 GLY A CA 1
ATOM 5651 C C . GLY A 1 756 ? -40.504 5.129 12.566 1.00 54.59 756 GLY A C 1
ATOM 5652 O O . GLY A 1 756 ? -40.177 6.292 12.356 1.00 54.59 756 GLY A O 1
ATOM 5653 N N . THR A 1 757 ? -39.765 4.322 13.342 1.00 65.88 757 THR A N 1
ATOM 5654 C CA . THR A 1 757 ? -38.427 4.665 13.880 1.00 65.88 757 THR A CA 1
ATOM 5655 C C . THR A 1 757 ? -37.371 4.661 12.770 1.00 65.88 757 THR A C 1
ATOM 5657 O O . THR A 1 757 ? -37.348 3.721 11.968 1.00 65.88 757 THR A O 1
ATOM 5660 N N . ALA A 1 758 ? -36.485 5.665 12.747 1.00 79.69 758 ALA A N 1
ATOM 5661 C CA . ALA A 1 758 ? -35.358 5.725 11.814 1.00 79.69 758 ALA A CA 1
ATOM 5662 C C . ALA A 1 758 ? -34.444 4.491 11.936 1.00 79.69 758 ALA A C 1
ATOM 5664 O O . ALA A 1 758 ? -34.270 3.948 13.028 1.00 79.69 758 ALA A O 1
ATOM 5665 N N . GLY A 1 759 ? -33.857 4.040 10.827 1.00 89.31 759 GLY A N 1
ATOM 5666 C CA . GLY A 1 759 ? -33.025 2.836 10.817 1.00 89.31 759 GLY A CA 1
ATOM 5667 C C . GLY A 1 759 ? -32.316 2.597 9.490 1.00 89.31 759 GLY A C 1
ATOM 5668 O O . GLY A 1 759 ? -32.693 3.157 8.461 1.00 89.31 759 GLY A O 1
ATOM 5669 N N . VAL A 1 760 ? -31.281 1.760 9.528 1.00 94.88 760 VAL A N 1
ATOM 5670 C CA . VAL A 1 760 ? -30.457 1.430 8.359 1.00 94.88 760 VAL A CA 1
ATOM 5671 C C . VAL A 1 760 ? -30.894 0.119 7.711 1.00 94.88 760 VAL A C 1
ATOM 5673 O O . VAL A 1 760 ? -31.393 -0.790 8.380 1.00 94.88 760 VAL A O 1
ATOM 5676 N N . SER A 1 761 ? -30.683 0.027 6.405 1.00 97.69 761 SER A N 1
ATOM 5677 C CA . SER A 1 761 ? -30.860 -1.179 5.601 1.00 97.69 761 SER A CA 1
ATOM 5678 C C . SER A 1 761 ? -29.534 -1.519 4.926 1.00 97.69 761 SER A C 1
ATOM 5680 O O . SER A 1 761 ? -28.806 -0.621 4.509 1.00 97.69 761 SER A O 1
ATOM 5682 N N . TYR A 1 762 ? -29.219 -2.806 4.828 1.00 98.56 762 TYR A N 1
ATOM 5683 C CA . TYR A 1 762 ? -28.020 -3.325 4.175 1.00 98.56 762 TYR A CA 1
ATOM 5684 C C . TYR A 1 762 ? -28.402 -4.105 2.931 1.00 98.56 762 TYR A C 1
ATOM 5686 O O . TYR A 1 762 ? -29.431 -4.782 2.915 1.00 98.56 762 TYR A O 1
ATOM 5694 N N . TYR A 1 763 ? -27.509 -4.085 1.948 1.00 98.56 763 TYR A N 1
ATOM 5695 C CA . TYR A 1 763 ? -27.622 -4.846 0.714 1.00 98.56 763 TYR A CA 1
ATOM 5696 C C . TYR A 1 763 ? -26.299 -5.540 0.406 1.00 98.56 763 TYR A C 1
ATOM 5698 O O . TYR A 1 763 ? -25.230 -4.936 0.518 1.00 98.56 763 TYR A O 1
ATOM 5706 N N . VAL A 1 764 ? -26.371 -6.809 0.010 1.00 98.38 764 VAL A N 1
ATOM 5707 C CA . VAL A 1 764 ? -25.208 -7.609 -0.388 1.00 98.38 764 VAL A CA 1
ATOM 5708 C C . VAL A 1 764 ? -25.535 -8.367 -1.659 1.00 98.38 764 VAL A C 1
ATOM 5710 O O . VAL A 1 764 ? -26.463 -9.173 -1.689 1.00 98.38 764 VAL A O 1
ATOM 5713 N N . LEU A 1 765 ? -24.741 -8.135 -2.699 1.00 98.31 765 LEU A N 1
ATOM 5714 C CA . LEU A 1 765 ? -24.820 -8.866 -3.956 1.00 98.31 765 LEU A CA 1
ATOM 5715 C C . LEU A 1 765 ? -23.724 -9.928 -4.001 1.00 98.31 765 LEU A C 1
ATOM 5717 O O . LEU A 1 765 ? -22.537 -9.611 -3.867 1.00 98.31 765 LEU A O 1
ATOM 5721 N N . SER A 1 766 ? -24.107 -11.185 -4.216 1.00 96.56 766 SER A N 1
ATOM 5722 C CA . SER A 1 766 ? -23.162 -12.290 -4.379 1.00 96.56 766 SER A CA 1
ATOM 5723 C C . SER A 1 766 ? -22.563 -12.330 -5.792 1.00 96.56 766 SER A C 1
ATOM 5725 O O . SER A 1 766 ? -23.140 -11.823 -6.758 1.00 96.56 766 SER A O 1
ATOM 5727 N N . LYS A 1 767 ? -21.409 -12.991 -5.952 1.00 93.94 767 LYS A N 1
ATOM 5728 C CA . LYS A 1 767 ? -20.810 -13.287 -7.267 1.00 93.94 767 LYS A CA 1
ATOM 5729 C C . LYS A 1 767 ? -21.730 -14.104 -8.178 1.00 93.94 767 LYS A C 1
ATOM 5731 O O . LYS A 1 767 ? -21.623 -13.978 -9.392 1.00 93.94 767 LYS A O 1
ATOM 5736 N N . ALA A 1 768 ? -22.641 -14.892 -7.606 1.00 92.69 768 ALA A N 1
ATOM 5737 C CA . ALA A 1 768 ? -23.642 -15.657 -8.348 1.00 92.69 768 ALA A CA 1
ATOM 5738 C C . ALA A 1 768 ? -24.830 -14.798 -8.833 1.00 92.69 768 ALA A C 1
ATOM 5740 O O . ALA A 1 768 ? -25.702 -15.295 -9.540 1.00 92.69 768 ALA A O 1
ATOM 5741 N N . GLY A 1 769 ? -24.859 -13.508 -8.484 1.00 95.75 769 GLY A N 1
ATOM 5742 C CA . GLY A 1 769 ? -25.911 -12.577 -8.882 1.00 95.75 769 GLY A CA 1
ATOM 5743 C C . GLY A 1 769 ? -27.148 -12.630 -7.992 1.00 95.75 769 GLY A C 1
ATOM 5744 O O . GLY A 1 769 ? -28.250 -12.333 -8.445 1.00 95.75 769 GLY A O 1
ATOM 5745 N N . GLU A 1 770 ? -26.968 -13.021 -6.735 1.00 96.62 770 GLU A N 1
ATOM 5746 C CA . GLU A 1 770 ? -28.031 -13.128 -5.743 1.00 96.62 770 GLU A CA 1
ATOM 5747 C C . GLU A 1 770 ? -28.005 -11.904 -4.827 1.00 96.62 770 GLU A C 1
ATOM 5749 O O . GLU A 1 770 ? -26.969 -11.622 -4.217 1.00 96.62 770 GLU A O 1
ATOM 5754 N N . LEU A 1 771 ? -29.124 -11.183 -4.716 1.00 97.81 771 LEU A N 1
ATOM 5755 C CA . LEU A 1 771 ? -29.212 -9.977 -3.892 1.00 97.81 771 LEU A CA 1
ATOM 5756 C C . LEU A 1 771 ? -29.897 -10.271 -2.550 1.00 97.81 771 LEU A C 1
ATOM 5758 O O . LEU A 1 771 ? -31.023 -10.776 -2.495 1.00 97.81 771 LEU A O 1
ATOM 5762 N N . TYR A 1 772 ? -29.206 -9.932 -1.467 1.00 98.31 772 TYR A N 1
ATOM 5763 C CA . TYR A 1 772 ? -29.667 -10.079 -0.091 1.00 98.31 772 TYR A CA 1
ATOM 5764 C C . TYR A 1 772 ? -29.861 -8.718 0.560 1.00 98.31 772 TYR A C 1
ATOM 5766 O O . TYR A 1 772 ? -29.110 -7.783 0.282 1.00 98.31 772 TYR A O 1
ATOM 5774 N N . SER A 1 773 ? -30.833 -8.633 1.462 1.00 98.50 773 SER A N 1
ATOM 5775 C CA . SER A 1 773 ? -31.149 -7.420 2.209 1.00 98.50 773 SER A CA 1
ATOM 5776 C C . SER A 1 773 ? -31.397 -7.706 3.697 1.00 98.50 773 SER A C 1
ATOM 5778 O O . SER A 1 773 ? -31.764 -8.820 4.086 1.00 98.50 773 SER A O 1
ATOM 5780 N N . LEU A 1 774 ? -31.129 -6.717 4.551 1.00 98.56 774 LEU A N 1
ATOM 5781 C CA . LEU A 1 774 ? -31.234 -6.806 6.013 1.00 98.56 774 LEU A CA 1
ATOM 5782 C C . LEU A 1 774 ? -31.576 -5.429 6.600 1.00 98.56 774 LEU A C 1
ATOM 5784 O O . LEU A 1 774 ? -31.161 -4.412 6.053 1.00 98.56 774 LEU A O 1
ATOM 5788 N N . GLY A 1 775 ? -32.260 -5.381 7.743 1.00 97.31 775 GLY A N 1
ATOM 5789 C CA . GLY A 1 775 ? -32.463 -4.156 8.517 1.00 97.31 775 GLY A CA 1
ATOM 5790 C C . GLY A 1 775 ? -33.862 -3.567 8.369 1.00 97.31 775 GLY A C 1
ATOM 5791 O O . GLY A 1 775 ? -34.862 -4.291 8.379 1.00 97.31 775 GLY A O 1
ATOM 5792 N N . LYS A 1 776 ? -33.954 -2.237 8.275 1.00 95.12 776 LYS A N 1
ATOM 5793 C CA . LYS A 1 776 ? -35.238 -1.526 8.216 1.00 95.12 776 LYS A CA 1
ATOM 5794 C C . LYS A 1 776 ? -35.960 -1.760 6.885 1.00 95.12 776 LYS A C 1
ATOM 5796 O O . LYS A 1 776 ? -35.305 -1.875 5.855 1.00 95.12 776 LYS A O 1
ATOM 5801 N N . ASN A 1 777 ? -37.297 -1.805 6.906 1.00 95.44 777 ASN A N 1
ATOM 5802 C CA . ASN A 1 777 ? -38.118 -2.104 5.724 1.00 95.44 777 ASN A CA 1
ATOM 5803 C C . ASN A 1 777 ? -39.443 -1.316 5.629 1.00 95.44 777 ASN A C 1
ATOM 5805 O O . ASN A 1 777 ? -40.356 -1.718 4.914 1.00 95.44 777 ASN A O 1
ATOM 5809 N N . GLY A 1 778 ? -39.612 -0.213 6.364 1.00 92.56 778 GLY A N 1
ATOM 5810 C CA . GLY A 1 778 ? -40.904 0.488 6.427 1.00 92.56 778 GLY A CA 1
ATOM 5811 C C . GLY A 1 778 ? -41.353 1.136 5.108 1.00 92.56 778 GLY A C 1
ATOM 5812 O O . GLY A 1 778 ? -42.496 1.571 5.011 1.00 92.56 778 GLY A O 1
ATOM 5813 N N . ARG A 1 779 ? -40.471 1.202 4.105 1.00 91.62 779 ARG A N 1
ATOM 5814 C CA . ARG A 1 779 ? -40.718 1.720 2.751 1.00 91.62 779 ARG A CA 1
ATOM 5815 C C . ARG A 1 779 ? -40.516 0.650 1.672 1.00 91.62 779 ARG A C 1
ATOM 5817 O O . ARG A 1 779 ? -40.287 1.002 0.522 1.00 91.62 779 ARG A O 1
ATOM 5824 N N . ASN A 1 780 ? -40.571 -0.636 2.036 1.00 95.75 780 ASN A N 1
ATOM 5825 C CA . ASN A 1 780 ? -40.315 -1.773 1.139 1.00 95.75 780 ASN A CA 1
ATOM 5826 C C . ASN A 1 780 ? -38.877 -1.821 0.593 1.00 95.75 780 ASN A C 1
ATOM 5828 O O . ASN A 1 780 ? -38.606 -2.517 -0.385 1.00 95.75 780 ASN A O 1
ATOM 5832 N N . GLN A 1 781 ? -37.937 -1.105 1.218 1.00 95.75 781 GLN A N 1
ATOM 5833 C CA . GLN A 1 781 ? -36.567 -0.975 0.729 1.00 95.75 781 GLN A CA 1
ATOM 5834 C C . GLN A 1 781 ? -35.784 -2.296 0.746 1.00 95.75 781 GLN A C 1
ATOM 5836 O O . GLN A 1 781 ? -34.857 -2.465 -0.036 1.00 95.75 781 GLN A O 1
ATOM 5841 N N . LEU A 1 782 ? -36.193 -3.285 1.551 1.00 98.25 782 LEU A N 1
ATOM 5842 C CA . LEU A 1 782 ? -35.592 -4.622 1.498 1.00 98.25 782 LEU A CA 1
ATOM 5843 C C . LEU A 1 782 ? -36.052 -5.443 0.287 1.00 98.25 782 LEU A C 1
ATOM 5845 O O . LEU A 1 782 ? -35.468 -6.491 0.023 1.00 98.25 782 LEU A O 1
ATOM 5849 N N . GLY A 1 783 ? -37.085 -5.006 -0.436 1.00 97.88 783 GLY A N 1
ATOM 5850 C CA . GLY A 1 783 ? -37.549 -5.649 -1.663 1.00 97.88 783 GLY A CA 1
ATOM 5851 C C . GLY A 1 783 ? -38.059 -7.085 -1.481 1.00 97.88 783 GLY A C 1
ATOM 5852 O O . GLY A 1 783 ? -38.021 -7.880 -2.417 1.00 97.88 783 GLY A O 1
ATOM 5853 N N . ASP A 1 784 ? -38.523 -7.442 -0.281 1.00 97.75 784 ASP A N 1
ATOM 5854 C CA . ASP A 1 784 ? -38.926 -8.809 0.087 1.00 97.75 784 ASP A CA 1
ATOM 5855 C C . ASP A 1 784 ? -40.450 -9.046 0.038 1.00 97.75 784 ASP A C 1
ATOM 5857 O O . ASP A 1 784 ? -40.941 -10.091 0.484 1.00 97.75 784 ASP A O 1
ATOM 5861 N N . PHE A 1 785 ? -41.192 -8.089 -0.534 1.00 97.38 785 PHE A N 1
ATOM 5862 C CA . PHE A 1 785 ? -42.659 -8.041 -0.583 1.00 97.38 785 PHE A CA 1
ATOM 5863 C C . PHE A 1 785 ? -43.333 -7.892 0.787 1.00 97.38 785 PHE A C 1
ATOM 5865 O O . PHE A 1 785 ? -44.518 -8.189 0.939 1.00 97.38 785 PHE A O 1
ATOM 5872 N N . THR A 1 786 ? -42.598 -7.387 1.780 1.00 96.06 786 THR A N 1
ATOM 5873 C CA . THR A 1 786 ? -43.120 -7.007 3.095 1.00 96.06 786 THR A CA 1
ATOM 5874 C C . THR A 1 786 ? -42.695 -5.582 3.454 1.00 96.06 786 THR A C 1
ATOM 5876 O O . THR A 1 786 ? -41.897 -4.965 2.753 1.00 96.06 786 THR A O 1
ATOM 5879 N N . THR A 1 787 ? -43.223 -5.063 4.563 1.00 94.81 787 THR A N 1
ATOM 5880 C CA . THR A 1 787 ? -42.735 -3.833 5.216 1.00 94.81 787 THR A CA 1
ATOM 5881 C C . THR A 1 787 ? -42.078 -4.121 6.570 1.00 94.81 787 THR A C 1
ATOM 5883 O O . THR A 1 787 ? -41.834 -3.224 7.380 1.00 94.81 787 THR A O 1
ATOM 5886 N N . THR A 1 788 ? -41.815 -5.399 6.852 1.00 94.88 788 THR A N 1
ATOM 5887 C CA . THR A 1 788 ? -41.335 -5.864 8.151 1.00 94.88 788 THR A CA 1
ATOM 5888 C C . THR A 1 788 ? -39.823 -5.737 8.234 1.00 94.88 788 THR A C 1
ATOM 5890 O O . THR A 1 788 ? -39.102 -6.158 7.331 1.00 94.88 788 THR A O 1
ATOM 5893 N N . GLU A 1 789 ? -39.349 -5.165 9.337 1.00 95.56 789 GLU A N 1
ATOM 5894 C CA . GLU A 1 789 ? -37.931 -5.129 9.684 1.00 95.56 789 GLU A CA 1
ATOM 5895 C C . GLU A 1 789 ? -37.344 -6.544 9.783 1.00 95.56 789 GLU A C 1
ATOM 5897 O O . GLU A 1 789 ? -37.985 -7.466 10.291 1.00 95.56 789 GLU A O 1
ATOM 5902 N N . ARG A 1 790 ? -36.114 -6.721 9.300 1.00 97.62 790 ARG A N 1
ATOM 5903 C CA . ARG A 1 790 ? -35.427 -8.014 9.267 1.00 97.62 790 ARG A CA 1
ATOM 5904 C C . ARG A 1 790 ? -34.150 -7.954 10.094 1.00 97.62 790 ARG A C 1
ATOM 5906 O O . ARG A 1 790 ? -33.270 -7.149 9.811 1.00 97.62 790 ARG A O 1
ATOM 5913 N N . THR A 1 791 ? -34.027 -8.847 11.073 1.00 97.56 791 THR A N 1
ATOM 5914 C CA . THR A 1 791 ? -32.799 -9.055 11.866 1.00 97.56 791 THR A CA 1
ATOM 5915 C C . THR A 1 791 ? -31.932 -10.206 11.341 1.00 97.56 791 THR A C 1
ATOM 5917 O O . THR A 1 791 ? -30.807 -10.399 11.802 1.00 97.56 791 THR A O 1
ATOM 5920 N N . SER A 1 792 ? -32.420 -10.927 10.329 1.00 97.31 792 SER A N 1
ATOM 5921 C CA . SER A 1 792 ? -31.686 -11.928 9.551 1.00 97.31 792 SER A CA 1
ATOM 5922 C C . SER A 1 792 ? -31.835 -11.632 8.062 1.00 97.31 792 SER A C 1
ATOM 5924 O O . SER A 1 792 ? -32.860 -11.098 7.636 1.00 97.31 792 SER A O 1
ATOM 5926 N N . TRP A 1 793 ? -30.817 -11.975 7.274 1.00 98.19 793 TRP A N 1
ATOM 5927 C CA . TRP A 1 793 ? -30.799 -11.719 5.834 1.00 98.19 793 TRP A CA 1
ATOM 5928 C C . TRP A 1 793 ? -31.973 -12.381 5.111 1.00 98.19 793 TRP A C 1
ATOM 5930 O O . TRP A 1 793 ? -32.262 -13.561 5.316 1.00 98.19 793 TRP A O 1
ATOM 5940 N N . VAL A 1 794 ? -32.599 -11.634 4.206 1.00 97.88 794 VAL A N 1
ATOM 5941 C CA . VAL A 1 794 ? -33.624 -12.133 3.285 1.00 97.88 794 VAL A CA 1
ATOM 5942 C C . VAL A 1 794 ? -33.171 -11.953 1.842 1.00 97.88 794 VAL A C 1
ATOM 5944 O O . VAL A 1 794 ? -32.296 -11.141 1.547 1.00 97.88 794 VAL A O 1
ATOM 5947 N N . ARG A 1 795 ? -33.754 -12.732 0.930 1.00 97.38 795 ARG A N 1
ATOM 5948 C CA . ARG A 1 795 ? -33.559 -12.546 -0.511 1.00 97.38 795 ARG A CA 1
ATOM 5949 C C . ARG A 1 795 ? -34.450 -11.420 -1.006 1.00 97.38 795 ARG A C 1
ATOM 5951 O O . ARG A 1 795 ? -35.646 -11.415 -0.708 1.00 97.38 795 ARG A O 1
ATOM 5958 N N . VAL A 1 796 ? -33.875 -10.522 -1.800 1.00 98.25 796 VAL A N 1
ATOM 5959 C CA . VAL A 1 796 ? -34.659 -9.587 -2.610 1.00 98.25 796 VAL A CA 1
ATOM 5960 C C . VAL A 1 796 ? -35.430 -10.396 -3.648 1.00 98.25 796 VAL A C 1
ATOM 5962 O O . VAL A 1 796 ? -34.942 -11.404 -4.165 1.00 98.25 796 VAL A O 1
ATOM 5965 N N . LYS A 1 797 ? -36.660 -9.983 -3.931 1.00 98.19 797 LYS A N 1
ATOM 5966 C CA . LYS A 1 797 ? -37.600 -10.723 -4.768 1.00 98.19 797 LYS A CA 1
ATOM 5967 C C . LYS A 1 797 ? -38.023 -9.919 -5.987 1.00 98.19 797 LYS A C 1
ATOM 5969 O O . LYS A 1 797 ? -38.071 -8.702 -5.937 1.00 98.19 797 LYS A O 1
ATOM 5974 N N . LYS A 1 798 ? -38.390 -10.593 -7.075 1.00 95.56 798 LYS A N 1
ATOM 5975 C CA . LYS A 1 798 ? -39.010 -9.955 -8.258 1.00 95.56 798 LYS A CA 1
ATOM 5976 C C . LYS A 1 798 ? -40.541 -10.068 -8.256 1.00 95.56 798 LYS A C 1
ATOM 5978 O O . LYS A 1 798 ? -41.218 -9.360 -8.990 1.00 95.56 798 LYS A O 1
ATOM 5983 N N . SER A 1 799 ? -41.086 -10.961 -7.431 1.00 95.81 799 SER A N 1
ATOM 5984 C CA . SER A 1 799 ? -42.519 -11.139 -7.175 1.00 95.81 799 SER A CA 1
ATOM 5985 C C . SER A 1 799 ? -42.714 -11.658 -5.743 1.00 95.81 799 SER A C 1
ATOM 5987 O O . SER A 1 799 ? -41.757 -12.088 -5.107 1.00 95.81 799 SER A O 1
ATOM 5989 N N . ALA A 1 800 ? -43.940 -11.687 -5.211 1.00 94.31 800 ALA A N 1
ATOM 5990 C CA . ALA A 1 800 ? -44.177 -12.148 -3.832 1.00 94.31 800 ALA A CA 1
ATOM 5991 C C . ALA A 1 800 ? -43.641 -13.572 -3.538 1.00 94.31 800 ALA A C 1
ATOM 5993 O O . ALA A 1 800 ? -43.332 -13.896 -2.384 1.00 94.31 800 ALA A O 1
ATOM 5994 N N . THR A 1 801 ? -43.498 -14.401 -4.579 1.00 95.06 801 THR A N 1
ATOM 5995 C CA . THR A 1 801 ? -43.108 -15.815 -4.487 1.00 95.06 801 THR A CA 1
ATOM 5996 C C . THR A 1 801 ? -41.736 -16.134 -5.087 1.00 95.06 801 THR A C 1
ATOM 5998 O O . THR A 1 801 ? -41.202 -17.198 -4.789 1.00 95.06 801 THR A O 1
ATOM 6001 N N . GLU A 1 802 ? -41.129 -15.234 -5.868 1.00 96.56 802 GLU A N 1
ATOM 6002 C CA . GLU A 1 802 ? -39.878 -15.512 -6.583 1.00 96.56 802 GLU A CA 1
ATOM 6003 C C . GLU A 1 802 ? -38.745 -14.570 -6.174 1.00 96.56 802 GLU A C 1
ATOM 6005 O O . GLU A 1 802 ? -38.890 -13.343 -6.185 1.00 96.56 802 GLU A O 1
ATOM 6010 N N . ASN A 1 803 ? -37.579 -15.154 -5.897 1.00 96.44 803 ASN A N 1
ATOM 6011 C CA . ASN A 1 803 ? -36.351 -14.406 -5.654 1.00 96.44 803 ASN A CA 1
ATOM 6012 C C . ASN A 1 803 ? -35.875 -13.690 -6.925 1.00 96.44 803 ASN A C 1
ATOM 6014 O O . ASN A 1 803 ? -36.149 -14.103 -8.056 1.00 96.44 803 ASN A O 1
ATOM 6018 N N . MET A 1 804 ? -35.168 -12.587 -6.716 1.00 92.38 804 MET A N 1
ATOM 6019 C CA . MET A 1 804 ? -34.471 -11.858 -7.757 1.00 92.38 804 MET A CA 1
ATOM 6020 C C . MET A 1 804 ? -33.057 -12.431 -7.894 1.00 92.38 804 MET A C 1
ATOM 6022 O O . MET A 1 804 ? -32.238 -12.302 -6.983 1.00 92.38 804 MET A O 1
ATOM 6026 N N . ASP A 1 805 ? -32.794 -13.053 -9.041 1.00 88.88 805 ASP A N 1
ATOM 6027 C CA . ASP A 1 805 ? -31.512 -13.670 -9.386 1.00 88.88 805 ASP A CA 1
ATOM 6028 C C . ASP A 1 805 ? -30.919 -13.009 -10.633 1.00 88.88 805 ASP A C 1
ATOM 6030 O O . ASP A 1 805 ? -31.587 -12.237 -11.326 1.00 88.88 805 ASP A O 1
ATOM 6034 N N . ALA A 1 806 ? -29.661 -13.342 -10.934 1.00 93.94 806 ALA A N 1
ATOM 6035 C CA . ALA A 1 806 ? -28.917 -12.796 -12.062 1.00 93.94 806 ALA A CA 1
ATOM 6036 C C . ALA A 1 806 ? -28.806 -11.260 -12.017 1.00 93.94 806 ALA A C 1
ATOM 6038 O O . ALA A 1 806 ? -28.896 -10.591 -13.043 1.00 93.94 806 ALA A O 1
ATOM 6039 N N . ILE A 1 807 ? -28.594 -10.695 -10.827 1.00 97.81 807 ILE A N 1
ATOM 6040 C CA . ILE A 1 807 ? -28.248 -9.284 -10.640 1.00 97.81 807 ILE A CA 1
ATOM 6041 C C . ILE A 1 807 ? -26.750 -9.085 -10.856 1.00 97.81 807 ILE A C 1
ATOM 6043 O O . ILE A 1 807 ? -25.918 -9.856 -10.378 1.00 97.81 807 ILE A O 1
ATOM 6047 N N . VAL A 1 808 ? -26.388 -8.043 -11.598 1.00 97.62 808 VAL A N 1
ATOM 6048 C CA . VAL A 1 808 ? -24.986 -7.703 -11.860 1.00 97.62 808 VAL A CA 1
ATOM 6049 C C . VAL A 1 808 ? -24.531 -6.471 -11.092 1.00 97.62 808 VAL A C 1
ATOM 6051 O O . VAL A 1 808 ? -23.392 -6.464 -10.632 1.00 97.62 808 VAL A O 1
ATOM 6054 N N . TRP A 1 809 ? -25.437 -5.515 -10.876 1.00 98.25 809 TRP A N 1
ATOM 6055 C CA . TRP A 1 809 ? -25.185 -4.255 -10.185 1.00 98.25 809 TRP A CA 1
ATOM 6056 C C . TRP A 1 809 ? -26.423 -3.803 -9.418 1.00 98.25 809 TRP A C 1
ATOM 6058 O O . TRP A 1 809 ? -27.543 -4.011 -9.886 1.00 98.25 809 TRP A O 1
ATOM 6068 N N . PHE A 1 810 ? -26.233 -3.123 -8.294 1.00 98.12 810 PHE A N 1
ATOM 6069 C CA . PHE A 1 810 ? -27.286 -2.335 -7.656 1.00 98.12 810 PHE A CA 1
ATOM 6070 C C . PHE A 1 810 ? -26.740 -0.987 -7.175 1.00 98.12 810 PHE A C 1
ATOM 6072 O O . PHE A 1 810 ? -25.543 -0.852 -6.948 1.00 98.12 810 PHE A O 1
ATOM 6079 N N . SER A 1 811 ? -27.614 0.004 -7.043 1.00 98.06 811 SER A N 1
ATOM 6080 C CA . SER A 1 811 ? -27.312 1.320 -6.479 1.00 98.06 811 SER A CA 1
ATOM 6081 C C . SER A 1 811 ? -28.436 1.667 -5.497 1.00 98.06 811 SER A C 1
ATOM 6083 O O . SER A 1 811 ? -29.575 1.892 -5.929 1.00 98.06 811 SER A O 1
ATOM 6085 N N . PRO A 1 812 ? -28.187 1.596 -4.178 1.00 97.25 812 PRO A N 1
ATOM 6086 C CA . PRO A 1 812 ? -29.075 2.164 -3.180 1.00 97.25 812 PRO A CA 1
ATOM 6087 C C . PRO A 1 812 ? -28.771 3.654 -3.013 1.00 97.25 812 PRO A C 1
ATOM 6089 O O . PRO A 1 812 ? -27.665 4.102 -3.293 1.00 97.25 812 PRO A O 1
ATOM 6092 N N . GLN A 1 813 ? -29.720 4.413 -2.483 1.00 94.62 813 GLN A N 1
ATOM 6093 C CA . GLN A 1 813 ? -29.411 5.769 -2.055 1.00 94.62 813 GLN A CA 1
ATOM 6094 C C . GLN A 1 813 ? -28.542 5.746 -0.785 1.00 94.62 813 GLN A C 1
ATOM 6096 O O . GLN A 1 813 ? -29.013 5.337 0.283 1.00 94.62 813 GLN A O 1
ATOM 6101 N N . GLU A 1 814 ? -27.288 6.192 -0.915 1.00 94.69 814 GLU A N 1
ATOM 6102 C CA . GLU A 1 814 ? -26.294 6.248 0.171 1.00 94.69 814 GLU A CA 1
ATOM 6103 C C . GLU A 1 814 ? -25.608 7.619 0.379 1.00 94.69 814 GLU A C 1
ATOM 6105 O O . GLU A 1 814 ? -24.763 7.764 1.264 1.00 94.69 814 GLU A O 1
ATOM 6110 N N . HIS A 1 815 ? -25.979 8.638 -0.400 1.00 94.56 815 HIS A N 1
ATOM 6111 C CA . HIS A 1 815 ? -25.310 9.948 -0.440 1.00 94.56 815 HIS A CA 1
ATOM 6112 C C . HIS A 1 815 ? -26.090 11.082 0.241 1.00 94.56 815 HIS A C 1
ATOM 6114 O O . HIS A 1 815 ? -25.577 12.194 0.378 1.00 94.56 815 HIS A O 1
ATOM 6120 N N . ASP A 1 816 ? -27.302 10.810 0.712 1.00 91.62 816 ASP A N 1
ATOM 6121 C CA . ASP A 1 816 ? -28.143 11.741 1.461 1.00 91.62 816 ASP A CA 1
ATOM 6122 C C . ASP A 1 816 ? -28.609 11.092 2.779 1.00 91.62 816 ASP A C 1
ATOM 6124 O O . ASP A 1 816 ? -28.407 9.900 3.028 1.00 91.62 816 ASP A O 1
ATOM 6128 N N . ASN A 1 817 ? -29.173 11.878 3.692 1.00 89.75 817 ASN A N 1
ATOM 6129 C CA . ASN A 1 817 ? -29.609 11.379 4.989 1.00 89.75 817 ASN A CA 1
ATOM 6130 C C . ASN A 1 817 ? -31.008 10.746 4.984 1.00 89.75 817 ASN A C 1
ATOM 6132 O O . ASN A 1 817 ? -31.355 10.185 6.020 1.00 89.75 817 ASN A O 1
ATOM 6136 N N . SER A 1 818 ? -31.767 10.805 3.882 1.00 87.56 818 SER A N 1
ATOM 6137 C CA . SER A 1 818 ? -33.143 10.278 3.756 1.00 87.56 818 SER A CA 1
ATOM 6138 C C . SER A 1 818 ? -33.304 9.254 2.609 1.00 87.56 818 SER A C 1
ATOM 6140 O O . SER A 1 818 ? -32.331 8.672 2.166 1.00 87.56 818 SER A O 1
ATOM 6142 N N . TYR A 1 819 ? -34.533 8.962 2.163 1.00 90.19 819 TYR A N 1
ATOM 6143 C CA . TYR A 1 819 ? -34.868 8.331 0.868 1.00 90.19 819 TYR A CA 1
ATOM 6144 C C . TYR A 1 819 ? -34.301 6.937 0.547 1.00 90.19 819 TYR A C 1
ATOM 6146 O O . TYR A 1 819 ? -33.524 6.771 -0.385 1.00 90.19 819 TYR A O 1
ATOM 6154 N N . ALA A 1 820 ? -34.768 5.900 1.253 1.00 93.44 820 ALA A N 1
ATOM 6155 C CA . ALA A 1 820 ? -34.395 4.498 1.013 1.00 93.44 820 ALA A CA 1
ATOM 6156 C C . ALA A 1 820 ? -34.939 3.910 -0.316 1.00 93.44 820 ALA A C 1
ATOM 6158 O O . ALA A 1 820 ? -35.778 3.006 -0.312 1.00 93.44 820 ALA A O 1
ATOM 6159 N N . ALA A 1 821 ? -34.476 4.440 -1.445 1.00 95.88 821 ALA A N 1
ATOM 6160 C CA . ALA A 1 821 ? -34.691 3.956 -2.803 1.00 95.88 821 ALA A CA 1
ATOM 6161 C C . ALA A 1 821 ? -33.557 3.013 -3.230 1.00 95.88 821 ALA A C 1
ATOM 6163 O O . ALA A 1 821 ? -32.407 3.181 -2.813 1.00 95.88 821 ALA A O 1
ATOM 6164 N N . VAL A 1 822 ? -33.870 2.030 -4.075 1.00 98.25 822 VAL A N 1
ATOM 6165 C CA . VAL A 1 822 ? -32.880 1.105 -4.638 1.00 98.25 822 VAL A CA 1
ATOM 6166 C C . VAL A 1 822 ? -33.212 0.797 -6.092 1.00 98.25 822 VAL A C 1
ATOM 6168 O O . VAL A 1 822 ? -34.352 0.475 -6.429 1.00 98.25 822 VAL A O 1
ATOM 6171 N N . ASN A 1 823 ? -32.189 0.831 -6.941 1.00 98.44 823 ASN A N 1
ATOM 6172 C CA . ASN A 1 823 ? -32.243 0.356 -8.316 1.00 98.44 823 ASN A CA 1
ATOM 6173 C C . ASN A 1 823 ? -31.246 -0.790 -8.524 1.00 98.44 823 ASN A C 1
ATOM 6175 O O . ASN A 1 823 ? -30.148 -0.776 -7.968 1.00 98.44 823 ASN A O 1
ATOM 6179 N N . ALA A 1 824 ? -31.587 -1.771 -9.358 1.00 98.38 824 ALA A N 1
ATOM 6180 C CA . ALA A 1 824 ? -30.695 -2.875 -9.704 1.00 98.38 824 ALA A CA 1
ATOM 6181 C C . ALA A 1 824 ? -30.769 -3.258 -11.181 1.00 98.38 824 ALA A C 1
ATOM 6183 O O . ALA A 1 824 ? -31.837 -3.265 -11.794 1.00 98.38 824 ALA A O 1
ATOM 6184 N N . LEU A 1 825 ? -29.616 -3.628 -11.735 1.00 98.50 825 LEU A N 1
ATOM 6185 C CA . LEU A 1 825 ? -29.474 -4.149 -13.085 1.00 98.50 825 LEU A CA 1
ATOM 6186 C C . LEU A 1 825 ? -29.273 -5.661 -13.054 1.00 98.50 825 LEU A C 1
ATOM 6188 O O . LEU A 1 825 ? -28.424 -6.190 -12.335 1.00 98.50 825 LEU A O 1
ATOM 6192 N N . THR A 1 826 ? -30.026 -6.353 -13.899 1.00 97.50 826 THR A N 1
ATOM 6193 C CA . THR A 1 826 ? -29.804 -7.771 -14.206 1.00 97.50 826 THR A CA 1
ATOM 6194 C C . THR A 1 826 ? -28.609 -7.952 -15.146 1.00 97.50 826 THR A C 1
ATOM 6196 O O . THR A 1 826 ? -28.233 -7.028 -15.865 1.00 97.50 826 THR A O 1
ATOM 6199 N N . THR A 1 827 ? -28.053 -9.161 -15.229 1.00 94.94 827 THR A N 1
ATOM 6200 C CA . THR A 1 827 ? -27.023 -9.551 -16.214 1.00 94.94 827 THR A CA 1
ATOM 6201 C C . THR A 1 827 ? -27.501 -9.408 -17.661 1.00 94.94 827 THR A C 1
ATOM 6203 O O . THR A 1 827 ? -26.691 -9.347 -18.577 1.00 94.94 827 THR A O 1
ATOM 6206 N N . THR A 1 828 ? -28.819 -9.318 -17.870 1.00 92.94 828 THR A N 1
ATOM 6207 C CA . THR A 1 828 ? -29.452 -9.020 -19.164 1.00 92.94 828 THR A CA 1
ATOM 6208 C C . THR A 1 828 ? -29.707 -7.524 -19.392 1.00 92.94 828 THR A C 1
ATOM 6210 O O . THR A 1 828 ? -30.488 -7.159 -20.272 1.00 92.94 828 THR A O 1
ATOM 6213 N N . SER A 1 829 ? -29.081 -6.648 -18.595 1.00 94.38 829 SER A N 1
ATOM 6214 C CA . SER A 1 829 ? -29.165 -5.185 -18.718 1.00 94.38 829 SER A CA 1
ATOM 6215 C C . SER A 1 829 ? -30.574 -4.606 -18.546 1.00 94.38 829 SER A C 1
ATOM 6217 O O . SER A 1 829 ? -30.916 -3.596 -19.163 1.00 94.38 829 SER A O 1
ATOM 6219 N N . LYS A 1 830 ? -31.405 -5.246 -17.715 1.00 97.12 830 LYS A N 1
ATOM 6220 C CA . LYS A 1 830 ? -32.760 -4.781 -17.362 1.00 97.12 830 LYS A CA 1
ATOM 6221 C C . LYS A 1 830 ? -32.808 -4.233 -15.946 1.00 97.12 830 LYS A C 1
ATOM 6223 O O . LYS A 1 830 ? -32.138 -4.785 -15.075 1.00 97.12 830 LYS A O 1
ATOM 6228 N N . LEU A 1 831 ? -33.630 -3.208 -15.745 1.00 98.19 831 LEU A N 1
ATOM 6229 C CA . LEU A 1 831 ? -33.779 -2.487 -14.488 1.00 98.19 831 LEU A CA 1
ATOM 6230 C C . LEU A 1 831 ? -34.925 -3.046 -13.635 1.00 98.19 831 LEU A C 1
ATOM 6232 O O . LEU A 1 831 ? -36.033 -3.266 -14.132 1.00 98.19 831 LEU A O 1
ATOM 6236 N N . TYR A 1 832 ? -34.662 -3.181 -12.339 1.00 98.38 832 TYR A N 1
ATOM 6237 C CA . TYR A 1 832 ? -35.673 -3.207 -11.286 1.00 98.38 832 TYR A CA 1
ATOM 6238 C C . TYR A 1 832 ? -35.463 -2.022 -10.346 1.00 98.38 832 TYR A C 1
ATOM 6240 O O . TYR A 1 832 ? -34.320 -1.687 -10.043 1.00 98.38 832 TYR A O 1
ATOM 6248 N N . ALA A 1 833 ? -36.552 -1.434 -9.857 1.00 98.19 833 ALA A N 1
ATOM 6249 C CA . ALA A 1 833 ? -36.524 -0.350 -8.876 1.00 98.19 833 ALA A CA 1
ATOM 6250 C C . ALA A 1 833 ? -37.479 -0.655 -7.714 1.00 98.19 833 ALA A C 1
ATOM 6252 O O . ALA A 1 833 ? -38.483 -1.337 -7.920 1.00 98.19 833 ALA A O 1
ATOM 6253 N N . TRP A 1 834 ? -37.174 -0.207 -6.497 1.00 98.31 834 TRP A N 1
ATOM 6254 C CA . TRP A 1 834 ? -38.040 -0.361 -5.322 1.00 98.31 834 TRP A CA 1
ATOM 6255 C C . TRP A 1 834 ? -37.638 0.575 -4.185 1.00 98.31 834 TRP A C 1
ATOM 6257 O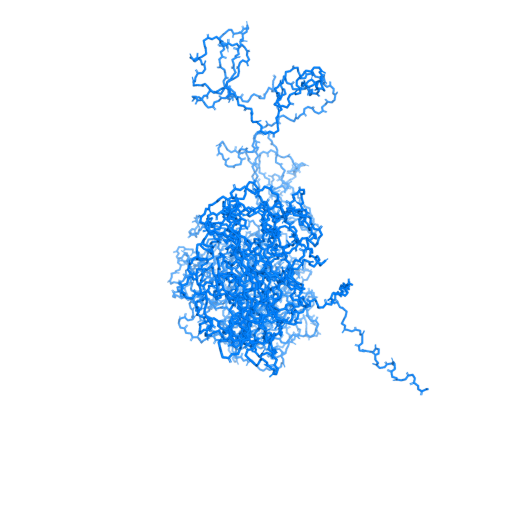 O . TRP A 1 834 ? -36.676 1.334 -4.289 1.00 98.31 834 TRP A O 1
ATOM 6267 N N . GLY A 1 835 ? -38.370 0.496 -3.076 1.00 96.62 835 GLY A N 1
ATOM 6268 C CA . GLY A 1 835 ? -38.161 1.357 -1.925 1.00 96.62 835 GLY A CA 1
ATOM 6269 C C . GLY A 1 835 ? -39.008 2.620 -2.016 1.00 96.62 835 GLY A C 1
ATOM 6270 O O . GLY A 1 835 ? -40.113 2.603 -2.561 1.00 96.62 835 GLY A O 1
ATOM 6271 N N . TYR A 1 836 ? -38.508 3.713 -1.451 1.00 94.19 836 TYR A N 1
ATOM 6272 C CA . TYR A 1 836 ? -39.256 4.964 -1.374 1.00 94.19 836 TYR A CA 1
ATOM 6273 C C . TYR A 1 836 ? -39.253 5.729 -2.709 1.00 94.19 836 TYR A C 1
ATOM 6275 O O . TYR A 1 836 ? -38.192 6.011 -3.250 1.00 94.19 836 TYR A O 1
ATOM 6283 N N . ASN A 1 837 ? -40.433 6.083 -3.228 1.00 94.50 837 ASN A N 1
ATOM 6284 C CA . ASN A 1 837 ? -40.601 6.871 -4.457 1.00 94.50 837 ASN A CA 1
ATOM 6285 C C . ASN A 1 837 ? -40.840 8.360 -4.154 1.00 94.50 837 ASN A C 1
ATOM 6287 O O . ASN A 1 837 ? -41.875 8.909 -4.539 1.00 94.50 837 ASN A O 1
ATOM 6291 N N . ALA A 1 838 ? -39.916 8.996 -3.434 1.00 91.19 838 ALA A N 1
ATOM 6292 C CA . ALA A 1 838 ? -39.992 10.432 -3.168 1.00 91.19 838 ALA A CA 1
ATOM 6293 C C . ALA A 1 838 ? -39.942 11.212 -4.484 1.00 91.19 838 ALA A C 1
ATOM 6295 O O . ALA A 1 838 ? -39.063 10.948 -5.307 1.00 91.19 838 ALA A O 1
ATOM 6296 N N . ASP A 1 839 ? -40.912 12.095 -4.719 1.00 91.31 839 ASP A N 1
ATOM 6297 C CA . ASP A 1 839 ? -40.941 12.989 -5.887 1.00 91.31 839 ASP A CA 1
ATOM 6298 C C . ASP A 1 839 ? -40.661 12.316 -7.254 1.00 91.31 839 ASP A C 1
ATOM 6300 O O . ASP A 1 839 ? -40.047 12.886 -8.156 1.00 91.31 839 ASP A O 1
ATOM 6304 N N . ASN A 1 840 ? -41.166 11.089 -7.440 1.00 93.94 840 ASN A N 1
ATOM 6305 C CA . ASN A 1 840 ? -40.985 10.246 -8.634 1.00 93.94 840 ASN A CA 1
ATOM 6306 C C . ASN A 1 840 ? -39.562 9.717 -8.878 1.00 93.94 840 ASN A C 1
ATOM 6308 O O . ASN A 1 840 ? -39.266 9.285 -9.992 1.00 93.94 840 ASN A O 1
ATOM 6312 N N . MET A 1 841 ? -38.679 9.683 -7.878 1.00 94.38 841 MET A N 1
ATOM 6313 C CA . MET A 1 841 ? -37.294 9.224 -8.055 1.00 94.38 841 MET A CA 1
ATOM 6314 C C . MET A 1 841 ? -37.141 7.784 -8.584 1.00 94.38 841 MET A C 1
ATOM 6316 O O . MET A 1 841 ? -36.066 7.435 -9.062 1.00 94.38 841 MET A O 1
ATOM 6320 N N . LEU A 1 842 ? -38.185 6.945 -8.526 1.00 96.75 842 LEU A N 1
ATOM 6321 C CA . LEU A 1 842 ? -38.207 5.595 -9.112 1.00 96.75 842 LEU A CA 1
ATOM 6322 C C . LEU A 1 842 ? -38.967 5.519 -10.451 1.00 96.75 842 LEU A C 1
ATOM 6324 O O . LEU A 1 842 ? -39.064 4.441 -11.038 1.00 96.75 842 LEU A O 1
ATOM 6328 N N . GLY A 1 843 ? -39.585 6.613 -10.910 1.00 94.69 843 GLY A N 1
ATOM 6329 C CA . GLY A 1 843 ? -40.516 6.596 -12.046 1.00 94.69 843 GLY A CA 1
ATOM 6330 C C . GLY A 1 843 ? -41.734 5.690 -11.818 1.00 94.69 843 GLY A C 1
ATOM 6331 O O . GLY A 1 843 ? -42.294 5.136 -12.768 1.00 94.69 843 GLY A O 1
ATOM 6332 N N . ALA A 1 844 ? -42.096 5.455 -10.553 1.00 92.25 844 ALA A N 1
ATOM 6333 C CA . ALA A 1 844 ? -43.259 4.658 -10.177 1.00 92.25 844 ALA A CA 1
ATOM 6334 C C . ALA A 1 844 ? -44.545 5.508 -10.190 1.00 92.25 844 ALA A C 1
ATOM 6336 O O . ALA A 1 844 ? -44.500 6.720 -10.363 1.00 92.25 844 ALA A O 1
ATOM 6337 N N . GLY A 1 845 ? -45.708 4.868 -10.027 1.00 88.31 845 GLY A N 1
ATOM 6338 C CA . GLY A 1 845 ? -47.002 5.528 -10.251 1.00 88.31 845 GLY A CA 1
ATOM 6339 C C . GLY A 1 845 ? -47.392 6.598 -9.220 1.00 88.31 845 GLY A C 1
ATOM 6340 O O . GLY A 1 845 ? -47.808 7.687 -9.594 1.00 88.31 845 GLY A O 1
ATOM 6341 N N . THR A 1 846 ? -47.295 6.290 -7.929 1.00 92.31 846 THR A N 1
ATOM 6342 C CA . THR A 1 846 ? -47.701 7.158 -6.814 1.00 92.31 846 THR A CA 1
ATOM 6343 C C . THR A 1 846 ? -46.453 7.737 -6.156 1.00 92.31 846 THR A C 1
ATOM 6345 O O . THR A 1 846 ? -45.525 6.997 -5.828 1.00 92.31 846 THR A O 1
ATOM 6348 N N . VAL A 1 847 ? -46.426 9.051 -5.951 1.00 91.88 847 VAL A N 1
ATOM 6349 C CA . VAL A 1 847 ? -45.351 9.744 -5.221 1.00 91.88 847 VAL A CA 1
ATOM 6350 C C . VAL A 1 847 ? -45.406 9.442 -3.720 1.00 91.88 847 VAL A C 1
ATOM 6352 O O . VAL A 1 847 ? -46.455 9.066 -3.195 1.00 91.88 847 VAL A O 1
ATOM 6355 N N . ASP A 1 848 ? -44.273 9.580 -3.033 1.00 90.06 848 ASP A N 1
ATOM 6356 C CA . ASP A 1 848 ? -44.144 9.517 -1.568 1.00 90.06 848 ASP A CA 1
ATOM 6357 C C . ASP A 1 848 ? -44.674 8.228 -0.920 1.00 90.06 848 ASP A C 1
ATOM 6359 O O . ASP A 1 848 ? -45.154 8.203 0.219 1.00 90.06 848 ASP A O 1
ATOM 6363 N N . THR A 1 849 ? -44.543 7.103 -1.626 1.00 91.62 849 THR A N 1
ATOM 6364 C CA . THR A 1 849 ? -44.891 5.776 -1.105 1.00 91.62 849 THR A CA 1
ATOM 6365 C C . THR A 1 849 ? -43.780 4.751 -1.323 1.00 91.62 849 THR A C 1
ATOM 6367 O O . THR A 1 849 ? -42.859 4.956 -2.113 1.00 91.62 849 THR A O 1
ATOM 6370 N N . GLY A 1 850 ? -43.849 3.652 -0.570 1.00 93.31 850 GLY A N 1
ATOM 6371 C CA . GLY A 1 850 ? -42.961 2.503 -0.719 1.00 93.31 850 GLY A CA 1
ATOM 6372 C C . GLY A 1 850 ? -43.436 1.571 -1.833 1.00 93.31 850 GLY A C 1
ATOM 6373 O O . GLY A 1 850 ? -44.626 1.271 -1.936 1.00 93.31 850 GLY A O 1
ATOM 6374 N N . TYR A 1 851 ? -42.501 1.084 -2.642 1.00 96.75 851 TYR A N 1
ATOM 6375 C CA . TYR A 1 851 ? -42.747 0.114 -3.703 1.00 96.75 851 TYR A CA 1
ATOM 6376 C C . TYR A 1 851 ? -41.963 -1.168 -3.468 1.00 96.75 851 TYR A C 1
ATOM 6378 O O . TYR A 1 851 ? -40.786 -1.138 -3.124 1.00 96.75 851 TYR A O 1
ATOM 6386 N N . ASN A 1 852 ? -42.610 -2.305 -3.719 1.00 97.69 852 ASN A N 1
ATOM 6387 C CA . ASN A 1 852 ? -41.892 -3.552 -3.977 1.00 97.69 852 ASN A CA 1
ATOM 6388 C C . ASN A 1 852 ? -41.189 -3.479 -5.347 1.00 97.69 852 ASN A C 1
ATOM 6390 O O . ASN A 1 852 ? -41.552 -2.623 -6.153 1.00 97.69 852 ASN A O 1
ATOM 6394 N N . PRO A 1 853 ? -40.240 -4.384 -5.646 1.00 98.12 853 PRO A N 1
ATOM 6395 C CA . PRO A 1 853 ? -39.551 -4.445 -6.935 1.00 98.12 853 PRO A CA 1
ATOM 6396 C C . PRO A 1 853 ? -40.479 -4.393 -8.144 1.00 98.12 853 PRO A C 1
ATOM 6398 O O . PRO A 1 853 ? -41.275 -5.301 -8.376 1.00 98.12 853 PRO A O 1
ATOM 6401 N N . ILE A 1 854 ? -40.345 -3.311 -8.914 1.00 97.44 854 ILE A N 1
ATOM 6402 C CA . ILE A 1 854 ? -41.043 -3.065 -10.176 1.00 97.44 854 ILE A CA 1
ATOM 6403 C C . ILE A 1 854 ? -40.060 -3.166 -11.341 1.00 97.44 854 ILE A C 1
ATOM 6405 O O . ILE A 1 854 ? -38.932 -2.678 -11.274 1.00 97.44 854 ILE A O 1
ATOM 6409 N N . TYR A 1 855 ? -40.492 -3.834 -12.407 1.00 97.44 855 TYR A N 1
ATOM 6410 C CA . TYR A 1 855 ? -39.694 -4.072 -13.606 1.00 97.44 855 TYR A CA 1
ATOM 6411 C C . TYR A 1 855 ? -39.844 -2.913 -14.592 1.00 97.44 855 TYR A C 1
ATOM 6413 O O . TYR A 1 855 ? -40.967 -2.582 -14.967 1.00 97.44 855 TYR A O 1
ATOM 6421 N N . MET A 1 856 ? -38.720 -2.342 -15.036 1.00 97.69 856 MET A N 1
ATOM 6422 C CA . MET A 1 856 ? -38.661 -1.306 -16.082 1.00 97.69 856 MET A CA 1
ATOM 6423 C C . MET A 1 856 ? -39.657 -0.134 -15.868 1.00 97.69 856 MET A C 1
ATOM 6425 O O . MET A 1 856 ? -40.440 0.172 -16.771 1.00 97.69 856 MET A O 1
ATOM 6429 N N . PRO A 1 857 ? -39.672 0.516 -14.685 1.00 97.31 857 PRO A N 1
ATOM 6430 C CA . PRO A 1 857 ? -40.584 1.630 -14.394 1.00 97.31 857 PRO A CA 1
ATOM 6431 C C . PRO A 1 857 ? -40.212 2.912 -15.153 1.00 97.31 857 PRO A C 1
ATOM 6433 O O . PRO A 1 857 ? -39.204 2.951 -15.848 1.00 97.31 857 PRO A O 1
ATOM 6436 N N . GLY A 1 858 ? -41.009 3.978 -15.033 1.00 95.12 858 GLY A N 1
ATOM 6437 C CA . GLY A 1 858 ? -40.667 5.289 -15.597 1.00 95.12 858 GLY A CA 1
ATOM 6438 C C . GLY A 1 858 ? -40.692 5.346 -17.127 1.00 95.12 858 GLY A C 1
ATOM 6439 O O . GLY A 1 858 ? -39.901 6.068 -17.729 1.00 95.12 858 GLY A O 1
ATOM 6440 N N . GLY A 1 859 ? -41.572 4.575 -17.773 1.00 95.25 859 GLY A N 1
ATOM 6441 C CA . GLY A 1 859 ? -41.745 4.590 -19.232 1.00 95.25 859 GLY A CA 1
ATOM 6442 C C . GLY A 1 859 ? -40.661 3.850 -20.027 1.00 95.25 859 GLY A C 1
ATOM 6443 O O . GLY A 1 859 ? -40.564 4.039 -21.240 1.00 95.25 859 GLY A O 1
ATOM 6444 N N . LEU A 1 860 ? -39.848 3.012 -19.376 1.00 97.19 860 LEU A N 1
ATOM 6445 C CA . LEU A 1 860 ? -38.808 2.222 -20.039 1.00 97.19 860 LEU A CA 1
ATOM 6446 C C . LEU A 1 860 ? -39.401 1.071 -20.865 1.00 97.19 860 LEU A C 1
ATOM 6448 O O . LEU A 1 860 ? -40.384 0.437 -20.480 1.00 97.19 860 LEU A O 1
ATOM 6452 N N . ASN A 1 861 ? -38.779 0.761 -22.005 1.00 94.19 861 ASN A N 1
ATOM 6453 C CA . ASN A 1 861 ? -39.221 -0.327 -22.877 1.00 94.19 861 ASN A CA 1
ATOM 6454 C C . ASN A 1 861 ? -38.481 -1.632 -22.554 1.00 94.19 861 ASN A C 1
ATOM 6456 O O . ASN A 1 861 ? -37.276 -1.613 -22.330 1.00 94.19 861 ASN A O 1
ATOM 6460 N N . ALA A 1 862 ? -39.151 -2.786 -22.634 1.00 92.25 862 ALA A N 1
ATOM 6461 C CA . ALA A 1 862 ? -38.529 -4.098 -22.419 1.00 92.25 862 ALA A CA 1
ATOM 6462 C C . ALA A 1 862 ? -37.296 -4.374 -23.311 1.00 92.25 862 ALA A C 1
ATOM 6464 O O . ALA A 1 862 ? -36.425 -5.152 -22.923 1.00 92.25 862 ALA A O 1
ATOM 6465 N N . ASN A 1 863 ? -37.181 -3.727 -24.475 1.00 90.75 863 ASN A N 1
ATOM 6466 C CA . ASN A 1 863 ? -36.033 -3.831 -25.382 1.00 90.75 863 ASN A CA 1
ATOM 6467 C C . ASN A 1 863 ? -34.858 -2.918 -25.003 1.00 90.75 863 ASN A C 1
ATOM 6469 O O . ASN A 1 863 ? -33.766 -3.096 -25.538 1.00 90.75 863 ASN A O 1
ATOM 6473 N N . ASP A 1 864 ? -35.042 -1.981 -24.072 1.00 94.00 864 ASP A N 1
ATOM 6474 C CA . ASP A 1 864 ? -33.975 -1.088 -23.633 1.00 94.00 864 ASP A CA 1
ATOM 6475 C C . ASP A 1 864 ? -32.857 -1.871 -22.937 1.00 94.00 864 ASP A C 1
ATOM 6477 O O . ASP A 1 864 ? -33.101 -2.831 -22.203 1.00 94.00 864 ASP A O 1
ATOM 6481 N N . ILE A 1 865 ? -31.614 -1.472 -23.194 1.00 93.19 865 ILE A N 1
ATOM 6482 C CA . ILE A 1 865 ? -30.408 -2.082 -22.630 1.00 93.19 865 ILE A CA 1
ATOM 6483 C C . ILE A 1 865 ? -29.707 -1.008 -21.808 1.00 93.19 865 ILE A C 1
ATOM 6485 O O . ILE A 1 865 ? -29.314 0.022 -22.360 1.00 93.19 865 ILE A O 1
ATOM 6489 N N . PHE A 1 866 ? -29.536 -1.247 -20.510 1.00 96.31 866 PHE A N 1
ATOM 6490 C CA . PHE A 1 866 ? -28.831 -0.333 -19.612 1.00 96.31 866 PHE A CA 1
ATOM 6491 C C . PHE A 1 866 ? -27.431 -0.830 -19.269 1.00 96.31 866 PHE A C 1
ATOM 6493 O O . PHE A 1 866 ? -27.211 -2.016 -19.019 1.00 96.31 866 PHE A O 1
ATOM 6500 N N . LEU A 1 867 ? -26.486 0.103 -19.262 1.00 94.50 867 LEU A N 1
ATOM 6501 C CA . LEU A 1 867 ? -25.075 -0.137 -18.985 1.00 94.50 867 LEU A CA 1
ATOM 6502 C C . LEU A 1 867 ? -24.688 0.264 -17.561 1.00 94.50 867 LEU A C 1
ATOM 6504 O O . LEU A 1 867 ? -23.720 -0.279 -17.048 1.00 94.50 867 LEU A O 1
ATOM 6508 N N . GLY A 1 868 ? -25.442 1.170 -16.929 1.00 96.69 868 GLY A N 1
ATOM 6509 C CA . GLY A 1 868 ? -25.198 1.668 -15.574 1.00 96.69 868 GLY A CA 1
ATOM 6510 C C . GLY A 1 868 ? -26.427 2.347 -14.972 1.00 96.69 868 GLY A C 1
ATOM 6511 O O . GLY A 1 868 ? -27.335 2.753 -15.704 1.00 96.69 868 GLY A O 1
ATOM 6512 N N . VAL A 1 869 ? -26.456 2.429 -13.642 1.00 97.88 869 VAL A N 1
ATOM 6513 C CA . VAL A 1 869 ? -27.526 3.058 -12.857 1.00 97.88 869 VAL A CA 1
ATOM 6514 C C . VAL A 1 869 ? -26.955 3.695 -11.597 1.00 97.88 869 VAL A C 1
ATOM 6516 O O . VAL A 1 869 ? -26.036 3.132 -10.999 1.00 97.88 869 VAL A O 1
ATOM 6519 N N . GLU A 1 870 ? -27.532 4.829 -11.209 1.00 97.44 870 GLU A N 1
ATOM 6520 C CA . GLU A 1 870 ? -27.249 5.526 -9.957 1.00 97.44 870 GLU A CA 1
ATOM 6521 C C . GLU A 1 870 ? -28.536 6.040 -9.306 1.00 97.44 870 GLU A C 1
ATOM 6523 O O . GLU A 1 870 ? -29.412 6.563 -10.000 1.00 97.44 870 GLU A O 1
ATOM 6528 N N . THR A 1 871 ? -28.640 5.893 -7.985 1.00 96.44 871 THR A N 1
ATOM 6529 C CA . THR A 1 871 ? -29.798 6.293 -7.178 1.00 96.44 871 THR A CA 1
ATOM 6530 C C . THR A 1 871 ? -29.392 7.400 -6.208 1.00 96.44 871 THR A C 1
ATOM 6532 O O . THR A 1 871 ? -28.692 7.150 -5.231 1.00 96.44 871 THR A O 1
ATOM 6535 N N . GLY A 1 872 ? -29.856 8.622 -6.462 1.00 91.88 872 GLY A N 1
ATOM 6536 C CA . GLY A 1 872 ? -29.617 9.784 -5.609 1.00 91.88 872 GLY A CA 1
ATOM 6537 C C . GLY A 1 872 ? -30.715 10.031 -4.587 1.00 91.88 872 GLY A C 1
ATOM 6538 O O . GLY A 1 872 ? -31.649 9.251 -4.457 1.00 91.88 872 GLY A O 1
ATOM 6539 N N . GLY A 1 873 ? -30.608 11.151 -3.872 1.00 85.12 873 GLY A N 1
ATOM 6540 C CA . GLY A 1 873 ? -31.521 11.562 -2.803 1.00 85.12 873 GLY A CA 1
ATOM 6541 C C . GLY A 1 873 ? -32.935 11.906 -3.274 1.00 85.12 873 GLY A C 1
ATOM 6542 O O . GLY A 1 873 ? -33.849 11.778 -2.488 1.00 85.12 873 GLY A O 1
ATOM 6543 N N . HIS A 1 874 ? -33.146 12.284 -4.535 1.00 89.38 874 HIS A N 1
ATOM 6544 C CA . HIS A 1 874 ? -34.479 12.582 -5.103 1.00 89.38 874 HIS A CA 1
ATOM 6545 C C . HIS A 1 874 ? -34.559 12.287 -6.608 1.00 89.38 874 HIS A C 1
ATOM 6547 O O . HIS A 1 874 ? -35.470 12.709 -7.322 1.00 89.38 874 HIS A O 1
ATOM 6553 N N . THR A 1 875 ? -33.557 11.574 -7.112 1.00 93.38 875 THR A N 1
ATOM 6554 C CA . THR A 1 875 ? -33.315 11.389 -8.537 1.00 93.38 875 THR A CA 1
ATOM 6555 C C . THR A 1 875 ? -32.777 9.989 -8.781 1.00 93.38 875 THR A C 1
ATOM 6557 O O . THR A 1 875 ? -32.101 9.424 -7.922 1.00 93.38 875 THR A O 1
ATOM 6560 N N . SER A 1 876 ? -33.044 9.429 -9.956 1.00 96.75 876 SER A N 1
ATOM 6561 C CA . SER A 1 876 ? -32.315 8.254 -10.441 1.00 96.75 876 SER A CA 1
ATOM 6562 C C . SER A 1 876 ? -31.818 8.496 -11.858 1.00 96.75 876 SER A C 1
ATOM 6564 O O . SER A 1 876 ? -32.526 9.079 -12.687 1.00 96.75 876 SER A O 1
ATOM 6566 N N . MET A 1 877 ? -30.621 7.994 -12.157 1.00 97.00 877 MET A N 1
ATOM 6567 C CA . MET A 1 877 ? -29.999 8.121 -13.471 1.00 97.00 877 MET A CA 1
ATOM 6568 C C . MET A 1 877 ? -29.700 6.771 -14.106 1.00 97.00 877 MET A C 1
ATOM 6570 O O . MET A 1 877 ? -29.266 5.835 -13.439 1.00 97.00 877 MET A O 1
ATOM 6574 N N . LEU A 1 878 ? -29.897 6.683 -15.423 1.00 97.88 878 LEU A N 1
ATOM 6575 C CA . LEU A 1 878 ? -29.640 5.478 -16.212 1.00 97.88 878 LEU A CA 1
ATOM 6576 C C . LEU A 1 878 ? -28.742 5.760 -17.402 1.00 97.88 878 LEU A C 1
ATOM 6578 O O . LEU A 1 878 ? -28.952 6.713 -18.146 1.00 97.88 878 LEU A O 1
ATOM 6582 N N . ILE A 1 879 ? -27.809 4.855 -17.667 1.00 97.00 879 ILE A N 1
ATOM 6583 C CA . ILE A 1 879 ? -27.029 4.883 -18.899 1.00 97.00 879 ILE A CA 1
ATOM 6584 C C . ILE A 1 879 ? -27.620 3.874 -19.868 1.00 97.00 879 ILE A C 1
ATOM 6586 O O . ILE A 1 879 ? -27.509 2.666 -19.664 1.00 97.00 879 ILE A O 1
ATOM 6590 N N . LYS A 1 880 ? -28.281 4.365 -20.915 1.00 94.75 880 LYS A N 1
ATOM 6591 C CA . LYS A 1 880 ? -28.935 3.534 -21.927 1.00 94.75 880 LYS A CA 1
ATOM 6592 C C . LYS A 1 880 ? -28.019 3.349 -23.134 1.00 94.75 880 LYS A C 1
ATOM 6594 O O . LYS A 1 880 ? -27.437 4.302 -23.641 1.00 94.75 880 LYS A O 1
ATOM 6599 N N . LYS A 1 881 ? -27.909 2.115 -23.619 1.00 89.94 881 LYS A N 1
ATOM 6600 C CA . LYS A 1 881 ? -27.151 1.785 -24.827 1.00 89.94 881 LYS A CA 1
ATOM 6601 C C . LYS A 1 881 ? -27.738 2.501 -26.055 1.00 89.94 881 LYS A C 1
ATOM 6603 O O . LYS A 1 881 ? -28.939 2.751 -26.121 1.00 89.94 881 LYS A O 1
ATOM 6608 N N . CYS A 1 882 ? -26.892 2.791 -27.044 1.00 88.12 882 CYS A N 1
ATOM 6609 C CA . CYS A 1 882 ? -27.257 3.452 -28.304 1.00 88.12 882 CYS A CA 1
ATOM 6610 C C . CYS A 1 882 ? -27.743 4.913 -28.170 1.00 88.12 882 CYS A C 1
ATOM 6612 O O . CYS A 1 882 ? -28.325 5.454 -29.105 1.00 88.12 882 CYS A O 1
ATOM 6614 N N . THR A 1 883 ? -27.489 5.574 -27.038 1.00 90.69 883 THR A N 1
ATOM 6615 C CA . THR A 1 883 ? -27.685 7.021 -26.861 1.00 90.69 883 THR A CA 1
ATOM 6616 C C . THR A 1 883 ? -26.494 7.611 -26.112 1.00 90.69 883 THR A C 1
ATOM 6618 O O . THR A 1 883 ? -25.969 6.993 -25.193 1.00 90.69 883 THR A O 1
ATOM 6621 N N . SER A 1 884 ? -26.048 8.810 -26.491 1.00 89.75 884 SER A N 1
ATOM 6622 C CA . SER A 1 884 ? -25.030 9.552 -25.732 1.00 89.75 884 SER A CA 1
ATOM 6623 C C . SER A 1 884 ? -25.611 10.264 -24.508 1.00 89.75 884 SER A C 1
ATOM 6625 O O . SER A 1 884 ? -24.860 10.741 -23.666 1.00 89.75 884 SER A O 1
ATOM 6627 N N . ARG A 1 885 ? -26.940 10.344 -24.400 1.00 93.88 885 ARG A N 1
ATOM 6628 C CA . ARG A 1 885 ? -27.663 11.002 -23.308 1.00 93.88 885 ARG A CA 1
ATOM 6629 C C . ARG A 1 885 ? -28.073 9.998 -22.240 1.00 93.88 885 ARG A C 1
ATOM 6631 O O . ARG A 1 885 ? -28.592 8.928 -22.569 1.00 93.88 885 ARG A O 1
ATOM 6638 N N . TYR A 1 886 ? -27.880 10.361 -20.978 1.00 96.44 886 TYR A N 1
ATOM 6639 C CA . TYR A 1 886 ? -28.348 9.567 -19.844 1.00 96.44 886 TYR A CA 1
ATOM 6640 C C . TYR A 1 886 ? -29.844 9.787 -19.594 1.00 96.44 886 TYR A C 1
ATOM 6642 O O . TYR A 1 886 ? -30.411 10.787 -20.016 1.00 96.44 886 TYR A O 1
ATOM 6650 N N . GLY A 1 887 ? -30.502 8.838 -18.944 1.00 97.38 887 GLY A N 1
ATOM 6651 C CA . GLY A 1 887 ? -31.888 8.958 -18.509 1.00 97.38 887 GLY A CA 1
ATOM 6652 C C . GLY A 1 887 ? -31.946 9.589 -17.134 1.00 97.38 887 GLY A C 1
ATOM 6653 O O . GLY A 1 887 ? -31.168 9.196 -16.271 1.00 97.38 887 GLY A O 1
ATOM 6654 N N . TYR A 1 888 ? -32.879 10.508 -16.928 1.00 97.94 888 TYR A N 1
ATOM 6655 C CA . TYR A 1 888 ? -33.131 11.146 -15.638 1.00 97.94 888 TYR A CA 1
ATOM 6656 C C . TYR A 1 888 ? -34.605 11.000 -15.250 1.00 97.94 888 TYR A C 1
ATOM 6658 O O . TYR A 1 888 ? -35.476 11.200 -16.097 1.00 97.94 888 TYR A O 1
ATOM 6666 N N . VAL A 1 889 ? -34.884 10.666 -13.991 1.00 97.56 889 VAL A N 1
ATOM 6667 C CA . VAL A 1 889 ? -36.236 10.614 -13.412 1.00 97.56 889 VAL A CA 1
ATOM 6668 C C . VAL A 1 889 ? -36.202 11.177 -11.986 1.00 97.56 889 VAL A C 1
ATOM 6670 O O . VAL A 1 889 ? -35.168 11.079 -11.320 1.00 97.56 889 VAL A O 1
ATOM 6673 N N . GLY A 1 890 ? -37.313 11.744 -11.516 1.00 95.94 890 GLY A N 1
ATOM 6674 C CA . GLY A 1 890 ? -37.430 12.346 -10.185 1.00 95.94 890 GLY A CA 1
ATOM 6675 C C . GLY A 1 890 ? -37.535 13.871 -10.197 1.00 95.94 890 GLY A C 1
ATOM 6676 O O . GLY A 1 890 ? -38.036 14.465 -11.157 1.00 95.94 890 GLY A O 1
ATOM 6677 N N . HIS A 1 891 ? -37.081 14.506 -9.115 1.00 94.12 891 HIS A N 1
ATOM 6678 C CA . HIS A 1 891 ? -37.233 15.946 -8.896 1.00 94.12 891 HIS A CA 1
ATOM 6679 C C . HIS A 1 891 ? -36.163 16.765 -9.622 1.00 94.12 891 HIS A C 1
ATOM 6681 O O . HIS A 1 891 ? -35.036 16.920 -9.148 1.00 94.12 891 HIS A O 1
ATOM 6687 N N . ARG A 1 892 ? -36.539 17.343 -10.766 1.00 94.62 892 ARG A N 1
ATOM 6688 C CA . ARG A 1 892 ? -35.707 18.284 -11.509 1.00 94.62 892 ARG A CA 1
ATOM 6689 C C . ARG A 1 892 ? -35.806 19.666 -10.887 1.00 94.62 892 ARG A C 1
ATOM 6691 O O . ARG A 1 892 ? -36.771 20.390 -11.092 1.00 94.62 892 ARG A O 1
ATOM 6698 N N . TYR A 1 893 ? -34.751 20.039 -10.183 1.00 93.62 893 TYR A N 1
ATOM 6699 C CA . TYR A 1 893 ? -34.585 21.354 -9.577 1.00 93.62 893 TYR A CA 1
ATOM 6700 C C . TYR A 1 893 ? -33.169 21.894 -9.801 1.00 93.62 893 TYR A C 1
ATOM 6702 O O . TYR A 1 893 ? -32.209 21.120 -9.812 1.00 93.62 893 TYR A O 1
ATOM 6710 N N . GLN A 1 894 ? -33.040 23.210 -10.019 1.00 93.75 894 GLN A N 1
ATOM 6711 C CA . GLN A 1 894 ? -31.765 23.944 -10.113 1.00 93.75 894 GLN A CA 1
ATOM 6712 C C . GLN A 1 894 ? -30.652 23.238 -10.915 1.00 93.75 894 GLN A C 1
ATOM 6714 O O . GLN A 1 894 ? -29.494 23.170 -10.504 1.00 93.75 894 GLN A O 1
ATOM 6719 N N . GLY A 1 895 ? -30.996 22.722 -12.096 1.00 94.19 895 GLY A N 1
ATOM 6720 C CA . GLY A 1 895 ? -30.022 22.123 -13.002 1.00 94.19 895 GLY A CA 1
ATOM 6721 C C . GLY A 1 895 ? -29.616 20.690 -12.675 1.00 94.19 895 GLY A C 1
ATOM 6722 O O . GLY A 1 895 ? -28.690 20.204 -13.307 1.00 94.19 895 GLY A O 1
ATOM 6723 N N . SER A 1 896 ? -30.274 19.998 -11.740 1.00 94.69 896 SER A N 1
ATOM 6724 C CA . SER A 1 896 ? -30.012 18.583 -11.388 1.00 94.69 896 SER A CA 1
ATOM 6725 C C . SER A 1 896 ? -30.066 17.607 -12.575 1.00 94.69 896 SER A C 1
ATOM 6727 O O . SER A 1 896 ? -29.347 16.611 -12.578 1.00 94.69 896 SER A O 1
ATOM 6729 N N . MET A 1 897 ? -30.844 17.910 -13.622 1.00 96.31 897 MET A N 1
ATOM 6730 C CA . MET A 1 897 ? -30.864 17.149 -14.887 1.00 96.31 897 MET A CA 1
ATOM 6731 C C . MET A 1 897 ? -29.792 17.612 -15.900 1.00 96.31 897 MET A C 1
ATOM 6733 O O . MET A 1 897 ? -29.600 17.004 -16.954 1.00 96.31 897 MET A O 1
ATOM 6737 N N . GLY A 1 898 ? -29.077 18.702 -15.623 1.00 96.31 898 GLY A N 1
ATOM 6738 C CA . GLY A 1 898 ? -28.024 19.235 -16.492 1.00 96.31 898 GLY A CA 1
ATOM 6739 C C . GLY A 1 898 ? -28.521 19.772 -17.844 1.00 96.31 898 GLY A C 1
ATOM 6740 O O . GLY A 1 898 ? -27.725 19.920 -18.772 1.00 96.31 898 GLY A O 1
ATOM 6741 N N . ASP A 1 899 ? -29.820 20.042 -17.972 1.00 96.56 899 ASP A N 1
ATOM 6742 C CA . ASP A 1 899 ? -30.514 20.418 -19.212 1.00 96.56 899 ASP A CA 1
ATOM 6743 C C . ASP A 1 899 ? -30.399 21.911 -19.573 1.00 96.56 899 ASP A C 1
ATOM 6745 O O . ASP A 1 899 ? -31.008 22.378 -20.533 1.00 96.56 899 ASP A O 1
ATOM 6749 N N . GLY A 1 900 ? -29.620 22.675 -18.805 1.00 96.56 900 GLY A N 1
ATOM 6750 C CA . GLY A 1 900 ? -29.465 24.119 -18.969 1.00 96.56 900 GLY A CA 1
ATOM 6751 C C . GLY A 1 900 ? -30.573 24.943 -18.314 1.00 96.56 900 GLY A C 1
ATOM 6752 O O . GLY A 1 900 ? -30.576 26.164 -18.470 1.00 96.56 900 GLY A O 1
ATOM 6753 N N . THR A 1 901 ? -31.491 24.322 -17.566 1.00 95.19 901 THR A N 1
ATOM 6754 C CA . THR A 1 901 ? -32.618 25.008 -16.922 1.00 95.19 901 THR A CA 1
ATOM 6755 C C . THR A 1 901 ? -32.521 24.973 -15.396 1.00 95.19 901 THR A C 1
ATOM 6757 O O . THR A 1 901 ? -31.990 24.038 -14.802 1.00 95.19 901 THR A O 1
ATOM 6760 N N . SER A 1 902 ? -33.061 26.000 -14.735 1.00 95.06 902 SER A N 1
ATOM 6761 C CA . SER A 1 902 ? -33.252 26.038 -13.276 1.00 95.06 902 SER A CA 1
ATOM 6762 C C . SER A 1 902 ? -34.690 25.714 -12.859 1.00 95.06 902 SER A C 1
ATOM 6764 O O . SER A 1 902 ? -35.069 25.987 -11.722 1.00 95.06 902 SER A O 1
ATOM 6766 N N . VAL A 1 903 ? -35.503 25.207 -13.792 1.00 95.00 903 VAL A N 1
ATOM 6767 C CA . VAL A 1 903 ? -36.934 24.955 -13.586 1.00 95.00 903 VAL A CA 1
ATOM 6768 C C . VAL A 1 903 ? -37.126 23.887 -12.515 1.00 95.00 903 VAL A C 1
ATOM 6770 O O . VAL A 1 903 ? -36.406 22.895 -12.506 1.00 95.00 903 VAL A O 1
ATOM 6773 N N . ASP A 1 904 ? -38.115 24.121 -11.655 1.00 95.12 904 ASP A N 1
ATOM 6774 C CA . ASP A 1 904 ? -38.637 23.171 -10.678 1.00 95.12 904 ASP A CA 1
ATOM 6775 C C . ASP A 1 904 ? -39.751 22.334 -11.327 1.00 95.12 904 ASP A C 1
ATOM 6777 O O . ASP A 1 904 ? -40.783 22.872 -11.741 1.00 95.12 904 ASP A O 1
ATOM 6781 N N . ALA A 1 905 ? -39.504 21.041 -11.515 1.00 95.75 905 ALA A N 1
ATOM 6782 C CA . ALA A 1 905 ? -40.417 20.112 -12.168 1.00 95.75 905 ALA A CA 1
ATOM 6783 C C . ALA A 1 905 ? -40.159 18.663 -11.738 1.00 95.75 905 ALA A C 1
ATOM 6785 O O . ALA A 1 905 ? -39.087 18.313 -11.257 1.00 95.75 905 ALA A O 1
ATOM 6786 N N . TYR A 1 906 ? -41.129 17.790 -11.999 1.00 94.81 906 TYR A N 1
ATOM 6787 C CA . TYR A 1 906 ? -41.027 16.363 -11.705 1.00 94.81 906 TYR A CA 1
ATOM 6788 C C . TYR A 1 906 ? -41.039 15.550 -12.997 1.00 94.81 906 TYR A C 1
ATOM 6790 O O . TYR A 1 906 ? -41.997 15.601 -13.771 1.00 94.81 906 TYR A O 1
ATOM 6798 N N . GLU A 1 907 ? -39.984 14.774 -13.218 1.00 96.25 907 GLU A N 1
ATOM 6799 C CA . GLU A 1 907 ? -39.876 13.849 -14.339 1.00 96.25 907 GLU A CA 1
ATOM 6800 C C . GLU A 1 907 ? -40.416 12.487 -13.879 1.00 96.25 907 GLU A C 1
ATOM 6802 O O . GLU A 1 907 ? -39.746 11.756 -13.155 1.00 96.25 907 GLU A O 1
ATOM 6807 N N . SER A 1 908 ? -41.648 12.142 -14.264 1.00 94.69 908 SER A N 1
ATOM 6808 C CA . SER A 1 908 ? -42.279 10.848 -13.926 1.00 94.69 908 SER A CA 1
ATOM 6809 C C . SER A 1 908 ? -41.880 9.707 -14.870 1.00 94.69 908 SER A C 1
ATOM 6811 O O . SER A 1 908 ? -42.135 8.534 -14.596 1.00 94.69 908 SER A O 1
ATOM 6813 N N . THR A 1 909 ? -41.221 10.042 -15.979 1.00 96.25 909 THR A N 1
ATOM 6814 C CA . THR A 1 909 ? -40.647 9.099 -16.943 1.00 96.25 909 THR A CA 1
ATOM 6815 C C . THR A 1 909 ? -39.194 9.450 -17.207 1.00 96.25 909 THR A C 1
ATOM 6817 O O . THR A 1 909 ? -38.856 10.631 -17.239 1.00 96.25 909 THR A O 1
ATOM 6820 N N . TYR A 1 910 ? -38.353 8.450 -17.468 1.00 97.62 910 TYR A N 1
ATOM 6821 C CA . TYR A 1 910 ? -36.943 8.679 -17.759 1.00 97.62 910 TYR A CA 1
ATOM 6822 C C . TYR A 1 910 ? -36.754 9.545 -19.010 1.00 97.62 910 TYR A C 1
ATOM 6824 O O . TYR A 1 910 ? -37.075 9.142 -20.132 1.00 97.62 910 TYR A O 1
ATOM 6832 N N . ASN A 1 911 ? -36.170 10.724 -18.820 1.00 96.94 911 ASN A N 1
ATOM 6833 C CA . ASN A 1 911 ? -35.876 11.665 -19.886 1.00 96.94 911 ASN A CA 1
ATOM 6834 C C . ASN A 1 911 ? -34.497 11.378 -20.498 1.00 96.94 911 ASN A C 1
ATOM 6836 O O . ASN A 1 911 ? -33.474 11.647 -19.878 1.00 96.94 911 ASN A O 1
ATOM 6840 N N . PHE A 1 912 ? -34.473 10.839 -21.722 1.00 95.50 912 PHE A N 1
ATOM 6841 C CA . PHE A 1 912 ? -33.251 10.615 -22.519 1.00 95.50 912 PHE A CA 1
ATOM 6842 C C . PHE A 1 912 ? -33.065 11.656 -23.639 1.00 95.50 912 PHE A C 1
ATOM 6844 O O . PHE A 1 912 ? -32.212 11.487 -24.513 1.00 95.50 912 PHE A O 1
ATOM 6851 N N . VAL A 1 913 ? -33.911 12.691 -23.682 1.00 94.06 913 VAL A N 1
ATOM 6852 C CA . VAL A 1 913 ? -33.976 13.650 -24.797 1.00 94.06 913 VAL A CA 1
ATOM 6853 C C . VAL A 1 913 ? -33.331 14.976 -24.416 1.00 94.06 913 VAL A C 1
ATOM 6855 O O . VAL A 1 913 ? -32.503 15.487 -25.171 1.00 94.06 913 VAL A O 1
ATOM 6858 N N . ASN A 1 914 ? -33.693 15.512 -23.250 1.00 95.56 914 ASN A N 1
ATOM 6859 C CA . ASN A 1 914 ? -33.273 16.842 -22.803 1.00 95.56 914 ASN A CA 1
ATOM 6860 C C . ASN A 1 914 ? -31.996 16.812 -21.960 1.00 95.56 914 ASN A C 1
ATOM 6862 O O . ASN A 1 914 ? -31.365 17.847 -21.764 1.00 95.56 914 ASN A O 1
ATOM 6866 N N . THR A 1 915 ? -31.597 15.637 -21.476 1.00 96.81 915 THR A N 1
ATOM 6867 C CA . THR A 1 915 ? -30.329 15.462 -20.774 1.00 96.81 915 THR A CA 1
ATOM 6868 C C . THR A 1 915 ? -29.141 15.719 -21.713 1.00 96.81 915 THR A C 1
ATOM 6870 O O . THR A 1 915 ? -29.205 15.471 -22.926 1.00 96.81 915 THR A O 1
ATOM 6873 N N . PRO A 1 916 ? -28.024 16.234 -21.183 1.00 94.81 916 PRO A N 1
ATOM 6874 C CA . PRO A 1 916 ? -26.812 16.456 -21.959 1.00 94.81 916 PRO A CA 1
ATOM 6875 C C . PRO A 1 916 ? -26.111 15.126 -22.284 1.00 94.81 916 PRO A C 1
ATOM 6877 O O . PRO A 1 916 ? -26.286 14.132 -21.569 1.00 94.81 916 PRO A O 1
ATOM 6880 N N . PRO A 1 917 ? -25.294 15.082 -23.352 1.00 92.06 917 PRO A N 1
ATOM 6881 C CA . PRO A 1 917 ? -24.486 13.910 -23.640 1.00 92.06 917 PRO A CA 1
ATOM 6882 C C . PRO A 1 917 ? -23.390 13.728 -22.581 1.00 92.06 917 PRO A C 1
ATOM 6884 O O . PRO A 1 917 ? -22.717 14.693 -22.210 1.00 92.06 917 PRO A O 1
ATOM 6887 N N . ILE A 1 918 ? -23.184 12.489 -22.138 1.00 92.19 918 ILE A N 1
ATOM 6888 C CA . ILE A 1 918 ? -22.097 12.093 -21.238 1.00 92.19 918 ILE A CA 1
ATOM 6889 C C . ILE A 1 918 ? -21.454 10.797 -21.736 1.00 92.19 918 ILE A C 1
ATOM 6891 O O . ILE A 1 918 ? -22.122 9.960 -22.344 1.00 92.19 918 ILE A O 1
ATOM 6895 N N . ASN A 1 919 ? -20.166 10.604 -21.453 1.00 90.31 919 ASN A N 1
ATOM 6896 C CA . ASN A 1 919 ? -19.494 9.323 -21.691 1.00 90.31 919 ASN A CA 1
ATOM 6897 C C . ASN A 1 919 ? -18.962 8.758 -20.373 1.00 90.31 919 ASN A C 1
ATOM 6899 O O . ASN A 1 919 ? -17.788 8.927 -20.041 1.00 90.31 919 ASN A O 1
ATOM 6903 N N . LEU A 1 920 ? -19.857 8.140 -19.599 1.00 93.50 920 LEU A N 1
ATOM 6904 C CA . LEU A 1 920 ? -19.572 7.675 -18.245 1.00 93.50 920 LEU A CA 1
ATOM 6905 C C . LEU A 1 920 ? -18.490 6.591 -18.235 1.00 93.50 920 LEU A C 1
ATOM 6907 O O . LEU A 1 920 ? -18.545 5.633 -19.012 1.00 93.50 920 LEU A O 1
ATOM 6911 N N . CYS A 1 921 ? -17.534 6.714 -17.316 1.00 91.44 921 CYS A N 1
ATOM 6912 C CA . CYS A 1 921 ? -16.524 5.689 -17.123 1.00 91.44 921 CYS A CA 1
ATOM 6913 C C . CYS A 1 921 ? -17.152 4.325 -16.769 1.00 91.44 921 CYS A C 1
ATOM 6915 O O . CYS A 1 921 ? -17.977 4.226 -15.864 1.00 91.44 921 CYS A O 1
ATOM 6917 N N . GLY A 1 922 ? -16.777 3.274 -17.509 1.00 88.81 922 GLY A N 1
ATOM 6918 C CA . GLY A 1 922 ? -17.229 1.898 -17.280 1.00 88.81 922 GLY A CA 1
ATOM 6919 C C . GLY A 1 922 ? -18.643 1.573 -17.784 1.00 88.81 922 GLY A C 1
ATOM 6920 O O . GLY A 1 922 ? -19.044 0.411 -17.763 1.00 88.81 922 GLY A O 1
ATOM 6921 N N . ALA A 1 923 ? -19.369 2.568 -18.303 1.00 91.38 923 ALA A N 1
ATOM 6922 C CA . ALA A 1 923 ? -20.676 2.423 -18.951 1.00 91.38 923 ALA A CA 1
ATOM 6923 C C . ALA A 1 923 ? -20.732 3.222 -20.267 1.00 91.38 923 ALA A C 1
ATOM 6925 O O . ALA A 1 923 ? -21.700 3.920 -20.562 1.00 91.38 923 ALA A O 1
ATOM 6926 N N . ASN A 1 924 ? -19.667 3.143 -21.060 1.00 87.06 924 ASN A N 1
ATOM 6927 C CA . ASN A 1 924 ? -19.505 3.909 -22.290 1.00 87.06 924 ASN A CA 1
ATOM 6928 C C . ASN A 1 924 ? -20.601 3.633 -23.324 1.00 87.06 924 ASN A C 1
ATOM 6930 O O . ASN A 1 924 ? -20.810 2.489 -23.728 1.00 87.06 924 ASN A O 1
ATOM 6934 N N . THR A 1 925 ? -21.229 4.690 -23.831 1.00 87.75 925 THR A N 1
ATOM 6935 C CA . THR A 1 925 ? -22.164 4.601 -24.964 1.00 87.75 925 THR A CA 1
ATOM 6936 C C . THR A 1 925 ? -21.549 5.079 -26.277 1.00 87.75 925 THR A C 1
ATOM 6938 O O . THR A 1 925 ? -22.079 4.766 -27.341 1.00 87.75 925 THR A O 1
ATOM 6941 N N . THR A 1 926 ? -20.412 5.777 -26.211 1.00 88.69 926 THR A N 1
ATOM 6942 C CA . THR A 1 926 ? -19.591 6.207 -27.351 1.00 88.69 926 THR A CA 1
ATOM 6943 C C . THR A 1 926 ? -18.132 5.777 -27.146 1.00 88.69 926 THR A C 1
ATOM 6945 O O . THR A 1 926 ? -17.684 5.658 -25.996 1.00 88.69 926 THR A O 1
ATOM 6948 N N . PRO A 1 927 ? -17.346 5.556 -28.218 1.00 88.81 927 PRO A N 1
ATOM 6949 C CA . PRO A 1 927 ? -15.926 5.245 -28.069 1.00 88.81 927 PRO A CA 1
ATOM 6950 C C . PRO A 1 927 ? -15.162 6.387 -27.378 1.00 88.81 927 PRO A C 1
ATOM 6952 O O . PRO A 1 927 ? -15.243 7.531 -27.835 1.00 88.81 927 PRO A O 1
ATOM 6955 N N . PRO A 1 928 ? -14.418 6.122 -26.286 1.00 85.69 928 PRO A N 1
ATOM 6956 C CA . PRO A 1 928 ? -13.555 7.122 -25.671 1.00 85.69 928 PRO A CA 1
ATOM 6957 C C . PRO A 1 928 ? -12.323 7.338 -26.549 1.00 85.69 928 PRO A C 1
ATOM 6959 O O . PRO A 1 928 ? -11.659 6.378 -26.945 1.00 85.69 928 PRO A O 1
ATOM 6962 N N . VAL A 1 929 ? -12.020 8.594 -26.866 1.00 89.12 929 VAL A N 1
ATOM 6963 C CA . VAL A 1 929 ? -10.967 8.934 -27.824 1.00 89.12 929 VAL A CA 1
ATOM 6964 C C . VAL A 1 929 ? -10.103 10.105 -27.366 1.00 89.12 929 VAL A C 1
ATOM 6966 O O . VAL A 1 929 ? -10.550 10.942 -26.585 1.00 89.12 929 VAL A O 1
ATOM 6969 N N . GLN A 1 930 ? -8.884 10.180 -27.896 1.00 89.12 930 GLN A N 1
ATOM 6970 C CA . GLN A 1 930 ? -7.941 11.285 -27.728 1.00 89.12 930 GLN A CA 1
ATOM 6971 C C . GLN A 1 930 ? -7.488 11.847 -29.079 1.00 89.12 930 GLN A C 1
ATOM 6973 O O . GLN A 1 930 ? -7.507 11.155 -30.095 1.00 89.12 930 GLN A O 1
ATOM 6978 N N . ASN A 1 931 ? -7.024 13.095 -29.083 1.00 93.19 931 ASN A N 1
ATOM 6979 C CA . ASN A 1 931 ? -6.372 13.680 -30.254 1.00 93.19 931 ASN A CA 1
ATOM 6980 C C . ASN A 1 931 ? -5.008 13.025 -30.505 1.00 93.19 931 ASN A C 1
ATOM 6982 O O . ASN A 1 931 ? -4.337 12.598 -29.566 1.00 93.19 931 ASN A O 1
ATOM 6986 N N . LEU A 1 932 ? -4.576 13.003 -31.767 1.00 91.00 932 LEU A N 1
ATOM 6987 C CA . LEU A 1 932 ? -3.268 12.480 -32.158 1.00 91.00 932 LEU A CA 1
ATOM 6988 C C . LEU A 1 932 ? -2.410 13.586 -32.767 1.00 91.00 932 LEU A C 1
ATOM 6990 O O . LEU A 1 932 ? -2.896 14.433 -33.524 1.00 91.00 932 LEU A O 1
ATOM 6994 N N . LYS A 1 933 ? -1.110 13.538 -32.470 1.00 90.94 933 LYS A N 1
ATOM 6995 C CA . LYS A 1 933 ? -0.106 14.364 -33.137 1.00 90.94 933 LYS A CA 1
ATOM 6996 C C . LYS A 1 933 ? 0.821 13.515 -33.984 1.00 90.94 933 LYS A C 1
ATOM 6998 O O . LYS A 1 933 ? 1.206 12.418 -33.590 1.00 90.94 933 LYS A O 1
ATOM 7003 N N . ILE A 1 934 ? 1.137 14.028 -35.165 1.00 88.88 934 ILE A N 1
ATOM 7004 C CA . ILE A 1 934 ? 2.012 13.388 -36.144 1.00 88.88 934 ILE A CA 1
ATOM 7005 C C . ILE A 1 934 ? 3.061 14.368 -36.654 1.00 88.88 934 ILE A C 1
ATOM 7007 O O . ILE A 1 934 ? 2.940 15.587 -36.523 1.00 88.88 934 ILE A O 1
ATOM 7011 N N . CYS A 1 935 ? 4.125 13.822 -37.221 1.00 82.88 935 CYS A N 1
ATOM 7012 C CA . CYS A 1 935 ? 5.148 14.606 -37.889 1.00 82.88 935 CYS A CA 1
ATOM 7013 C C . CYS A 1 935 ? 4.652 15.014 -39.281 1.00 82.88 935 CYS A C 1
ATOM 7015 O O . CYS A 1 935 ? 3.867 14.304 -39.910 1.00 82.88 935 CYS A O 1
ATOM 7017 N N . SER A 1 936 ? 5.119 16.157 -39.782 1.00 82.88 936 SER A N 1
ATOM 7018 C CA . SER A 1 936 ? 4.736 16.607 -41.122 1.00 82.88 936 SER A CA 1
ATOM 7019 C C . SER A 1 936 ? 5.121 15.558 -42.173 1.00 82.88 936 SER A C 1
ATOM 7021 O O . SER A 1 936 ? 6.267 15.113 -42.213 1.00 82.88 936 SER A O 1
ATOM 7023 N N . GLY A 1 937 ? 4.160 15.152 -43.007 1.00 79.31 937 GLY A N 1
ATOM 7024 C CA . GLY A 1 937 ? 4.348 14.126 -44.039 1.00 79.31 937 GLY A CA 1
ATOM 7025 C C . GLY A 1 937 ? 4.196 12.674 -43.566 1.00 79.31 937 GLY A C 1
ATOM 7026 O O . GLY A 1 937 ? 4.290 11.776 -44.400 1.00 79.31 937 GLY A O 1
ATOM 7027 N N . SER A 1 938 ? 3.934 12.418 -42.278 1.00 85.81 938 SER A N 1
ATOM 7028 C CA . SER A 1 938 ? 3.592 11.078 -41.784 1.00 85.81 938 SER A CA 1
ATOM 7029 C C . SER A 1 938 ? 2.076 10.865 -41.671 1.00 85.81 938 SER A C 1
ATOM 7031 O O . SER A 1 938 ? 1.278 11.770 -41.917 1.00 85.81 938 SER A O 1
ATOM 7033 N N . THR A 1 939 ? 1.664 9.639 -41.344 1.00 90.38 939 THR A N 1
ATOM 7034 C CA . THR A 1 939 ? 0.256 9.257 -41.164 1.00 90.38 939 THR A CA 1
ATOM 7035 C C . THR A 1 939 ? 0.000 8.756 -39.747 1.00 90.38 939 THR A C 1
ATOM 7037 O O . THR A 1 939 ? 0.853 8.086 -39.165 1.00 90.38 939 THR A O 1
ATOM 7040 N N . ALA A 1 940 ? -1.184 9.029 -39.204 1.00 90.06 940 ALA A N 1
ATOM 7041 C CA . ALA A 1 940 ? -1.631 8.521 -37.912 1.00 90.06 940 ALA A CA 1
ATOM 7042 C C . ALA A 1 940 ? -2.363 7.181 -38.061 1.00 90.06 940 ALA A C 1
ATOM 7044 O O . ALA A 1 940 ? -3.128 6.988 -39.006 1.00 90.06 940 ALA A O 1
ATOM 7045 N N . ASN A 1 941 ? -2.191 6.295 -37.080 1.00 93.12 941 ASN A N 1
ATOM 7046 C CA . ASN A 1 941 ? -3.084 5.161 -36.872 1.00 93.12 941 ASN A CA 1
ATOM 7047 C C . ASN A 1 941 ? -4.204 5.594 -35.918 1.00 93.12 941 ASN A C 1
ATOM 7049 O O . ASN A 1 941 ? -3.953 5.793 -34.728 1.00 93.12 941 ASN A O 1
ATOM 7053 N N . LEU A 1 942 ? -5.429 5.729 -36.428 1.00 93.62 942 LEU A N 1
ATOM 7054 C CA . LEU A 1 942 ? -6.595 6.146 -35.648 1.00 93.62 942 LEU A CA 1
ATOM 7055 C C . LEU A 1 942 ? -6.922 5.179 -34.510 1.00 93.62 942 LEU A C 1
ATOM 7057 O O . LEU A 1 942 ? -7.449 5.611 -33.494 1.00 93.62 942 LEU A O 1
ATOM 7061 N N . ASN A 1 943 ? -6.546 3.902 -34.593 1.00 89.88 943 ASN A N 1
ATOM 7062 C CA . ASN A 1 943 ? -6.765 2.983 -33.475 1.00 89.88 943 ASN A CA 1
ATOM 7063 C C . ASN A 1 943 ? -5.966 3.387 -32.222 1.00 89.88 943 ASN A C 1
ATOM 7065 O O . ASN A 1 943 ? -6.399 3.084 -31.117 1.00 89.88 943 ASN A O 1
ATOM 7069 N N . ASN A 1 944 ? -4.871 4.148 -32.364 1.00 89.69 944 ASN A N 1
ATOM 7070 C CA . ASN A 1 944 ? -4.127 4.712 -31.227 1.00 89.69 944 ASN A CA 1
ATOM 7071 C C . ASN A 1 944 ? -4.858 5.892 -30.557 1.00 89.69 944 ASN A C 1
ATOM 7073 O O . ASN A 1 944 ? -4.456 6.346 -29.484 1.00 89.69 944 ASN A O 1
ATOM 7077 N N . ALA A 1 945 ? -5.902 6.427 -31.198 1.00 89.69 945 ALA A N 1
ATOM 7078 C CA . ALA A 1 945 ? -6.763 7.444 -30.611 1.00 89.69 945 ALA A CA 1
ATOM 7079 C C . ALA A 1 945 ? -7.811 6.839 -29.671 1.00 89.69 945 ALA A C 1
ATOM 7081 O O . ALA A 1 945 ? -8.355 7.574 -28.860 1.00 89.69 945 ALA A O 1
ATOM 7082 N N . HIS A 1 946 ? -8.123 5.543 -29.762 1.00 89.44 946 HIS A N 1
ATOM 7083 C CA . HIS A 1 946 ? -9.115 4.893 -28.899 1.00 89.44 946 HIS A CA 1
ATOM 7084 C C . HIS A 1 946 ? -8.497 4.550 -27.538 1.00 89.44 946 HIS A C 1
ATOM 7086 O O . HIS A 1 946 ? -7.459 3.901 -27.464 1.00 89.44 946 HIS A O 1
ATOM 7092 N N . LEU A 1 947 ? -9.132 5.007 -26.458 1.00 81.69 947 LEU A N 1
ATOM 7093 C CA . LEU A 1 947 ? -8.637 4.849 -25.082 1.00 81.69 947 LEU A CA 1
ATOM 7094 C C . LEU A 1 947 ? -9.254 3.653 -24.339 1.00 81.69 947 LEU A C 1
ATOM 7096 O O . LEU A 1 947 ? -8.866 3.365 -23.209 1.00 81.69 947 LEU A O 1
ATOM 7100 N N . GLY A 1 948 ? -10.248 2.991 -24.936 1.00 73.88 948 GLY A N 1
ATOM 7101 C CA . GLY A 1 948 ? -11.041 1.945 -24.291 1.00 73.88 948 GLY A CA 1
ATOM 7102 C C . GLY A 1 948 ? -10.858 0.573 -24.927 1.00 73.88 948 GLY A C 1
ATOM 7103 O O . GLY A 1 948 ? -10.116 0.391 -25.887 1.00 73.88 948 GLY A O 1
ATOM 7104 N N . THR A 1 949 ? -11.587 -0.411 -24.414 1.00 75.69 949 THR A N 1
ATOM 7105 C CA . THR A 1 949 ? -11.783 -1.686 -25.105 1.00 75.69 949 THR A CA 1
ATOM 7106 C C . THR A 1 949 ? -13.034 -1.607 -25.968 1.00 75.69 949 THR A C 1
ATOM 7108 O O . THR A 1 949 ? -14.004 -0.927 -25.630 1.00 75.69 949 THR A O 1
ATOM 7111 N N . VAL A 1 950 ? -13.015 -2.284 -27.114 1.00 80.69 950 VAL A N 1
ATOM 7112 C CA . VAL A 1 950 ? -14.219 -2.426 -27.934 1.00 80.69 950 VAL A CA 1
ATOM 7113 C C . VAL A 1 950 ? -15.173 -3.377 -27.201 1.00 80.69 950 VAL A C 1
ATOM 7115 O O . VAL A 1 950 ? -14.740 -4.474 -26.831 1.00 80.69 950 VAL A O 1
ATOM 7118 N N . PRO A 1 951 ? -16.438 -2.988 -26.953 1.00 78.25 951 PRO A N 1
ATOM 7119 C CA . PRO A 1 951 ? -17.401 -3.857 -26.292 1.00 78.25 951 PRO A CA 1
ATOM 7120 C C . PRO A 1 951 ? -17.563 -5.199 -27.014 1.00 78.25 951 PRO A C 1
ATOM 7122 O O . PRO A 1 951 ? -17.455 -5.297 -28.237 1.00 78.25 951 PRO A O 1
ATOM 7125 N N . THR A 1 952 ? -17.845 -6.255 -26.250 1.00 74.81 952 THR A N 1
ATOM 7126 C CA . THR A 1 952 ? -18.022 -7.600 -26.818 1.00 74.81 952 THR A CA 1
ATOM 7127 C C . THR A 1 952 ? -19.181 -7.604 -27.819 1.00 74.81 952 THR A C 1
ATOM 7129 O O . THR A 1 952 ? -20.290 -7.187 -27.489 1.00 74.81 952 THR A O 1
ATOM 7132 N N . GLY A 1 953 ? -18.927 -8.103 -29.032 1.00 78.81 953 GLY A N 1
ATOM 7133 C CA . GLY A 1 953 ? -19.913 -8.136 -30.118 1.00 78.81 953 GLY A CA 1
ATOM 7134 C C . GLY A 1 953 ? -20.019 -6.839 -30.927 1.00 78.81 953 GLY A C 1
ATOM 7135 O O . GLY A 1 953 ? -20.906 -6.740 -31.774 1.00 78.81 953 GLY A O 1
ATOM 7136 N N . GLU A 1 954 ? -19.137 -5.866 -30.689 1.00 86.94 954 GLU A N 1
ATOM 7137 C CA . GLU A 1 954 ? -19.046 -4.625 -31.462 1.00 86.94 954 GLU A CA 1
ATOM 7138 C C . GLU A 1 954 ? -17.706 -4.523 -32.203 1.00 86.94 954 GLU A C 1
ATOM 7140 O O . GLU A 1 954 ? -16.727 -5.192 -31.869 1.00 86.94 954 GLU A O 1
ATOM 7145 N N . THR A 1 955 ? -17.666 -3.680 -33.231 1.00 90.06 955 THR A N 1
ATOM 7146 C CA . THR A 1 955 ? -16.459 -3.337 -33.990 1.00 90.06 955 THR A CA 1
ATOM 7147 C C . THR A 1 955 ? -16.240 -1.832 -33.969 1.00 90.06 955 THR A C 1
ATOM 7149 O O . THR A 1 955 ? -17.193 -1.065 -34.097 1.00 90.06 955 THR A O 1
ATOM 7152 N N . LEU A 1 956 ? -14.986 -1.399 -33.842 1.00 92.31 956 LEU A N 1
ATOM 7153 C CA . LEU A 1 956 ? -14.630 0.015 -33.931 1.00 92.31 956 LEU A CA 1
ATOM 7154 C C . LEU A 1 956 ? -14.534 0.437 -35.403 1.00 92.31 956 LEU A C 1
ATOM 7156 O O . LEU A 1 956 ? -13.696 -0.083 -36.140 1.00 92.31 956 LEU A O 1
ATOM 7160 N N . ALA A 1 957 ? -15.367 1.388 -35.819 1.00 93.75 957 ALA A N 1
ATOM 7161 C CA . ALA A 1 957 ? -15.348 1.966 -37.162 1.00 93.75 957 ALA A CA 1
ATOM 7162 C C . ALA A 1 957 ? -15.079 3.476 -37.106 1.00 93.75 957 ALA A C 1
ATOM 7164 O O . ALA A 1 957 ? -15.529 4.156 -36.184 1.00 93.75 957 ALA A O 1
ATOM 7165 N N . TRP A 1 958 ? -14.365 4.000 -38.105 1.00 96.25 958 TRP A N 1
ATOM 7166 C CA . TRP A 1 958 ? -13.961 5.407 -38.182 1.00 96.25 958 TRP A CA 1
ATOM 7167 C C . TRP A 1 958 ? -14.593 6.105 -39.383 1.00 96.25 958 TRP A C 1
ATOM 7169 O O . TRP A 1 958 ? -14.650 5.539 -40.473 1.00 96.25 958 TRP A O 1
ATOM 7179 N N . TYR A 1 959 ? -15.031 7.347 -39.192 1.00 96.81 959 TYR A N 1
ATOM 7180 C CA . TYR A 1 959 ? -15.655 8.186 -40.216 1.00 96.81 959 TYR A CA 1
ATOM 7181 C C . TYR A 1 959 ? -15.107 9.614 -40.148 1.00 96.81 959 TYR A C 1
ATOM 7183 O O . TYR A 1 959 ? -14.635 10.053 -39.102 1.00 96.81 959 TYR A O 1
ATOM 7191 N N . THR A 1 960 ? -15.190 10.369 -41.242 1.00 96.12 960 THR A N 1
ATOM 7192 C CA . THR A 1 960 ? -14.849 11.805 -41.255 1.00 96.12 960 THR A CA 1
ATOM 7193 C C . THR A 1 960 ? -16.010 12.705 -40.818 1.00 96.12 960 THR A C 1
ATOM 7195 O O . THR A 1 960 ? -15.812 13.901 -40.607 1.00 96.12 960 THR A O 1
ATOM 7198 N N . THR A 1 961 ? -17.215 12.148 -40.638 1.00 94.25 961 THR A N 1
ATOM 7199 C CA . THR A 1 961 ? -18.397 12.862 -40.128 1.00 94.25 961 THR A CA 1
ATOM 7200 C C . THR A 1 961 ? -18.975 12.187 -38.886 1.00 94.25 961 THR A C 1
ATOM 7202 O O . THR A 1 961 ? -18.835 10.979 -38.691 1.00 94.25 961 THR A O 1
ATOM 7205 N N . SER A 1 962 ? -19.637 12.969 -38.030 1.00 92.00 962 SER A N 1
ATOM 7206 C CA . SER A 1 962 ? -20.278 12.491 -36.795 1.00 92.00 962 SER A CA 1
ATOM 7207 C C . SER A 1 962 ? -21.638 11.816 -37.026 1.00 92.00 962 SER A C 1
ATOM 7209 O O . SER A 1 962 ? -22.240 11.301 -36.087 1.00 92.00 962 SER A O 1
ATOM 7211 N N . THR A 1 963 ? -22.124 11.797 -38.266 1.00 90.25 963 THR A N 1
ATOM 7212 C CA . THR A 1 963 ? -23.443 11.278 -38.664 1.00 90.25 963 THR A CA 1
ATOM 7213 C C . THR A 1 963 ? -23.370 9.996 -39.493 1.00 90.25 963 THR A C 1
ATOM 7215 O O . THR A 1 963 ? -24.416 9.439 -39.816 1.00 90.25 963 THR A O 1
ATOM 7218 N N . ARG A 1 964 ? -22.161 9.496 -39.801 1.00 90.44 964 ARG A N 1
ATOM 7219 C CA . ARG A 1 964 ? -21.926 8.323 -40.671 1.00 90.44 964 ARG A CA 1
ATOM 7220 C C . ARG A 1 964 ? -22.554 8.478 -42.061 1.00 90.44 964 ARG A C 1
ATOM 7222 O O . ARG A 1 964 ? -23.182 7.552 -42.574 1.00 90.44 964 ARG A O 1
ATOM 7229 N N . ASP A 1 965 ? -22.403 9.654 -42.671 1.00 91.31 965 ASP A N 1
ATOM 7230 C CA . ASP A 1 965 ? -22.938 9.889 -44.016 1.00 91.31 965 ASP A CA 1
ATOM 7231 C C . ASP A 1 965 ? -22.315 8.920 -45.038 1.00 91.31 965 ASP A C 1
ATOM 7233 O O . ASP A 1 965 ? -21.165 8.488 -44.919 1.00 91.31 965 ASP A O 1
ATOM 7237 N N . SER A 1 966 ? -23.069 8.572 -46.080 1.00 90.75 966 SER A N 1
ATOM 7238 C CA . SER A 1 966 ? -22.585 7.648 -47.109 1.00 90.75 966 SER A CA 1
ATOM 7239 C C . SER A 1 966 ? -21.285 8.155 -47.751 1.00 90.75 966 SER A C 1
ATOM 7241 O O . SER A 1 966 ? -21.230 9.277 -48.251 1.00 90.75 966 SER A O 1
ATOM 7243 N N . GLY A 1 967 ? -20.250 7.310 -47.782 1.00 91.38 967 GLY A N 1
ATOM 7244 C CA . GLY A 1 967 ? -18.938 7.629 -48.359 1.00 91.38 967 GLY A CA 1
ATOM 7245 C C . GLY A 1 967 ? -17.936 8.286 -47.401 1.00 91.38 967 GLY A C 1
ATOM 7246 O O . GLY A 1 967 ? -16.807 8.534 -47.814 1.00 91.38 967 GLY A O 1
ATOM 7247 N N . THR A 1 968 ? -18.298 8.539 -46.136 1.00 94.69 968 THR A N 1
ATOM 7248 C CA . THR A 1 968 ? -17.395 9.171 -45.149 1.00 94.69 968 THR A CA 1
ATOM 7249 C C . THR A 1 968 ? -16.628 8.171 -44.280 1.00 94.69 968 THR A C 1
ATOM 7251 O O . THR A 1 968 ? -15.812 8.579 -43.452 1.00 94.69 968 THR A O 1
ATOM 7254 N N . GLN A 1 969 ? -16.854 6.864 -44.464 1.00 96.00 969 GLN A N 1
ATOM 7255 C CA . GLN A 1 969 ? -16.132 5.813 -43.745 1.00 96.00 969 GLN A CA 1
ATOM 7256 C C . GLN A 1 969 ? -14.651 5.800 -44.142 1.00 96.00 969 GLN A C 1
ATOM 7258 O O . GLN A 1 969 ? -14.301 5.760 -45.323 1.00 96.00 969 GLN A O 1
ATOM 7263 N N . VAL A 1 970 ? -13.769 5.796 -43.145 1.00 95.81 970 VAL A N 1
ATOM 7264 C CA . VAL A 1 970 ? -12.319 5.734 -43.341 1.00 95.81 970 VAL A CA 1
ATOM 7265 C C . VAL A 1 970 ? -11.934 4.311 -43.742 1.00 95.81 970 VAL A C 1
ATOM 7267 O O . VAL A 1 970 ? -12.009 3.384 -42.939 1.00 95.81 970 VAL A O 1
ATOM 7270 N N . THR A 1 971 ? -11.491 4.138 -44.986 1.00 92.38 971 THR A N 1
ATOM 7271 C CA . THR A 1 971 ? -11.151 2.822 -45.555 1.00 92.38 971 THR A CA 1
ATOM 7272 C C . THR A 1 971 ? -9.850 2.235 -45.004 1.00 92.38 971 THR A C 1
ATOM 7274 O O . THR A 1 971 ? -9.729 1.016 -44.907 1.00 92.38 971 THR A O 1
ATOM 7277 N N . ASN A 1 972 ? -8.887 3.080 -44.616 1.00 92.81 972 ASN A N 1
ATOM 7278 C CA . ASN A 1 972 ? -7.638 2.666 -43.976 1.00 92.81 972 ASN A CA 1
ATOM 7279 C C . ASN A 1 972 ? -7.385 3.464 -42.682 1.00 92.81 972 ASN A C 1
ATOM 7281 O O . ASN A 1 972 ? -6.640 4.447 -42.699 1.00 92.81 972 ASN A O 1
ATOM 7285 N N . PRO A 1 973 ? -7.970 3.053 -41.544 1.00 93.06 973 PRO A N 1
ATOM 7286 C CA . PRO A 1 973 ? -7.778 3.752 -40.274 1.00 93.06 973 PRO A CA 1
ATOM 7287 C C . PRO A 1 973 ? -6.344 3.649 -39.728 1.00 93.06 973 PRO A C 1
ATOM 7289 O O . PRO A 1 973 ? -6.008 4.373 -38.797 1.00 93.06 973 PRO A O 1
ATOM 7292 N N . LEU A 1 974 ? -5.482 2.791 -40.290 1.00 93.19 974 LEU A N 1
ATOM 7293 C CA . LEU A 1 974 ? -4.094 2.630 -39.841 1.00 93.19 974 LEU A CA 1
ATOM 7294 C C . LEU A 1 974 ? -3.151 3.719 -40.377 1.00 93.19 974 LEU A C 1
ATOM 7296 O O . LEU A 1 974 ? -2.041 3.856 -39.865 1.00 93.19 974 LEU A O 1
ATOM 7300 N N . ALA A 1 975 ? -3.571 4.469 -41.399 1.00 92.00 975 ALA A N 1
ATOM 7301 C CA . ALA A 1 975 ? -2.763 5.512 -42.016 1.00 92.00 975 ALA A CA 1
ATOM 7302 C C . ALA A 1 975 ? -3.646 6.648 -42.550 1.00 92.00 975 ALA A C 1
ATOM 7304 O O . ALA A 1 975 ? -4.116 6.608 -43.687 1.00 92.00 975 ALA A O 1
ATOM 7305 N N . VAL A 1 976 ? -3.839 7.682 -41.730 1.00 94.25 976 VAL A N 1
ATOM 7306 C CA . VAL A 1 976 ? -4.589 8.888 -42.102 1.00 94.25 976 VAL A CA 1
ATOM 7307 C C . VAL A 1 976 ? -3.748 10.156 -41.961 1.00 94.25 976 VAL A C 1
ATOM 7309 O O . VAL A 1 976 ? -2.867 10.237 -41.105 1.00 94.25 976 VAL A O 1
ATOM 7312 N N . GLY A 1 977 ? -4.012 11.154 -42.802 1.00 93.00 977 GLY A N 1
ATOM 7313 C CA . GLY A 1 977 ? -3.393 12.477 -42.685 1.00 93.00 977 GLY A CA 1
ATOM 7314 C C . GLY A 1 977 ? -4.069 13.358 -41.624 1.00 93.00 977 GLY A C 1
ATOM 7315 O O . GLY A 1 977 ? -5.065 12.943 -41.016 1.00 93.00 977 GLY A O 1
ATOM 7316 N N . PRO A 1 978 ? -3.570 14.594 -41.423 1.00 94.50 978 PRO A N 1
ATOM 7317 C CA . PRO A 1 978 ? -4.230 15.581 -40.577 1.00 94.50 978 PRO A CA 1
ATOM 7318 C C . PRO A 1 978 ? -5.698 15.776 -40.970 1.00 94.50 978 PRO A C 1
ATOM 7320 O O . PRO A 1 978 ? -6.025 15.867 -42.152 1.00 94.50 978 PRO A O 1
ATOM 7323 N N . GLY A 1 979 ? -6.586 15.827 -39.983 1.00 95.50 979 GLY A N 1
ATOM 7324 C CA . GLY A 1 979 ? -8.026 15.847 -40.218 1.00 95.50 979 GLY A CA 1
ATOM 7325 C C . GLY A 1 979 ? -8.839 15.651 -38.944 1.00 95.50 979 GLY A C 1
ATOM 7326 O O . GLY A 1 979 ? -8.285 15.498 -37.856 1.00 95.50 979 GLY A O 1
ATOM 7327 N N . THR A 1 980 ? -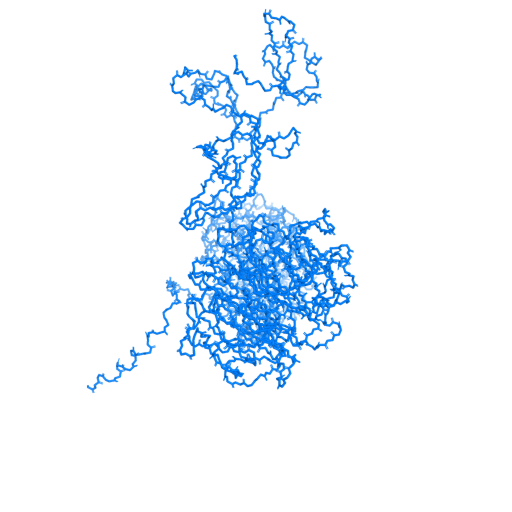10.163 15.672 -39.094 1.00 97.44 980 THR A N 1
ATOM 7328 C CA . THR A 1 980 ? -11.115 15.372 -38.017 1.00 97.44 980 THR A CA 1
ATOM 7329 C C . THR A 1 980 ? -11.788 14.037 -38.299 1.00 97.44 980 THR A C 1
ATOM 7331 O O . THR A 1 980 ? -12.314 13.832 -39.392 1.00 97.44 980 THR A O 1
ATOM 7334 N N . TYR A 1 981 ? -11.778 13.148 -37.311 1.00 97.38 981 TYR A N 1
ATOM 7335 C CA . TYR A 1 981 ? -12.327 11.800 -37.419 1.00 97.38 981 TYR A CA 1
ATOM 7336 C C . TYR A 1 981 ? -13.223 11.481 -36.223 1.00 97.38 981 TYR A C 1
ATOM 7338 O O . TYR A 1 981 ? -13.056 12.040 -35.143 1.00 97.38 981 TYR A O 1
ATOM 7346 N N . TYR A 1 982 ? -14.161 10.563 -36.408 1.00 96.25 982 TYR A N 1
ATOM 7347 C CA . TYR A 1 982 ? -15.121 10.130 -35.398 1.00 96.25 982 TYR A CA 1
ATOM 7348 C C . TYR A 1 982 ? -15.146 8.608 -35.351 1.00 96.25 982 TYR A C 1
ATOM 7350 O O . TYR A 1 982 ? -15.205 7.955 -36.394 1.00 96.25 982 TYR A O 1
ATOM 7358 N N . ALA A 1 983 ? -15.110 8.052 -34.147 1.00 94.56 983 ALA A N 1
ATOM 7359 C CA . ALA A 1 983 ? -15.226 6.625 -33.911 1.00 94.56 983 ALA A CA 1
ATOM 7360 C C . ALA A 1 983 ? -16.665 6.242 -33.554 1.00 94.56 983 ALA A C 1
ATOM 7362 O O . ALA A 1 983 ? -17.370 6.980 -32.862 1.00 94.56 983 ALA A O 1
ATOM 7363 N N . PHE A 1 984 ? -17.065 5.043 -33.968 1.00 93.25 984 PHE A N 1
ATOM 7364 C CA . PHE A 1 984 ? -18.350 4.432 -33.651 1.00 93.25 984 PHE A CA 1
ATOM 7365 C C . PHE A 1 984 ? -18.149 2.986 -33.225 1.00 93.25 984 PHE A C 1
ATOM 7367 O O . PHE A 1 984 ? -17.299 2.282 -33.775 1.00 93.25 984 PHE A O 1
ATOM 7374 N N . TYR A 1 985 ? -18.972 2.534 -32.284 1.00 90.06 985 TYR A N 1
ATOM 7375 C CA . TYR A 1 985 ? -19.146 1.110 -32.048 1.00 90.06 985 TYR A CA 1
ATOM 7376 C C . TYR A 1 985 ? -20.275 0.580 -32.932 1.00 90.06 985 TYR A C 1
ATOM 7378 O O . TYR A 1 985 ? -21.447 0.899 -32.731 1.00 90.06 985 TYR A O 1
ATOM 7386 N N . GLU A 1 986 ? -19.919 -0.204 -33.942 1.00 88.56 986 GLU A N 1
ATOM 7387 C CA . GLU A 1 986 ? -20.868 -0.832 -34.859 1.00 88.56 986 GLU A CA 1
ATOM 7388 C C . GLU A 1 986 ? -21.187 -2.264 -34.419 1.00 88.56 986 GLU A C 1
ATOM 7390 O O . GLU A 1 986 ? -20.337 -2.958 -33.867 1.00 88.56 986 GLU A O 1
ATOM 7395 N N . GLY A 1 987 ? -22.422 -2.711 -34.650 1.00 84.50 987 GLY A N 1
ATOM 7396 C CA . GLY A 1 987 ? -22.883 -4.046 -34.274 1.00 84.50 987 GLY A CA 1
ATOM 7397 C C . GLY A 1 987 ? -24.333 -4.014 -33.811 1.00 84.50 987 GLY A C 1
ATOM 7398 O O . GLY A 1 987 ? -25.251 -3.930 -34.619 1.00 84.50 987 GLY A O 1
ATOM 7399 N N . SER A 1 988 ? -24.544 -4.065 -32.496 1.00 78.94 988 SER A N 1
ATOM 7400 C CA . SER A 1 988 ? -25.884 -4.207 -31.902 1.00 78.94 988 SER A CA 1
ATOM 7401 C C . SER A 1 988 ? -26.765 -2.945 -31.923 1.00 78.94 988 SER A C 1
ATOM 7403 O O . SER A 1 988 ? -27.973 -3.046 -31.717 1.00 78.94 988 SER A O 1
ATOM 7405 N N . CYS A 1 989 ? -26.189 -1.766 -32.178 1.00 83.38 989 CYS A N 1
ATOM 7406 C CA . CYS A 1 989 ? -26.916 -0.501 -32.289 1.00 83.38 989 CYS A CA 1
ATOM 7407 C C . CYS A 1 989 ? -27.139 -0.132 -33.766 1.00 83.38 989 CYS A C 1
ATOM 7409 O O . CYS A 1 989 ? -26.153 0.035 -34.482 1.00 83.38 989 CYS A O 1
ATOM 7411 N N . PRO A 1 990 ? -28.389 0.084 -34.226 1.00 81.19 990 PRO A N 1
ATOM 7412 C CA . PRO A 1 990 ? -28.649 0.560 -35.589 1.00 81.19 990 PRO A CA 1
ATOM 7413 C C . PRO A 1 990 ? -28.045 1.947 -35.860 1.00 81.19 990 PRO A C 1
ATOM 7415 O O . PRO A 1 990 ? -27.427 2.169 -36.898 1.00 81.19 990 PRO A O 1
ATOM 7418 N N . ASN A 1 991 ? -28.178 2.854 -34.885 1.00 84.25 991 ASN A N 1
ATOM 7419 C CA . ASN A 1 991 ? -27.673 4.226 -34.937 1.00 84.25 991 ASN A CA 1
ATOM 7420 C C . ASN A 1 991 ? -26.784 4.494 -33.709 1.00 84.25 991 ASN A C 1
ATOM 7422 O O . ASN A 1 991 ? -27.258 5.075 -32.731 1.00 84.25 991 ASN A O 1
ATOM 7426 N N . PRO A 1 992 ? -25.528 4.010 -33.696 1.00 89.44 992 PRO A N 1
ATOM 7427 C CA . PRO A 1 992 ? -24.617 4.266 -32.592 1.00 89.44 992 PRO A CA 1
ATOM 7428 C C . PRO A 1 992 ? -24.227 5.753 -32.558 1.00 89.44 992 PRO A C 1
ATOM 7430 O O . PRO A 1 992 ? -23.994 6.347 -33.615 1.00 89.44 992 PRO A O 1
ATOM 7433 N N . PRO A 1 993 ? -24.139 6.371 -31.371 1.00 91.12 993 PRO A N 1
ATOM 7434 C CA . PRO A 1 993 ? -23.657 7.739 -31.247 1.00 91.12 993 PRO A CA 1
ATOM 7435 C C . PRO A 1 993 ? -22.151 7.828 -31.556 1.00 91.12 993 PRO A C 1
ATOM 7437 O O . PRO A 1 993 ? -21.385 6.904 -31.273 1.00 91.12 993 PRO A O 1
ATOM 7440 N N . ALA A 1 994 ? -21.731 8.958 -32.124 1.00 92.19 994 ALA A N 1
ATOM 7441 C CA . ALA A 1 994 ? -20.328 9.239 -32.425 1.00 92.19 994 ALA A CA 1
ATOM 7442 C C . ALA A 1 994 ? -19.509 9.499 -31.155 1.00 92.19 994 ALA A C 1
ATOM 7444 O O . ALA A 1 994 ? -20.017 10.056 -30.178 1.00 92.19 994 ALA A O 1
ATOM 7445 N N . SER A 1 995 ? -18.217 9.174 -31.197 1.00 90.88 995 SER A N 1
ATOM 7446 C CA . SER A 1 995 ? -17.236 9.702 -30.247 1.00 90.88 995 SER A CA 1
ATOM 7447 C C . SER A 1 995 ? -17.142 11.233 -30.317 1.00 90.88 995 SER A C 1
ATOM 7449 O O . SER A 1 995 ? -17.616 11.871 -31.261 1.00 90.88 995 SER A O 1
ATOM 7451 N N . ASN A 1 996 ? -16.427 11.830 -29.361 1.00 88.06 996 ASN A N 1
ATOM 7452 C CA . ASN A 1 996 ? -15.876 13.174 -29.557 1.00 88.06 996 ASN A CA 1
ATOM 7453 C C . ASN A 1 996 ? -14.993 13.211 -30.827 1.00 88.06 996 ASN A C 1
ATOM 7455 O O . ASN A 1 996 ? -14.454 12.167 -31.215 1.00 88.06 996 ASN A O 1
ATOM 7459 N N . PRO A 1 997 ? -14.831 14.375 -31.485 1.00 93.38 997 PRO A N 1
ATOM 7460 C CA . PRO A 1 997 ? -13.943 14.488 -32.637 1.00 93.38 997 PRO A CA 1
ATOM 7461 C C . PRO A 1 997 ? -12.495 14.186 -32.240 1.00 93.38 997 PRO A C 1
ATOM 7463 O O . PRO A 1 997 ? -11.979 14.740 -31.271 1.00 93.38 997 PRO A O 1
ATOM 7466 N N . VAL A 1 998 ? -11.832 13.348 -33.031 1.00 95.25 998 VAL A N 1
ATOM 7467 C CA . VAL A 1 998 ? -10.388 13.122 -32.993 1.00 95.25 998 VAL A CA 1
ATOM 7468 C C . VAL A 1 998 ? -9.735 14.050 -33.994 1.00 95.25 998 VAL A C 1
ATOM 7470 O O . VAL A 1 998 ? -9.895 13.891 -35.205 1.00 95.25 998 VAL A O 1
ATOM 7473 N N . ILE A 1 999 ? -8.976 15.010 -33.480 1.00 96.50 999 ILE A N 1
ATOM 7474 C CA . ILE A 1 999 ? -8.154 15.896 -34.292 1.00 96.50 999 ILE A CA 1
ATOM 7475 C C . ILE A 1 999 ? -6.779 15.258 -34.454 1.00 96.50 999 ILE A C 1
ATOM 7477 O O . ILE A 1 999 ? -6.008 15.156 -33.497 1.00 96.50 999 ILE A O 1
ATOM 7481 N N . VAL A 1 1000 ? -6.467 14.848 -35.681 1.00 95.44 1000 VAL A N 1
ATOM 7482 C CA . VAL A 1 1000 ? -5.105 14.498 -36.089 1.00 95.44 1000 VAL A CA 1
ATOM 7483 C C . VAL A 1 1000 ? -4.447 15.775 -36.593 1.00 95.44 1000 VAL A C 1
ATOM 7485 O O . VAL A 1 1000 ? -4.915 16.372 -37.563 1.00 95.44 1000 VAL A O 1
ATOM 7488 N N . SER A 1 1001 ? -3.378 16.220 -35.935 1.00 93.69 1001 SER A N 1
ATOM 7489 C CA . SER A 1 1001 ? -2.667 17.452 -36.306 1.00 93.69 1001 SER A CA 1
ATOM 7490 C C . SER A 1 1001 ? -1.153 17.263 -36.332 1.00 93.69 1001 SER A C 1
ATOM 7492 O O . SER A 1 1001 ? -0.619 16.317 -35.756 1.00 93.69 1001 SER A O 1
ATOM 7494 N N . ASN A 1 1002 ? -0.454 18.164 -37.022 1.00 90.12 1002 ASN A N 1
ATOM 7495 C CA . ASN A 1 1002 ? 1.006 18.171 -37.024 1.00 90.12 1002 ASN A CA 1
ATOM 7496 C C . ASN A 1 1002 ? 1.541 18.762 -35.710 1.00 90.12 1002 ASN A C 1
ATOM 7498 O O . ASN A 1 1002 ? 0.944 19.695 -35.167 1.00 90.12 1002 ASN A O 1
ATOM 7502 N N . TYR A 1 1003 ? 2.684 18.266 -35.231 1.00 83.19 1003 TYR A N 1
ATOM 7503 C CA . TYR A 1 1003 ? 3.443 18.941 -34.172 1.00 83.19 1003 TYR A CA 1
ATOM 7504 C C . TYR A 1 1003 ? 3.799 20.379 -34.577 1.00 83.19 1003 TYR A C 1
ATOM 7506 O O . TYR A 1 1003 ? 4.223 20.626 -35.710 1.00 83.19 1003 TYR A O 1
ATOM 7514 N N . ALA A 1 1004 ? 3.653 21.327 -33.647 1.00 80.62 1004 ALA A N 1
ATOM 7515 C CA . ALA A 1 1004 ? 4.156 22.685 -33.835 1.00 80.62 1004 ALA A CA 1
ATOM 7516 C C . ALA A 1 1004 ? 5.671 22.749 -33.558 1.00 80.62 1004 ALA A C 1
ATOM 7518 O O . ALA A 1 1004 ? 6.211 21.962 -32.781 1.00 80.62 1004 ALA A O 1
ATOM 7519 N N . SER A 1 1005 ? 6.373 23.700 -34.183 1.00 65.25 1005 SER A N 1
ATOM 7520 C CA . SER A 1 1005 ? 7.816 23.887 -33.969 1.00 65.25 1005 SER A CA 1
ATOM 7521 C C . SER A 1 1005 ? 8.122 24.181 -32.494 1.00 65.25 1005 SER A C 1
ATOM 7523 O O . SER A 1 1005 ? 7.640 25.179 -31.963 1.00 65.25 1005 SER A O 1
ATOM 7525 N N . GLY A 1 1006 ? 8.947 23.344 -31.854 1.00 62.66 1006 GLY A N 1
ATOM 7526 C CA . GLY A 1 1006 ? 9.336 23.484 -30.443 1.00 62.66 1006 GLY A CA 1
ATOM 7527 C C . GLY A 1 1006 ? 8.333 22.911 -29.434 1.00 62.66 1006 GLY A C 1
ATOM 7528 O O . GLY A 1 1006 ? 8.508 23.094 -28.232 1.00 62.66 1006 GLY A O 1
ATOM 7529 N N . GLU A 1 1007 ? 7.285 22.228 -29.897 1.00 75.19 1007 GLU A N 1
ATOM 7530 C CA . GLU A 1 1007 ? 6.334 21.545 -29.022 1.00 75.19 1007 GLU A CA 1
ATOM 7531 C C . GLU A 1 1007 ? 6.946 20.265 -28.412 1.00 75.19 1007 GLU A C 1
ATOM 7533 O O . GLU A 1 1007 ? 7.592 19.511 -29.144 1.00 75.19 1007 GLU A O 1
ATOM 7538 N N . PRO A 1 1008 ? 6.724 19.964 -27.117 1.00 60.41 1008 PRO A N 1
ATOM 7539 C CA . PRO A 1 1008 ? 7.121 18.685 -26.522 1.00 60.41 1008 PRO A CA 1
ATOM 7540 C C . PRO A 1 1008 ? 6.576 17.484 -27.314 1.00 60.41 1008 PRO A C 1
ATOM 7542 O O . PRO A 1 1008 ? 5.388 17.424 -27.632 1.00 60.41 1008 PRO A O 1
ATOM 7545 N N . GLY A 1 1009 ? 7.440 16.526 -27.647 1.00 62.38 1009 GLY A N 1
ATOM 7546 C CA . GLY A 1 1009 ? 7.151 15.388 -28.522 1.00 62.38 1009 GLY A CA 1
ATOM 7547 C C . GLY A 1 1009 ? 7.581 15.597 -29.979 1.00 62.38 1009 GLY A C 1
ATOM 7548 O O . GLY A 1 1009 ? 7.764 14.610 -30.696 1.00 62.38 1009 GLY A O 1
ATOM 7549 N N . SER A 1 1010 ? 7.823 16.839 -30.420 1.00 69.75 1010 SER A N 1
ATOM 7550 C CA . SER A 1 1010 ? 8.339 17.131 -31.771 1.00 69.75 1010 SER A CA 1
ATOM 7551 C C . SER A 1 1010 ? 9.783 16.651 -31.975 1.00 69.75 1010 SER A C 1
ATOM 7553 O O . SER A 1 1010 ? 10.184 16.348 -33.096 1.00 69.75 1010 SER A O 1
ATOM 7555 N N . GLU A 1 1011 ? 10.540 16.463 -30.893 1.00 61.41 1011 GLU A N 1
ATOM 7556 C CA . GLU A 1 1011 ? 11.854 15.814 -30.875 1.00 61.41 1011 GLU A CA 1
ATOM 7557 C C . GLU A 1 1011 ? 11.813 14.323 -31.248 1.00 61.41 1011 GLU A C 1
ATOM 7559 O O . GLU A 1 1011 ? 12.849 13.689 -31.385 1.00 61.41 1011 GLU A O 1
ATOM 7564 N N . THR A 1 1012 ? 10.639 13.719 -31.421 1.00 58.22 1012 THR A N 1
ATOM 7565 C CA . THR A 1 1012 ? 10.535 12.352 -31.959 1.00 58.22 1012 THR A CA 1
ATOM 7566 C C . THR A 1 1012 ? 10.416 12.329 -33.485 1.00 58.22 1012 THR A C 1
ATOM 7568 O O . THR A 1 1012 ? 10.523 11.268 -34.095 1.00 58.22 1012 THR A O 1
ATOM 7571 N N . CYS A 1 1013 ? 10.278 13.496 -34.126 1.00 65.00 1013 CYS A N 1
ATOM 7572 C CA . CYS A 1 1013 ? 10.109 13.643 -35.573 1.00 65.00 1013 CYS A CA 1
ATOM 7573 C C . CYS A 1 1013 ? 11.411 13.586 -36.393 1.00 65.00 1013 CYS A C 1
ATOM 7575 O O . CYS A 1 1013 ? 11.422 13.997 -37.555 1.00 65.00 1013 CYS A O 1
ATOM 7577 N N . TYR A 1 1014 ? 12.513 13.081 -35.827 1.00 58.50 1014 TYR A N 1
ATOM 7578 C CA . TYR A 1 1014 ? 13.772 12.924 -36.557 1.00 58.50 1014 TYR A CA 1
ATOM 7579 C C . TYR A 1 1014 ? 13.701 11.751 -37.540 1.00 58.50 1014 TYR A C 1
ATOM 7581 O O . TYR A 1 1014 ? 13.372 10.621 -37.179 1.00 58.50 1014 TYR A O 1
ATOM 7589 N N . CYS A 1 1015 ? 14.044 12.015 -38.799 1.00 51.62 1015 CYS A N 1
ATOM 7590 C CA . CYS A 1 1015 ? 13.993 11.022 -39.863 1.00 51.62 1015 CYS A CA 1
ATOM 7591 C C . CYS A 1 1015 ? 15.347 10.301 -39.989 1.00 51.62 1015 CYS A C 1
ATOM 7593 O O . CYS A 1 1015 ? 16.367 10.922 -40.294 1.00 51.62 1015 CYS A O 1
ATOM 7595 N N . TYR A 1 1016 ? 15.361 8.983 -39.786 1.00 49.03 1016 TYR A N 1
ATOM 7596 C CA . TYR A 1 1016 ? 16.461 8.111 -40.202 1.00 49.03 1016 TYR A CA 1
ATOM 7597 C C . TYR A 1 1016 ? 16.065 7.466 -41.534 1.00 49.03 1016 TYR A C 1
ATOM 7599 O O . TYR A 1 1016 ? 14.986 6.877 -41.616 1.00 49.03 1016 TYR A O 1
ATOM 7607 N N . LYS A 1 1017 ? 16.916 7.514 -42.575 1.00 42.78 1017 LYS A N 1
ATOM 7608 C CA . LYS A 1 1017 ? 16.713 6.603 -43.716 1.00 42.78 1017 LYS A CA 1
ATOM 7609 C C . LYS A 1 1017 ? 16.866 5.171 -43.174 1.00 42.78 1017 LYS A C 1
ATOM 7611 O O . LYS A 1 1017 ? 17.869 4.901 -42.504 1.00 42.78 1017 LYS A O 1
ATOM 7616 N N . PRO A 1 1018 ? 15.915 4.253 -43.425 1.00 43.44 1018 PRO A N 1
ATOM 7617 C CA . PRO A 1 1018 ? 16.129 2.842 -43.140 1.00 43.44 1018 PRO A CA 1
ATOM 7618 C C . PRO A 1 1018 ? 17.424 2.389 -43.818 1.00 43.44 1018 PRO A C 1
ATOM 7620 O O . PRO A 1 1018 ? 17.740 2.852 -44.918 1.00 43.44 1018 PRO A O 1
ATOM 7623 N N . ALA A 1 1019 ? 18.177 1.486 -43.184 1.00 44.38 1019 ALA A N 1
ATOM 7624 C CA . ALA A 1 1019 ? 19.287 0.835 -43.869 1.00 44.38 1019 ALA A CA 1
ATOM 7625 C C . ALA A 1 1019 ? 18.765 0.258 -45.193 1.00 44.38 1019 ALA A C 1
ATOM 7627 O O . ALA A 1 1019 ? 17.705 -0.368 -45.209 1.00 44.38 1019 ALA A O 1
ATOM 7628 N N . ASN A 1 1020 ? 19.476 0.486 -46.299 1.00 47.81 1020 ASN A N 1
ATOM 7629 C CA . ASN A 1 1020 ? 19.124 -0.148 -47.563 1.00 47.81 1020 ASN A CA 1
ATOM 7630 C C . ASN A 1 1020 ? 19.262 -1.669 -47.381 1.00 47.81 1020 ASN A C 1
ATOM 7632 O O . ASN A 1 1020 ? 20.372 -2.196 -47.348 1.00 47.81 1020 ASN A O 1
ATOM 7636 N N . THR A 1 1021 ? 18.137 -2.358 -47.201 1.00 48.69 1021 THR A N 1
ATOM 7637 C CA . THR A 1 1021 ? 18.060 -3.815 -47.034 1.00 48.69 1021 THR A CA 1
ATOM 7638 C C . THR A 1 1021 ? 18.019 -4.549 -48.372 1.00 48.69 1021 THR A C 1
ATOM 7640 O O . THR A 1 1021 ? 17.942 -5.777 -48.390 1.00 48.69 1021 THR A O 1
ATOM 7643 N N . SER A 1 1022 ? 18.088 -3.828 -49.499 1.00 52.19 1022 SER A N 1
ATOM 7644 C CA . SER A 1 1022 ? 18.177 -4.449 -50.813 1.00 52.19 1022 SER A CA 1
ATOM 7645 C C . SER A 1 1022 ? 19.523 -5.151 -50.981 1.00 52.19 1022 SER A C 1
ATOM 7647 O O . SER A 1 1022 ? 20.586 -4.530 -50.956 1.00 52.19 1022 SER A O 1
ATOM 7649 N N . THR A 1 1023 ? 19.477 -6.453 -51.252 1.00 53.78 1023 THR A N 1
ATOM 7650 C CA . THR A 1 1023 ? 20.624 -7.270 -51.671 1.00 53.78 1023 THR A CA 1
ATOM 7651 C C . THR A 1 1023 ? 21.147 -6.915 -53.071 1.00 53.78 1023 THR A C 1
ATOM 7653 O O . THR A 1 1023 ? 22.113 -7.521 -53.525 1.00 53.78 1023 THR A O 1
ATOM 7656 N N . SER A 1 1024 ? 20.546 -5.937 -53.764 1.00 54.31 1024 SER A N 1
ATOM 7657 C CA . SER A 1 1024 ? 20.890 -5.563 -55.142 1.00 54.31 1024 SER A CA 1
ATOM 7658 C C . SER A 1 1024 ? 21.899 -4.412 -55.270 1.00 54.31 1024 SER A C 1
ATOM 7660 O O . SER A 1 1024 ? 22.208 -4.005 -56.389 1.00 54.31 1024 SER A O 1
ATOM 7662 N N . GLY A 1 1025 ? 22.386 -3.842 -54.163 1.00 57.91 1025 GLY A N 1
ATOM 7663 C CA . GLY A 1 1025 ? 23.393 -2.776 -54.181 1.00 57.91 1025 GLY A CA 1
ATOM 7664 C C . GLY A 1 1025 ? 24.824 -3.320 -54.182 1.00 57.91 1025 GLY A C 1
ATOM 7665 O O . GLY A 1 1025 ? 25.140 -4.254 -53.447 1.00 57.91 1025 GLY A O 1
ATOM 7666 N N . THR A 1 1026 ? 25.722 -2.714 -54.964 1.00 59.62 1026 THR A N 1
ATOM 7667 C CA . THR A 1 1026 ? 27.167 -2.992 -54.898 1.00 59.62 1026 THR A CA 1
ATOM 7668 C C . THR A 1 1026 ? 27.692 -2.725 -53.487 1.00 59.62 1026 THR A C 1
ATOM 7670 O O . THR A 1 1026 ? 27.754 -1.581 -53.038 1.00 59.62 1026 THR A O 1
ATOM 7673 N N . THR A 1 1027 ? 28.080 -3.783 -52.774 1.00 61.47 1027 THR A N 1
ATOM 7674 C CA . THR A 1 1027 ? 28.667 -3.698 -51.433 1.00 61.47 1027 THR A CA 1
ATOM 7675 C C . THR A 1 1027 ? 30.107 -3.205 -51.540 1.00 61.47 1027 THR A C 1
ATOM 7677 O O . THR A 1 1027 ? 31.018 -3.956 -51.878 1.00 61.47 1027 THR A O 1
ATOM 7680 N N . LEU A 1 1028 ? 30.319 -1.919 -51.260 1.00 73.81 1028 LEU A N 1
ATOM 7681 C CA . LEU A 1 1028 ? 31.652 -1.319 -51.273 1.00 73.81 1028 LEU A CA 1
ATOM 7682 C C . LEU A 1 1028 ? 32.431 -1.683 -50.004 1.00 73.81 1028 LEU A C 1
ATOM 7684 O O . LEU A 1 1028 ? 31.871 -1.746 -48.907 1.00 73.81 1028 LEU A O 1
ATOM 7688 N N . ASN A 1 1029 ? 33.736 -1.905 -50.148 1.00 77.75 1029 ASN A N 1
ATOM 7689 C CA . ASN A 1 1029 ? 34.632 -2.096 -49.011 1.00 77.75 1029 ASN A CA 1
ATOM 7690 C C . ASN A 1 1029 ? 34.740 -0.800 -48.201 1.00 77.75 1029 ASN A C 1
ATOM 7692 O O . ASN A 1 1029 ? 34.958 0.270 -48.770 1.00 77.75 1029 ASN A O 1
ATOM 7696 N N . THR A 1 1030 ? 34.673 -0.902 -46.874 1.00 80.94 1030 THR A N 1
ATOM 7697 C CA . THR A 1 1030 ? 35.105 0.191 -46.004 1.00 80.94 1030 THR A CA 1
ATOM 7698 C C . THR A 1 1030 ? 36.626 0.200 -45.964 1.00 80.94 1030 THR A C 1
ATOM 7700 O O . THR A 1 1030 ? 37.244 -0.618 -45.288 1.00 80.94 1030 THR A O 1
ATOM 7703 N N . ASN A 1 1031 ? 37.234 1.097 -46.737 1.00 81.56 1031 ASN A N 1
ATOM 7704 C CA . ASN A 1 1031 ? 38.689 1.142 -46.922 1.00 81.56 1031 ASN A CA 1
ATOM 7705 C C . ASN A 1 1031 ? 39.415 1.973 -45.856 1.00 81.56 1031 ASN A C 1
ATOM 7707 O O . ASN A 1 1031 ? 40.637 1.909 -45.763 1.00 81.56 1031 ASN A O 1
ATOM 7711 N N . PHE A 1 1032 ? 38.680 2.739 -45.048 1.00 81.81 1032 PHE A N 1
ATOM 7712 C CA . PHE A 1 1032 ? 39.247 3.590 -44.009 1.00 81.81 1032 PHE A CA 1
ATOM 7713 C C . PHE A 1 1032 ? 38.641 3.271 -42.643 1.00 81.81 1032 PHE A C 1
ATOM 7715 O O . PHE A 1 1032 ? 37.436 3.049 -42.512 1.00 81.81 1032 PHE A O 1
ATOM 7722 N N . GLY A 1 1033 ? 39.474 3.248 -41.605 1.00 80.56 1033 GLY A N 1
ATOM 7723 C CA . GLY A 1 1033 ? 38.998 3.000 -40.256 1.00 80.56 1033 GLY A CA 1
ATOM 7724 C C . GLY A 1 1033 ? 40.044 3.224 -39.177 1.00 80.56 1033 GLY A C 1
ATOM 7725 O O . GLY A 1 1033 ? 41.242 3.096 -39.410 1.00 80.56 1033 GLY A O 1
ATOM 7726 N N . ILE A 1 1034 ? 39.565 3.554 -37.981 1.00 83.69 1034 ILE A N 1
ATOM 7727 C CA . ILE A 1 1034 ? 40.366 3.801 -36.780 1.00 83.69 1034 ILE A CA 1
ATOM 7728 C C . ILE A 1 1034 ? 39.965 2.782 -35.709 1.00 83.69 1034 ILE A C 1
ATOM 7730 O O . ILE A 1 1034 ? 38.807 2.743 -35.291 1.00 83.69 1034 ILE A O 1
ATOM 7734 N N . THR A 1 1035 ? 40.903 1.943 -35.267 1.00 80.31 1035 THR A N 1
ATOM 7735 C CA . THR A 1 1035 ? 40.658 0.941 -34.217 1.00 80.31 1035 THR A CA 1
ATOM 7736 C C . THR A 1 1035 ? 41.617 1.125 -33.050 1.00 80.31 1035 THR A C 1
ATOM 7738 O O . THR A 1 1035 ? 42.833 1.149 -33.218 1.00 80.31 1035 THR A O 1
ATOM 7741 N N . ALA A 1 1036 ? 41.069 1.202 -31.838 1.00 79.75 1036 ALA A N 1
ATOM 7742 C CA . ALA A 1 1036 ? 41.834 1.156 -30.595 1.00 79.75 1036 ALA A CA 1
ATOM 7743 C C . ALA A 1 1036 ? 42.181 -0.284 -30.168 1.00 79.75 1036 ALA A C 1
ATOM 7745 O O . ALA A 1 1036 ? 42.782 -0.481 -29.114 1.00 79.75 1036 ALA A O 1
ATOM 7746 N N . LEU A 1 1037 ? 41.773 -1.286 -30.956 1.00 79.75 1037 LEU A N 1
ATOM 7747 C CA . LEU A 1 1037 ? 41.983 -2.713 -30.695 1.00 79.75 1037 LEU A CA 1
ATOM 7748 C C . LEU A 1 1037 ? 43.104 -3.316 -31.556 1.00 79.75 1037 LEU A C 1
ATOM 7750 O O . LEU A 1 1037 ? 43.285 -4.528 -31.546 1.00 79.75 1037 LEU A O 1
ATOM 7754 N N . GLY A 1 1038 ? 43.838 -2.488 -32.312 1.00 76.62 1038 GLY A N 1
ATOM 7755 C CA . GLY A 1 1038 ? 45.010 -2.910 -33.089 1.00 76.62 1038 GLY A CA 1
ATOM 7756 C C . GLY A 1 1038 ? 44.702 -3.751 -34.331 1.00 76.62 1038 GLY A C 1
ATOM 7757 O O . GLY A 1 1038 ? 45.593 -4.407 -34.852 1.00 76.62 1038 GLY A O 1
ATOM 7758 N N . ARG A 1 1039 ? 43.455 -3.751 -34.820 1.00 78.94 1039 ARG A N 1
ATOM 7759 C CA . ARG A 1 1039 ? 43.011 -4.642 -35.907 1.00 78.94 1039 ARG A CA 1
ATOM 7760 C C . ARG A 1 1039 ? 43.243 -4.139 -37.337 1.00 78.94 1039 ARG A C 1
ATOM 7762 O O . ARG A 1 1039 ? 42.879 -4.834 -38.274 1.00 78.94 1039 ARG A O 1
ATOM 7769 N N . ALA A 1 1040 ? 43.819 -2.957 -37.535 1.00 76.56 1040 ALA A N 1
ATOM 7770 C CA . ALA A 1 1040 ? 44.055 -2.433 -38.881 1.00 76.56 1040 ALA A CA 1
ATOM 7771 C C . ALA A 1 1040 ? 45.149 -3.232 -39.619 1.00 76.56 1040 ALA A C 1
ATOM 7773 O O . ALA A 1 1040 ? 46.207 -3.482 -39.045 1.00 76.56 1040 ALA A O 1
ATOM 7774 N N . GLY A 1 1041 ? 44.905 -3.587 -40.887 1.00 66.50 1041 GLY A N 1
ATOM 7775 C CA . GLY A 1 1041 ? 45.897 -4.202 -41.785 1.00 66.50 1041 GLY A CA 1
ATOM 7776 C C . GLY A 1 1041 ? 45.573 -5.634 -42.239 1.00 66.50 1041 GLY A C 1
ATOM 7777 O O . GLY A 1 1041 ? 44.649 -6.275 -41.736 1.00 66.50 1041 GLY A O 1
ATOM 7778 N N . SER A 1 1042 ? 46.343 -6.132 -43.215 1.00 62.16 1042 SER A N 1
ATOM 7779 C CA . SER A 1 1042 ? 46.166 -7.452 -43.853 1.00 62.16 1042 SER A CA 1
ATOM 7780 C C . SER A 1 1042 ? 46.261 -8.624 -42.875 1.00 62.16 1042 SER A C 1
ATOM 7782 O O . SER A 1 1042 ? 45.574 -9.627 -43.054 1.00 62.16 1042 SER A O 1
ATOM 7784 N N . ASP A 1 1043 ? 47.048 -8.466 -41.811 1.00 64.25 1043 ASP A N 1
ATOM 7785 C CA . ASP A 1 1043 ? 47.410 -9.559 -40.903 1.00 64.25 1043 ASP A CA 1
ATOM 7786 C C . ASP A 1 1043 ? 46.414 -9.718 -39.738 1.00 64.25 1043 ASP A C 1
ATOM 7788 O O . ASP A 1 1043 ? 46.467 -10.690 -38.991 1.00 64.25 1043 ASP A O 1
ATOM 7792 N N . ASN A 1 1044 ? 45.448 -8.797 -39.608 1.00 60.16 1044 ASN A N 1
ATOM 7793 C CA . ASN A 1 1044 ? 44.502 -8.731 -38.492 1.00 60.16 1044 ASN A CA 1
ATOM 7794 C C . ASN A 1 1044 ? 43.042 -8.821 -38.954 1.00 60.16 1044 ASN A C 1
ATOM 7796 O O . ASN A 1 1044 ? 42.211 -7.947 -38.709 1.00 60.16 1044 ASN A O 1
ATOM 7800 N N . SER A 1 1045 ? 42.707 -9.940 -39.599 1.00 69.12 1045 SER A N 1
ATOM 7801 C CA . SER A 1 1045 ? 41.347 -10.243 -40.076 1.00 69.12 1045 SER A CA 1
ATOM 7802 C C . SER A 1 1045 ? 40.808 -9.272 -41.130 1.00 69.12 1045 SER A C 1
ATOM 7804 O O . SER A 1 1045 ? 39.600 -9.221 -41.316 1.00 69.12 1045 SER A O 1
ATOM 7806 N N . ASN A 1 1046 ? 41.660 -8.523 -41.840 1.00 76.38 1046 ASN A N 1
ATOM 7807 C CA . ASN A 1 1046 ? 41.260 -7.651 -42.952 1.00 76.38 1046 ASN A CA 1
ATOM 7808 C C . ASN A 1 1046 ? 40.326 -6.482 -42.554 1.00 76.38 1046 ASN A C 1
ATOM 7810 O O . ASN A 1 1046 ? 39.513 -6.001 -43.348 1.00 76.38 1046 ASN A O 1
ATOM 7814 N N . TRP A 1 1047 ? 40.391 -6.036 -41.297 1.00 81.81 1047 TRP A N 1
ATOM 7815 C CA . TRP A 1 1047 ? 39.666 -4.860 -40.812 1.00 81.81 1047 TRP A CA 1
ATOM 7816 C C . TRP A 1 1047 ? 40.362 -3.570 -41.310 1.00 81.81 1047 TRP A C 1
ATOM 7818 O O . TRP A 1 1047 ? 41.595 -3.521 -41.315 1.00 81.81 1047 TRP A O 1
ATOM 7828 N N . PRO A 1 1048 ? 39.631 -2.516 -41.738 1.00 80.81 1048 PRO A N 1
ATOM 7829 C CA . PRO A 1 1048 ? 38.178 -2.319 -41.665 1.00 80.81 1048 PRO A CA 1
ATOM 7830 C C . PRO A 1 1048 ? 37.386 -2.899 -42.842 1.00 80.81 1048 PRO A C 1
ATOM 7832 O O . PRO A 1 1048 ? 36.161 -2.910 -42.776 1.00 80.81 1048 PRO A O 1
ATOM 7835 N N . MET A 1 1049 ? 38.045 -3.434 -43.874 1.00 84.00 1049 MET A N 1
ATOM 7836 C CA . MET A 1 1049 ? 37.404 -3.898 -45.115 1.00 84.00 1049 MET A CA 1
ATOM 7837 C C . MET A 1 1049 ? 36.437 -5.075 -44.928 1.00 84.00 1049 MET A C 1
ATOM 7839 O O . MET A 1 1049 ? 35.636 -5.352 -45.824 1.00 84.00 1049 MET A O 1
ATOM 7843 N N . VAL A 1 1050 ? 36.467 -5.767 -43.782 1.00 77.81 1050 VAL A N 1
ATOM 7844 C CA . VAL A 1 1050 ? 35.408 -6.719 -43.389 1.00 77.81 1050 VAL A CA 1
ATOM 7845 C C . VAL A 1 1050 ? 34.056 -6.049 -43.163 1.00 77.81 1050 VAL A C 1
ATOM 7847 O O . VAL A 1 1050 ? 33.021 -6.706 -43.239 1.00 77.81 1050 VAL A O 1
ATOM 7850 N N . ARG A 1 1051 ? 34.053 -4.755 -42.835 1.00 76.38 1051 ARG A N 1
ATOM 7851 C CA . ARG A 1 1051 ? 32.859 -3.921 -42.795 1.00 76.38 1051 ARG A CA 1
ATOM 7852 C C . ARG A 1 1051 ? 32.638 -3.412 -44.216 1.00 76.38 1051 ARG A C 1
ATOM 7854 O O . ARG A 1 1051 ? 33.563 -2.938 -44.873 1.00 76.38 1051 ARG A O 1
ATOM 7861 N N . LYS A 1 1052 ? 31.425 -3.604 -44.722 1.00 73.81 1052 LYS A N 1
ATOM 7862 C CA . LYS A 1 1052 ? 31.016 -3.159 -46.056 1.00 73.81 1052 LYS A CA 1
ATOM 7863 C C . LYS A 1 1052 ? 29.996 -2.038 -45.907 1.00 73.81 1052 LYS A C 1
ATOM 7865 O O . LYS A 1 1052 ? 29.254 -2.014 -44.929 1.00 73.81 1052 LYS A O 1
ATOM 7870 N N . GLY A 1 1053 ? 29.949 -1.139 -46.883 1.00 67.62 1053 GLY A N 1
ATOM 7871 C CA . GLY A 1 1053 ? 28.911 -0.111 -46.988 1.00 67.62 1053 GLY A CA 1
ATOM 7872 C C . GLY A 1 1053 ? 29.114 1.141 -46.130 1.00 67.62 1053 GLY A C 1
ATOM 7873 O O . GLY A 1 1053 ? 28.262 2.020 -46.167 1.00 67.62 1053 GLY A O 1
ATOM 7874 N N . ALA A 1 1054 ? 30.226 1.265 -45.398 1.00 68.75 1054 ALA A N 1
ATOM 7875 C CA . ALA A 1 1054 ? 30.588 2.496 -44.690 1.00 68.75 1054 ALA A CA 1
ATOM 7876 C C . ALA A 1 1054 ? 31.798 3.182 -45.346 1.00 68.75 1054 ALA A C 1
ATOM 7878 O O . ALA A 1 1054 ? 32.714 2.503 -45.811 1.00 68.75 1054 ALA A O 1
ATOM 7879 N N . HIS A 1 1055 ? 31.839 4.518 -45.333 1.00 68.31 1055 HIS A N 1
ATOM 7880 C CA . HIS A 1 1055 ? 33.024 5.279 -45.754 1.00 68.31 1055 HIS A CA 1
ATOM 7881 C C . HIS A 1 1055 ? 34.152 5.230 -44.704 1.00 68.31 1055 HIS A C 1
ATOM 7883 O O . HIS A 1 1055 ? 35.323 5.238 -45.074 1.00 68.31 1055 HIS A O 1
ATOM 7889 N N . ILE A 1 1056 ? 33.810 5.126 -43.411 1.00 78.00 1056 ILE A N 1
ATOM 7890 C CA . ILE A 1 1056 ? 34.750 5.035 -42.282 1.00 78.00 1056 ILE A CA 1
ATOM 7891 C C . ILE A 1 1056 ? 34.238 4.003 -41.265 1.00 78.00 1056 ILE A C 1
ATOM 7893 O O . ILE A 1 1056 ? 33.056 4.019 -40.928 1.00 78.00 1056 ILE A O 1
ATOM 7897 N N . ALA A 1 1057 ? 35.113 3.142 -40.735 1.00 81.31 1057 ALA A N 1
ATOM 7898 C CA . ALA A 1 1057 ? 34.818 2.277 -39.586 1.00 81.31 1057 ALA A CA 1
ATOM 7899 C C . ALA A 1 1057 ? 35.589 2.724 -38.333 1.00 81.31 1057 ALA A C 1
ATOM 7901 O O . ALA A 1 1057 ? 36.811 2.839 -38.357 1.00 81.31 1057 ALA A O 1
ATOM 7902 N N . LEU A 1 1058 ? 34.896 2.935 -37.215 1.00 82.88 1058 LEU A N 1
ATOM 7903 C CA . LEU A 1 1058 ? 35.509 3.269 -35.925 1.00 82.88 1058 LEU A CA 1
ATOM 7904 C C . LEU A 1 1058 ? 35.294 2.126 -34.935 1.00 82.88 1058 LEU A C 1
ATOM 7906 O O . LEU A 1 1058 ? 34.219 1.530 -34.904 1.00 82.88 1058 LEU A O 1
ATOM 7910 N N . GLU A 1 1059 ? 36.301 1.808 -34.124 1.00 82.50 1059 GLU A N 1
ATOM 7911 C CA . GLU A 1 1059 ? 36.221 0.663 -33.221 1.00 82.50 1059 GLU A CA 1
ATOM 7912 C C . GLU A 1 1059 ? 37.039 0.828 -31.932 1.00 82.50 1059 GLU A C 1
ATOM 7914 O O . GLU A 1 1059 ? 38.250 1.033 -31.960 1.00 82.50 1059 GLU A O 1
ATOM 7919 N N . ALA A 1 1060 ? 36.391 0.662 -30.776 1.00 78.62 1060 ALA A N 1
ATOM 7920 C CA . ALA A 1 1060 ? 37.027 0.624 -29.460 1.00 78.62 1060 ALA A CA 1
ATOM 7921 C C . ALA A 1 1060 ? 36.128 -0.113 -28.448 1.00 78.62 1060 ALA A C 1
ATOM 7923 O O . ALA A 1 1060 ? 34.916 -0.165 -28.632 1.00 78.62 1060 ALA A O 1
ATOM 7924 N N . LYS A 1 1061 ? 36.702 -0.670 -27.368 1.00 72.38 1061 LYS A N 1
ATOM 7925 C CA . LYS A 1 1061 ? 35.919 -1.258 -26.256 1.00 72.38 1061 LYS A CA 1
ATOM 7926 C C . LYS A 1 1061 ? 35.483 -0.220 -25.215 1.00 72.38 1061 LYS A C 1
ATOM 7928 O O . LYS A 1 1061 ? 34.404 -0.342 -24.657 1.00 72.38 1061 LYS A O 1
ATOM 7933 N N . THR A 1 1062 ? 36.334 0.768 -24.933 1.00 68.38 1062 THR A N 1
ATOM 7934 C CA . THR A 1 1062 ? 36.145 1.725 -23.821 1.00 68.38 1062 THR A CA 1
ATOM 7935 C C . THR A 1 1062 ? 36.589 3.155 -24.144 1.00 68.38 1062 THR A C 1
ATOM 7937 O O . THR A 1 1062 ? 36.529 4.022 -23.278 1.00 68.38 1062 THR A O 1
ATOM 7940 N N . LYS A 1 1063 ? 37.062 3.429 -25.368 1.00 67.88 1063 LYS A N 1
ATOM 7941 C CA . LYS A 1 1063 ? 37.576 4.751 -25.764 1.00 67.88 1063 LYS A CA 1
ATOM 7942 C C . LYS A 1 1063 ? 36.580 5.451 -26.688 1.00 67.88 1063 LYS A C 1
ATOM 7944 O O . LYS A 1 1063 ? 36.129 4.847 -27.656 1.00 67.88 1063 LYS A O 1
ATOM 7949 N N . GLY A 1 1064 ? 36.255 6.709 -26.397 1.00 65.44 1064 GLY A N 1
ATOM 7950 C CA . GLY A 1 1064 ? 35.426 7.546 -27.268 1.00 65.44 1064 GLY A CA 1
ATOM 7951 C C . GLY A 1 1064 ? 36.199 8.069 -28.484 1.00 65.44 1064 GLY A C 1
ATOM 7952 O O . GLY A 1 1064 ? 37.422 8.205 -28.436 1.00 65.44 1064 GLY A O 1
ATOM 7953 N N . PHE A 1 1065 ? 35.486 8.382 -29.569 1.00 73.00 1065 PHE A N 1
ATOM 7954 C CA . PHE A 1 1065 ? 36.037 9.151 -30.687 1.00 73.00 1065 PHE A CA 1
ATOM 7955 C C . PHE A 1 1065 ? 36.031 10.633 -30.309 1.00 73.00 1065 PHE A C 1
ATOM 7957 O O . PHE A 1 1065 ? 34.969 11.222 -30.121 1.00 73.00 1065 PHE A O 1
ATOM 7964 N N . VAL A 1 1066 ? 37.216 11.221 -30.163 1.00 75.31 1066 VA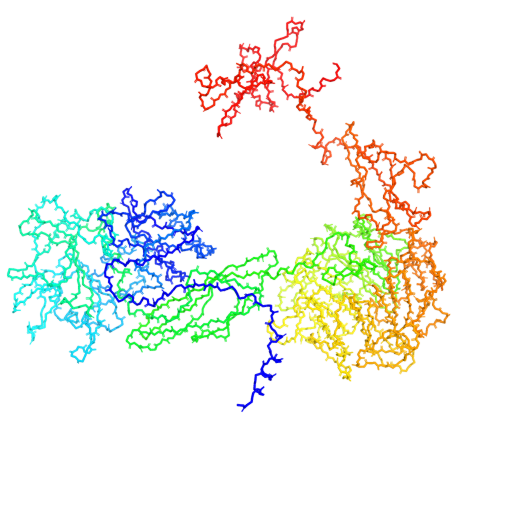L A N 1
ATOM 7965 C CA . VAL A 1 1066 ? 37.368 12.633 -29.807 1.00 75.31 1066 VAL A CA 1
ATOM 7966 C C . VAL A 1 1066 ? 37.948 13.366 -31.016 1.00 75.31 1066 VAL A C 1
ATOM 7968 O O . VAL A 1 1066 ? 39.144 13.226 -31.276 1.00 75.31 1066 VAL A O 1
ATOM 7971 N N . PRO A 1 1067 ? 37.139 14.119 -31.782 1.00 80.44 1067 PRO A N 1
ATOM 7972 C CA . PRO A 1 1067 ? 37.669 15.000 -32.813 1.00 80.44 1067 PRO A CA 1
ATOM 7973 C C . PRO A 1 1067 ? 38.444 16.152 -32.163 1.00 80.44 1067 PRO A C 1
ATOM 7975 O O . PRO A 1 1067 ? 38.088 16.626 -31.079 1.00 80.44 1067 PRO A O 1
ATOM 7978 N N . THR A 1 1068 ? 39.495 16.623 -32.833 1.00 85.06 1068 THR A N 1
ATOM 7979 C CA . THR A 1 1068 ? 40.260 17.795 -32.393 1.00 85.06 1068 THR A CA 1
ATOM 7980 C C . THR A 1 1068 ? 39.320 18.987 -32.227 1.00 85.06 1068 THR A C 1
ATOM 7982 O O . THR A 1 1068 ? 38.546 19.304 -33.132 1.00 85.06 1068 THR A O 1
ATOM 7985 N N . ARG A 1 1069 ? 39.368 19.633 -31.059 1.00 89.06 1069 ARG A N 1
ATOM 7986 C CA . ARG A 1 1069 ? 38.523 20.784 -30.725 1.00 89.06 1069 ARG A CA 1
ATOM 7987 C C . ARG A 1 1069 ? 39.306 22.063 -30.990 1.00 89.06 1069 ARG A C 1
ATOM 7989 O O . ARG A 1 1069 ? 40.402 22.216 -30.458 1.00 89.06 1069 ARG A O 1
ATOM 7996 N N . VAL A 1 1070 ? 38.761 22.951 -31.811 1.00 87.75 1070 VAL A N 1
ATOM 7997 C CA . VAL A 1 1070 ? 39.436 24.180 -32.241 1.00 87.75 1070 VAL A CA 1
ATOM 7998 C C . VAL A 1 1070 ? 38.468 25.347 -32.089 1.00 87.75 1070 VAL A C 1
ATOM 8000 O O . VAL A 1 1070 ? 37.322 25.259 -32.524 1.00 87.75 1070 VAL A O 1
ATOM 8003 N N . ALA A 1 1071 ? 38.922 26.431 -31.462 1.00 81.19 1071 ALA A N 1
ATOM 8004 C CA . ALA A 1 1071 ? 38.179 27.684 -31.434 1.00 81.19 1071 ALA A CA 1
ATOM 8005 C C . ALA A 1 1071 ? 38.314 28.349 -32.808 1.00 81.19 1071 ALA A C 1
ATOM 8007 O O . ALA A 1 1071 ? 39.417 28.733 -33.181 1.00 81.19 1071 ALA A O 1
ATOM 8008 N N . ASP A 1 1072 ? 37.210 28.407 -33.557 1.00 87.25 1072 ASP A N 1
ATOM 8009 C CA . ASP A 1 1072 ? 37.122 28.895 -34.939 1.00 87.25 1072 ASP A CA 1
ATOM 8010 C C . ASP A 1 1072 ? 38.216 28.355 -35.902 1.00 87.25 1072 ASP A C 1
ATOM 8012 O O . ASP A 1 1072 ? 39.269 28.967 -36.108 1.00 87.25 1072 ASP A O 1
ATOM 8016 N N . PRO A 1 1073 ? 37.979 27.216 -36.575 1.00 84.81 1073 PRO A N 1
ATOM 8017 C CA . PRO A 1 1073 ? 38.951 26.610 -37.482 1.00 84.81 1073 PRO A CA 1
ATOM 8018 C C . PRO A 1 1073 ? 39.261 27.450 -38.724 1.00 84.81 1073 PRO A C 1
ATOM 8020 O O . PRO A 1 1073 ? 40.260 27.178 -39.389 1.00 84.81 1073 PRO A O 1
ATOM 8023 N N . VAL A 1 1074 ? 38.429 28.444 -39.058 1.00 85.75 1074 VAL A N 1
ATOM 8024 C CA . VAL A 1 1074 ? 38.668 29.332 -40.206 1.00 85.75 1074 VAL A CA 1
ATOM 8025 C C . VAL A 1 1074 ? 39.917 30.178 -39.976 1.00 85.75 1074 VAL A C 1
ATOM 8027 O O . VAL A 1 1074 ? 40.668 30.424 -40.915 1.00 85.75 1074 VAL A O 1
ATOM 8030 N N . THR A 1 1075 ? 40.157 30.594 -38.734 1.00 84.88 1075 THR A N 1
ATOM 8031 C CA . THR A 1 1075 ? 41.301 31.434 -38.362 1.00 84.88 1075 THR A CA 1
ATOM 8032 C C . THR A 1 1075 ? 42.451 30.623 -37.770 1.00 84.88 1075 THR A C 1
ATOM 8034 O O . THR A 1 1075 ? 43.615 30.955 -37.988 1.00 84.88 1075 THR A O 1
ATOM 8037 N N . ALA A 1 1076 ? 42.150 29.532 -37.061 1.00 85.25 1076 ALA A N 1
ATOM 8038 C CA . ALA A 1 1076 ? 43.150 28.730 -36.360 1.00 85.25 1076 ALA A CA 1
ATOM 8039 C C . ALA A 1 1076 ? 43.920 27.727 -37.245 1.00 85.25 1076 ALA A C 1
ATOM 8041 O O . ALA A 1 1076 ? 44.996 27.274 -36.851 1.00 85.25 1076 ALA A O 1
ATOM 8042 N N . ILE A 1 1077 ? 43.400 27.354 -38.421 1.00 87.62 1077 ILE A N 1
ATOM 8043 C CA . ILE A 1 1077 ? 44.017 26.353 -39.307 1.00 87.62 1077 ILE A CA 1
ATOM 8044 C C . ILE A 1 1077 ? 44.427 27.025 -40.617 1.00 87.62 1077 ILE A C 1
ATOM 8046 O O . ILE A 1 1077 ? 43.595 27.308 -41.473 1.00 87.62 1077 ILE A O 1
ATOM 8050 N N . THR A 1 1078 ? 45.731 27.255 -40.788 1.00 89.06 1078 THR A N 1
ATOM 8051 C CA . THR A 1 1078 ? 46.289 27.991 -41.939 1.00 89.06 1078 THR A CA 1
ATOM 8052 C C . THR A 1 1078 ? 46.442 27.151 -43.206 1.00 89.06 1078 THR A C 1
ATOM 8054 O O . THR A 1 1078 ? 46.494 27.710 -44.294 1.00 89.06 1078 THR A O 1
ATOM 8057 N N . ASN A 1 1079 ? 46.486 25.820 -43.081 1.00 89.19 1079 ASN A N 1
ATOM 8058 C CA . ASN A 1 1079 ? 46.610 24.884 -44.203 1.00 89.19 1079 ASN A CA 1
ATOM 8059 C C . ASN A 1 1079 ? 45.578 23.744 -44.082 1.00 89.19 1079 ASN A C 1
ATOM 8061 O O . ASN A 1 1079 ? 45.949 22.609 -43.768 1.00 89.19 1079 ASN A O 1
ATOM 8065 N N . PRO A 1 1080 ? 44.275 24.026 -44.244 1.00 88.38 1080 PRO A N 1
ATOM 8066 C CA . PRO A 1 1080 ? 43.245 22.995 -44.190 1.00 88.38 1080 PRO A CA 1
ATOM 8067 C C . PRO A 1 1080 ? 43.314 22.081 -45.424 1.00 88.38 1080 PRO A C 1
ATOM 8069 O O . PRO A 1 1080 ? 43.632 22.525 -46.526 1.00 88.38 1080 PRO A O 1
ATOM 8072 N N . VAL A 1 1081 ? 42.998 20.799 -45.240 1.00 85.56 1081 VAL A N 1
ATOM 8073 C CA . VAL A 1 1081 ? 42.914 19.812 -46.330 1.00 85.56 1081 VAL A CA 1
ATOM 8074 C C . VAL A 1 1081 ? 41.474 19.355 -46.511 1.00 85.56 1081 VAL A C 1
ATOM 8076 O O . VAL A 1 1081 ? 40.710 19.312 -45.545 1.00 85.56 1081 VAL A O 1
ATOM 8079 N N . GLU A 1 1082 ? 41.093 19.023 -47.742 1.00 85.50 1082 GLU A N 1
ATOM 8080 C CA . GLU A 1 1082 ? 39.758 18.504 -48.045 1.00 85.50 1082 GLU A CA 1
ATOM 8081 C C . GLU A 1 1082 ? 39.422 17.290 -47.163 1.00 85.50 1082 GLU A C 1
ATOM 8083 O O . GLU A 1 1082 ? 40.235 16.384 -46.980 1.00 85.50 1082 GLU A O 1
ATOM 8088 N N . GLY A 1 1083 ? 38.227 17.294 -46.571 1.00 74.81 1083 GLY A N 1
ATOM 8089 C CA . GLY A 1 1083 ? 37.755 16.248 -45.669 1.00 74.81 1083 GLY A CA 1
ATOM 8090 C C . GLY A 1 1083 ? 38.262 16.356 -44.227 1.00 74.81 1083 GLY A C 1
ATOM 8091 O O . GLY A 1 1083 ? 37.854 15.547 -43.392 1.00 74.81 1083 GLY A O 1
ATOM 8092 N N . MET A 1 1084 ? 39.108 17.342 -43.892 1.00 85.81 1084 MET A N 1
ATOM 8093 C CA . MET A 1 1084 ? 39.541 17.567 -42.509 1.00 85.81 1084 MET A CA 1
ATOM 8094 C C . MET A 1 1084 ? 38.325 17.833 -41.611 1.00 85.81 1084 MET A C 1
ATOM 8096 O O . MET A 1 1084 ? 37.493 18.675 -41.939 1.00 85.81 1084 MET A O 1
ATOM 8100 N N . MET A 1 1085 ? 38.234 17.129 -40.477 1.00 87.06 1085 MET A N 1
ATOM 8101 C CA . MET A 1 1085 ? 37.107 17.193 -39.543 1.00 87.06 1085 MET A CA 1
ATOM 8102 C C . MET A 1 1085 ? 37.565 17.644 -38.154 1.00 87.06 1085 MET A C 1
ATOM 8104 O O . MET A 1 1085 ? 38.487 17.061 -37.582 1.00 87.06 1085 MET A O 1
ATOM 8108 N N . ILE A 1 1086 ? 36.898 18.655 -37.598 1.00 89.62 1086 ILE A N 1
ATOM 8109 C CA . ILE A 1 1086 ? 37.191 19.228 -36.275 1.00 89.62 1086 ILE A CA 1
ATOM 8110 C C . ILE A 1 1086 ? 35.886 19.581 -35.553 1.00 89.62 1086 ILE A C 1
ATOM 8112 O O . ILE A 1 1086 ? 34.859 19.800 -36.192 1.00 89.62 1086 ILE A O 1
ATOM 8116 N N . TYR A 1 1087 ? 35.912 19.679 -34.226 1.00 88.75 1087 TYR A N 1
ATOM 8117 C CA . TYR A 1 1087 ? 34.808 20.265 -33.460 1.00 88.75 1087 TYR A CA 1
ATOM 8118 C C . TYR A 1 1087 ? 35.072 21.751 -33.192 1.00 88.75 1087 TYR A C 1
ATOM 8120 O O . TYR A 1 1087 ? 36.019 22.095 -32.482 1.00 88.75 1087 TYR A O 1
ATOM 8128 N N . ASP A 1 1088 ? 34.256 22.625 -33.779 1.00 88.69 1088 ASP A N 1
ATOM 8129 C CA . ASP A 1 1088 ? 34.339 24.072 -33.601 1.00 88.69 1088 ASP A CA 1
ATOM 8130 C C . ASP A 1 1088 ? 33.718 24.437 -32.253 1.00 88.69 1088 ASP A C 1
ATOM 8132 O O . ASP A 1 1088 ? 32.507 24.317 -32.054 1.00 88.69 1088 ASP A O 1
ATOM 8136 N N . THR A 1 1089 ? 34.550 24.857 -31.303 1.00 86.56 1089 THR A N 1
ATOM 8137 C CA . THR A 1 1089 ? 34.078 25.195 -29.953 1.00 86.56 1089 THR A CA 1
ATOM 8138 C C . THR A 1 1089 ? 33.370 26.541 -29.888 1.00 86.56 1089 THR A C 1
ATOM 8140 O O . THR A 1 1089 ? 32.676 26.798 -28.911 1.00 86.56 1089 THR A O 1
ATOM 8143 N N . THR A 1 1090 ? 33.534 27.397 -30.899 1.00 86.38 1090 THR A N 1
ATOM 8144 C CA . THR A 1 1090 ? 32.865 28.700 -30.973 1.00 86.38 1090 THR A CA 1
ATOM 8145 C C . THR A 1 1090 ? 31.428 28.529 -31.456 1.00 86.38 1090 THR A C 1
ATOM 8147 O O . THR A 1 1090 ? 30.511 29.120 -30.894 1.00 86.38 1090 THR A O 1
ATOM 8150 N N . LEU A 1 1091 ? 31.219 27.681 -32.467 1.00 82.00 1091 LEU A N 1
ATOM 8151 C CA . LEU A 1 1091 ? 29.893 27.413 -33.040 1.00 82.00 1091 LEU A CA 1
ATOM 8152 C C . LEU A 1 1091 ? 29.201 26.169 -32.468 1.00 82.00 1091 LEU A C 1
ATOM 8154 O O . LEU A 1 1091 ? 28.061 25.892 -32.827 1.00 82.00 1091 LEU A O 1
ATOM 8158 N N . ASN A 1 1092 ? 29.869 25.420 -31.585 1.00 84.56 1092 ASN A N 1
ATOM 8159 C CA . ASN A 1 1092 ? 29.390 24.150 -31.029 1.00 84.56 1092 ASN A CA 1
ATOM 8160 C C . ASN A 1 1092 ? 28.944 23.138 -32.100 1.00 84.56 1092 ASN A C 1
ATOM 8162 O O . ASN A 1 1092 ? 27.955 22.428 -31.928 1.00 84.56 1092 ASN A O 1
ATOM 8166 N N . CYS A 1 1093 ? 29.674 23.066 -33.213 1.00 82.38 1093 CYS A N 1
ATOM 8167 C CA . CYS A 1 1093 ? 29.336 22.203 -34.341 1.00 82.38 1093 CYS A CA 1
ATOM 8168 C C . CYS A 1 1093 ? 30.549 21.365 -34.769 1.00 82.38 1093 CYS A C 1
ATOM 8170 O O . CYS A 1 1093 ? 31.702 21.778 -34.634 1.00 82.38 1093 CYS A O 1
ATOM 8172 N N . LEU A 1 1094 ? 30.300 20.188 -35.340 1.00 85.69 1094 LEU A N 1
ATOM 8173 C CA . LEU A 1 1094 ? 31.328 19.458 -36.078 1.00 85.69 1094 LEU A CA 1
ATOM 8174 C C . LEU A 1 1094 ? 31.499 20.134 -37.443 1.00 85.69 1094 LEU A C 1
ATOM 8176 O O . LEU A 1 1094 ? 30.521 20.245 -38.182 1.00 85.69 1094 LEU A O 1
ATOM 8180 N N . ARG A 1 1095 ? 32.706 20.587 -37.790 1.00 87.25 1095 ARG A N 1
ATOM 8181 C CA . ARG A 1 1095 ? 33.006 21.148 -39.112 1.00 87.25 1095 ARG A CA 1
ATOM 8182 C C . ARG A 1 1095 ? 33.814 20.186 -39.964 1.00 87.25 1095 ARG A C 1
ATOM 8184 O O . ARG A 1 1095 ? 34.687 19.486 -39.454 1.00 87.25 1095 ARG A O 1
ATOM 8191 N N . ILE A 1 1096 ? 33.553 20.215 -41.267 1.00 88.38 1096 ILE A N 1
ATOM 8192 C CA . ILE A 1 1096 ? 34.370 19.576 -42.297 1.00 88.38 1096 ILE A CA 1
ATOM 8193 C C . ILE A 1 1096 ? 34.871 20.629 -43.285 1.00 88.38 1096 ILE A C 1
ATOM 8195 O O . ILE A 1 1096 ? 34.127 21.542 -43.654 1.00 88.38 1096 ILE A O 1
ATOM 8199 N N . TYR A 1 1097 ? 36.137 20.542 -43.682 1.00 89.94 1097 TYR A N 1
ATOM 8200 C CA . TYR A 1 1097 ? 36.678 21.393 -44.734 1.00 89.94 1097 TYR A CA 1
ATOM 8201 C C . TYR A 1 1097 ? 36.356 20.786 -46.097 1.00 89.94 1097 TYR A C 1
ATOM 8203 O O . TYR A 1 1097 ? 36.726 19.647 -46.377 1.00 89.94 1097 TYR A O 1
ATOM 8211 N N . VAL A 1 1098 ? 35.650 21.534 -46.939 1.00 85.00 1098 VAL A N 1
ATOM 8212 C CA . VAL A 1 1098 ? 35.219 21.082 -48.267 1.00 85.00 1098 VAL A CA 1
ATOM 8213 C C . VAL A 1 1098 ? 35.972 21.874 -49.324 1.00 85.00 1098 VAL A C 1
ATOM 8215 O O . VAL A 1 1098 ? 36.085 23.093 -49.193 1.00 85.00 1098 VAL A O 1
ATOM 8218 N N . VAL A 1 1099 ? 36.453 21.200 -50.369 1.00 86.94 1099 VAL A N 1
ATOM 8219 C CA . VAL A 1 1099 ? 36.988 21.828 -51.582 1.00 86.94 1099 VAL A CA 1
ATOM 8220 C C . VAL A 1 1099 ? 35.996 21.565 -52.710 1.00 86.94 1099 VAL A C 1
ATOM 8222 O O . VAL A 1 1099 ? 35.767 20.425 -53.090 1.00 86.94 1099 VAL A O 1
ATOM 8225 N N . ASP A 1 1100 ? 35.369 22.618 -53.227 1.00 80.06 1100 ASP A N 1
ATOM 8226 C CA . ASP A 1 1100 ? 34.443 22.529 -54.358 1.00 80.06 1100 ASP A CA 1
ATOM 8227 C C . ASP A 1 1100 ? 35.159 23.036 -55.614 1.00 80.06 1100 ASP A C 1
ATOM 8229 O O . ASP A 1 1100 ? 35.395 24.236 -55.782 1.00 80.06 1100 ASP A O 1
ATOM 8233 N N . THR A 1 1101 ? 35.544 22.104 -56.487 1.00 81.12 1101 THR A N 1
ATOM 8234 C CA . THR A 1 1101 ? 36.279 22.395 -57.727 1.00 81.12 1101 THR A CA 1
ATOM 8235 C C . THR A 1 1101 ? 35.388 22.949 -58.839 1.00 81.12 1101 THR A C 1
ATOM 8237 O O . THR A 1 1101 ? 35.906 23.498 -59.811 1.00 81.12 1101 THR A O 1
ATOM 8240 N N . VAL A 1 1102 ? 34.062 22.838 -58.700 1.00 77.12 1102 VAL A N 1
ATOM 8241 C CA . VAL A 1 1102 ? 33.073 23.318 -59.676 1.00 77.12 1102 VAL A CA 1
ATOM 8242 C C . VAL A 1 1102 ? 32.598 24.721 -59.307 1.00 77.12 1102 VAL A C 1
ATOM 8244 O O . VAL A 1 1102 ? 32.472 25.582 -60.176 1.00 77.12 1102 VAL A O 1
ATOM 8247 N N . THR A 1 1103 ? 32.380 24.974 -58.015 1.00 79.38 1103 THR A N 1
ATOM 8248 C CA . THR A 1 1103 ? 31.945 26.271 -57.486 1.00 79.38 1103 THR A CA 1
ATOM 8249 C C . THR A 1 1103 ? 32.906 26.737 -56.386 1.00 79.38 1103 THR A C 1
ATOM 8251 O O . THR A 1 1103 ? 32.640 26.533 -55.201 1.00 79.38 1103 THR A O 1
ATOM 8254 N N . PRO A 1 1104 ? 34.024 27.407 -56.733 1.00 83.31 1104 PRO A N 1
ATOM 8255 C CA . PRO A 1 1104 ? 35.098 27.721 -55.785 1.00 83.31 1104 PRO A CA 1
ATOM 8256 C C . PRO A 1 1104 ? 34.665 28.510 -54.541 1.00 83.31 1104 PRO A C 1
ATOM 8258 O O . PRO A 1 1104 ? 35.282 28.377 -53.488 1.00 83.31 1104 PRO A O 1
ATOM 8261 N N . THR A 1 1105 ? 33.581 29.288 -54.623 1.00 77.69 1105 THR A N 1
ATOM 8262 C CA . THR A 1 1105 ? 32.999 30.034 -53.491 1.00 77.69 1105 THR A CA 1
ATOM 8263 C C . THR A 1 1105 ? 32.423 29.139 -52.389 1.00 77.69 1105 THR A C 1
ATOM 8265 O O . THR A 1 1105 ? 32.227 29.600 -51.264 1.00 77.69 1105 THR A O 1
ATOM 8268 N N . ASN A 1 1106 ? 32.168 27.860 -52.674 1.00 76.94 1106 ASN A N 1
ATOM 8269 C CA . ASN A 1 1106 ? 31.703 26.889 -51.689 1.00 76.94 1106 ASN A CA 1
ATOM 8270 C C . ASN A 1 1106 ? 32.845 26.260 -50.882 1.00 76.94 1106 ASN A C 1
ATOM 8272 O O . ASN A 1 1106 ? 32.570 25.673 -49.833 1.00 76.94 1106 ASN A O 1
ATOM 8276 N N . THR A 1 1107 ? 34.097 26.421 -51.322 1.00 88.19 1107 THR A N 1
ATOM 8277 C CA . THR A 1 1107 ? 35.280 25.907 -50.623 1.00 88.19 1107 THR A CA 1
ATOM 8278 C C . THR A 1 1107 ? 35.438 26.575 -49.257 1.00 88.19 1107 THR A C 1
ATOM 8280 O O . THR A 1 1107 ? 35.373 27.798 -49.139 1.00 88.19 1107 THR A O 1
ATOM 8283 N N . GLY A 1 1108 ? 35.631 25.780 -48.205 1.00 90.06 1108 GLY A N 1
ATOM 8284 C CA . GLY A 1 1108 ? 35.805 26.271 -46.838 1.00 90.06 1108 GLY A CA 1
ATOM 8285 C C . GLY A 1 1108 ? 35.254 25.332 -45.766 1.00 90.06 1108 GLY A C 1
ATOM 8286 O O . GLY A 1 1108 ? 34.726 24.258 -46.052 1.00 90.06 1108 GLY A O 1
ATOM 8287 N N . TRP A 1 1109 ? 35.350 25.759 -44.505 1.00 90.56 1109 TRP A N 1
ATOM 8288 C CA . TRP A 1 1109 ? 34.792 25.032 -43.365 1.00 90.56 1109 TRP A CA 1
ATOM 8289 C C . TRP A 1 1109 ? 33.263 25.114 -43.331 1.00 90.56 1109 TRP A C 1
ATOM 8291 O O . TRP A 1 1109 ? 32.692 26.206 -43.291 1.00 90.56 1109 TRP A O 1
ATOM 8301 N N . LYS A 1 1110 ? 32.595 23.959 -43.291 1.00 85.06 1110 LYS A N 1
ATOM 8302 C CA . LYS A 1 1110 ? 31.134 23.841 -43.194 1.00 85.06 1110 LYS A CA 1
ATOM 8303 C C . LYS A 1 1110 ? 30.759 23.109 -41.914 1.00 85.06 1110 LYS A C 1
ATOM 8305 O O . LYS A 1 1110 ? 31.338 22.064 -41.632 1.00 85.06 1110 LYS A O 1
ATOM 8310 N N . CYS A 1 1111 ? 29.818 23.650 -41.139 1.00 81.75 1111 CYS A N 1
ATOM 8311 C CA . CYS A 1 1111 ? 29.223 22.901 -40.033 1.00 81.75 1111 CYS A CA 1
ATOM 8312 C C . CYS A 1 1111 ? 28.357 21.767 -40.594 1.00 81.75 1111 CYS A C 1
ATOM 8314 O O . CYS A 1 1111 ? 27.675 21.934 -41.602 1.00 81.75 1111 CYS A O 1
ATOM 8316 N N . PHE A 1 1112 ? 28.318 20.644 -39.888 1.00 69.19 1112 PHE A N 1
ATOM 8317 C CA . PHE A 1 1112 ? 27.211 19.695 -39.960 1.00 69.19 1112 PHE A CA 1
ATOM 8318 C C . PHE A 1 1112 ? 25.994 20.283 -39.225 1.00 69.19 1112 PHE A C 1
ATOM 8320 O O . PHE A 1 1112 ? 25.597 19.799 -38.172 1.00 69.19 1112 PHE A O 1
ATOM 8327 N N . ASP A 1 1113 ? 25.451 21.385 -39.739 1.00 60.34 1113 ASP A N 1
ATOM 8328 C CA . ASP A 1 1113 ? 24.313 22.117 -39.162 1.00 60.34 1113 ASP A CA 1
ATOM 8329 C C . ASP A 1 1113 ? 23.010 21.922 -39.952 1.00 60.34 1113 ASP A C 1
ATOM 8331 O O . ASP A 1 1113 ? 21.924 22.219 -39.456 1.00 60.34 1113 ASP A O 1
ATOM 8335 N N . LYS A 1 1114 ? 23.105 21.380 -41.171 1.00 50.41 1114 LYS A N 1
ATOM 8336 C CA . LYS A 1 1114 ? 21.974 21.016 -42.024 1.00 50.41 1114 LYS A CA 1
ATOM 8337 C C . LYS A 1 1114 ? 22.001 19.524 -42.328 1.00 50.41 1114 LYS A C 1
ATOM 8339 O O . LYS A 1 1114 ? 22.880 19.044 -43.041 1.00 50.41 1114 LYS A O 1
ATOM 8344 N N . GLN A 1 1115 ? 20.999 18.795 -41.845 1.00 46.97 1115 GLN A N 1
ATOM 8345 C CA . GLN A 1 1115 ? 20.745 17.428 -42.290 1.00 46.97 1115 GLN A CA 1
ATOM 8346 C C . GLN A 1 1115 ? 19.974 17.487 -43.613 1.00 46.97 1115 GLN A C 1
ATOM 8348 O O . GLN A 1 1115 ? 18.800 17.850 -43.638 1.00 46.97 1115 GLN A O 1
ATOM 8353 N N . THR A 1 1116 ? 20.631 17.178 -44.731 1.00 45.47 1116 THR A N 1
ATOM 8354 C CA . THR A 1 1116 ? 19.935 17.030 -46.014 1.00 45.47 1116 THR A CA 1
ATOM 8355 C C . THR A 1 1116 ? 19.392 15.607 -46.133 1.00 45.47 1116 THR A C 1
ATOM 8357 O O . THR A 1 1116 ? 20.115 14.628 -45.961 1.00 45.47 1116 THR A O 1
ATOM 8360 N N . CYS A 1 1117 ? 18.099 15.485 -46.431 1.00 45.38 1117 CYS A N 1
ATOM 8361 C CA . CYS A 1 1117 ? 17.567 14.322 -47.131 1.00 45.38 1117 CYS A CA 1
ATOM 8362 C C . CYS A 1 1117 ? 17.506 14.721 -48.608 1.00 45.38 1117 CYS A C 1
ATOM 8364 O O . CYS A 1 1117 ? 16.671 15.558 -48.951 1.00 45.38 1117 CYS A O 1
ATOM 8366 N N . PRO A 1 1118 ? 18.385 14.209 -49.482 1.00 41.34 1118 PRO A N 1
ATOM 8367 C CA . PRO A 1 1118 ? 18.171 14.367 -50.903 1.00 41.34 1118 PRO A CA 1
ATOM 8368 C C . PRO A 1 1118 ? 17.111 13.341 -51.287 1.00 41.34 1118 PRO A C 1
ATOM 8370 O O . PRO A 1 1118 ? 17.425 12.157 -51.382 1.00 41.34 1118 PRO A O 1
ATOM 8373 N N . ASP A 1 1119 ? 15.876 13.797 -51.446 1.00 39.88 1119 ASP A N 1
ATOM 8374 C CA . ASP A 1 1119 ? 14.960 13.217 -52.422 1.00 39.88 1119 ASP A CA 1
ATOM 8375 C C . ASP A 1 1119 ? 14.599 14.358 -53.390 1.00 39.88 1119 ASP A C 1
ATOM 8377 O O . ASP A 1 1119 ? 13.540 14.975 -53.303 1.00 39.88 1119 ASP A O 1
ATOM 8381 N N . ASN A 1 1120 ? 15.576 14.705 -54.231 1.00 34.12 1120 ASN A N 1
ATOM 8382 C CA . ASN A 1 1120 ? 15.392 15.211 -55.589 1.00 34.12 1120 ASN A CA 1
ATOM 8383 C C . ASN A 1 1120 ? 16.580 14.746 -56.425 1.00 34.12 1120 ASN A C 1
ATOM 8385 O O . ASN A 1 1120 ? 17.726 15.059 -56.022 1.00 34.12 1120 ASN A O 1
#

Radius of gyration: 43.27 Å; Cα contacts (8 Å, |Δi|>4): 2997; chains: 1; bounding box: 120×92×112 Å

InterPro domains:
  IPR000408 Regulator of chromosome condensation, RCC1 [PS50012] (829-882)
  IPR007110 Immunoglobulin-like domain [PS50835] (388-480)
  IPR009091 Regulator of chromosome condensation 1/beta-lactamase-inhibitor protein II [G3DSA:2.130.10.30] (511-913)
  IPR009091 Regulator of chromosome condensation 1/beta-lactamase-inhibitor protein II [SSF50985] (630-910)
  IPR051553 Ran GTPase-activating [PTHR45982] (516-882)

Solvent-accessible surface area (backbone atoms only — not comparable to full-atom values): 58028 Å² total; per-residue (Å²): 138,72,89,71,70,73,66,65,62,67,74,74,75,82,82,83,89,87,75,88,79,79,85,76,90,73,76,91,76,74,86,78,80,78,71,92,63,68,55,34,40,92,47,67,43,79,42,52,48,54,14,39,34,39,44,38,49,60,80,84,45,32,48,40,44,55,29,32,49,58,16,53,51,46,46,35,17,71,76,66,55,39,64,33,39,34,26,25,22,55,82,33,55,72,76,30,59,36,46,72,55,96,91,44,77,37,16,26,52,26,42,33,38,46,27,71,54,50,72,28,70,71,46,43,48,57,58,57,29,84,87,31,48,85,35,36,50,71,44,67,36,83,53,68,42,75,36,34,39,51,45,75,39,35,53,72,57,53,38,31,23,30,65,90,38,24,68,74,54,47,59,56,35,52,54,13,60,35,62,76,84,69,45,49,70,43,54,48,64,72,68,52,79,62,53,35,34,41,38,41,50,51,53,81,42,45,45,93,47,41,45,45,47,54,48,28,26,30,40,61,40,93,93,32,73,70,18,49,29,22,27,38,42,31,17,32,56,16,45,27,37,90,42,2,48,28,31,26,43,35,93,93,43,62,86,48,54,37,35,32,54,33,37,73,62,78,89,50,60,13,30,30,66,38,79,58,73,94,70,85,87,66,76,47,76,43,62,42,26,21,52,47,45,35,32,51,84,56,36,58,78,28,22,50,26,71,95,11,26,21,38,35,60,18,94,94,37,45,73,34,68,70,50,42,72,32,28,34,28,76,88,44,87,76,46,32,38,34,32,36,36,27,28,36,71,43,37,85,68,24,9,47,37,35,41,40,30,16,64,52,68,87,56,70,49,38,30,29,40,19,45,53,29,24,54,52,33,43,62,73,56,40,59,62,82,56,35,35,44,72,77,66,90,68,74,82,80,60,69,42,77,44,42,41,65,39,74,45,83,46,73,51,49,63,36,13,50,94,77,34,72,50,48,39,39,57,48,66,44,78,61,79,48,49,64,78,45,49,61,50,58,50,33,38,38,33,38,42,78,64,61,80,93,44,65,61,52,58,25,38,43,33,39,36,34,31,24,92,64,67,40,50,23,54,50,54,44,40,36,36,37,29,46,66,86,51,69,38,55,79,71,82,56,54,56,35,13,41,70,53,42,70,53,36,50,60,49,54,76,70,37,54,45,38,18,45,37,29,37,43,36,32,28,45,80,58,50,40,33,34,16,0,38,25,50,28,26,78,69,29,44,58,22,28,37,73,37,62,72,36,50,95,66,48,37,75,72,62,77,51,79,75,45,48,34,46,7,8,44,88,79,94,38,31,15,40,36,42,32,17,65,64,27,33,29,39,27,8,41,56,56,24,28,51,47,43,90,68,40,74,53,30,36,46,38,76,29,57,23,23,26,68,97,48,93,62,62,32,79,36,36,41,45,83,84,53,55,58,87,38,56,50,43,49,38,31,12,22,28,22,39,37,39,28,29,20,65,6,47,42,35,25,33,37,70,46,37,62,46,47,15,49,62,74,73,88,42,83,74,52,28,58,20,31,26,63,30,10,57,44,87,56,98,78,31,57,47,68,44,32,40,46,67,42,28,33,35,35,29,40,38,35,34,26,71,87,47,49,41,31,37,20,4,43,52,38,68,42,35,76,59,50,77,63,40,72,29,42,29,37,39,76,40,54,71,70,88,91,67,46,56,39,49,74,42,23,24,25,43,52,71,76,80,87,94,59,83,61,38,41,25,42,38,40,30,25,70,82,9,41,39,33,19,31,29,40,11,83,32,16,51,39,19,57,68,52,54,64,67,33,35,38,69,40,58,21,23,60,47,87,87,40,70,38,63,46,40,38,35,73,23,45,10,26,14,19,51,39,45,27,25,37,38,35,29,30,74,80,23,41,49,35,32,27,4,34,16,44,57,18,22,52,15,53,92,63,63,72,38,56,30,51,44,37,75,45,50,16,84,52,56,95,83,54,44,42,33,35,69,38,30,16,40,26,26,25,38,34,33,38,62,50,33,40,24,36,25,40,21,4,44,33,32,34,6,38,59,22,56,64,43,65,60,78,49,68,33,53,39,54,38,54,76,65,28,48,75,58,43,40,30,40,36,61,34,34,47,38,62,42,67,44,74,36,47,86,95,55,60,42,43,53,72,77,25,50,77,64,82,74,56,91,81,42,42,82,45,47,18,59,42,74,79,70,52,92,88,37,62,54,89,53,51,68,58,36,64,73,45,57,33,19,37,28,52,43,62,90,36,95,64,45,30,46,22,70,76,28,44,34,40,63,59,52,93,90,39,92,70,44,86,69,62,71,84,73,82,74,77,85,80,63,89,84,60,88,77,42,63,6,85,36,59,54,54,79,74,72,35,70,43,83,90,40,81,39,31,42,46,73,45,60,73,38,81,62,41,78,45,56,95,86,65,82,90,76,65,58,74,36,69,45,55,84,79,69,45,91,80,78,50,73,70,43,65,33,30,26,66,72,78,73,33,51,28,36,26,42,71,35,91,88,49,64,88,66,39,43,78,40,63,76,80,71,88,80,79,85,88,124

Secondary structure (DSSP, 8-state):
----STTTGGGSSSS---S------------------SB--S-EEEEPTT-EEE-TT-SS--HHHHTHHHHHHHIIIIIS---EEEE--TTPPTT-EEEEETTEEEESSEEEE-HHHHTSHHHHHHHT-HHHHTTS-EEE-SS-EEEE-SEEES--PPEEEETTTGGGGHHHHHHTT--GGGEEEE-GGG--TT--EEEESS----HHHHTHHHHHTSPP-SS-TT----EEEEETTTTTSTTSTTT-EETTEEEEE--SSB---TTS-SEEEEPP-S-----EE--TTBGGG-SSS--HHHHSSTT-PEEEE-TT--BPTT-EEEEEETTSSSPEEEEEEEEGGG-TTSPEEEEE--S-TT--SHHHHHHHHHHHHHHHHTTGGGS-EE-----TTSPEEEETT-EEEEE--EEBGGGB--EEEEEEES---EES-SSSSEEEEEPPPPPTT-SEEEEEEEEEEE-TT--EEEEEEEEEEEP--------SS-SSSGGG---TTT---TTEEE-SSEEEEEBTTS-EEEEETT--TTT---EEEEEE-SGGGT----S-EEEEEEEEETTTEEEEEEEETTEEEEEESTTSSS-TTT---SS-EE--EEETTEEEEETTSSPTT--GGGEEEEEEETTEEEEEETT--EEEEESSTT--SBSPPP-TTGGGEEEE-BSSSSTT-B---EEEEEE-SSEEEEEETTS-EEEEEEEE--SBSPPPEEEEEEEE--PPTT--EEEEEEEEE---SSS---EEEEEEEETTS-EEEEE--TTSTT-SSS---EEEEEE-BSSSS-B---EEEEEE--SSSS--EEEEEETTS-EEEEEE-GGGTT--SSTTSEEEEEES-TT--TT--EEEEEE-SSEEEEEETT-SBPEEEEEE-TTTT-SS----EEEEEEESSSSPB--BTTS-SS--B--EEE-TT--B-GGGGB-SPPPTT-EEEEESSTT--TT-B-S-TTSB-SEEEEEEEESS-SSPPPPSPEEEEEPPTT-TTGGG-PPPPPP---TTS---B---EEETTS-BSTTTTTBTTTSBS-S-EEE-SS----PPEES-HHHH-SS--TT-EEEETTTTEEEEEE--SSSGGG-EEEES--------

Sequence (1120 aa):
MNQNIILELNKYLHILSKKTIFIFVCILSGSITISGQLSASTATRQIPAGSVIINMGATPQTVENGLNPYGLVYDLVVNQNIPVIWSISPTKPKDGIDFTVDGNNFRGGTFIIEKQYVSLPNVQAALNAANYDTEVIKYTALTNVNVPIYKMLTSFTKWTFDTDNGDITDDYLTRAKIPLTARQTALPSVLTPCHDLFVLPHADPKWSTHGRLYEWVRAKSTSNPNGNSGWLWSGCHAPASNDGIENMYNPADVTQRTNFLTTASGTTPSLALRSPSGTVSNWQLSYPNDSPMQFMGTVATVLDGGSGPGYTPANGQTWRSGTKIAVSDASVSPTAYELLYGYAYGDSSNGVIMYEAGHSWDGTGSSNVAAIRAFLNFVFDASSNKLPQFTEVISQANDIVITEGQTLSLNVTATGYGNTAVTYQWTQNGLSGSFSSFNTSATVYTAEHLPTGVATKKGLITIKATDPCGRINSFSYPVTIQNSNANYCVNGCNGNTFINAGDPNTLEYDNIISAYHSTIIKEADGKVKVWGEFAAAPDGTAVLSPREVIPANGYNYTGTPLKIALASNTGNTAQFAVLTTSGLYAWGATNVLLSSTIKNTQAFGAVSIGTFGVTGTKADGLPSGVSPSDVKMLFGSYQTLGLVTCDGQAWILSFGGAKYGDGASVSSANNIVWHRVKTGAGTTDFLPDVVAMRGTANAMVALTAAGKIYTWGTGTYLGDGTTSANRTYATEMILPTGITPKQIGMSIQTQEIGTGTAGVSYYVLSKAGELYSLGKNGRNQLGDFTTTERTSWVRVKKSATENMDAIVWFSPQEHDNSYAAVNALTTTSKLYAWGYNADNMLGAGTVDTGYNPIYMPGGLNANDIFLGVETGGHTSMLIKKCTSRYGYVGHRYQGSMGDGTSVDAYESTYNFVNTPPINLCGANTTPPVQNLKICSGSTANLNNAHLGTVPTGETLAWYTTSTRDSGTQVTNPLAVGPGTYYAFYEGSCPNPPASNPVIVSNYASGEPGSETCYCYKPANTSTSGTTLNTNFGITALGRAGSDNSNWPMVRKGAHIALEAKTKGFVPTRVADPVTAITNPVEGMMIYDTTLNCLRIYVVDTVTPTNTGWKCFDKQTCPDN

Nearest PDB structures (foldseek):
  1i2m-assembly2_D  TM=7.352E-01  e=3.054E-14  Homo sapiens
  8ux1-assembly1_L  TM=7.489E-01  e=7.669E-14  Homo sapiens
  5tbk-assembly2_I  TM=7.414E-01  e=1.637E-13  Homo sapiens
  5gwn-assembly1_A  TM=7.016E-01  e=7.068E-13  Homo sapiens
  6c10-assembly1_A  TM=4.837E-01  e=1.211E-02  Mus musculus

Foldseek 3Di:
DDDPPVVVVVVVPPPDPDDDPDDDPDDDDPDDPPQDDLFFDPDKDWFFFQKKKFACLDPPDFLLAPQQVLLLVQCCQPVVLFKKFFFFQRDADQSGFQDDAPNDTGALGMIMGGRLRCPDPVNVCSCCPPSNVVRTDMDGGRGTDIGGGRDIRNDFAAEEEEPVCRCVCVVLCVSNNHDPVSYHYDFLQPDALLHAEYEAADDLDACVGNVSCLLAQAFCDPVRVRYRVHEYEYEFCQCAPCCHQLQNADPVDRVRHRVFFKDDDGNDGFKHFAAQPVDADAKDADSCRGQLSSAHDALVCAQSDDRKGAMDTPPPMDTAPFKDQGIWGVVDPPIGGAWIKGRGNNDSSGYMYIYGIHDRLPDGGSSSSSSSSSVSSDSSSTPPVQAKDKDDDDPLNDAAEEAAQDKDKAAIDIAGPPRAAWWKAKDKDQFDWDWPDGTDRIIMTTGHADFPPDQKTKIKIKMWIAGPSRRIGMDIHIYIYGYPPQQLADDQFDLCEFLNPFALSNYDYVQWAFAAQKIWHAFNLRWIWIFGALTQAAARHGRQATDTCDVVRQQDDDAGWDAKEKFDEPDRWIKIWTAGQQAIKIATHAQFQAHCVQPVGRHIDATWFAAVPDPDTDRRRDYPSDGSSQWRYWYTEGQWIWTAGSQGWIKIQGQAQLERQALDDRDPVSNGHIHTHAQDPDPSRGDGAWRDKAAYRHKIWTAHSVQWIWIAGAQDAQQPQDGTGHHNHTHTHDDDPPFRFNDKYKDWADPDDDDDDIKMKIWTAGSQFWIKIAAAQCQPLRLQPDRDHHNHIDTRAQDNPGGDGQWNDKAFARRYNHFGKIWTAGSQQWIWIWGACDQLQVLDDDHGGTGRIDTQHQPGDPPWGWQRKYRYNFKIWTHTAQAQFIWIFGWNASNSQSLSDRDTDGRSHTDRDSHDGGQGRSRGNEFQFEAAEDAPPFFAQRVVGGPDDQPPQWDKWKFLDQQCPPPRTDPHSGGHDFHWMWIFTDGPHPGRGTYDIHGYYYDDVPDPVVVVNDDDDPDPPDPPDDWAFQPAEDEPVPQDDDVRPPPPRVDTDDVYYYYDDPDDDAFAEDADCQPVPPDDDAQRWHQHPPVRFIWGAHQDPPDRVPGGIDGPPDDDDPPD

Organism: NCBI:txid160396

pLDDT: mean 86.04, std 15.05, range [22.62, 98.69]

Mean predicted aligned error: 17.99 Å